Protein AF-0000000075428002 (afdb_homodimer)

Solvent-accessible surface area (backbone atoms only — not comparable to full-atom values): 48797 Å² total; per-residue (Å²): 132,80,78,68,54,71,46,58,51,38,52,51,49,50,50,44,49,52,53,31,64,76,40,26,90,55,19,76,43,56,55,87,97,49,96,50,74,18,51,49,55,51,48,52,51,35,40,70,27,88,48,43,44,40,11,26,53,40,29,73,43,47,58,57,42,35,73,61,60,52,37,53,66,68,56,52,47,50,55,52,62,68,46,51,82,80,46,55,71,52,45,35,51,34,47,52,50,32,49,51,49,46,52,52,48,53,50,49,55,42,36,73,74,32,71,65,70,80,61,78,53,24,68,65,71,85,48,49,32,65,66,48,54,46,43,70,68,36,61,66,72,37,58,43,59,49,52,47,50,56,51,50,75,70,38,64,89,76,38,71,80,55,70,78,48,53,64,67,56,46,24,33,40,50,40,36,50,54,54,58,46,40,36,43,51,46,35,44,64,71,68,40,57,88,92,34,61,50,58,25,47,30,50,29,44,49,50,51,50,50,56,54,48,56,53,58,46,62,62,87,41,76,53,43,41,61,31,34,53,49,51,51,52,50,56,50,49,48,63,70,64,52,67,64,71,55,47,66,45,64,66,62,18,32,58,56,46,36,54,50,48,51,50,53,51,48,52,50,51,44,59,66,31,63,76,56,38,66,53,49,56,48,68,56,37,25,54,49,36,20,53,48,45,47,49,50,50,52,52,35,52,53,29,49,73,67,70,41,79,37,47,64,51,50,51,51,51,48,51,53,51,52,43,22,73,75,35,60,83,37,29,37,66,58,56,67,84,57,46,50,59,52,51,40,53,56,52,42,85,45,51,36,58,65,42,45,48,52,50,48,52,50,50,46,54,52,50,53,51,48,68,67,39,83,77,55,80,78,52,60,46,74,65,58,54,65,42,51,62,41,38,50,51,46,46,64,47,44,81,49,66,67,58,26,51,52,39,49,52,45,52,52,50,47,50,50,51,37,59,56,25,62,70,66,59,77,76,70,66,63,58,59,53,46,52,54,42,48,54,44,47,53,44,42,55,50,42,53,59,51,50,60,68,75,102,132,80,80,68,55,71,47,59,50,39,51,51,50,51,51,46,50,51,52,30,63,75,38,27,89,54,19,76,45,53,56,87,97,50,94,52,75,19,51,48,55,50,49,54,51,32,39,71,27,88,49,42,44,41,11,26,53,39,31,72,42,47,56,56,40,35,72,59,58,52,38,53,66,69,57,53,45,48,56,52,61,68,48,51,81,80,46,55,69,52,46,34,52,34,46,50,50,33,47,51,48,45,51,51,48,52,50,50,56,42,37,72,75,34,70,66,71,81,62,79,53,24,67,63,71,84,48,49,32,65,67,47,54,46,43,68,69,36,62,66,70,35,60,42,58,49,52,48,50,57,51,50,76,71,38,63,90,75,37,70,80,55,70,78,46,53,65,66,56,46,24,34,42,50,40,37,52,52,54,58,46,39,36,42,52,46,34,42,64,70,68,42,55,88,90,34,60,50,58,26,49,31,51,29,44,50,49,50,49,50,56,55,48,55,54,59,46,62,63,87,39,74,54,44,40,61,32,34,54,49,51,51,52,50,55,52,49,49,62,70,64,52,67,64,72,57,45,69,44,64,66,61,18,32,58,56,46,37,55,50,48,50,50,52,51,49,52,50,49,43,60,65,30,62,76,58,38,67,52,49,56,47,68,57,37,26,53,49,37,20,53,49,45,47,50,48,51,51,53,34,50,54,28,48,74,67,68,41,79,36,49,65,52,49,51,52,51,50,50,54,52,51,46,22,73,76,34,59,83,36,29,38,65,60,56,64,84,56,46,51,59,52,52,40,53,55,51,41,84,44,53,36,58,65,42,42,48,52,52,48,51,51,50,44,52,52,50,53,52,50,67,66,38,83,75,55,79,77,53,59,48,74,64,58,55,64,41,52,62,42,39,51,50,45,46,64,49,42,81,48,65,66,58,27,50,51,39,50,51,44,52,52,51,47,50,50,51,37,58,57,24,63,72,65,60,77,74,70,66,62,58,60,53,46,51,52,42,50,54,43,46,54,43,42,56,48,41,53,58,52,51,59,66,74,102

pLDDT: mean 83.89, std 15.98, range [26.27, 97.94]

Foldseek 3Di:
DPPPDPVVLLVVLVVLLVVCLVPLPCQQPDDPPDPDGGSVVVLLCQCQDPDLSSNLSSLVCVVVSCVSVSDPLVRLLVSLLVCLLPDDDSSNLSSVVSNLVSLLSVLLVVCVVPLDADALAALDDHHHQSVNSNCQNVVPHCLVSVLVSLVVSQDVVPVPVLVPDDLSSLLSSLLNSCVNCLRVLCCLQPPDHPPPVVSSLVSNQVVLVVLLVLLVPPLVDLSCQSVNLSSLVSLLVSLVPPDLVVCLPVPVVVSVVVSSLVSLVSVLVQCVDPSNVVSYDLVSQAVSQASSLVSLLVNLLVCVVSVHANLSSLVSNLSLLVSCVVCVSRYHYYDCLRVQVSLLSCLAPPPDPNSNQSSLVSLLVVLVVLVPDPPLQPDDLVSLCSNQVSLVVQLVPDPDPVSNVSSVVSNVSNVVSNVVHVVPPPPPPVVVVVVVVVVVVVVCVVVVVVVVVVD/DPPPDPVVLLVVLVVLLVVCLVPLPCQQPDDPPDPDGGSVVVLLCQCQDPPLVSNLSSLVCVVVSCVSVSDPLVVLLVSLLVCLLPDDDSSNLSSVVSNLVSLLSVLLVVLVVPLDADALAALDDHHHQSVNSNCQNVVPHCLVSVLVSLVVSQDVVPVVVLVPDDLSSNLSSLLNSCVNCLRVLCCLQPVDDPPPVVSSLVSNQVVLVSLLVLLVPPLVDLSCQSVNLSSLVSLLVSLVPPQLVVCLPVPVVVSVVVSSLVSLVSVLVQCVDPSNVVSYDLVSQAVSQASSLVSLLVNLLVCVVSVHANLSSLVSNLSLLVSCVVCVSRYHYYDCLRPQVSLLSCLAPPPDPNSNQSSLVSLLVVLVVLVPDPPLQPDDLVSLCSNQVSLVVQLVPDPDPVSNVSSVVSNVSNVVSNVVHVVPPPPPPVVVVVVVVVVVVVVCVVVVSVVVVVD

InterPro domains:
  IPR016024 Armadillo-type fold [SSF48371] (159-419)

Secondary structure (DSSP, 8-state):
-----HHHHHHHHHHHHHHHHH-GGGTTPPPTTS-PPPHHHHHHHHHT-SSHHHHHHHHTTHHHHHHHTSS-HHHHHHHHHHTGGG--HHHHHHHHHHHHHHHHHHHHHHHHH-SS-----BSSSSSB-HHHHHHHHSTTTSHHHHHHHHHHHH-GGG-HHHHTS-HHHHHHHHHHHHHHHHHHHHIIIII--TT-HHHHHHHHHHHHHHHHHHHHTTTT-GGGHHHHHHHHHHHHHHHHHS-SGGGGSHHHHHHHHHHHHHHHHHHHHHHH-HHHHTTS-HHHHHHHHHHHHHHHHHHHHHHHHTT---HHHHHHHHHHHHHHHH-TTT-----HHHHHHHHHHHHTT-S-HHHHHHHHHHHHHHHHHHHHSS-GGG--HHHHHTTHHHHHHHHHH--SHHHHHHHHHHHHHHHHHHHHHHHH----HHHHHHHHHHHHHHHHHHHHHHHTTT-/-----HHHHHHHHHHHHHHHHH-GGGTTPPPTTS-PPPHHHHHHHHHT-SSHHHHHHHHTTHHHHHHHTSS-HHHHHHHHHHTGGG--HHHHHHHHHHHHHHHHHHHHHHHHH-SS-----BSSSSSB-HHHHHHHHSTTTSHHHHHHHHHHHH-GGG-HHHHTS-HHHHHHHHHHHHHHHHHHHHIIIII--TT-HHHHHHHHHHHHHHHHHHHHTTTT-GGGHHHHHHHHHHHHHHHHHS-SGGGGSHHHHHHHHHHHHHHHHHHHHHHH-HHHHTTS-HHHHHHHHHHHHHHHHHHHHHHHHTT---HHHHHHHHHHHHHHHH-TTT-----HHHHHHHHHHHHTT-S-HHHHHHHHHHHHHHHHHHHHSS-GGG--HHHHHTTHHHHHHHHHH--SHHHHHHHHHHHHHHHHHHHHHHHH----HHHHHHHHHHHHHHHHHHHHHHHTTT-

Radius of gyration: 31.57 Å; Cα contacts (8 Å, |Δi|>4): 984; chains: 2; bounding box: 74×101×75 Å

Nearest PDB structures (foldseek):
  4nee-assembly3_A  TM=2.718E-01  e=2.193E-02  Rattus norvegicus
  3gs3-assembly1_A-2  TM=3.890E-01  e=2.081E-01  Drosophila melanogaster
  8r2d-assembly1_D  TM=1.854E-01  e=3.385E-02  Homo sapiens
  2gw1-assembly1_B  TM=1.277E-01  e=2.000E-01  Saccharomyces cerevisiae
  3efz-assembly2_C  TM=3.051E-01  e=4.017E+00  Cryptosporidium parvum Iowa II

Structure (mmCIF, N/CA/C/O backbone):
data_AF-0000000075428002-model_v1
#
loop_
_entity.id
_entity.type
_entity.pdbx_description
1 polymer 'Uncharacterized protein'
#
loop_
_atom_site.group_PDB
_atom_site.id
_atom_site.type_symbol
_atom_site.label_atom_id
_atom_site.label_alt_id
_atom_site.label_comp_id
_atom_site.label_asym_id
_atom_site.label_entity_id
_atom_site.label_seq_id
_atom_site.pdbx_PDB_ins_code
_atom_site.Cartn_x
_atom_site.Cartn_y
_atom_site.Cartn_z
_atom_site.occupancy
_atom_site.B_iso_or_equiv
_atom_site.auth_seq_id
_atom_site.auth_comp_id
_atom_site.auth_asym_id
_atom_site.auth_atom_id
_atom_site.pdbx_PDB_model_num
ATOM 1 N N . MET A 1 1 ? -5.965 -26.797 -37.812 1 28.59 1 MET A N 1
ATOM 2 C CA . MET A 1 1 ? -4.922 -27.172 -36.875 1 28.59 1 MET A CA 1
ATOM 3 C C . MET A 1 1 ? -5.434 -28.203 -35.875 1 28.59 1 MET A C 1
ATOM 5 O O . MET A 1 1 ? -6.422 -27.953 -35.188 1 28.59 1 MET A O 1
ATOM 9 N N . GLU A 1 2 ? -5.355 -29.391 -36.094 1 35.56 2 GLU A N 1
ATOM 10 C CA . GLU A 1 2 ? -5.957 -30.594 -35.5 1 35.56 2 GLU A CA 1
ATOM 11 C C . GLU A 1 2 ? -5.73 -30.641 -34 1 35.56 2 GLU A C 1
ATOM 13 O O . GLU A 1 2 ? -4.598 -30.484 -33.531 1 35.56 2 GLU A O 1
ATOM 18 N N . LEU A 1 3 ? -6.59 -30.203 -33.188 1 43.03 3 LEU A N 1
ATOM 19 C CA . LEU A 1 3 ? -6.652 -30.203 -31.719 1 43.03 3 LEU A CA 1
ATOM 20 C C . LEU A 1 3 ? -6.086 -31.5 -31.156 1 43.03 3 LEU A C 1
ATOM 22 O O . LEU A 1 3 ? -6.715 -32.562 -31.266 1 43.03 3 LEU A O 1
ATOM 26 N N . GLN A 1 4 ? -4.93 -31.875 -31.5 1 51.41 4 GLN A N 1
ATOM 27 C CA . GLN A 1 4 ? -4.363 -33.062 -30.859 1 51.41 4 GLN A CA 1
ATOM 28 C C . GLN A 1 4 ? -4.773 -33.125 -29.391 1 51.41 4 GLN A C 1
ATOM 30 O O . GLN A 1 4 ? -4.91 -32.094 -28.719 1 51.41 4 GLN A O 1
ATOM 35 N N . HIS A 1 5 ? -5.316 -34.219 -28.938 1 69 5 HIS A N 1
ATOM 36 C CA . HIS A 1 5 ? -5.828 -34.594 -27.609 1 69 5 HIS A CA 1
ATOM 37 C C . HIS A 1 5 ? -4.836 -34.188 -26.516 1 69 5 HIS A C 1
ATOM 39 O O . HIS A 1 5 ? -3.627 -34.406 -26.672 1 69 5 HIS A O 1
ATOM 45 N N . ARG A 1 6 ? -5.215 -33.406 -25.609 1 76.06 6 ARG A N 1
ATOM 46 C CA . ARG A 1 6 ? -4.484 -32.875 -24.453 1 76.06 6 ARG A CA 1
ATOM 47 C C . ARG A 1 6 ? -3.52 -33.938 -23.906 1 76.06 6 ARG A C 1
ATOM 49 O O . ARG A 1 6 ? -2.346 -33.625 -23.672 1 76.06 6 ARG A O 1
ATOM 56 N N . PHE A 1 7 ? -3.889 -35.156 -23.906 1 76.56 7 PHE A N 1
ATOM 57 C CA . PHE A 1 7 ? -3.107 -36.25 -23.328 1 76.56 7 PHE A CA 1
ATOM 58 C C . PHE A 1 7 ? -1.91 -36.594 -24.203 1 76.56 7 PHE A C 1
ATOM 60 O O . PHE A 1 7 ? -0.797 -36.75 -23.703 1 76.56 7 PHE A O 1
ATOM 67 N N . ILE A 1 8 ? -2.148 -36.594 -25.422 1 79.94 8 ILE A N 1
ATOM 68 C CA . ILE A 1 8 ? -1.096 -36.969 -26.359 1 79.94 8 ILE A CA 1
ATOM 69 C C . ILE A 1 8 ? -0.008 -35.875 -26.359 1 79.94 8 ILE A C 1
ATOM 71 O O . ILE A 1 8 ? 1.184 -36.219 -26.391 1 79.94 8 ILE A O 1
ATOM 75 N N . SER A 1 9 ? -0.432 -34.719 -26.312 1 82.81 9 SER A N 1
ATOM 76 C CA . SER A 1 9 ? 0.519 -33.625 -26.344 1 82.81 9 SER A CA 1
ATOM 77 C C . SER A 1 9 ? 1.399 -33.625 -25.094 1 82.81 9 SER A C 1
ATOM 79 O O . SER A 1 9 ? 2.615 -33.438 -25.188 1 82.81 9 SER A O 1
ATOM 81 N N . ILE A 1 10 ? 0.838 -33.969 -23.984 1 83.69 10 ILE A N 1
ATOM 82 C CA . ILE A 1 10 ? 1.57 -33.938 -22.719 1 83.69 10 ILE A CA 1
ATOM 83 C C . ILE A 1 10 ? 2.561 -35.125 -22.703 1 83.69 10 ILE A C 1
ATOM 85 O O . ILE A 1 10 ? 3.703 -34.969 -22.266 1 83.69 10 ILE A O 1
ATOM 89 N N . GLN A 1 11 ? 2.182 -36.188 -23.203 1 83.25 11 GLN A N 1
ATOM 90 C CA . GLN A 1 11 ? 3.066 -37.344 -23.25 1 83.25 11 GLN A CA 1
ATOM 91 C C . GLN A 1 11 ? 4.25 -37.094 -24.188 1 83.25 11 GLN A C 1
ATOM 93 O O . GLN A 1 11 ? 5.363 -37.562 -23.922 1 83.25 11 GLN A O 1
ATOM 98 N N . SER A 1 12 ? 3.922 -36.438 -25.219 1 87.75 12 SER A N 1
ATOM 99 C CA . SER A 1 12 ? 4.988 -36.125 -26.172 1 87.75 12 SER A CA 1
ATOM 100 C C . SER A 1 12 ? 6.039 -35.219 -25.516 1 87.75 12 SER A C 1
ATOM 102 O O . SER A 1 12 ? 7.238 -35.375 -25.75 1 87.75 12 SER A O 1
ATOM 104 N N . VAL A 1 13 ? 5.59 -34.312 -24.781 1 90.44 13 VAL A N 1
ATOM 105 C CA . VAL A 1 13 ? 6.5 -33.406 -24.078 1 90.44 13 VAL A CA 1
ATOM 106 C C . VAL A 1 13 ? 7.398 -34.219 -23.141 1 90.44 13 VAL A C 1
ATOM 108 O O . VAL A 1 13 ? 8.617 -34 -23.109 1 90.44 13 VAL A O 1
ATOM 111 N N . HIS A 1 14 ? 6.82 -35.125 -22.422 1 88.38 14 HIS A N 1
ATOM 112 C CA . HIS A 1 14 ? 7.559 -35.906 -21.453 1 88.38 14 HIS A CA 1
ATOM 113 C C . HIS A 1 14 ? 8.609 -36.781 -22.156 1 88.38 14 HIS A C 1
ATOM 115 O O . HIS A 1 14 ? 9.727 -36.938 -21.656 1 88.38 14 HIS A O 1
ATOM 121 N N . LYS A 1 15 ? 8.203 -37.281 -23.203 1 89.62 15 LYS A N 1
ATOM 122 C CA . LYS A 1 15 ? 9.133 -38.125 -23.969 1 89.62 15 LYS A CA 1
ATOM 123 C C . LYS A 1 15 ? 10.344 -37.344 -24.422 1 89.62 15 LYS A C 1
ATOM 125 O O . LYS A 1 15 ? 11.477 -37.812 -24.344 1 89.62 15 LYS A O 1
ATOM 130 N N . VAL A 1 16 ? 10.086 -36.219 -24.922 1 93.19 16 VAL A N 1
ATOM 131 C CA . VAL A 1 16 ? 11.164 -35.344 -25.406 1 93.19 16 VAL A CA 1
ATOM 132 C C . VAL A 1 16 ? 12.07 -34.969 -24.25 1 93.19 16 VAL A C 1
ATOM 134 O O . VAL A 1 16 ? 13.297 -34.969 -24.375 1 93.19 16 VAL A O 1
ATOM 137 N N . ILE A 1 17 ? 11.523 -34.656 -23.141 1 92.81 17 ILE A N 1
ATOM 138 C CA . ILE A 1 17 ? 12.281 -34.25 -21.969 1 92.81 17 ILE A CA 1
ATOM 139 C C . ILE A 1 17 ? 13.156 -35.406 -21.484 1 92.81 17 ILE A C 1
ATOM 141 O O . ILE A 1 17 ? 14.336 -35.219 -21.172 1 92.81 17 ILE A O 1
ATOM 145 N N . GLN A 1 18 ? 12.562 -36.562 -21.406 1 91.12 18 GLN A N 1
ATOM 146 C CA . GLN A 1 18 ? 13.312 -37.719 -20.969 1 91.12 18 GLN A CA 1
ATOM 147 C C . GLN A 1 18 ? 14.477 -38 -21.906 1 91.12 18 GLN A C 1
ATOM 149 O O . GLN A 1 18 ? 15.57 -38.375 -21.469 1 91.12 18 GLN A O 1
ATOM 154 N N . ALA A 1 19 ? 14.219 -37.844 -23.141 1 92.31 19 ALA A N 1
ATOM 155 C CA . ALA A 1 19 ? 15.266 -38.062 -24.125 1 92.31 19 ALA A CA 1
ATOM 156 C C . ALA A 1 19 ? 16.422 -37.094 -23.938 1 92.31 19 ALA A C 1
ATOM 158 O O . ALA A 1 19 ? 17.594 -37.438 -24.094 1 92.31 19 ALA A O 1
ATOM 159 N N . ILE A 1 20 ? 16.156 -35.875 -23.594 1 93.94 20 ILE A N 1
ATOM 160 C CA . ILE A 1 20 ? 17.156 -34.844 -23.406 1 93.94 20 ILE A CA 1
ATOM 161 C C . ILE A 1 20 ? 17.938 -35.094 -22.125 1 93.94 20 ILE A C 1
ATOM 163 O O . ILE A 1 20 ? 19.172 -34.969 -22.109 1 93.94 20 ILE A O 1
ATOM 167 N N . ILE A 1 21 ? 17.266 -35.531 -21.078 1 92.31 21 ILE A N 1
ATOM 168 C CA . ILE A 1 21 ? 17.891 -35.719 -19.766 1 92.31 21 ILE A CA 1
ATOM 169 C C . ILE A 1 21 ? 18.844 -36.906 -19.828 1 92.31 21 ILE A C 1
ATOM 171 O O . ILE A 1 21 ? 19.891 -36.906 -19.203 1 92.31 21 ILE A O 1
ATOM 175 N N . VAL A 1 22 ? 18.438 -37.906 -20.562 1 91.56 22 VAL A N 1
ATOM 176 C CA . VAL A 1 22 ? 19.25 -39.094 -20.672 1 91.56 22 VAL A CA 1
ATOM 177 C C . VAL A 1 22 ? 20.516 -38.812 -21.453 1 91.56 22 VAL A C 1
ATOM 179 O O . VAL A 1 22 ? 21.594 -39.312 -21.109 1 91.56 22 VAL A O 1
ATOM 182 N N . ASN A 1 23 ? 20.406 -37.969 -22.5 1 91.62 23 ASN A N 1
ATOM 183 C CA . ASN A 1 23 ? 21.578 -37.625 -23.312 1 91.62 23 ASN A CA 1
ATOM 184 C C . ASN A 1 23 ? 21.641 -36.125 -23.562 1 91.62 23 ASN A C 1
ATOM 186 O O . ASN A 1 23 ? 21.453 -35.656 -24.688 1 91.62 23 ASN A O 1
ATOM 190 N N . PRO A 1 24 ? 22.094 -35.438 -22.562 1 91.19 24 PRO A N 1
ATOM 191 C CA . PRO A 1 24 ? 22.094 -33.969 -22.688 1 91.19 24 PRO A CA 1
ATOM 192 C C . PRO A 1 24 ? 23.062 -33.469 -23.75 1 91.19 24 PRO A C 1
ATOM 194 O O . PRO A 1 24 ? 22.828 -32.406 -24.375 1 91.19 24 PRO A O 1
ATOM 197 N N . GLY A 1 25 ? 24.109 -34.094 -24 1 88.12 25 GLY A N 1
ATOM 198 C CA . GLY A 1 25 ? 25.109 -33.688 -24.969 1 88.12 25 GLY A CA 1
ATOM 199 C C . GLY A 1 25 ? 24.609 -33.719 -26.406 1 88.12 25 GLY A C 1
ATOM 200 O O . GLY A 1 25 ? 25.094 -32.969 -27.25 1 88.12 25 GLY A O 1
ATOM 201 N N . SER A 1 26 ? 23.594 -34.562 -26.703 1 87.19 26 SER A N 1
ATOM 202 C CA . SER A 1 26 ? 23.094 -34.719 -28.062 1 87.19 26 SER A CA 1
ATOM 203 C C . SER A 1 26 ? 21.75 -34 -28.234 1 87.19 26 SER A C 1
ATOM 205 O O . SER A 1 26 ? 21.047 -34.25 -29.234 1 87.19 26 SER A O 1
ATOM 207 N N . ALA A 1 27 ? 21.422 -33.219 -27.297 1 88.31 27 ALA A N 1
ATOM 208 C CA . ALA A 1 27 ? 20.094 -32.625 -27.297 1 88.31 27 ALA A CA 1
ATOM 209 C C . ALA A 1 27 ? 19.922 -31.688 -28.484 1 88.31 27 ALA A C 1
ATOM 211 O O . ALA A 1 27 ? 18.828 -31.562 -29.031 1 88.31 27 ALA A O 1
ATOM 212 N N . ASP A 1 28 ? 21.047 -31.078 -28.891 1 87.06 28 ASP A N 1
ATOM 213 C CA . ASP A 1 28 ? 20.953 -30.078 -29.953 1 87.06 28 ASP A CA 1
ATOM 214 C C . ASP A 1 28 ? 21.359 -30.672 -31.297 1 87.06 28 ASP A C 1
ATOM 216 O O . ASP A 1 28 ? 21.344 -29.984 -32.312 1 87.06 28 ASP A O 1
ATOM 220 N N . THR A 1 29 ? 21.641 -31.906 -31.297 1 85.69 29 THR A N 1
ATOM 221 C CA . THR A 1 29 ? 22.094 -32.531 -32.531 1 85.69 29 THR A CA 1
ATOM 222 C C . THR A 1 29 ? 20.922 -33 -33.375 1 85.69 29 THR A C 1
ATOM 224 O O . THR A 1 29 ? 19.938 -33.531 -32.844 1 85.69 29 THR A O 1
ATOM 227 N N . HIS A 1 30 ? 21.031 -32.594 -34.656 1 84.75 30 HIS A N 1
ATOM 228 C CA . HIS A 1 30 ? 20.016 -33.062 -35.594 1 84.75 30 HIS A CA 1
ATOM 229 C C . HIS A 1 30 ? 20.266 -34.531 -36 1 84.75 30 HIS A C 1
ATOM 231 O O . HIS A 1 30 ? 21.422 -34.938 -36.219 1 84.75 30 HIS A O 1
ATOM 237 N N . PRO A 1 31 ? 19.266 -35.312 -35.844 1 74.75 31 PRO A N 1
ATOM 238 C CA . PRO A 1 31 ? 19.469 -36.688 -36.281 1 74.75 31 PRO A CA 1
ATOM 239 C C . PRO A 1 31 ? 20 -36.781 -37.719 1 74.75 31 PRO A C 1
ATOM 241 O O . PRO A 1 31 ? 19.625 -35.969 -38.562 1 74.75 31 PRO A O 1
ATOM 244 N N . LYS A 1 32 ? 21.094 -37.562 -37.906 1 72.75 32 LYS A N 1
ATOM 245 C CA . LYS A 1 32 ? 21.75 -37.688 -39.219 1 72.75 32 LYS A CA 1
ATOM 246 C C . LYS A 1 32 ? 20.75 -38.125 -40.281 1 72.75 32 LYS A C 1
ATOM 248 O O . LYS A 1 32 ? 20 -39.062 -40.094 1 72.75 32 LYS A O 1
ATOM 253 N N . GLY A 1 33 ? 20.672 -37.375 -41.438 1 66.94 33 GLY A N 1
ATOM 254 C CA . GLY A 1 33 ? 19.984 -37.75 -42.656 1 66.94 33 GLY A CA 1
ATOM 255 C C . GLY A 1 33 ? 18.531 -37.312 -42.688 1 66.94 33 GLY A C 1
ATOM 256 O O . GLY A 1 33 ? 17.812 -37.594 -43.656 1 66.94 33 GLY A O 1
ATOM 257 N N . THR A 1 34 ? 17.953 -36.844 -41.531 1 69.81 34 THR A N 1
ATOM 258 C CA . THR A 1 34 ? 16.547 -36.469 -41.562 1 69.81 34 THR A CA 1
ATOM 259 C C . THR A 1 34 ? 16.391 -34.969 -41.281 1 69.81 34 THR A C 1
ATOM 261 O O . THR A 1 34 ? 17.281 -34.344 -40.688 1 69.81 34 THR A O 1
ATOM 264 N N . SER A 1 35 ? 15.531 -34.344 -41.938 1 78 35 SER A N 1
ATOM 265 C CA . SER A 1 35 ? 15.18 -32.938 -41.75 1 78 35 SER A CA 1
ATOM 266 C C . SER A 1 35 ? 14.398 -32.75 -40.438 1 78 35 SER A C 1
ATOM 268 O O . SER A 1 35 ? 13.758 -31.703 -40.25 1 78 35 SER A O 1
ATOM 270 N N . GLU A 1 36 ? 14.586 -33.75 -39.562 1 83.06 36 GLU A N 1
ATOM 271 C CA . GLU A 1 36 ? 13.82 -33.656 -38.312 1 83.06 36 GLU A CA 1
ATOM 272 C C . GLU A 1 36 ? 14.484 -32.719 -37.312 1 83.06 36 GLU A C 1
ATOM 274 O O . GLU A 1 36 ? 15.711 -32.656 -37.25 1 83.06 36 GLU A O 1
ATOM 279 N N . PRO A 1 37 ? 13.672 -32 -36.656 1 89.56 37 PRO A N 1
ATOM 280 C CA . PRO A 1 37 ? 14.219 -31.094 -35.656 1 89.56 37 PRO A CA 1
ATOM 281 C C . PRO A 1 37 ? 14.922 -31.812 -34.531 1 89.56 37 PRO A C 1
ATOM 283 O O . PRO A 1 37 ? 14.617 -32.969 -34.25 1 89.56 37 PRO A O 1
ATOM 286 N N . SER A 1 38 ? 15.93 -31.203 -33.938 1 92.06 38 SER A N 1
ATOM 287 C CA . SER A 1 38 ? 16.609 -31.734 -32.75 1 92.06 38 SER A CA 1
ATOM 288 C C . SER A 1 38 ? 15.648 -31.844 -31.578 1 92.06 38 SER A C 1
ATOM 290 O O . SER A 1 38 ? 14.539 -31.312 -31.609 1 92.06 38 SER A O 1
ATOM 292 N N . GLN A 1 39 ? 16.031 -32.562 -30.547 1 92.81 39 GLN A N 1
ATOM 293 C CA . GLN A 1 39 ? 15.219 -32.719 -29.344 1 92.81 39 GLN A CA 1
ATOM 294 C C . GLN A 1 39 ? 14.992 -31.359 -28.656 1 92.81 39 GLN A C 1
ATOM 296 O O . GLN A 1 39 ? 13.898 -31.094 -28.156 1 92.81 39 GLN A O 1
ATOM 301 N N . LEU A 1 40 ? 15.953 -30.594 -28.672 1 94 40 LEU A N 1
ATOM 302 C CA . LEU A 1 40 ? 15.859 -29.281 -28.062 1 94 40 LEU A CA 1
ATOM 303 C C . LEU A 1 40 ? 14.914 -28.375 -28.844 1 94 40 LEU A C 1
ATOM 305 O O . LEU A 1 40 ? 14.172 -27.594 -28.266 1 94 40 LEU A O 1
ATOM 309 N N . GLU A 1 41 ? 14.961 -28.484 -30.141 1 93.81 41 GLU A N 1
ATOM 310 C CA . GLU A 1 41 ? 14.062 -27.703 -30.984 1 93.81 41 GLU A CA 1
ATOM 311 C C . GLU A 1 41 ? 12.609 -28.125 -30.766 1 93.81 41 GLU A C 1
ATOM 313 O O . GLU A 1 41 ? 11.703 -27.297 -30.75 1 93.81 41 GLU A O 1
ATOM 318 N N . LYS A 1 42 ? 12.453 -29.344 -30.625 1 93.88 42 LYS A N 1
ATOM 319 C CA . LYS A 1 42 ? 11.117 -29.859 -30.344 1 93.88 42 LYS A CA 1
ATOM 320 C C . LYS A 1 42 ? 10.617 -29.359 -29 1 93.88 42 LYS A C 1
ATOM 322 O O . LYS A 1 42 ? 9.445 -28.984 -28.859 1 93.88 42 LYS A O 1
ATOM 327 N N . PHE A 1 43 ? 11.477 -29.406 -28.078 1 95.56 43 PHE A N 1
ATOM 328 C CA . PHE A 1 43 ? 11.133 -28.906 -26.75 1 95.56 43 PHE A CA 1
ATOM 329 C C . PHE A 1 43 ? 10.68 -27.453 -26.812 1 95.56 43 PHE A C 1
ATOM 331 O O . PHE A 1 43 ? 9.641 -27.094 -26.25 1 95.56 43 PHE A O 1
ATOM 338 N N . TRP A 1 44 ? 11.406 -26.672 -27.531 1 95.12 44 TRP A N 1
ATOM 339 C CA . TRP A 1 44 ? 11.094 -25.25 -27.609 1 95.12 44 TRP A CA 1
ATOM 340 C C . TRP A 1 44 ? 9.781 -25.016 -28.359 1 95.12 44 TRP A C 1
ATOM 342 O O . TRP A 1 44 ? 9.055 -24.062 -28.062 1 95.12 44 TRP A O 1
ATOM 352 N N . SER A 1 45 ? 9.438 -25.859 -29.219 1 94.12 45 SER A N 1
ATOM 353 C CA . SER A 1 45 ? 8.148 -25.766 -29.906 1 94.12 45 SER A CA 1
ATOM 354 C C . SER A 1 45 ? 6.992 -26.016 -28.938 1 94.12 45 SER A C 1
ATOM 356 O O . SER A 1 45 ? 5.91 -25.453 -29.109 1 94.12 45 SER A O 1
ATOM 358 N N . PHE A 1 46 ? 7.242 -26.906 -27.938 1 94.25 46 PHE A N 1
ATOM 359 C CA . PHE A 1 46 ? 6.223 -27.156 -26.938 1 94.25 46 PHE A CA 1
ATOM 360 C C . PHE A 1 46 ? 6.066 -25.953 -26.016 1 94.25 46 PHE A C 1
ATOM 362 O O . PHE A 1 46 ? 4.961 -25.656 -25.547 1 94.25 46 PHE A O 1
ATOM 369 N N . VAL A 1 47 ? 7.133 -25.25 -25.781 1 94.81 47 VAL A N 1
ATOM 370 C CA . VAL A 1 47 ? 7.137 -24.109 -24.891 1 94.81 47 VAL A CA 1
ATOM 371 C C . VAL A 1 47 ? 6.234 -23.016 -25.438 1 94.81 47 VAL A C 1
ATOM 373 O O . VAL A 1 47 ? 5.5 -22.359 -24.688 1 94.81 47 VAL A O 1
ATOM 376 N N . ILE A 1 48 ? 6.246 -22.844 -26.781 1 92.62 48 ILE A N 1
ATOM 377 C CA . ILE A 1 48 ? 5.477 -21.766 -27.391 1 92.62 48 ILE A CA 1
ATOM 378 C C . ILE A 1 48 ? 4.203 -22.344 -28.016 1 92.62 48 ILE A C 1
ATOM 380 O O . ILE A 1 48 ? 3.617 -21.734 -28.922 1 92.62 48 ILE A O 1
ATOM 384 N N . SER A 1 49 ? 3.836 -23.484 -27.562 1 91.69 49 SER A N 1
ATOM 385 C CA . SER A 1 49 ? 2.666 -24.156 -28.125 1 91.69 49 SER A CA 1
ATOM 386 C C . SER A 1 49 ? 1.393 -23.359 -27.844 1 91.69 49 SER A C 1
ATOM 388 O O . SER A 1 49 ? 1.254 -22.734 -26.797 1 91.69 49 SER A O 1
ATOM 390 N N . PRO A 1 50 ? 0.405 -23.406 -28.766 1 87.12 50 PRO A N 1
ATOM 391 C CA . PRO A 1 50 ? -0.89 -22.766 -28.531 1 87.12 50 PRO A CA 1
ATOM 392 C C . PRO A 1 50 ? -1.718 -23.484 -27.469 1 87.12 50 PRO A C 1
ATOM 394 O O . PRO A 1 50 ? -2.639 -22.891 -26.891 1 87.12 50 PRO A O 1
ATOM 397 N N . SER A 1 51 ? -1.354 -24.75 -27.312 1 86.88 51 SER A N 1
ATOM 398 C CA . SER A 1 51 ? -1.988 -25.453 -26.203 1 86.88 51 SER A CA 1
ATOM 399 C C . SER A 1 51 ? -1.424 -25 -24.859 1 86.88 51 SER A C 1
ATOM 401 O O . SER A 1 51 ? -0.255 -25.25 -24.562 1 86.88 51 SER A O 1
ATOM 403 N N . GLU A 1 52 ? -2.252 -24.5 -24.109 1 86.62 52 GLU A N 1
ATOM 404 C CA . GLU A 1 52 ? -1.831 -23.875 -22.859 1 86.62 52 GLU A CA 1
ATOM 405 C C . GLU A 1 52 ? -1.24 -24.906 -21.891 1 86.62 52 GLU A C 1
ATOM 407 O O . GLU A 1 52 ? -0.23 -24.641 -21.234 1 86.62 52 GLU A O 1
ATOM 412 N N . ILE A 1 53 ? -1.866 -26.016 -21.781 1 84.19 53 ILE A N 1
ATOM 413 C CA . ILE A 1 53 ? -1.417 -27.031 -20.844 1 84.19 53 ILE A CA 1
ATOM 414 C C . ILE A 1 53 ? -0.094 -27.625 -21.312 1 84.19 53 ILE A C 1
ATOM 416 O O . ILE A 1 53 ? 0.764 -27.984 -20.5 1 84.19 53 ILE A O 1
ATOM 420 N N . THR A 1 54 ? 0.044 -27.781 -22.641 1 89.31 54 THR A N 1
ATOM 421 C CA . THR A 1 54 ? 1.291 -28.281 -23.203 1 89.31 54 THR A CA 1
ATOM 422 C C . THR A 1 54 ? 2.439 -27.312 -22.922 1 89.31 54 THR A C 1
ATOM 424 O O . THR A 1 54 ? 3.52 -27.719 -22.5 1 89.31 54 THR A O 1
ATOM 427 N N . SER A 1 55 ? 2.162 -26.125 -23.172 1 92.38 55 SER A N 1
ATOM 428 C CA . SER A 1 55 ? 3.154 -25.078 -22.906 1 92.38 55 SER A CA 1
ATOM 429 C C . SER A 1 55 ? 3.537 -25.047 -21.438 1 92.38 55 SER A C 1
ATOM 431 O O . SER A 1 55 ? 4.719 -24.953 -21.094 1 92.38 55 SER A O 1
ATOM 433 N N . SER A 1 56 ? 2.531 -25.109 -20.578 1 91.56 56 SER A N 1
ATOM 434 C CA . SER A 1 56 ? 2.77 -25.078 -19.141 1 91.56 56 SER A CA 1
ATOM 435 C C . SER A 1 56 ? 3.627 -26.266 -18.703 1 91.56 56 SER A C 1
ATOM 437 O O . SER A 1 56 ? 4.523 -26.109 -17.859 1 91.56 56 SER A O 1
ATOM 439 N N . ASN A 1 57 ? 3.354 -27.391 -19.203 1 89.06 57 ASN A N 1
ATOM 440 C CA . ASN A 1 57 ? 4.121 -28.594 -18.875 1 89.06 57 ASN A CA 1
ATOM 441 C C . ASN A 1 57 ? 5.574 -28.469 -19.312 1 89.06 57 ASN A C 1
ATOM 443 O O . ASN A 1 57 ? 6.484 -28.875 -18.594 1 89.06 57 ASN A O 1
ATOM 447 N N . ALA A 1 58 ? 5.719 -28.016 -20.531 1 93.31 58 ALA A N 1
ATOM 448 C CA . ALA A 1 58 ? 7.074 -27.812 -21.047 1 93.31 58 ALA A CA 1
ATOM 449 C C . ALA A 1 58 ? 7.84 -26.797 -20.203 1 93.31 58 ALA A C 1
ATOM 451 O O . ALA A 1 58 ? 8.977 -27.062 -19.781 1 93.31 58 ALA A O 1
ATOM 452 N N . VAL A 1 59 ? 7.207 -25.734 -19.859 1 93.56 59 VAL A N 1
ATOM 453 C CA . VAL A 1 59 ? 7.816 -24.641 -19.109 1 93.56 59 VAL A CA 1
ATOM 454 C C . VAL A 1 59 ? 8.211 -25.125 -17.719 1 93.56 59 VAL A C 1
ATOM 456 O O . VAL A 1 59 ? 9.266 -24.75 -17.203 1 93.56 59 VAL A O 1
ATOM 459 N N . ASN A 1 60 ? 7.434 -25.891 -17.109 1 88.94 60 ASN A N 1
ATOM 460 C CA . ASN A 1 60 ? 7.68 -26.391 -15.758 1 88.94 60 ASN A CA 1
ATOM 461 C C . ASN A 1 60 ? 8.914 -27.281 -15.703 1 88.94 60 ASN A C 1
ATOM 463 O O . ASN A 1 60 ? 9.445 -27.547 -14.625 1 88.94 60 ASN A O 1
ATOM 467 N N . ASN A 1 61 ? 9.398 -27.656 -16.828 1 91.06 61 ASN A N 1
ATOM 468 C CA . ASN A 1 61 ? 10.531 -28.578 -16.859 1 91.06 61 ASN A CA 1
ATOM 469 C C . ASN A 1 61 ? 11.781 -27.922 -17.422 1 91.06 61 ASN A C 1
ATOM 471 O O . ASN A 1 61 ? 12.805 -28.578 -17.625 1 91.06 61 ASN A O 1
ATOM 475 N N . ILE A 1 62 ? 11.719 -26.703 -17.656 1 94.19 62 ILE A N 1
ATOM 476 C CA . ILE A 1 62 ? 12.859 -25.984 -18.203 1 94.19 62 ILE A CA 1
ATOM 477 C C . ILE A 1 62 ? 14.039 -26.047 -17.234 1 94.19 62 ILE A C 1
ATOM 479 O O . ILE A 1 62 ? 15.188 -26.219 -17.656 1 94.19 62 ILE A O 1
ATOM 483 N N . THR A 1 63 ? 13.758 -25.891 -15.969 1 92.81 63 THR A N 1
ATOM 484 C CA . THR A 1 63 ? 14.82 -25.906 -14.961 1 92.81 63 THR A CA 1
ATOM 485 C C . THR A 1 63 ? 15.523 -27.266 -14.938 1 92.81 63 THR A C 1
ATOM 487 O O . THR A 1 63 ? 16.734 -27.328 -14.695 1 92.81 63 THR A O 1
ATOM 490 N N . LEU A 1 64 ? 14.789 -28.297 -15.188 1 92.06 64 LEU A N 1
ATOM 491 C CA . LEU A 1 64 ? 15.367 -29.625 -15.25 1 92.06 64 LEU A CA 1
ATOM 492 C C . LEU A 1 64 ? 16.359 -29.75 -16.406 1 92.06 64 LEU A C 1
ATOM 494 O O . LEU A 1 64 ? 17.391 -30.406 -16.281 1 92.06 64 LEU A O 1
ATOM 498 N N . LEU A 1 65 ? 15.984 -29.156 -17.5 1 94.88 65 LEU A N 1
ATOM 499 C CA . LEU A 1 65 ? 16.875 -29.172 -18.656 1 94.88 65 LEU A CA 1
ATOM 500 C C . LEU A 1 65 ? 18.156 -28.406 -18.359 1 94.88 65 LE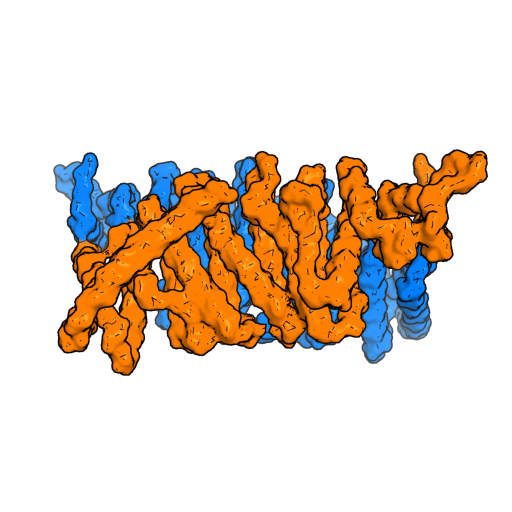U A C 1
ATOM 502 O O . LEU A 1 65 ? 19.25 -28.812 -18.766 1 94.88 65 LEU A O 1
ATOM 506 N N . VAL A 1 66 ? 18.062 -27.328 -17.672 1 95.19 66 VAL A N 1
ATOM 507 C CA . VAL A 1 66 ? 19.219 -26.531 -17.297 1 95.19 66 VAL A CA 1
ATOM 508 C C . VAL A 1 66 ? 20.094 -27.312 -16.312 1 95.19 66 VAL A C 1
ATOM 510 O O . VAL A 1 66 ? 21.312 -27.312 -16.422 1 95.19 66 VAL A O 1
ATOM 513 N N . GLN A 1 67 ? 19.516 -27.953 -15.359 1 92.69 67 GLN A N 1
ATOM 514 C CA . GLN A 1 67 ? 20.219 -28.734 -14.352 1 92.69 67 GLN A CA 1
ATOM 515 C C . GLN A 1 67 ? 20.984 -29.891 -14.992 1 92.69 67 GLN A C 1
ATOM 517 O O . GLN A 1 67 ? 22.062 -30.25 -14.523 1 92.69 67 GLN A O 1
ATOM 522 N N . SER A 1 68 ? 20.391 -30.438 -16.016 1 92.75 68 SER A N 1
ATOM 523 C CA . SER A 1 68 ? 21 -31.578 -16.688 1 92.75 68 SER A CA 1
ATOM 524 C C . SER A 1 68 ? 22.219 -31.141 -17.5 1 92.75 68 SER A C 1
ATOM 526 O O . SER A 1 68 ? 23.047 -31.984 -17.875 1 92.75 68 SER A O 1
ATOM 528 N N . GLY A 1 69 ? 22.25 -29.844 -17.797 1 92.12 69 GLY A N 1
ATOM 529 C CA . GLY A 1 69 ? 23.359 -29.328 -18.578 1 92.12 69 GLY A CA 1
ATOM 530 C C . GLY A 1 69 ? 23.078 -29.297 -20.062 1 92.12 69 GLY A C 1
ATOM 531 O O . GLY A 1 69 ? 23.953 -28.953 -20.859 1 92.12 69 GLY A O 1
ATOM 532 N N . ALA A 1 70 ? 21.875 -29.672 -20.453 1 94.12 70 ALA A N 1
ATOM 533 C CA . ALA A 1 70 ? 21.516 -29.656 -21.859 1 94.12 70 ALA A CA 1
ATOM 534 C C . ALA A 1 70 ? 21.562 -28.234 -22.438 1 94.12 70 ALA A C 1
ATOM 536 O O . ALA A 1 70 ? 21.812 -28.047 -23.625 1 94.12 70 ALA A O 1
ATOM 537 N N . ILE A 1 71 ? 21.234 -27.328 -21.609 1 94.81 71 ILE A N 1
ATOM 538 C CA . ILE A 1 71 ? 21.234 -25.922 -21.984 1 94.81 71 ILE A CA 1
ATOM 539 C C . ILE A 1 71 ? 21.656 -25.062 -20.781 1 94.81 71 ILE A C 1
ATOM 541 O O . ILE A 1 71 ? 21.344 -25.391 -19.641 1 94.81 71 ILE A O 1
ATOM 545 N N . SER A 1 72 ? 22.375 -24.031 -21.047 1 95.19 72 SER A N 1
ATOM 546 C CA . SER A 1 72 ? 22.75 -23.109 -19.969 1 95.19 72 SER A CA 1
ATOM 547 C C . SER A 1 72 ? 21.562 -22.25 -19.562 1 95.19 72 SER A C 1
ATOM 549 O O . SER A 1 72 ? 20.641 -22.016 -20.359 1 95.19 72 SER A O 1
ATOM 551 N N . TRP A 1 73 ? 21.578 -21.781 -18.312 1 96.12 73 TRP A N 1
ATOM 552 C CA . TRP A 1 73 ? 20.469 -20.938 -17.859 1 96.12 73 TRP A CA 1
ATOM 553 C C . TRP A 1 73 ? 20.391 -19.656 -18.672 1 96.12 73 TRP A C 1
ATOM 555 O O . TRP A 1 73 ? 19.297 -19.172 -18.969 1 96.12 73 TRP A O 1
ATOM 565 N N . ASN A 1 74 ? 21.547 -19.109 -19.078 1 95.31 74 ASN A N 1
ATOM 566 C CA . ASN A 1 74 ? 21.594 -17.891 -19.875 1 95.31 74 ASN A CA 1
ATOM 567 C C . ASN A 1 74 ? 20.984 -18.094 -21.266 1 95.31 74 ASN A C 1
ATOM 569 O O . ASN A 1 74 ? 20.234 -17.25 -21.75 1 95.31 74 ASN A O 1
ATOM 573 N N . ASP A 1 75 ? 21.281 -19.203 -21.828 1 95.44 75 ASP A N 1
ATOM 574 C CA . ASP A 1 75 ? 20.734 -19.516 -23.141 1 95.44 75 ASP A CA 1
ATOM 575 C C . ASP A 1 75 ? 19.234 -19.75 -23.078 1 95.44 75 ASP A C 1
ATOM 577 O O . ASP A 1 75 ? 18.484 -19.344 -23.969 1 95.44 75 ASP A O 1
ATOM 581 N N . ALA A 1 76 ? 18.859 -20.484 -22.062 1 96.69 76 ALA A N 1
ATOM 582 C CA . ALA A 1 76 ? 17.438 -20.719 -21.859 1 96.69 76 ALA A CA 1
ATOM 583 C C . ALA A 1 76 ? 16.688 -19.406 -21.688 1 96.69 76 ALA A C 1
ATOM 585 O O . ALA A 1 76 ? 15.625 -19.219 -22.281 1 96.69 76 ALA A O 1
ATOM 586 N N . LEU A 1 77 ? 17.234 -18.5 -20.922 1 97.06 77 LEU A N 1
ATOM 587 C CA . LEU A 1 77 ? 16.625 -17.203 -20.703 1 97.06 77 LEU A CA 1
ATOM 588 C C . LEU A 1 77 ? 16.516 -16.422 -22 1 97.06 77 LEU A C 1
ATOM 590 O O . LEU A 1 77 ? 15.5 -15.789 -22.281 1 97.06 77 LEU A O 1
ATOM 594 N N . ASN A 1 78 ? 17.484 -16.422 -22.766 1 95.62 78 ASN A N 1
ATOM 595 C CA . ASN A 1 78 ? 17.516 -15.719 -24.031 1 95.62 78 ASN A CA 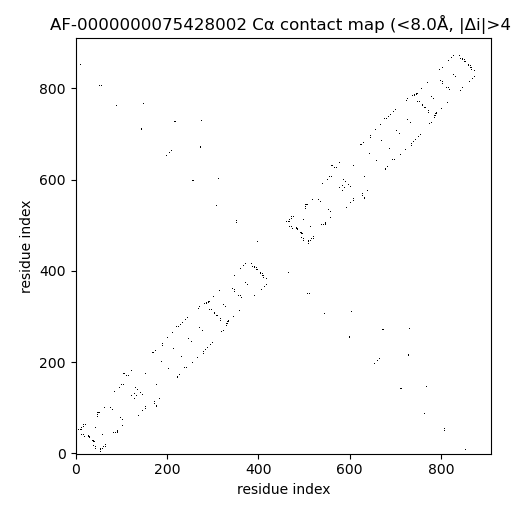1
ATOM 596 C C . ASN A 1 78 ? 16.438 -16.25 -24.984 1 95.62 78 ASN A C 1
ATOM 598 O O . ASN A 1 78 ? 15.766 -15.477 -25.656 1 95.62 78 ASN A O 1
ATOM 602 N N . LYS A 1 79 ? 16.375 -17.531 -25 1 95.69 79 LYS A N 1
ATOM 603 C CA . LYS A 1 79 ? 15.367 -18.141 -25.875 1 95.69 79 LYS A CA 1
ATOM 604 C C . LYS A 1 79 ? 13.961 -17.734 -25.469 1 95.69 79 LYS A C 1
ATOM 606 O O . LYS A 1 79 ? 13.109 -17.469 -26.312 1 95.69 79 LYS A O 1
ATOM 611 N N . LEU A 1 80 ? 13.727 -17.766 -24.203 1 97.06 80 LEU A N 1
ATOM 612 C CA . LEU A 1 80 ? 12.422 -17.375 -23.688 1 97.06 80 LEU A CA 1
ATOM 613 C C . LEU A 1 80 ? 12.141 -15.898 -23.984 1 97.06 80 LEU A C 1
ATOM 615 O O . LEU A 1 80 ? 11.055 -15.547 -24.438 1 97.06 80 LEU A O 1
ATOM 619 N N . THR A 1 81 ? 13.117 -15.008 -23.734 1 96.38 81 THR A N 1
ATOM 620 C CA . THR A 1 81 ? 12.914 -13.578 -23.922 1 96.38 81 THR A CA 1
ATOM 621 C C . THR A 1 81 ? 12.742 -13.25 -25.406 1 96.38 81 THR A C 1
ATOM 623 O O . THR A 1 81 ? 12 -12.328 -25.766 1 96.38 81 THR A O 1
ATOM 626 N N . ASP A 1 82 ? 13.344 -14.008 -26.234 1 94.94 82 ASP A N 1
ATOM 627 C CA . ASP A 1 82 ? 13.227 -13.805 -27.672 1 94.94 82 ASP A CA 1
ATOM 628 C C . ASP A 1 82 ? 11.812 -14.109 -28.156 1 94.94 82 ASP A C 1
ATOM 630 O O . ASP A 1 82 ? 11.367 -13.562 -29.172 1 94.94 82 ASP A O 1
ATOM 634 N N . SER A 1 83 ? 11.172 -14.938 -27.438 1 95.06 83 SER A N 1
ATOM 635 C CA . SER A 1 83 ? 9.852 -15.391 -27.859 1 95.06 83 SER A CA 1
ATOM 636 C C . SER A 1 83 ? 8.758 -14.438 -27.375 1 95.06 83 SER A C 1
ATOM 638 O O . SER A 1 83 ? 7.602 -14.547 -27.797 1 95.06 83 SER A O 1
ATOM 640 N N . LEU A 1 84 ? 9.016 -13.5 -26.578 1 95.25 84 LEU A N 1
ATOM 641 C CA . LEU A 1 84 ? 8.039 -12.656 -25.891 1 95.25 84 LEU A CA 1
ATOM 642 C C . LEU A 1 84 ? 7.215 -11.859 -26.906 1 95.25 84 LEU A C 1
ATOM 644 O O . LEU A 1 84 ? 6.004 -11.703 -26.734 1 95.25 84 LEU A O 1
ATOM 648 N N . SER A 1 85 ? 7.852 -11.367 -27.969 1 93.19 85 SER A N 1
ATOM 649 C CA . SER A 1 85 ? 7.207 -10.438 -28.891 1 93.19 85 SER A CA 1
ATOM 650 C C . SER A 1 85 ? 6.047 -11.102 -29.641 1 93.19 85 SER A C 1
ATOM 652 O O . SER A 1 85 ? 5.086 -10.438 -30.031 1 93.19 85 SER A O 1
ATOM 654 N N . THR A 1 86 ? 6.062 -12.406 -29.703 1 92.56 86 THR A N 1
ATOM 655 C CA . THR A 1 86 ? 5.074 -13.086 -30.531 1 92.56 86 THR A CA 1
ATOM 656 C C . THR A 1 86 ? 3.986 -13.719 -29.672 1 92.56 86 THR A C 1
ATOM 658 O O . THR A 1 86 ? 3.016 -14.273 -30.188 1 92.56 86 THR A O 1
ATOM 661 N N . LEU A 1 87 ? 4.133 -13.672 -28.484 1 92.44 87 LEU A N 1
ATOM 662 C CA . LEU A 1 87 ? 3.225 -14.391 -27.594 1 92.44 87 LEU A CA 1
ATOM 663 C C . LEU A 1 87 ? 2.232 -13.43 -26.938 1 92.44 87 LEU A C 1
ATOM 665 O O . LEU A 1 87 ? 2.49 -12.227 -26.859 1 92.44 87 LEU A O 1
ATOM 669 N N . SER A 1 88 ? 1.095 -14.008 -26.609 1 87.75 88 SER A N 1
ATOM 670 C CA . SER A 1 88 ? 0.083 -13.25 -25.875 1 87.75 88 SER A CA 1
ATOM 671 C C . SER A 1 88 ? -0.773 -14.156 -25 1 87.75 88 SER A C 1
ATOM 673 O O . SER A 1 88 ? -0.675 -15.383 -25.094 1 87.75 88 SER A O 1
ATOM 675 N N . GLY A 1 89 ? -1.429 -13.586 -24.078 1 82.94 89 GLY A N 1
ATOM 676 C CA . GLY A 1 89 ? -2.357 -14.344 -23.25 1 82.94 89 GLY A CA 1
ATOM 677 C C . GLY A 1 89 ? -1.674 -15.367 -22.359 1 82.94 89 GLY A C 1
ATOM 678 O O . GLY A 1 89 ? -0.634 -15.086 -21.766 1 82.94 89 GLY A O 1
ATOM 679 N N . VAL A 1 90 ? -2.215 -16.547 -22.344 1 85.88 90 VAL A N 1
ATOM 680 C CA . VAL A 1 90 ? -1.749 -17.578 -21.438 1 85.88 90 VAL A CA 1
ATOM 681 C C . VAL A 1 90 ? -0.372 -18.078 -21.875 1 85.88 90 VAL A C 1
ATOM 683 O O . VAL A 1 90 ? 0.464 -18.422 -21.031 1 85.88 90 VAL A O 1
ATOM 686 N N . GLN A 1 91 ? -0.151 -18.062 -23.141 1 89.38 91 GLN A N 1
ATOM 687 C CA . GLN A 1 91 ? 1.163 -18.453 -23.641 1 89.38 91 GLN A CA 1
ATOM 688 C C . GLN A 1 91 ? 2.254 -17.531 -23.094 1 89.38 91 GLN A C 1
ATOM 690 O O . GLN A 1 91 ? 3.336 -18 -22.734 1 89.38 91 GLN A O 1
ATOM 695 N N . LEU A 1 92 ? 1.907 -16.297 -23.125 1 92.88 92 LEU A N 1
ATOM 696 C CA . LEU A 1 92 ? 2.834 -15.32 -22.578 1 92.88 92 LEU A CA 1
ATOM 697 C C . LEU A 1 92 ? 3.059 -15.555 -21.094 1 92.88 92 LEU A C 1
ATOM 699 O O . LEU A 1 92 ? 4.199 -15.539 -20.625 1 92.88 92 LEU A O 1
ATOM 703 N N . ASP A 1 93 ? 1.987 -15.812 -20.375 1 91.38 93 ASP A N 1
ATOM 704 C CA . ASP A 1 93 ? 2.074 -16.062 -18.938 1 91.38 93 ASP A CA 1
ATOM 705 C C . ASP A 1 93 ? 2.977 -17.266 -18.656 1 91.38 93 ASP A C 1
ATOM 707 O O . ASP A 1 93 ? 3.785 -17.234 -17.719 1 91.38 93 ASP A O 1
ATOM 711 N N . ASN A 1 94 ? 2.809 -18.266 -19.391 1 93.5 94 ASN A N 1
ATOM 712 C CA . ASN A 1 94 ? 3.621 -19.469 -19.203 1 93.5 94 ASN A CA 1
ATOM 713 C C . ASN A 1 94 ? 5.105 -19.172 -19.422 1 93.5 94 ASN A C 1
ATOM 715 O O . ASN A 1 94 ? 5.949 -19.641 -18.656 1 93.5 94 ASN A O 1
ATOM 719 N N . VAL A 1 95 ? 5.359 -18.438 -20.438 1 95.69 95 VAL A N 1
ATOM 720 C CA . VAL A 1 95 ? 6.754 -18.109 -20.719 1 95.69 95 VAL A CA 1
ATOM 721 C C . VAL A 1 95 ? 7.316 -17.266 -19.578 1 95.69 95 VAL A C 1
ATOM 723 O O . VAL A 1 95 ? 8.469 -17.438 -19.188 1 95.69 95 VAL A O 1
ATOM 726 N N . ILE A 1 96 ? 6.52 -16.391 -19.047 1 96.06 96 ILE A N 1
ATOM 727 C CA . ILE A 1 96 ? 6.938 -15.57 -17.922 1 96.06 96 ILE A CA 1
ATOM 728 C C . ILE A 1 96 ? 7.215 -16.453 -16.719 1 96.06 96 ILE A C 1
ATOM 730 O O . ILE A 1 96 ? 8.188 -16.25 -15.984 1 96.06 96 ILE A O 1
ATOM 734 N N . ILE A 1 97 ? 6.41 -17.453 -16.531 1 94.81 97 ILE A N 1
ATOM 735 C CA . ILE A 1 97 ? 6.641 -18.422 -15.469 1 94.81 97 ILE A CA 1
ATOM 736 C C . ILE A 1 97 ? 7.992 -19.109 -15.672 1 94.81 97 ILE A C 1
ATOM 738 O O . ILE A 1 97 ? 8.758 -19.266 -14.727 1 94.81 97 ILE A O 1
ATOM 742 N N . GLY A 1 98 ? 8.203 -19.5 -16.922 1 95.69 98 GLY A N 1
ATOM 743 C CA . GLY A 1 98 ? 9.484 -20.109 -17.234 1 95.69 98 GLY A CA 1
ATOM 744 C C . GLY A 1 98 ? 10.672 -19.219 -16.906 1 95.69 98 GLY A C 1
ATOM 745 O O . GLY A 1 98 ? 11.656 -19.688 -16.328 1 95.69 98 GLY A O 1
ATOM 746 N N . ILE A 1 99 ? 10.562 -17.984 -17.25 1 97.56 99 ILE A N 1
ATOM 747 C CA . ILE A 1 99 ? 11.609 -17.016 -16.953 1 97.56 99 ILE A CA 1
ATOM 748 C C . ILE A 1 99 ? 11.812 -16.922 -15.438 1 97.56 99 ILE A C 1
ATOM 750 O O . ILE A 1 99 ? 12.953 -16.969 -14.961 1 97.56 99 ILE A O 1
ATOM 754 N N . THR A 1 100 ? 10.758 -16.828 -14.719 1 96.75 100 THR A N 1
ATOM 755 C CA . THR A 1 100 ? 10.82 -16.75 -13.266 1 96.75 100 THR A CA 1
ATOM 756 C C . THR A 1 100 ? 11.484 -17.984 -12.672 1 96.75 100 THR A C 1
ATOM 758 O O . THR A 1 100 ? 12.305 -17.875 -11.758 1 96.75 100 THR A O 1
ATOM 761 N N . ASN A 1 101 ? 11.164 -19.109 -13.227 1 95.5 101 ASN A N 1
ATOM 762 C CA . ASN A 1 101 ? 11.75 -20.359 -12.742 1 95.5 101 ASN A CA 1
ATOM 763 C C . ASN A 1 101 ? 13.266 -20.375 -12.93 1 95.5 101 ASN A C 1
ATOM 765 O O . ASN A 1 101 ? 14 -20.828 -12.055 1 95.5 101 ASN A O 1
ATOM 769 N N . ILE A 1 102 ? 13.656 -19.891 -14.062 1 97.06 102 ILE A N 1
ATOM 770 C CA . ILE A 1 102 ? 15.086 -19.859 -14.344 1 97.06 102 ILE A CA 1
ATOM 771 C C . ILE A 1 102 ? 15.773 -18.875 -13.406 1 97.06 102 ILE A C 1
ATOM 773 O O . ILE A 1 102 ? 16.859 -19.156 -12.898 1 97.06 102 ILE A O 1
ATOM 777 N N . LEU A 1 103 ? 15.18 -17.75 -13.156 1 97.25 103 LEU A N 1
ATOM 778 C CA . LEU A 1 103 ? 15.727 -16.766 -12.242 1 97.25 103 LEU A CA 1
ATOM 779 C C . LEU A 1 103 ? 15.867 -17.344 -10.836 1 97.25 103 LEU A C 1
ATOM 781 O O . LEU A 1 103 ? 16.906 -17.156 -10.188 1 97.25 103 LEU A O 1
ATOM 785 N N . LEU A 1 104 ? 14.859 -18.047 -10.414 1 96.25 104 LEU A N 1
ATOM 786 C CA . LEU A 1 104 ? 14.883 -18.672 -9.094 1 96.25 104 LEU A CA 1
ATOM 787 C C . LEU A 1 104 ? 16 -19.703 -9.008 1 96.25 104 LEU A C 1
ATOM 789 O O . LEU A 1 104 ? 16.719 -19.766 -8 1 96.25 104 LEU A O 1
ATOM 793 N N . TYR A 1 105 ? 16.062 -20.406 -10.062 1 95.12 105 TYR A N 1
ATOM 794 C CA . TYR A 1 105 ? 17.109 -21.422 -10.117 1 95.12 105 TYR A CA 1
ATOM 795 C C . TYR A 1 105 ? 18.484 -20.797 -10.023 1 95.12 105 TYR A C 1
ATOM 797 O O . TYR A 1 105 ? 19.359 -21.281 -9.297 1 95.12 105 TYR A O 1
ATOM 805 N N . GLN A 1 106 ? 18.688 -19.766 -10.773 1 95.88 106 GLN A N 1
ATOM 806 C CA . GLN A 1 106 ? 19.969 -19.078 -10.805 1 95.88 106 GLN A CA 1
ATOM 807 C C . GLN A 1 106 ? 20.328 -18.531 -9.422 1 95.88 106 GLN A C 1
ATOM 809 O O . GLN A 1 106 ? 21.484 -18.672 -8.984 1 95.88 106 GLN A O 1
ATOM 814 N N . VAL A 1 107 ? 19.438 -17.953 -8.703 1 96.62 107 VAL A N 1
ATOM 815 C CA . VAL A 1 107 ? 19.672 -17.406 -7.371 1 96.62 107 VAL A CA 1
ATOM 816 C C . VAL A 1 107 ? 19.953 -18.531 -6.387 1 96.62 107 VAL A C 1
ATOM 818 O O . VAL A 1 107 ? 20.844 -18.422 -5.543 1 96.62 107 VAL A O 1
ATOM 821 N N . ASP A 1 108 ? 19.188 -19.562 -6.531 1 94.88 108 ASP A N 1
ATOM 822 C CA . ASP A 1 108 ? 19.344 -20.719 -5.641 1 94.88 108 ASP A CA 1
ATOM 823 C C . ASP A 1 108 ? 20.734 -21.328 -5.777 1 94.88 108 ASP A C 1
ATOM 825 O O . ASP A 1 108 ? 21.391 -21.625 -4.773 1 94.88 108 ASP A O 1
ATOM 829 N N . THR A 1 109 ? 21.125 -21.484 -6.988 1 93.88 109 THR A N 1
ATOM 830 C CA . THR A 1 109 ? 22.422 -22.094 -7.258 1 93.88 109 THR A CA 1
ATOM 831 C C . THR A 1 109 ? 23.547 -21.219 -6.727 1 93.88 109 THR A C 1
ATOM 833 O O . THR A 1 109 ? 24.516 -21.719 -6.145 1 93.88 109 THR A O 1
ATOM 836 N N . GLN A 1 110 ? 23.469 -20 -6.891 1 94.5 110 GLN A N 1
ATOM 837 C CA . GLN A 1 110 ? 24.5 -19.094 -6.402 1 94.5 110 GLN A CA 1
ATOM 838 C C . GLN A 1 110 ? 24.5 -19.031 -4.879 1 94.5 110 GLN A C 1
ATOM 840 O O . GLN A 1 110 ? 25.562 -18.953 -4.262 1 94.5 110 GLN A O 1
ATOM 845 N N . THR A 1 111 ? 23.297 -19 -4.293 1 94.5 111 THR A N 1
ATOM 846 C CA . THR A 1 111 ? 23.188 -18.953 -2.84 1 94.5 111 THR A CA 1
ATOM 847 C C . THR A 1 111 ? 23.797 -20.188 -2.201 1 94.5 111 THR A C 1
ATOM 849 O O . THR A 1 111 ? 24.406 -20.109 -1.129 1 94.5 111 THR A O 1
ATOM 852 N N . ASP A 1 112 ? 23.578 -21.297 -2.863 1 91.62 112 ASP A N 1
ATOM 853 C CA . ASP A 1 112 ? 24.125 -22.547 -2.363 1 91.62 112 ASP A CA 1
ATOM 854 C C . ASP A 1 112 ? 25.656 -22.547 -2.418 1 91.62 112 ASP A C 1
ATOM 856 O O . ASP A 1 112 ? 26.312 -23.125 -1.558 1 91.62 112 ASP A O 1
ATOM 860 N N . SER A 1 113 ? 26.125 -21.891 -3.412 1 91.19 113 SER A N 1
ATOM 861 C CA . SER A 1 113 ? 27.578 -21.812 -3.572 1 91.19 113 SER A CA 1
ATOM 862 C C . SER A 1 113 ? 28.188 -20.781 -2.623 1 91.19 113 SER A C 1
ATOM 864 O O . SER A 1 113 ? 29.234 -21.031 -2.023 1 91.19 113 SER A O 1
ATOM 866 N N . SER A 1 114 ? 27.531 -19.625 -2.637 1 89.81 114 SER A N 1
ATOM 867 C CA . SER A 1 114 ? 27.953 -18.531 -1.768 1 89.81 114 SER A CA 1
ATOM 868 C C . SER A 1 114 ? 26.75 -17.781 -1.204 1 89.81 114 SER A C 1
ATOM 870 O O . SER A 1 114 ? 25.75 -17.578 -1.903 1 89.81 114 SER A O 1
ATOM 872 N N . LEU A 1 115 ? 26.781 -17.516 0.033 1 89.81 115 LEU A N 1
ATOM 873 C CA . LEU A 1 115 ? 25.688 -16.797 0.658 1 89.81 115 LEU A CA 1
ATOM 874 C C . LEU A 1 115 ? 25.531 -15.406 0.04 1 89.81 115 LEU A C 1
ATOM 876 O O . LEU A 1 115 ? 24.469 -14.805 0.104 1 89.81 115 LEU A O 1
ATOM 880 N N . GLU A 1 116 ? 26.562 -14.961 -0.582 1 91.06 116 GLU A N 1
ATOM 881 C CA . GLU A 1 116 ? 26.516 -13.648 -1.228 1 91.06 116 GLU A CA 1
ATOM 882 C C . GLU A 1 116 ? 26.109 -13.773 -2.691 1 91.06 116 GLU A C 1
ATOM 884 O O . GLU A 1 116 ? 26.5 -14.711 -3.379 1 91.06 116 GLU A O 1
ATOM 889 N N . TYR A 1 117 ? 25.281 -12.875 -3.094 1 94.75 117 TYR A N 1
ATOM 890 C CA . TYR A 1 117 ? 24.719 -12.906 -4.441 1 94.75 117 TYR A CA 1
ATOM 891 C C . TYR A 1 117 ? 25.25 -11.742 -5.273 1 94.75 117 TYR A C 1
ATOM 893 O O . TYR A 1 117 ? 25.219 -10.594 -4.832 1 94.75 117 TYR A O 1
ATOM 901 N N . ASN A 1 118 ? 25.828 -12.062 -6.418 1 93.25 118 ASN A N 1
ATOM 902 C CA . ASN A 1 118 ? 26.188 -11.062 -7.418 1 93.25 118 ASN A CA 1
ATOM 903 C C . ASN A 1 118 ? 25.203 -11.055 -8.578 1 93.25 118 ASN A C 1
ATOM 905 O O . ASN A 1 118 ? 25.219 -11.953 -9.414 1 93.25 118 ASN A O 1
ATOM 909 N N . CYS A 1 119 ? 24.422 -10.07 -8.656 1 95.25 119 CYS A N 1
ATOM 910 C CA . CYS A 1 119 ? 23.375 -9.992 -9.664 1 95.25 119 CYS A CA 1
ATOM 911 C C . CYS A 1 119 ? 23.969 -9.812 -11.055 1 95.25 119 CYS A C 1
ATOM 913 O O . CYS A 1 119 ? 24.656 -8.82 -11.32 1 95.25 119 CYS A O 1
ATOM 915 N N . PRO A 1 120 ? 23.703 -10.664 -11.898 1 95.38 120 PRO A N 1
ATOM 916 C CA . PRO A 1 120 ? 24.234 -10.539 -13.258 1 95.38 120 PRO A CA 1
ATOM 917 C C . PRO A 1 120 ? 23.438 -9.57 -14.125 1 95.38 120 PRO A C 1
ATOM 919 O O . PRO A 1 120 ? 23.875 -9.203 -15.219 1 95.38 120 PRO A O 1
ATOM 922 N N . PHE A 1 121 ? 22.359 -9.164 -13.664 1 96.5 121 PHE A N 1
ATOM 923 C CA . PHE A 1 121 ? 21.453 -8.375 -14.484 1 96.5 121 PHE A CA 1
ATOM 924 C C . PHE A 1 121 ? 21.641 -6.883 -14.227 1 96.5 121 PHE A C 1
ATOM 926 O O . PHE A 1 121 ? 22.109 -6.492 -13.156 1 96.5 121 PHE A O 1
ATOM 933 N N . ARG A 1 122 ? 21.281 -6.074 -15.242 1 93.5 122 ARG A N 1
ATOM 934 C CA . ARG A 1 122 ? 21.375 -4.621 -15.188 1 93.5 122 ARG A CA 1
ATOM 935 C C . ARG A 1 122 ? 20.109 -3.967 -15.742 1 93.5 122 ARG A C 1
ATOM 937 O O . ARG A 1 122 ? 19.281 -4.641 -16.344 1 93.5 122 ARG A O 1
ATOM 944 N N . VAL A 1 123 ? 19.969 -2.725 -15.445 1 92.56 123 VAL A N 1
ATOM 945 C CA . VAL A 1 123 ? 18.859 -1.968 -15.992 1 92.56 123 VAL A CA 1
ATOM 946 C C . VAL A 1 123 ? 19.062 -1.754 -17.5 1 92.56 123 VAL A C 1
ATOM 948 O O . VAL A 1 123 ? 18.156 -1.978 -18.297 1 92.56 123 VAL A O 1
ATOM 951 N N . ARG A 1 124 ? 20.25 -1.245 -17.734 1 88.69 124 ARG A N 1
ATOM 952 C CA . ARG A 1 124 ? 20.672 -1.013 -19.125 1 88.69 124 ARG A CA 1
ATOM 953 C C . ARG A 1 124 ? 22.094 -1.483 -19.344 1 88.69 124 ARG A C 1
ATOM 955 O O . ARG A 1 124 ? 22.875 -1.596 -18.406 1 88.69 124 ARG A O 1
ATOM 962 N N . GLY A 1 125 ? 22.344 -1.722 -20.484 1 80.31 125 GLY A N 1
ATOM 963 C CA . GLY A 1 125 ? 23.703 -2.107 -20.828 1 80.31 125 GLY A CA 1
ATOM 964 C C . GLY A 1 125 ? 24.062 -3.504 -20.359 1 80.31 125 GLY A C 1
ATOM 965 O O . GLY A 1 125 ? 23.844 -3.848 -19.188 1 80.31 125 GLY A O 1
ATOM 966 N N . GLY A 1 126 ? 24.422 -4.422 -21.141 1 86.69 126 GLY A N 1
ATOM 967 C CA . GLY A 1 126 ? 24.719 -5.812 -20.828 1 86.69 126 GLY A CA 1
ATOM 968 C C . GLY A 1 126 ? 23.484 -6.703 -20.844 1 86.69 126 GLY A C 1
ATOM 969 O O . GLY A 1 126 ? 22.688 -6.641 -21.781 1 86.69 126 GLY A O 1
ATOM 970 N N . MET A 1 127 ? 23.5 -7.508 -19.625 1 93.75 127 MET A N 1
ATOM 971 C CA . MET A 1 127 ? 22.344 -8.391 -19.531 1 93.75 127 MET A CA 1
ATOM 972 C C . MET A 1 127 ? 21.188 -7.703 -18.828 1 93.75 127 MET A C 1
ATOM 974 O O . MET A 1 127 ? 21.125 -7.691 -17.594 1 93.75 127 MET A O 1
ATOM 978 N N . THR A 1 128 ? 20.297 -7.223 -19.609 1 95.56 128 THR A N 1
ATOM 979 C CA . THR A 1 128 ? 19.109 -6.562 -19.047 1 95.56 128 THR A CA 1
ATOM 980 C C . THR A 1 128 ? 18.234 -7.562 -18.297 1 95.56 128 THR A C 1
ATOM 982 O O . THR A 1 128 ? 18.062 -8.695 -18.75 1 95.56 128 THR A O 1
ATOM 985 N N . HIS A 1 129 ? 17.781 -7.172 -17.172 1 97.44 129 HIS A N 1
ATOM 986 C CA . HIS A 1 129 ? 16.906 -8.055 -16.406 1 97.44 129 HIS A CA 1
ATOM 987 C C . HIS A 1 129 ? 15.703 -8.492 -17.25 1 97.44 129 HIS A C 1
ATOM 989 O O . HIS A 1 129 ? 15.055 -7.664 -17.891 1 97.44 129 HIS A O 1
ATOM 995 N N . PRO A 1 130 ? 15.391 -9.703 -17.203 1 97.25 130 PRO A N 1
ATOM 996 C CA . PRO A 1 130 ? 14.344 -10.227 -18.078 1 97.25 130 PRO A CA 1
ATOM 997 C C . PRO A 1 130 ? 12.984 -9.562 -17.844 1 97.25 130 PRO A C 1
ATOM 999 O O . PRO A 1 130 ? 12.211 -9.375 -18.781 1 97.25 130 PRO A O 1
ATOM 1002 N N . TYR A 1 131 ? 12.688 -9.164 -16.625 1 97.19 131 TYR A N 1
ATOM 1003 C CA . TYR A 1 131 ? 11.414 -8.516 -16.328 1 97.19 131 TYR A CA 1
ATOM 1004 C C . TYR A 1 131 ? 11.312 -7.168 -17.031 1 97.19 131 TYR A C 1
ATOM 1006 O O . TYR A 1 131 ? 10.211 -6.727 -17.375 1 97.19 131 TYR A O 1
ATOM 1014 N N . ILE A 1 132 ? 12.43 -6.496 -17.172 1 96.38 132 ILE A N 1
ATOM 1015 C CA . ILE A 1 132 ? 12.445 -5.227 -17.891 1 96.38 132 ILE A CA 1
ATOM 1016 C C . ILE A 1 132 ? 12.102 -5.469 -19.375 1 96.38 132 ILE A C 1
ATOM 1018 O O . ILE A 1 132 ? 11.32 -4.719 -19.953 1 96.38 132 ILE A O 1
ATOM 1022 N N . LEU A 1 133 ? 12.641 -6.477 -19.891 1 95.5 133 LEU A N 1
ATOM 1023 C CA . LEU A 1 133 ? 12.359 -6.828 -21.281 1 95.5 133 LEU A CA 1
ATOM 1024 C C . LEU A 1 133 ? 10.883 -7.164 -21.469 1 95.5 133 LEU A C 1
ATOM 1026 O O . LEU A 1 133 ? 10.281 -6.77 -22.469 1 95.5 133 LEU A O 1
ATOM 1030 N N . ILE A 1 134 ? 10.352 -7.883 -20.531 1 96.19 134 ILE A N 1
ATOM 1031 C CA . ILE A 1 134 ? 8.945 -8.281 -20.594 1 96.19 134 ILE A CA 1
ATOM 1032 C C . ILE A 1 134 ? 8.062 -7.035 -20.625 1 96.19 134 ILE A C 1
ATOM 1034 O O . ILE A 1 134 ? 7.215 -6.887 -21.516 1 96.19 134 ILE A O 1
ATOM 1038 N N . ILE A 1 135 ? 8.266 -6.121 -19.688 1 93.38 135 ILE A N 1
ATOM 1039 C CA . ILE A 1 135 ? 7.383 -4.973 -19.547 1 93.38 135 ILE A CA 1
ATOM 1040 C C . ILE A 1 135 ? 7.59 -4.004 -20.703 1 93.38 135 ILE A C 1
ATOM 1042 O O . ILE A 1 135 ? 6.656 -3.311 -21.109 1 93.38 135 ILE A O 1
ATOM 1046 N N . SER A 1 136 ? 8.789 -3.955 -21.234 1 91.69 136 SER A N 1
ATOM 1047 C CA . SER A 1 136 ? 9.078 -3.074 -22.359 1 91.69 136 SER A CA 1
ATOM 1048 C C . SER A 1 136 ? 8.453 -3.604 -23.641 1 91.69 136 SER A C 1
ATOM 1050 O O . SER A 1 136 ? 8.016 -2.824 -24.5 1 91.69 136 SER A O 1
ATOM 1052 N N . THR A 1 137 ? 8.445 -4.875 -23.797 1 92.5 137 THR A N 1
ATOM 1053 C CA . THR A 1 137 ? 7.926 -5.5 -25 1 92.5 137 THR A CA 1
ATOM 1054 C C . THR A 1 137 ? 6.406 -5.637 -24.938 1 92.5 137 THR A C 1
ATOM 1056 O O . THR A 1 137 ? 5.711 -5.418 -25.922 1 92.5 137 THR A O 1
ATOM 1059 N N . LYS A 1 138 ? 5.973 -6.074 -23.766 1 91.62 138 LYS A N 1
ATOM 1060 C CA . LYS A 1 138 ? 4.543 -6.285 -23.547 1 91.62 138 LYS A CA 1
ATOM 1061 C C . LYS A 1 138 ? 4.004 -5.328 -22.5 1 91.62 138 LYS A C 1
ATOM 1063 O O . LYS A 1 138 ? 3.441 -5.758 -21.484 1 91.62 138 LYS A O 1
ATOM 1068 N N . THR A 1 139 ? 3.975 -4.066 -22.812 1 85.62 139 THR A N 1
ATOM 1069 C CA . THR A 1 139 ? 3.744 -2.971 -21.891 1 85.62 139 THR A CA 1
ATOM 1070 C C . THR A 1 139 ? 2.307 -2.992 -21.375 1 85.62 139 THR A C 1
ATOM 1072 O O . THR A 1 139 ? 2.057 -2.711 -20.203 1 85.62 139 THR A O 1
ATOM 1075 N N . ASN A 1 140 ? 1.438 -3.426 -22.141 1 79.94 140 ASN A N 1
ATOM 1076 C CA . ASN A 1 140 ? 0.033 -3.252 -21.797 1 79.94 140 ASN A CA 1
ATOM 1077 C C . ASN A 1 140 ? -0.577 -4.555 -21.281 1 79.94 140 ASN A C 1
ATOM 1079 O O . ASN A 1 140 ? -1.713 -4.562 -20.797 1 79.94 140 ASN A O 1
ATOM 1083 N N . GLU A 1 141 ? 0.246 -5.609 -21.266 1 82.69 141 GLU A N 1
ATOM 1084 C CA . GLU A 1 141 ? -0.381 -6.895 -20.969 1 82.69 141 GLU A CA 1
ATOM 1085 C C . GLU A 1 141 ? 0.35 -7.629 -19.844 1 82.69 141 GLU A C 1
ATOM 1087 O O . GLU A 1 141 ? -0.185 -8.57 -19.266 1 82.69 141 GLU A O 1
ATOM 1092 N N . SER A 1 142 ? 1.425 -7.16 -19.469 1 89.06 142 SER A N 1
ATOM 1093 C CA . SER A 1 142 ? 2.281 -8.055 -18.688 1 89.06 142 SER A CA 1
ATOM 1094 C C . SER A 1 142 ? 2.322 -7.641 -17.219 1 89.06 142 SER A C 1
ATOM 1096 O O . SER A 1 142 ? 2.729 -8.43 -16.359 1 89.06 142 SER A O 1
ATOM 1098 N N . TRP A 1 143 ? 1.878 -6.477 -16.844 1 88.81 143 TRP A N 1
ATOM 1099 C CA . TRP A 1 143 ? 2.168 -5.934 -15.516 1 88.81 143 TRP A CA 1
ATOM 1100 C C . TRP A 1 143 ? 1.495 -6.762 -14.422 1 88.81 143 TRP A C 1
ATOM 1102 O O . TRP A 1 143 ? 2.141 -7.164 -13.453 1 88.81 143 TRP A O 1
ATOM 1112 N N . SER A 1 144 ? 0.217 -6.984 -14.586 1 85.12 144 SER A N 1
ATOM 1113 C CA . SER A 1 144 ? -0.53 -7.719 -13.57 1 85.12 144 SER A CA 1
ATOM 1114 C C . SER A 1 144 ? 0.088 -9.086 -13.312 1 85.12 144 SER A C 1
ATOM 1116 O O . SER A 1 144 ? 0.238 -9.5 -12.156 1 85.12 144 SER A O 1
ATOM 1118 N N . PHE A 1 145 ? 0.46 -9.727 -14.352 1 89.62 145 PHE A N 1
ATOM 1119 C CA . PHE A 1 145 ? 1.019 -11.07 -14.211 1 89.62 145 PHE A CA 1
ATOM 1120 C C . PHE A 1 145 ? 2.424 -11.008 -13.625 1 89.62 145 PHE A C 1
ATOM 1122 O O . PHE A 1 145 ? 2.818 -11.891 -12.859 1 89.62 145 PHE A O 1
ATOM 1129 N N . LEU A 1 146 ? 3.172 -10.008 -13.992 1 92.94 146 LEU A N 1
ATOM 1130 C CA . LEU A 1 146 ? 4.504 -9.828 -13.422 1 92.94 146 LEU A CA 1
ATOM 1131 C C . LEU A 1 146 ? 4.434 -9.633 -11.914 1 92.94 146 LEU A C 1
ATOM 1133 O O . LEU A 1 146 ? 5.258 -10.172 -11.172 1 92.94 146 LEU A O 1
ATOM 1137 N N . LEU A 1 147 ? 3.461 -8.891 -11.477 1 90.5 147 LEU A N 1
ATOM 1138 C CA . LEU A 1 147 ? 3.273 -8.664 -10.047 1 90.5 147 LEU A CA 1
ATOM 1139 C C . LEU A 1 147 ? 3.004 -9.977 -9.312 1 90.5 147 LEU A C 1
ATOM 1141 O O . LEU A 1 147 ? 3.504 -10.188 -8.211 1 90.5 147 LEU A O 1
ATOM 1145 N N . THR A 1 148 ? 2.285 -10.844 -9.945 1 89 148 THR A N 1
ATOM 1146 C CA . THR A 1 148 ? 1.995 -12.141 -9.336 1 89 148 THR A CA 1
ATOM 1147 C C . THR A 1 148 ? 3.264 -12.977 -9.227 1 89 148 THR A C 1
ATOM 1149 O O . THR A 1 148 ? 3.432 -13.734 -8.266 1 89 148 THR A O 1
ATOM 1152 N N . GLN A 1 149 ? 4.066 -12.82 -10.234 1 93 149 GLN A N 1
ATOM 1153 C CA . GLN A 1 149 ? 5.32 -13.57 -10.203 1 93 149 GLN A CA 1
ATOM 1154 C C . GLN A 1 149 ? 6.246 -13.047 -9.109 1 93 149 GLN A C 1
ATOM 1156 O O . GLN A 1 149 ? 6.938 -13.828 -8.453 1 93 149 GLN A O 1
ATOM 1161 N N . ILE A 1 150 ? 6.23 -11.812 -8.914 1 92.81 150 ILE A N 1
ATOM 1162 C CA . ILE A 1 150 ? 7.043 -11.227 -7.852 1 92.81 150 ILE A CA 1
ATOM 1163 C C . ILE A 1 150 ? 6.547 -11.719 -6.492 1 92.81 150 ILE A C 1
ATOM 1165 O O . ILE A 1 150 ? 7.348 -12.039 -5.613 1 92.81 150 ILE A O 1
ATOM 1169 N N . GLU A 1 151 ? 5.348 -11.797 -6.367 1 88.19 151 GLU A N 1
ATOM 1170 C CA . GLU A 1 151 ? 4.793 -12.336 -5.129 1 88.19 151 GLU A CA 1
ATOM 1171 C C . GLU A 1 151 ? 5.207 -13.789 -4.926 1 88.19 151 GLU A C 1
ATOM 1173 O O . GLU A 1 151 ? 5.57 -14.188 -3.816 1 88.19 151 GLU A O 1
ATOM 1178 N N . ARG A 1 152 ? 5.125 -14.469 -5.953 1 88.75 152 ARG A N 1
ATOM 1179 C CA . ARG A 1 152 ? 5.434 -15.898 -5.906 1 88.75 152 ARG A CA 1
ATOM 1180 C C . ARG A 1 152 ? 6.875 -16.141 -5.465 1 88.75 152 ARG A C 1
ATOM 1182 O O . ARG A 1 152 ? 7.152 -17.062 -4.707 1 88.75 152 ARG A O 1
ATOM 1189 N N . ILE A 1 153 ? 7.75 -15.336 -5.953 1 92.88 153 ILE A N 1
ATOM 1190 C CA . ILE A 1 153 ? 9.156 -15.594 -5.676 1 92.88 153 ILE A CA 1
ATOM 1191 C C . ILE A 1 153 ? 9.453 -15.32 -4.203 1 92.88 153 ILE A C 1
ATOM 1193 O O . ILE A 1 153 ? 10.406 -15.852 -3.641 1 92.88 153 ILE A O 1
ATOM 1197 N N . PHE A 1 154 ? 8.625 -14.547 -3.539 1 90.12 154 PHE A N 1
ATOM 1198 C CA . PHE A 1 154 ? 8.852 -14.25 -2.131 1 90.12 154 PHE A CA 1
ATOM 1199 C C . PHE A 1 154 ? 8.047 -15.188 -1.242 1 90.12 154 PHE A C 1
ATOM 1201 O O . PHE A 1 154 ? 8.172 -15.156 -0.016 1 90.12 154 PHE A O 1
ATOM 1208 N N . ASP A 1 155 ? 7.258 -15.984 -1.848 1 85.31 155 ASP A N 1
ATOM 1209 C CA . ASP A 1 155 ? 6.461 -16.938 -1.082 1 85.31 155 ASP A CA 1
ATOM 1210 C C . ASP A 1 155 ? 7.211 -18.25 -0.891 1 85.31 155 ASP A C 1
ATOM 1212 O O . ASP A 1 155 ? 7.086 -19.172 -1.706 1 85.31 155 ASP A O 1
ATOM 1216 N N . MET A 1 156 ? 7.793 -18.469 0.177 1 82.25 156 MET A N 1
ATOM 1217 C CA . MET A 1 156 ? 8.625 -19.625 0.479 1 82.25 156 MET A CA 1
ATOM 1218 C C . MET A 1 156 ? 7.777 -20.875 0.642 1 82.25 156 MET A C 1
ATOM 1220 O O . MET A 1 156 ? 8.266 -22 0.462 1 82.25 156 MET A O 1
ATOM 1224 N N . SER A 1 157 ? 6.543 -20.641 0.897 1 78.06 157 SER A N 1
ATOM 1225 C CA . SER A 1 157 ? 5.688 -21.797 1.172 1 78.06 157 SER A CA 1
ATOM 1226 C C . SER A 1 157 ? 5.484 -22.641 -0.078 1 78.06 157 SER A C 1
ATOM 1228 O O . SER A 1 157 ? 5.207 -23.844 0.017 1 78.06 157 SER A O 1
ATOM 1230 N N . ARG A 1 158 ? 5.77 -22.078 -1.188 1 77.75 158 ARG A N 1
ATOM 1231 C CA . ARG A 1 158 ? 5.484 -22.797 -2.43 1 77.75 158 ARG A CA 1
ATOM 1232 C C . ARG A 1 158 ? 6.77 -23.219 -3.125 1 77.75 158 ARG A C 1
ATOM 1234 O O . ARG A 1 158 ? 6.73 -23.891 -4.168 1 77.75 158 ARG A O 1
ATOM 1241 N N . LEU A 1 159 ? 7.84 -22.875 -2.514 1 86.12 159 LEU A N 1
ATOM 1242 C CA . LEU A 1 159 ? 9.125 -23.266 -3.082 1 86.12 159 LEU A CA 1
ATOM 1243 C C . LEU A 1 159 ? 9.656 -24.531 -2.422 1 86.12 159 LEU A C 1
ATOM 1245 O O . LEU A 1 159 ? 10.273 -24.469 -1.356 1 86.12 159 LEU A O 1
ATOM 1249 N N . GLU A 1 160 ? 9.477 -25.594 -3.041 1 79.75 160 GLU A N 1
ATOM 1250 C CA . GLU A 1 160 ? 9.766 -26.906 -2.477 1 79.75 160 GLU A CA 1
ATOM 1251 C C . GLU A 1 160 ? 11.258 -27.062 -2.172 1 79.75 160 GLU A C 1
ATOM 1253 O O . GLU A 1 160 ? 11.633 -27.656 -1.156 1 79.75 160 GLU A O 1
ATOM 1258 N N . PHE A 1 161 ? 12.055 -26.516 -2.988 1 83.62 161 PHE A N 1
ATOM 1259 C CA . PHE A 1 161 ? 13.484 -26.734 -2.842 1 83.62 161 PHE A CA 1
ATOM 1260 C C . PHE A 1 161 ? 14.023 -25.984 -1.627 1 83.62 161 PHE A C 1
ATOM 1262 O O . PHE A 1 161 ? 15.094 -26.328 -1.108 1 83.62 161 PHE A O 1
ATOM 1269 N N . ILE A 1 162 ? 13.336 -25 -1.115 1 86.88 162 ILE A N 1
ATOM 1270 C CA . ILE A 1 162 ? 13.789 -24.141 -0.026 1 86.88 162 ILE A CA 1
ATOM 1271 C C . ILE A 1 162 ? 13.531 -24.828 1.313 1 86.88 162 ILE A C 1
ATOM 1273 O O . ILE A 1 162 ? 14.219 -24.562 2.301 1 86.88 162 ILE A O 1
ATOM 1277 N N . LYS A 1 163 ? 12.641 -25.75 1.35 1 84.12 163 LYS A N 1
ATOM 1278 C CA . LYS A 1 163 ? 12.219 -26.406 2.59 1 84.12 163 LYS A CA 1
ATOM 1279 C C . LYS A 1 163 ? 13.344 -27.234 3.189 1 84.12 163 LYS A C 1
ATOM 1281 O O . LYS A 1 163 ? 13.445 -27.359 4.41 1 84.12 163 LYS A O 1
ATOM 1286 N N . SER A 1 164 ? 14.148 -27.703 2.379 1 87.88 164 SER A N 1
ATOM 1287 C CA . SER A 1 164 ? 15.211 -28.594 2.834 1 87.88 164 SER A CA 1
ATOM 1288 C C . SER A 1 164 ? 16.453 -27.812 3.221 1 87.88 164 SER A C 1
ATOM 1290 O O . SER A 1 164 ? 17.391 -28.375 3.814 1 87.88 164 SER A O 1
ATOM 1292 N N . LYS A 1 165 ? 16.406 -26.609 3.098 1 91.69 165 LYS A N 1
ATOM 1293 C CA . LYS A 1 165 ? 17.609 -25.812 3.346 1 91.69 165 LYS A CA 1
ATOM 1294 C C . LYS A 1 165 ? 17.672 -25.344 4.797 1 91.69 165 LYS A C 1
ATOM 1296 O O . LYS A 1 165 ? 16.656 -25.344 5.492 1 91.69 165 LYS A O 1
ATOM 1301 N N . THR A 1 166 ? 18.844 -25.031 5.207 1 92.94 166 THR A N 1
ATOM 1302 C CA . THR A 1 166 ? 19.047 -24.516 6.551 1 92.94 166 THR A CA 1
ATOM 1303 C C . THR A 1 166 ? 18.438 -23.125 6.688 1 92.94 166 THR A C 1
ATOM 1305 O O . THR A 1 166 ? 18.25 -22.422 5.695 1 92.94 166 THR A O 1
ATOM 1308 N N . PRO A 1 167 ? 18.141 -22.719 7.863 1 91.56 167 PRO A N 1
ATOM 1309 C CA . PRO A 1 167 ? 17.562 -21.391 8.078 1 91.56 167 PRO A CA 1
ATOM 1310 C C . PRO A 1 167 ? 18.453 -20.266 7.551 1 91.56 167 PRO A C 1
ATOM 1312 O O . PRO A 1 167 ? 17.953 -19.281 7.027 1 91.56 167 PRO A O 1
ATOM 1315 N N . GLU A 1 168 ? 19.703 -20.422 7.68 1 92.88 168 GLU A N 1
ATOM 1316 C CA . GLU A 1 168 ? 20.641 -19.406 7.195 1 92.88 168 GLU A CA 1
ATOM 1317 C C . GLU A 1 168 ? 20.578 -19.281 5.676 1 92.88 168 GLU A C 1
ATOM 1319 O O . GLU A 1 168 ? 20.578 -18.172 5.145 1 92.88 168 GLU A O 1
ATOM 1324 N N . LYS A 1 169 ? 20.531 -20.406 5.059 1 93.62 169 LYS A N 1
ATOM 1325 C CA . LYS A 1 169 ? 20.453 -20.406 3.598 1 93.62 169 LYS A CA 1
ATOM 1326 C C . LYS A 1 169 ? 19.109 -19.875 3.109 1 93.62 169 LYS A C 1
ATOM 1328 O O . LYS A 1 169 ? 19.047 -19.219 2.066 1 93.62 169 LYS A O 1
ATOM 1333 N N . ARG A 1 170 ? 18.094 -20.109 3.814 1 94.31 170 ARG A N 1
ATOM 1334 C CA . ARG A 1 170 ? 16.781 -19.594 3.461 1 94.31 170 ARG A CA 1
ATOM 1335 C C . ARG A 1 170 ? 16.734 -18.078 3.561 1 94.31 17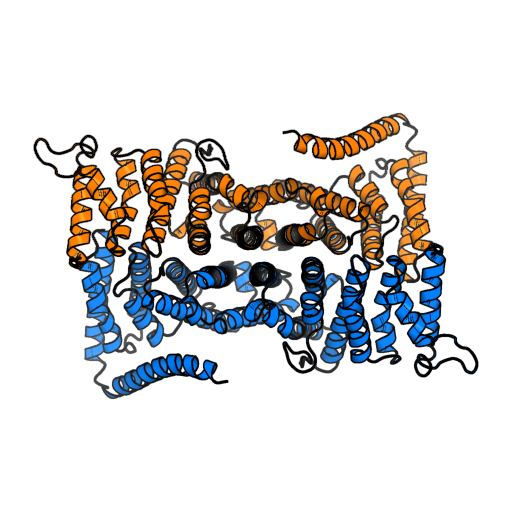0 ARG A C 1
ATOM 1337 O O . ARG A 1 170 ? 16.219 -17.406 2.67 1 94.31 170 ARG A O 1
ATOM 1344 N N . SER A 1 171 ? 17.328 -17.641 4.652 1 93.5 171 SER A N 1
ATOM 1345 C CA . SER A 1 171 ? 17.375 -16.203 4.844 1 93.5 171 SER A CA 1
ATOM 1346 C C . SER A 1 171 ? 18.203 -15.523 3.758 1 93.5 171 SER A C 1
ATOM 1348 O O . SER A 1 171 ? 17.812 -14.5 3.211 1 93.5 171 SER A O 1
ATOM 1350 N N . ALA A 1 172 ? 19.312 -16.125 3.445 1 95.06 172 ALA A N 1
ATOM 1351 C CA . ALA A 1 172 ? 20.172 -15.586 2.4 1 95.06 172 ALA A CA 1
ATOM 1352 C C . ALA A 1 172 ? 19.484 -15.633 1.038 1 95.06 172 ALA A C 1
ATOM 1354 O O . ALA A 1 172 ? 19.656 -14.719 0.223 1 95.06 172 ALA A O 1
ATOM 1355 N N . PHE A 1 173 ? 18.812 -16.688 0.801 1 95.62 173 PHE A N 1
ATOM 1356 C CA . PHE A 1 173 ? 18.094 -16.844 -0.458 1 95.62 173 PHE A CA 1
ATOM 1357 C C . PHE A 1 173 ? 17.094 -15.711 -0.663 1 95.62 173 PHE A C 1
ATOM 1359 O O . PHE A 1 173 ? 17.047 -15.117 -1.74 1 95.62 173 PHE A O 1
ATOM 1366 N N . LEU A 1 174 ? 16.375 -15.406 0.368 1 94.5 174 LEU A N 1
ATOM 1367 C CA . LEU A 1 174 ? 15.375 -14.352 0.291 1 94.5 174 LEU A CA 1
ATOM 1368 C C . LEU A 1 174 ? 16.016 -13 0.029 1 94.5 174 LEU A C 1
ATOM 1370 O O . LEU A 1 174 ? 15.531 -12.219 -0.794 1 94.5 174 LEU A O 1
ATOM 1374 N N . ARG A 1 175 ? 17.016 -12.703 0.699 1 94.88 175 ARG A N 1
ATOM 1375 C CA . ARG A 1 175 ? 17.766 -11.477 0.464 1 94.88 175 ARG A CA 1
ATOM 1376 C C . ARG A 1 175 ? 18.281 -11.414 -0.971 1 94.88 175 ARG A C 1
ATOM 1378 O O . ARG A 1 175 ? 18.188 -10.367 -1.621 1 94.88 175 ARG A O 1
ATOM 1385 N N . ASN A 1 176 ? 18.734 -12.531 -1.406 1 96.62 176 ASN A N 1
ATOM 1386 C CA . ASN A 1 176 ? 19.312 -12.602 -2.744 1 96.62 176 ASN A CA 1
ATOM 1387 C C . ASN A 1 176 ? 18.25 -12.477 -3.826 1 96.62 176 ASN A C 1
ATOM 1389 O O . ASN A 1 176 ? 18.516 -11.945 -4.906 1 96.62 176 ASN A O 1
ATOM 1393 N N . ILE A 1 177 ? 17.094 -12.945 -3.541 1 96.69 177 ILE A N 1
ATOM 1394 C CA . ILE A 1 177 ? 15.977 -12.766 -4.465 1 96.69 177 ILE A CA 1
ATOM 1395 C C . ILE A 1 177 ? 15.711 -11.281 -4.668 1 96.69 177 ILE A C 1
ATOM 1397 O O . ILE A 1 177 ? 15.508 -10.828 -5.797 1 96.69 177 ILE A O 1
ATOM 1401 N N . LEU A 1 178 ? 15.742 -10.555 -3.58 1 96.62 178 LEU A N 1
ATOM 1402 C CA . LEU A 1 178 ? 15.523 -9.117 -3.67 1 96.62 178 LEU A CA 1
ATOM 1403 C C . LEU A 1 178 ? 16.625 -8.445 -4.469 1 96.62 178 LEU A C 1
ATOM 1405 O O . LEU A 1 178 ? 16.359 -7.555 -5.281 1 96.62 178 LEU A O 1
ATOM 1409 N N . ASN A 1 179 ? 17.812 -8.898 -4.266 1 96.69 179 ASN A N 1
ATOM 1410 C CA . ASN A 1 179 ? 18.938 -8.359 -5.023 1 96.69 179 ASN A CA 1
ATOM 1411 C C . ASN A 1 179 ? 18.797 -8.656 -6.512 1 96.69 179 ASN A C 1
ATOM 1413 O O . ASN A 1 179 ? 19.156 -7.824 -7.352 1 96.69 179 ASN A O 1
ATOM 1417 N N . MET A 1 180 ? 18.312 -9.805 -6.723 1 97.56 180 MET A N 1
ATOM 1418 C CA . MET A 1 180 ? 18.156 -10.219 -8.117 1 97.56 180 MET A CA 1
ATOM 1419 C C . MET A 1 180 ? 17.125 -9.344 -8.828 1 97.56 180 MET A C 1
ATOM 1421 O O . MET A 1 180 ? 17.297 -9.016 -10 1 97.56 180 MET A O 1
ATOM 1425 N N . ILE A 1 181 ? 16.141 -8.898 -8.18 1 97.19 181 ILE A N 1
ATOM 1426 C CA . ILE A 1 181 ? 15.07 -8.156 -8.836 1 97.19 181 ILE A CA 1
ATOM 1427 C C . ILE A 1 181 ? 15.359 -6.656 -8.766 1 97.19 181 ILE A C 1
ATOM 1429 O O . ILE A 1 181 ? 14.648 -5.852 -9.367 1 97.19 181 ILE A O 1
ATOM 1433 N N . HIS A 1 182 ? 16.422 -6.223 -8.195 1 95.94 182 HIS A N 1
ATOM 1434 C CA . HIS A 1 182 ? 16.797 -4.832 -7.969 1 95.94 182 HIS A CA 1
ATOM 1435 C C . HIS A 1 182 ? 16.781 -4.043 -9.273 1 95.94 182 HIS A C 1
ATOM 1437 O O . HIS A 1 182 ? 16.203 -2.957 -9.344 1 95.94 182 HIS A O 1
ATOM 1443 N N . PRO A 1 183 ? 17.406 -4.551 -10.273 1 96.31 183 PRO A N 1
ATOM 1444 C CA . PRO A 1 183 ? 17.422 -3.777 -11.516 1 96.31 183 PRO A CA 1
ATOM 1445 C C . PRO A 1 183 ? 16.031 -3.512 -12.062 1 96.31 183 PRO A C 1
ATOM 1447 O O . PRO A 1 183 ? 15.758 -2.428 -12.594 1 96.31 183 PRO A O 1
ATOM 1450 N N . PHE A 1 184 ? 15.273 -4.445 -11.906 1 96.69 184 PHE A N 1
ATOM 1451 C CA . PHE A 1 184 ? 13.898 -4.277 -12.367 1 96.69 184 PHE A CA 1
ATOM 1452 C C . PHE A 1 184 ? 13.164 -3.244 -11.523 1 96.69 184 PHE A C 1
ATOM 1454 O O . PHE A 1 184 ? 12.438 -2.402 -12.055 1 96.69 184 PHE A O 1
ATOM 1461 N N . LEU A 1 185 ? 13.344 -3.305 -10.227 1 95.25 185 LEU A N 1
ATOM 1462 C CA . LEU A 1 185 ? 12.727 -2.336 -9.32 1 95.25 185 LEU A CA 1
ATOM 1463 C C . LEU A 1 185 ? 13.188 -0.919 -9.648 1 95.25 185 LEU A C 1
ATOM 1465 O O . LEU A 1 185 ? 12.367 -0.005 -9.758 1 95.25 185 LEU A O 1
ATOM 1469 N N . ASP A 1 186 ? 14.406 -0.794 -9.875 1 92.75 186 ASP A N 1
ATOM 1470 C CA . ASP A 1 186 ? 14.961 0.508 -10.227 1 92.75 186 ASP A CA 1
ATOM 1471 C C . ASP A 1 186 ? 14.359 1.028 -11.531 1 92.75 186 ASP A C 1
ATOM 1473 O O . ASP A 1 186 ? 14.031 2.213 -11.641 1 92.75 186 ASP A O 1
ATOM 1477 N N . PHE A 1 187 ? 14.258 0.148 -12.391 1 93.19 187 PHE A N 1
ATOM 1478 C CA . PHE A 1 187 ? 13.727 0.532 -13.695 1 93.19 187 PHE A CA 1
ATOM 1479 C C . PHE A 1 187 ? 12.297 1.055 -13.562 1 93.19 187 PHE A C 1
ATOM 1481 O O . PHE A 1 187 ? 11.961 2.09 -14.141 1 93.19 187 PHE A O 1
ATOM 1488 N N . ILE A 1 188 ? 11.484 0.402 -12.852 1 91.88 188 ILE A N 1
ATOM 1489 C CA . ILE A 1 188 ? 10.078 0.748 -12.727 1 91.88 188 ILE A CA 1
ATOM 1490 C C . ILE A 1 188 ? 9.93 2.02 -11.891 1 91.88 188 ILE A C 1
ATOM 1492 O O . ILE A 1 188 ? 9.133 2.898 -12.227 1 91.88 188 ILE A O 1
ATOM 1496 N N . ILE A 1 189 ? 10.68 2.182 -10.891 1 87.69 189 ILE A N 1
ATOM 1497 C CA . ILE A 1 189 ? 10.461 3.242 -9.914 1 87.69 189 ILE A CA 1
ATOM 1498 C C . ILE A 1 189 ? 11.188 4.512 -10.367 1 87.69 189 ILE A C 1
ATOM 1500 O O . ILE A 1 189 ? 10.672 5.617 -10.203 1 87.69 189 ILE A O 1
ATOM 1504 N N . LEU A 1 190 ? 12.336 4.32 -10.953 1 83.5 190 LEU A N 1
ATOM 1505 C CA . LEU A 1 190 ? 13.172 5.484 -11.211 1 83.5 190 LEU A CA 1
ATOM 1506 C C . LEU A 1 190 ? 13.18 5.836 -12.695 1 83.5 190 LEU A C 1
ATOM 1508 O O . LEU A 1 190 ? 13.148 7.012 -13.055 1 83.5 190 LEU A O 1
ATOM 1512 N N . ASP A 1 191 ? 13.344 4.969 -13.555 1 77.06 191 ASP A N 1
ATOM 1513 C CA . ASP A 1 191 ? 13.617 5.246 -14.961 1 77.06 191 ASP A CA 1
ATOM 1514 C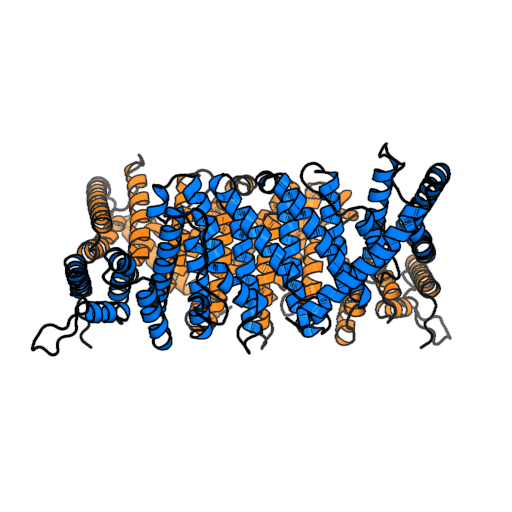 C . ASP A 1 191 ? 12.328 5.223 -15.781 1 77.06 191 ASP A C 1
ATOM 1516 O O . ASP A 1 191 ? 11.977 6.211 -16.422 1 77.06 191 ASP A O 1
ATOM 1520 N N . GLY A 1 192 ? 11.539 4.266 -15.602 1 67.88 192 GLY A N 1
ATOM 1521 C CA . GLY A 1 192 ? 10.281 4.047 -16.281 1 67.88 192 GLY A CA 1
ATOM 1522 C C . GLY A 1 192 ? 10.438 3.826 -17.781 1 67.88 192 GLY A C 1
ATOM 1523 O O . GLY A 1 192 ? 11.562 3.762 -18.281 1 67.88 192 GLY A O 1
ATOM 1524 N N . VAL A 1 193 ? 9.406 3.465 -18.406 1 65.88 193 VAL A N 1
ATOM 1525 C CA . VAL A 1 193 ? 9.336 3.279 -19.844 1 65.88 193 VAL A CA 1
ATOM 1526 C C . VAL A 1 193 ? 9.133 4.629 -20.531 1 65.88 193 VAL A C 1
ATOM 1528 O O . VAL A 1 193 ? 8.258 5.406 -20.141 1 65.88 193 VAL A O 1
ATOM 1531 N N . GLN A 1 194 ? 9.984 4.836 -21.453 1 65.5 194 GLN A N 1
ATOM 1532 C CA . GLN A 1 194 ? 9.93 6.113 -22.172 1 65.5 194 GLN A CA 1
ATOM 1533 C C . GLN A 1 194 ? 8.547 6.363 -22.75 1 65.5 194 GLN A C 1
ATOM 1535 O O . GLN A 1 194 ? 7.988 5.504 -23.438 1 65.5 194 GLN A O 1
ATOM 1540 N N . GLY A 1 195 ? 7.949 7.391 -22.469 1 66.44 195 GLY A N 1
ATOM 1541 C CA . GLY A 1 195 ? 6.68 7.812 -23.047 1 66.44 195 GLY A CA 1
ATOM 1542 C C . GLY A 1 195 ? 5.477 7.27 -22.297 1 66.44 195 GLY A C 1
ATOM 1543 O O . GLY A 1 195 ? 4.332 7.566 -22.656 1 66.44 195 GLY A O 1
ATOM 1544 N N . LYS A 1 196 ? 5.773 6.516 -21.438 1 78 196 LYS A N 1
ATOM 1545 C CA . LYS A 1 196 ? 4.648 5.922 -20.719 1 78 196 LYS A CA 1
ATOM 1546 C C . LYS A 1 196 ? 4.656 6.328 -19.25 1 78 196 LYS A C 1
ATOM 1548 O O . LYS A 1 196 ? 4.523 5.477 -18.359 1 78 196 LYS A O 1
ATOM 1553 N N . PHE A 1 197 ? 4.598 7.574 -19.094 1 73.81 197 PHE A N 1
ATOM 1554 C CA . PHE A 1 197 ? 4.797 8.141 -17.766 1 73.81 197 PHE A CA 1
ATOM 1555 C C . PHE A 1 197 ? 3.625 7.797 -16.859 1 73.81 197 PHE A C 1
ATOM 1557 O O . PHE A 1 197 ? 3.818 7.492 -15.672 1 73.81 197 PHE A O 1
ATOM 1564 N N . GLU A 1 198 ? 2.49 7.812 -17.422 1 73.81 198 GLU A N 1
ATOM 1565 C CA . GLU A 1 198 ? 1.312 7.562 -16.594 1 73.81 198 GLU A CA 1
ATOM 1566 C C . GLU A 1 198 ? 1.249 6.109 -16.141 1 73.81 198 GLU A C 1
ATOM 1568 O O . GLU A 1 198 ? 0.874 5.82 -15 1 73.81 198 GLU A O 1
ATOM 1573 N N . LEU A 1 199 ? 1.678 5.246 -17.031 1 80.81 199 LEU A N 1
ATOM 1574 C CA . LEU A 1 199 ? 1.725 3.836 -16.672 1 80.81 199 LEU A CA 1
ATOM 1575 C C . LEU A 1 199 ? 2.805 3.58 -15.625 1 80.81 199 LEU A C 1
ATOM 1577 O O . LEU A 1 199 ? 2.619 2.762 -14.719 1 80.81 199 LEU A O 1
ATOM 1581 N N . GLN A 1 200 ? 3.789 4.32 -15.789 1 81.81 200 GLN A N 1
ATOM 1582 C CA . GLN A 1 200 ? 4.898 4.168 -14.852 1 81.81 200 GLN A CA 1
ATOM 1583 C C . GLN A 1 200 ? 4.484 4.555 -13.438 1 81.81 200 GLN A C 1
ATOM 1585 O O . GLN A 1 200 ? 4.902 3.924 -12.461 1 81.81 200 GLN A O 1
ATOM 1590 N N . LYS A 1 201 ? 3.695 5.559 -13.398 1 80.56 201 LYS A N 1
ATOM 1591 C CA . LYS A 1 201 ? 3.203 5.996 -12.094 1 80.56 201 LYS A CA 1
ATOM 1592 C C . LYS A 1 201 ? 2.369 4.906 -11.43 1 80.56 201 LYS A C 1
ATOM 1594 O O . LYS A 1 201 ? 2.518 4.648 -10.227 1 80.56 201 LYS A O 1
ATOM 1599 N N . TYR A 1 202 ? 1.67 4.34 -12.227 1 83.88 202 TYR A N 1
ATOM 1600 C CA . TYR A 1 202 ? 0.828 3.252 -11.742 1 83.88 202 TYR A CA 1
ATOM 1601 C C . TYR A 1 202 ? 1.671 2.055 -11.32 1 83.88 202 TYR A C 1
ATOM 1603 O O . TYR A 1 202 ? 1.463 1.49 -10.242 1 83.88 202 TYR A O 1
ATOM 1611 N N . TRP A 1 203 ? 2.604 1.702 -12.102 1 87.44 203 TRP A N 1
ATOM 1612 C CA . TRP A 1 203 ? 3.48 0.574 -11.805 1 87.44 203 TRP A CA 1
ATOM 1613 C C . TRP A 1 203 ? 4.262 0.814 -10.523 1 87.44 203 TRP A C 1
ATOM 1615 O O . TRP A 1 203 ? 4.363 -0.076 -9.672 1 87.44 203 TRP A O 1
ATOM 1625 N N . THR A 1 204 ? 4.699 1.984 -10.398 1 87.19 204 THR A N 1
ATOM 1626 C CA . THR A 1 204 ? 5.5 2.344 -9.227 1 87.19 204 THR A CA 1
ATOM 1627 C C . THR A 1 204 ? 4.668 2.242 -7.953 1 87.19 204 THR A C 1
ATOM 1629 O O . THR A 1 204 ? 5.113 1.658 -6.961 1 87.19 204 THR A O 1
ATOM 1632 N N . SER A 1 205 ? 3.512 2.824 -8.023 1 86 205 SER A N 1
ATOM 1633 C CA . SER A 1 205 ? 2.65 2.82 -6.844 1 86 205 SER A CA 1
ATOM 1634 C C . SER A 1 205 ? 2.293 1.399 -6.426 1 86 205 SER A C 1
ATOM 1636 O O . SER A 1 205 ? 2.322 1.072 -5.238 1 86 205 SER A O 1
ATOM 1638 N N . THR A 1 206 ? 1.995 0.538 -7.363 1 88.31 206 THR A N 1
ATOM 1639 C CA . THR A 1 206 ? 1.622 -0.839 -7.062 1 88.31 206 THR A CA 1
ATOM 1640 C C . THR A 1 206 ? 2.824 -1.626 -6.551 1 88.31 206 THR A C 1
ATOM 1642 O O . THR A 1 206 ? 2.699 -2.43 -5.625 1 88.31 206 THR A O 1
ATOM 1645 N N . LEU A 1 207 ? 3.904 -1.392 -7.16 1 90.25 207 LEU A N 1
ATOM 1646 C CA . LEU A 1 207 ? 5.113 -2.1 -6.758 1 90.25 207 LEU A CA 1
ATOM 1647 C C . LEU A 1 207 ? 5.535 -1.697 -5.352 1 90.25 207 LEU A C 1
ATOM 1649 O O . LEU A 1 207 ? 5.941 -2.545 -4.555 1 90.25 207 LEU A O 1
ATOM 1653 N N . VAL A 1 208 ? 5.422 -0.427 -5.07 1 89.19 208 VAL A N 1
ATOM 1654 C CA . VAL A 1 208 ? 5.762 0.066 -3.74 1 89.19 208 VAL A CA 1
ATOM 1655 C C . VAL A 1 208 ? 4.82 -0.547 -2.705 1 89.19 208 VAL A C 1
ATOM 1657 O O . VAL A 1 208 ? 5.258 -0.971 -1.633 1 89.19 208 VAL A O 1
ATOM 1660 N N . HIS A 1 209 ? 3.59 -0.544 -3.041 1 88.38 209 HIS A N 1
ATOM 1661 C CA . HIS A 1 209 ? 2.621 -1.189 -2.162 1 88.38 209 HIS A CA 1
ATOM 1662 C C . HIS A 1 209 ? 2.998 -2.643 -1.897 1 88.38 209 HIS A C 1
ATOM 1664 O O . HIS A 1 209 ? 2.955 -3.102 -0.753 1 88.38 209 HIS A O 1
ATOM 1670 N N . PHE A 1 210 ? 3.4 -3.301 -2.896 1 89 210 PHE A N 1
ATOM 1671 C CA . PHE A 1 210 ? 3.791 -4.699 -2.773 1 89 210 PHE A CA 1
ATOM 1672 C C . PHE A 1 210 ? 5.004 -4.848 -1.864 1 89 210 PHE A C 1
ATOM 1674 O O . PHE A 1 210 ? 5.035 -5.723 -0.998 1 89 210 PHE A O 1
ATOM 1681 N N . LEU A 1 211 ? 5.969 -4.043 -2.098 1 90.94 211 LEU A N 1
ATOM 1682 C CA . LEU A 1 211 ? 7.203 -4.141 -1.325 1 90.94 211 LEU A CA 1
ATOM 1683 C C . LEU A 1 211 ? 6.945 -3.859 0.151 1 90.94 211 LEU A C 1
ATOM 1685 O O . LEU A 1 211 ? 7.562 -4.477 1.022 1 90.94 211 LEU A O 1
ATOM 1689 N N . ILE A 1 212 ? 6.055 -2.953 0.408 1 91.06 212 ILE A N 1
ATOM 1690 C CA . ILE A 1 212 ? 5.699 -2.65 1.79 1 91.06 212 ILE A CA 1
ATOM 1691 C C . ILE A 1 212 ? 4.988 -3.85 2.414 1 91.06 212 ILE A C 1
ATOM 1693 O O . ILE A 1 212 ? 5.188 -4.156 3.592 1 91.06 212 ILE A O 1
ATOM 1697 N N . GLN A 1 213 ? 4.266 -4.535 1.628 1 87.25 213 GLN A N 1
ATOM 1698 C CA . GLN A 1 213 ? 3.564 -5.715 2.121 1 87.25 213 GLN A CA 1
ATOM 1699 C C . GLN A 1 213 ? 4.547 -6.82 2.5 1 87.25 213 GLN A C 1
ATOM 1701 O O . GLN A 1 213 ? 4.301 -7.582 3.438 1 87.25 213 GLN A O 1
ATOM 1706 N N . ILE A 1 214 ? 5.629 -6.906 1.8 1 87.44 214 ILE A N 1
ATOM 1707 C CA . ILE A 1 214 ? 6.656 -7.898 2.107 1 87.44 214 ILE A CA 1
ATOM 1708 C C . ILE A 1 214 ? 7.168 -7.684 3.527 1 87.44 214 ILE A C 1
ATOM 1710 O O . ILE A 1 214 ? 7.477 -8.648 4.234 1 87.44 214 ILE A O 1
ATOM 1714 N N . VAL A 1 215 ? 7.168 -6.457 3.969 1 88.75 215 VAL A N 1
ATOM 1715 C CA . VAL A 1 215 ? 7.688 -6.113 5.289 1 88.75 215 VAL A CA 1
ATOM 1716 C C . VAL A 1 215 ? 6.73 -6.621 6.367 1 88.75 215 VAL A C 1
ATOM 1718 O O . VAL A 1 215 ? 7.16 -7 7.457 1 88.75 215 VAL A O 1
ATOM 1721 N N . TYR A 1 216 ? 5.5 -6.715 5.977 1 84.94 216 TYR A N 1
ATOM 1722 C CA . TYR A 1 216 ? 4.5 -7.129 6.953 1 84.94 216 TYR A CA 1
ATOM 1723 C C . TYR A 1 216 ? 4.328 -8.641 6.953 1 84.94 216 TYR A C 1
ATOM 1725 O O . TYR A 1 216 ? 3.729 -9.211 7.871 1 84.94 216 TYR A O 1
ATOM 1733 N N . GLN A 1 217 ? 4.902 -9.203 5.957 1 82.12 217 GLN A N 1
ATOM 1734 C CA . GLN A 1 217 ? 4.688 -10.641 5.82 1 82.12 217 GLN A CA 1
ATOM 1735 C C . GLN A 1 217 ? 5.582 -11.43 6.777 1 82.12 217 GLN A C 1
ATOM 1737 O O . GLN A 1 217 ? 6.738 -11.062 6.992 1 82.12 217 GLN A O 1
ATOM 1742 N N . ASN A 1 218 ? 5.055 -12.453 7.32 1 82.81 218 ASN A N 1
ATOM 1743 C CA . ASN A 1 218 ? 5.789 -13.422 8.125 1 82.81 218 ASN A CA 1
ATOM 1744 C C . ASN A 1 218 ? 6.594 -12.734 9.234 1 82.81 218 ASN A C 1
ATOM 1746 O O . ASN A 1 218 ? 7.785 -13 9.391 1 82.81 218 ASN A O 1
ATOM 1750 N N . ILE A 1 219 ? 5.965 -11.953 9.961 1 82.94 219 ILE A N 1
ATOM 1751 C CA . ILE A 1 219 ? 6.609 -11.117 10.969 1 82.94 219 ILE A CA 1
ATOM 1752 C C . ILE A 1 219 ? 7.152 -11.992 12.094 1 82.94 219 ILE A C 1
ATOM 1754 O O . ILE A 1 219 ? 8.172 -11.664 12.711 1 82.94 219 ILE A O 1
ATOM 1758 N N . ASP A 1 220 ? 6.535 -13.055 12.312 1 78.88 220 ASP A N 1
ATOM 1759 C CA . ASP A 1 220 ? 6.914 -13.914 13.43 1 78.88 220 ASP A CA 1
ATOM 1760 C C . ASP A 1 220 ? 8.062 -14.844 13.047 1 78.88 220 ASP A C 1
ATOM 1762 O O . ASP A 1 220 ? 8.641 -15.508 13.906 1 78.88 220 ASP A O 1
ATOM 1766 N N . ASP A 1 221 ? 8.391 -14.812 11.828 1 84.88 221 ASP A N 1
ATOM 1767 C CA . ASP A 1 221 ? 9.422 -15.719 11.344 1 84.88 221 ASP A CA 1
ATOM 1768 C C . ASP A 1 221 ? 10.789 -15.039 11.32 1 84.88 221 ASP A C 1
ATOM 1770 O O . ASP A 1 221 ? 11 -14.078 10.578 1 84.88 221 ASP A O 1
ATOM 1774 N N . LYS A 1 222 ? 11.695 -15.531 12.023 1 85.12 222 LYS A N 1
ATOM 1775 C CA . LYS A 1 222 ? 13.031 -14.961 12.164 1 85.12 222 LYS A CA 1
ATOM 1776 C C . LYS A 1 222 ? 13.797 -15.023 10.852 1 85.12 222 LYS A C 1
ATOM 1778 O O . LYS A 1 222 ? 14.695 -14.219 10.609 1 85.12 222 LYS A O 1
ATOM 1783 N N . GLU A 1 223 ? 13.438 -15.922 10.016 1 87.94 223 GLU A N 1
ATOM 1784 C CA . GLU A 1 223 ? 14.125 -16.109 8.734 1 87.94 223 GLU A CA 1
ATOM 1785 C C . GLU A 1 223 ? 13.883 -14.922 7.801 1 87.94 223 GLU A C 1
ATOM 1787 O O . GLU A 1 223 ? 14.641 -14.703 6.855 1 87.94 223 GLU A O 1
ATOM 1792 N N . PHE A 1 224 ? 12.891 -14.172 8.125 1 91.12 224 PHE A N 1
ATOM 1793 C CA . PHE A 1 224 ? 12.492 -13.109 7.207 1 91.12 224 PHE A CA 1
ATOM 1794 C C . PHE A 1 224 ? 13.023 -11.758 7.684 1 91.12 224 PHE A C 1
ATOM 1796 O O . PHE A 1 224 ? 12.836 -10.742 7.016 1 91.12 224 PHE A O 1
ATOM 1803 N N . ILE A 1 225 ? 13.742 -11.68 8.797 1 91.38 225 ILE A N 1
ATOM 1804 C CA . ILE A 1 225 ? 14.227 -10.43 9.367 1 91.38 225 ILE A CA 1
ATOM 1805 C C . ILE A 1 225 ? 15.188 -9.758 8.391 1 91.38 225 ILE A C 1
ATOM 1807 O O . ILE A 1 225 ? 15.07 -8.562 8.109 1 91.38 225 ILE A O 1
ATOM 1811 N N . GLU A 1 226 ? 16.078 -10.539 7.836 1 92.06 226 GLU A N 1
ATOM 1812 C CA . GLU A 1 226 ? 17.062 -9.984 6.91 1 92.06 226 GLU A CA 1
ATOM 1813 C C . GLU A 1 226 ? 16.391 -9.43 5.656 1 92.06 226 GLU A C 1
ATOM 1815 O O . GLU A 1 226 ? 16.797 -8.398 5.129 1 92.06 226 GLU A O 1
ATOM 1820 N N . LEU A 1 227 ? 15.438 -10.172 5.215 1 94.06 227 LEU A N 1
ATOM 1821 C CA . LEU A 1 227 ? 14.711 -9.719 4.035 1 94.06 227 LEU A CA 1
ATOM 1822 C C . LEU A 1 227 ? 14 -8.398 4.312 1 94.06 227 LEU A C 1
ATOM 1824 O O . LEU A 1 227 ? 14.039 -7.48 3.492 1 94.06 227 LEU A O 1
ATOM 1828 N N . ARG A 1 228 ? 13.352 -8.297 5.449 1 94.12 228 ARG A N 1
ATOM 1829 C CA . ARG A 1 228 ? 12.609 -7.098 5.812 1 94.12 228 ARG A CA 1
ATOM 1830 C C . ARG A 1 228 ? 13.531 -5.891 5.926 1 94.12 228 ARG A C 1
ATOM 1832 O O . ARG A 1 228 ? 13.234 -4.82 5.398 1 94.12 228 ARG A O 1
ATOM 1839 N N . GLU A 1 229 ? 14.625 -6.047 6.57 1 95.5 229 GLU A N 1
ATOM 1840 C CA . GLU A 1 229 ? 15.578 -4.957 6.734 1 95.5 229 GLU A CA 1
ATOM 1841 C C . GLU A 1 229 ? 16.188 -4.551 5.395 1 95.5 229 GLU A C 1
ATOM 1843 O O . GLU A 1 229 ? 16.344 -3.359 5.113 1 95.5 229 GLU A O 1
ATOM 1848 N N . HIS A 1 230 ? 16.453 -5.57 4.602 1 95.31 230 HIS A N 1
ATOM 1849 C CA . HIS A 1 230 ? 17 -5.297 3.281 1 95.31 230 HIS A CA 1
ATOM 1850 C C . HIS A 1 230 ? 16 -4.555 2.402 1 95.31 230 HIS A C 1
ATOM 1852 O O . HIS A 1 230 ? 16.375 -3.664 1.638 1 95.31 230 HIS A O 1
ATOM 1858 N N . ALA A 1 231 ? 14.812 -4.965 2.508 1 95.38 231 ALA A N 1
ATOM 1859 C CA . ALA A 1 231 ? 13.758 -4.316 1.741 1 95.38 231 ALA A CA 1
ATOM 1860 C C . ALA A 1 231 ? 13.594 -2.855 2.158 1 95.38 231 ALA A C 1
ATOM 1862 O O . ALA A 1 231 ? 13.469 -1.971 1.309 1 95.38 231 ALA A O 1
ATOM 1863 N N . LEU A 1 232 ? 13.617 -2.562 3.443 1 96.38 232 LEU A N 1
ATOM 1864 C CA . LEU A 1 232 ? 13.484 -1.198 3.943 1 96.38 232 LEU A CA 1
ATOM 1865 C C . LEU A 1 232 ? 14.688 -0.349 3.533 1 96.38 232 LEU A C 1
ATOM 1867 O O . LEU A 1 232 ? 14.523 0.814 3.156 1 96.38 232 LEU A O 1
ATOM 1871 N N . LYS A 1 233 ? 15.82 -0.939 3.588 1 95.75 233 LYS A N 1
ATOM 1872 C CA . LYS A 1 233 ? 17.016 -0.229 3.154 1 95.75 233 LYS A CA 1
ATOM 1873 C C . LYS A 1 233 ? 16.953 0.125 1.672 1 95.75 233 LYS A C 1
ATOM 1875 O O . LYS A 1 233 ? 17.328 1.226 1.271 1 95.75 233 LYS A O 1
ATOM 1880 N N . TYR A 1 234 ? 16.5 -0.801 0.951 1 95.56 234 TYR A N 1
ATOM 1881 C CA . TYR A 1 234 ? 16.344 -0.541 -0.476 1 95.56 234 TYR A CA 1
ATOM 1882 C C . TYR A 1 234 ? 15.359 0.59 -0.718 1 95.56 234 TYR A C 1
ATOM 1884 O O . TYR A 1 234 ? 15.633 1.513 -1.488 1 95.56 234 TYR A O 1
ATOM 1892 N N . LEU A 1 235 ? 14.211 0.49 -0.091 1 94.69 235 LEU A N 1
ATOM 1893 C CA . LEU A 1 235 ? 13.172 1.497 -0.278 1 94.69 235 LEU A CA 1
ATOM 1894 C C . LEU A 1 235 ? 13.656 2.871 0.171 1 94.69 235 LEU A C 1
ATOM 1896 O O . LEU A 1 235 ? 13.328 3.885 -0.447 1 94.69 235 LEU A O 1
ATOM 1900 N N . LEU A 1 236 ? 14.406 2.922 1.246 1 95.5 236 LEU A N 1
ATOM 1901 C CA . LEU A 1 236 ? 14.984 4.184 1.699 1 95.5 236 LEU A CA 1
ATOM 1902 C C . LEU A 1 236 ? 15.953 4.742 0.663 1 95.5 236 LEU A C 1
ATOM 1904 O O . LEU A 1 236 ? 16 5.953 0.438 1 95.5 236 LEU A O 1
ATOM 1908 N N . SER A 1 237 ? 16.688 3.859 0.025 1 93.38 237 SER A N 1
ATOM 1909 C CA . SER A 1 237 ? 17.625 4.289 -1.005 1 93.38 237 SER A CA 1
ATOM 1910 C C . SER A 1 237 ? 16.891 4.914 -2.191 1 93.38 237 SER A C 1
ATOM 1912 O O . SER A 1 237 ? 17.438 5.785 -2.871 1 93.38 237 SER A O 1
ATOM 1914 N N . ILE A 1 238 ? 15.758 4.453 -2.43 1 89.31 238 ILE A N 1
ATOM 1915 C CA . ILE A 1 238 ? 14.945 5.02 -3.504 1 89.31 238 ILE A CA 1
ATOM 1916 C C . ILE A 1 238 ? 14.633 6.48 -3.197 1 89.31 238 ILE A C 1
ATOM 1918 O O . ILE A 1 238 ? 14.703 7.336 -4.082 1 89.31 238 ILE A O 1
ATOM 1922 N N . ILE A 1 239 ? 14.234 6.77 -1.98 1 87.81 239 ILE A N 1
ATOM 1923 C CA . ILE A 1 239 ? 13.93 8.133 -1.566 1 87.81 239 ILE A CA 1
ATOM 1924 C C . ILE A 1 239 ? 15.156 9.023 -1.767 1 87.81 239 ILE A C 1
ATOM 1926 O O . ILE A 1 239 ? 15.039 10.164 -2.205 1 87.81 239 ILE A O 1
ATOM 1930 N N . GLN A 1 240 ? 16.234 8.438 -1.583 1 86.31 240 GLN A N 1
ATOM 1931 C CA . GLN A 1 240 ? 17.484 9.18 -1.668 1 86.31 240 GLN A CA 1
ATOM 1932 C C . GLN A 1 240 ? 17.875 9.438 -3.121 1 86.31 240 GLN A C 1
ATOM 1934 O O . GLN A 1 240 ? 18.578 10.406 -3.42 1 86.31 240 GLN A O 1
ATOM 1939 N N . LYS A 1 241 ? 17.422 8.594 -3.953 1 82.94 241 LYS A N 1
ATOM 1940 C CA . LYS A 1 241 ? 17.812 8.672 -5.359 1 82.94 241 LYS A CA 1
ATOM 1941 C C . LYS A 1 241 ? 16.844 9.578 -6.137 1 82.94 241 LYS A C 1
ATOM 1943 O O . LYS A 1 241 ? 17.172 10.016 -7.246 1 82.94 241 LYS A O 1
ATOM 1948 N N . ILE A 1 242 ? 15.664 9.734 -5.656 1 74 242 ILE A N 1
ATOM 1949 C CA . ILE A 1 242 ? 14.703 10.586 -6.348 1 74 242 ILE A CA 1
ATOM 1950 C C . ILE A 1 242 ? 15.078 12.047 -6.16 1 74 242 ILE A C 1
ATOM 1952 O O . ILE A 1 242 ? 15.133 12.547 -5.027 1 74 242 ILE A O 1
ATOM 1956 N N . PRO A 1 243 ? 15.516 12.594 -7.375 1 61.91 243 PRO A N 1
ATOM 1957 C CA . PRO A 1 243 ? 15.945 13.992 -7.258 1 61.91 243 PRO A CA 1
ATOM 1958 C C . PRO A 1 243 ? 14.82 14.922 -6.828 1 61.91 243 PRO A C 1
ATOM 1960 O O . PRO A 1 243 ? 13.711 14.852 -7.367 1 61.91 243 PRO A O 1
ATOM 1963 N N . LEU A 1 244 ? 14.938 15.594 -5.777 1 57.19 244 LEU A N 1
ATOM 1964 C CA . LEU A 1 244 ? 13.969 16.578 -5.293 1 57.19 244 LEU A CA 1
ATOM 1965 C C . LEU A 1 244 ? 13.914 17.781 -6.211 1 57.19 244 LEU A C 1
ATOM 1967 O O . LEU A 1 244 ? 13.008 18.609 -6.102 1 57.19 244 LEU A O 1
ATOM 1971 N N . SER A 1 245 ? 15.086 17.984 -6.824 1 52.53 245 SER A N 1
ATOM 1972 C CA . SER A 1 245 ? 15.109 19.156 -7.691 1 52.53 245 SER A CA 1
ATOM 1973 C C . SER A 1 245 ? 13.969 19.109 -8.703 1 52.53 245 SER A C 1
ATOM 1975 O O . SER A 1 245 ? 13.492 20.156 -9.148 1 52.53 245 SER A O 1
ATOM 1977 N N . SER A 1 246 ? 13.727 17.938 -9.141 1 49.69 246 SER A N 1
ATOM 1978 C CA . SER A 1 246 ? 12.656 17.891 -10.141 1 49.69 246 SER A CA 1
ATOM 1979 C C . SER A 1 246 ? 11.297 18.172 -9.5 1 49.69 246 SER A C 1
ATOM 1981 O O . SER A 1 246 ? 10.273 18.156 -10.188 1 49.69 246 SER A O 1
ATOM 1983 N N . ILE A 1 247 ? 11.32 18.234 -8.289 1 51.69 247 ILE A N 1
ATOM 1984 C CA . ILE A 1 247 ? 10.078 18.609 -7.617 1 51.69 247 ILE A CA 1
ATOM 1985 C C . ILE A 1 247 ? 9.742 20.062 -7.93 1 51.69 247 ILE A C 1
ATOM 1987 O O . ILE A 1 247 ? 8.672 20.547 -7.566 1 51.69 247 ILE A O 1
ATOM 1991 N N . THR A 1 248 ? 10.695 20.625 -8.688 1 47 248 THR A N 1
ATOM 1992 C CA . THR A 1 248 ? 10.492 22.047 -8.992 1 47 248 THR A CA 1
ATOM 1993 C C . THR A 1 248 ? 9.438 22.219 -10.078 1 47 248 THR A C 1
ATOM 1995 O O . THR A 1 248 ? 8.898 23.312 -10.266 1 47 248 THR A O 1
ATOM 1998 N N . SER A 1 249 ? 9.328 21.312 -10.945 1 48.19 249 SER A N 1
ATOM 1999 C CA . SER A 1 249 ? 8.203 21.562 -11.844 1 48.19 249 SER A CA 1
ATOM 2000 C C . SER A 1 249 ? 6.926 20.922 -11.305 1 48.19 249 SER A C 1
ATOM 2002 O O . SER A 1 249 ? 6.949 19.797 -10.82 1 48.19 249 SER A O 1
ATOM 2004 N N . TYR A 1 250 ? 5.918 21.766 -11.141 1 48.62 250 TYR A N 1
ATOM 2005 C CA . TYR A 1 250 ? 4.672 21.469 -10.445 1 48.62 250 TYR A CA 1
ATOM 2006 C C . TYR A 1 250 ? 4.129 20.109 -10.867 1 48.62 250 TYR A C 1
ATOM 2008 O O . TYR A 1 250 ? 3.625 19.344 -10.031 1 48.62 250 TYR A O 1
ATOM 2016 N N . ILE A 1 251 ? 4.137 19.781 -12.219 1 47.72 251 ILE A N 1
ATOM 2017 C CA . ILE A 1 251 ? 3.422 18.609 -12.719 1 47.72 251 ILE A CA 1
ATOM 2018 C C . ILE A 1 251 ? 4.113 17.344 -12.234 1 47.72 251 ILE A C 1
ATOM 2020 O O . ILE A 1 251 ? 3.461 16.422 -11.727 1 47.72 251 ILE A O 1
ATOM 2024 N N . ASN A 1 252 ? 5.359 17.297 -12.469 1 55.91 252 ASN A N 1
ATOM 2025 C CA . ASN A 1 252 ? 6.133 16.109 -12.109 1 55.91 252 ASN A CA 1
ATOM 2026 C C . ASN A 1 252 ? 6.32 16 -10.602 1 55.91 252 ASN A C 1
ATOM 2028 O O . ASN A 1 252 ? 6.465 14.906 -10.062 1 55.91 252 ASN A O 1
ATOM 2032 N N . TYR A 1 253 ? 5.883 17.109 -10.062 1 58.41 253 TYR A N 1
ATOM 2033 C CA . TYR A 1 253 ? 6.031 17.219 -8.617 1 58.41 253 TYR A CA 1
ATOM 2034 C C . TYR A 1 253 ? 4.965 16.406 -7.895 1 58.41 253 TYR A C 1
ATOM 2036 O O . TYR A 1 253 ? 5.262 15.703 -6.93 1 58.41 253 TYR A O 1
ATOM 2044 N N . ASP A 1 254 ? 3.879 16.406 -8.516 1 60.38 254 ASP A N 1
ATOM 2045 C CA . ASP A 1 254 ? 2.758 15.836 -7.781 1 60.38 254 ASP A CA 1
ATOM 2046 C C . ASP A 1 254 ? 2.906 14.32 -7.645 1 60.38 254 ASP A C 1
ATOM 2048 O O . ASP A 1 254 ? 2.707 13.766 -6.562 1 60.38 254 ASP A O 1
ATOM 2052 N N . VAL A 1 255 ? 3.408 13.734 -8.68 1 60.03 255 VAL A N 1
ATOM 2053 C CA . VAL A 1 255 ? 3.477 12.281 -8.68 1 60.03 255 VAL A CA 1
ATOM 2054 C C . VAL A 1 255 ? 4.629 11.82 -7.785 1 60.03 255 VAL A C 1
ATOM 2056 O O . VAL A 1 255 ? 4.445 10.961 -6.922 1 60.03 255 VAL A O 1
ATOM 2059 N N . LYS A 1 256 ? 5.73 12.445 -8.023 1 68.31 256 LYS A N 1
ATOM 2060 C CA . LYS A 1 256 ? 6.902 12.039 -7.246 1 68.31 256 LYS A CA 1
ATOM 2061 C C . LYS A 1 256 ? 6.715 12.344 -5.766 1 68.31 256 LYS A C 1
ATOM 2063 O O . LYS A 1 256 ? 7.09 11.547 -4.906 1 68.31 256 LYS A O 1
ATOM 2068 N N . ASN A 1 257 ? 6.023 13.289 -5.59 1 73.69 257 ASN A N 1
ATOM 2069 C CA . ASN A 1 257 ? 5.809 13.703 -4.207 1 73.69 257 ASN A CA 1
ATOM 2070 C C . ASN A 1 257 ? 4.832 12.773 -3.49 1 73.69 257 ASN A C 1
ATOM 2072 O O . ASN A 1 257 ? 5.027 12.445 -2.318 1 73.69 257 ASN A O 1
ATOM 2076 N N . SER A 1 258 ? 3.877 12.336 -4.234 1 77.19 258 SER A N 1
ATOM 2077 C CA . SER A 1 258 ? 2.895 11.453 -3.605 1 77.19 258 SER A CA 1
ATOM 2078 C C . SER A 1 258 ? 3.51 10.109 -3.248 1 77.19 258 SER A C 1
ATOM 2080 O O . SER A 1 258 ? 3.248 9.57 -2.172 1 77.19 258 SER A O 1
ATOM 2082 N N . THR A 1 259 ? 4.336 9.633 -4.164 1 79.38 259 THR A N 1
ATOM 2083 C CA . THR A 1 259 ? 4.992 8.352 -3.906 1 79.38 259 THR A CA 1
ATOM 2084 C C . THR A 1 259 ? 5.957 8.469 -2.727 1 79.38 259 THR A C 1
ATOM 2086 O O . THR A 1 259 ? 5.98 7.605 -1.851 1 79.38 259 THR A O 1
ATOM 2089 N N . LEU A 1 260 ? 6.656 9.547 -2.746 1 85 260 LEU A N 1
ATOM 2090 C CA . LEU A 1 260 ? 7.605 9.766 -1.661 1 85 260 LEU A CA 1
ATOM 2091 C C . LEU A 1 260 ? 6.883 9.891 -0.324 1 85 260 LEU A C 1
ATOM 2093 O O . LEU A 1 260 ? 7.281 9.273 0.664 1 85 260 LEU A O 1
ATOM 2097 N N . TYR A 1 261 ? 5.898 10.617 -0.357 1 86.69 261 TYR A N 1
ATOM 2098 C CA . TYR A 1 261 ? 5.137 10.836 0.867 1 86.69 261 TYR A CA 1
ATOM 2099 C C . TYR A 1 261 ? 4.559 9.531 1.39 1 86.69 261 TYR A C 1
ATOM 2101 O O . TYR A 1 261 ? 4.648 9.234 2.586 1 86.69 261 TYR A O 1
ATOM 2109 N N . LEU A 1 262 ? 4.02 8.773 0.529 1 85 262 LEU A N 1
ATOM 2110 C CA . LEU A 1 262 ? 3.414 7.508 0.925 1 85 262 LEU A CA 1
ATOM 2111 C C . LEU A 1 262 ? 4.469 6.551 1.479 1 85 262 LEU A C 1
ATOM 2113 O O . LEU A 1 262 ? 4.207 5.816 2.434 1 85 262 LEU A O 1
ATOM 2117 N N . LEU A 1 263 ? 5.547 6.562 0.852 1 89.81 263 LEU A N 1
ATOM 2118 C CA . LEU A 1 263 ? 6.637 5.711 1.311 1 89.81 263 LEU A CA 1
ATOM 2119 C C . LEU A 1 263 ? 7.086 6.113 2.711 1 89.81 263 LEU A C 1
ATOM 2121 O O . LEU A 1 263 ? 7.215 5.262 3.594 1 89.81 263 LEU A O 1
ATOM 2125 N N . ILE A 1 264 ? 7.262 7.363 2.904 1 92.62 264 ILE A N 1
ATOM 2126 C CA . ILE A 1 264 ? 7.723 7.855 4.199 1 92.62 264 ILE A CA 1
ATOM 2127 C C . ILE A 1 264 ? 6.66 7.574 5.262 1 92.62 264 ILE A C 1
ATOM 2129 O O . ILE A 1 264 ? 6.984 7.125 6.363 1 92.62 264 ILE A O 1
ATOM 2133 N N . GLN A 1 265 ? 5.492 7.82 4.875 1 90.38 265 GLN A N 1
ATOM 2134 C CA . GLN A 1 265 ? 4.395 7.527 5.789 1 90.38 265 GLN A CA 1
ATOM 2135 C C . GLN A 1 265 ? 4.379 6.051 6.176 1 90.38 265 GLN A C 1
ATOM 2137 O O . GLN A 1 265 ? 4.152 5.711 7.34 1 90.38 265 GLN A O 1
ATOM 2142 N N . SER A 1 266 ? 4.594 5.203 5.215 1 91.62 266 SER A N 1
ATOM 2143 C CA . SER A 1 266 ? 4.625 3.768 5.477 1 91.62 266 SER A CA 1
ATOM 2144 C C . SER A 1 266 ? 5.754 3.404 6.438 1 91.62 266 SER A C 1
ATOM 2146 O O . SER A 1 266 ? 5.582 2.557 7.312 1 91.62 266 SER A O 1
ATOM 2148 N N . PHE A 1 267 ? 6.863 4.031 6.293 1 95.06 267 PHE A N 1
ATOM 2149 C CA . PHE A 1 267 ? 7.996 3.777 7.172 1 95.06 267 PHE A CA 1
ATOM 2150 C C . PHE A 1 267 ? 7.66 4.145 8.609 1 95.06 267 PHE A C 1
ATOM 2152 O O . PHE A 1 267 ? 7.98 3.4 9.539 1 95.06 267 PHE A O 1
ATOM 2159 N N . ILE A 1 268 ? 7.031 5.25 8.703 1 93.56 268 ILE A N 1
ATOM 2160 C CA . ILE A 1 268 ? 6.684 5.727 10.031 1 93.56 268 ILE A CA 1
ATOM 2161 C C . ILE A 1 268 ? 5.652 4.789 10.664 1 93.56 268 ILE A C 1
ATOM 2163 O O . ILE A 1 268 ? 5.758 4.445 11.844 1 93.56 268 ILE A O 1
ATOM 2167 N N . ASN A 1 269 ? 4.75 4.348 9.891 1 89.25 269 ASN A N 1
ATOM 2168 C CA . ASN A 1 269 ? 3.75 3.406 10.383 1 89.25 269 ASN A CA 1
ATOM 2169 C C . ASN A 1 269 ? 4.387 2.096 10.836 1 89.25 269 ASN A C 1
ATOM 2171 O O . ASN A 1 269 ? 3.969 1.511 11.836 1 89.25 269 ASN A O 1
ATOM 2175 N N . ILE A 1 270 ? 5.324 1.65 10.102 1 91.88 270 ILE A N 1
ATOM 2176 C CA . ILE A 1 270 ? 6.043 0.426 10.438 1 91.88 270 ILE A CA 1
ATOM 2177 C C . ILE A 1 270 ? 6.734 0.584 11.789 1 91.88 270 ILE A C 1
ATOM 2179 O O . ILE A 1 270 ? 6.676 -0.314 12.633 1 91.88 270 ILE A O 1
ATOM 2183 N N . MET A 1 271 ? 7.293 1.745 12.023 1 93.06 271 MET A N 1
ATOM 2184 C CA . MET A 1 271 ? 8.008 1.991 13.273 1 93.06 271 MET A CA 1
ATOM 2185 C C . MET A 1 271 ? 7.027 2.223 14.422 1 93.06 271 MET A C 1
ATOM 2187 O O . MET A 1 271 ? 7.355 1.975 15.578 1 93.06 271 MET A O 1
ATOM 2191 N N . GLU A 1 272 ? 5.898 2.672 14.062 1 89.69 272 GLU A N 1
ATOM 2192 C CA . GLU A 1 272 ? 4.898 2.965 15.086 1 89.69 272 GLU A CA 1
ATOM 2193 C C . GLU A 1 272 ? 4.258 1.685 15.617 1 89.69 272 GLU A C 1
ATOM 2195 O O . GLU A 1 272 ? 3.9 1.604 16.797 1 89.69 272 GLU A O 1
ATOM 2200 N N . THR A 1 273 ? 4.141 0.708 14.805 1 85.69 273 THR A N 1
ATOM 2201 C CA . THR A 1 273 ? 3.51 -0.551 15.188 1 85.69 273 THR A CA 1
ATOM 2202 C C . THR A 1 273 ? 4.469 -1.408 16.016 1 85.69 273 THR A C 1
ATOM 2204 O O . THR A 1 273 ? 5.473 -1.9 15.492 1 85.69 273 THR A O 1
ATOM 2207 N N . SER A 1 274 ? 4.062 -1.655 17.234 1 84.06 274 SER A N 1
ATOM 2208 C CA . SER A 1 274 ? 4.961 -2.293 18.188 1 84.06 274 SER A CA 1
ATOM 2209 C C . SER A 1 274 ? 5.418 -3.658 17.688 1 84.06 274 SER A C 1
ATOM 2211 O O . SER A 1 274 ? 6.613 -3.971 17.719 1 84.06 274 SER A O 1
ATOM 2213 N N . TYR A 1 275 ? 4.438 -4.348 17.188 1 84.25 275 TYR A N 1
ATOM 2214 C CA . TYR A 1 275 ? 4.734 -5.719 16.781 1 84.25 275 TYR A CA 1
ATOM 2215 C C . TYR A 1 275 ? 5.719 -5.738 15.617 1 84.25 275 TYR A C 1
ATOM 2217 O O . TYR A 1 275 ? 6.605 -6.594 15.555 1 84.25 275 TYR A O 1
ATOM 2225 N N . ILE A 1 276 ? 5.586 -4.824 14.805 1 87.38 276 ILE A N 1
ATOM 2226 C CA . ILE A 1 276 ? 6.461 -4.758 13.641 1 87.38 276 ILE A CA 1
ATOM 2227 C C . ILE A 1 276 ? 7.809 -4.152 14.039 1 87.38 276 ILE A C 1
ATOM 2229 O O . ILE A 1 276 ? 8.859 -4.684 13.68 1 87.38 276 ILE A O 1
ATOM 2233 N N . ARG A 1 277 ? 7.77 -3.109 14.75 1 89.38 277 ARG A N 1
ATOM 2234 C CA . ARG A 1 277 ? 8.977 -2.449 15.242 1 89.38 277 ARG A CA 1
ATOM 2235 C C . ARG A 1 277 ? 9.891 -3.434 15.969 1 89.38 277 ARG A C 1
ATOM 2237 O O . ARG A 1 277 ? 11.102 -3.449 15.742 1 89.38 277 ARG A O 1
ATOM 2244 N N . ASN A 1 278 ? 9.25 -4.277 16.734 1 88.69 278 ASN A N 1
ATOM 2245 C CA . ASN A 1 278 ? 10.016 -5.191 17.578 1 88.69 278 ASN A CA 1
ATOM 2246 C C . ASN A 1 278 ? 10.578 -6.359 16.766 1 88.69 278 ASN A C 1
ATOM 2248 O O . ASN A 1 278 ? 11.398 -7.129 17.266 1 88.69 278 ASN A O 1
ATOM 2252 N N . SER A 1 279 ? 10.141 -6.438 15.562 1 89.38 279 SER A N 1
ATOM 2253 C CA . SER A 1 279 ? 10.633 -7.52 14.719 1 89.38 279 SER A CA 1
ATOM 2254 C C . SER A 1 279 ? 11.977 -7.156 14.094 1 89.38 279 SER A C 1
ATOM 2256 O O . SER A 1 279 ? 12.68 -8.023 13.562 1 89.38 279 SER A O 1
ATOM 2258 N N . PHE A 1 280 ? 12.375 -5.926 14.188 1 93 280 PHE A N 1
ATOM 2259 C CA . PHE A 1 280 ? 13.641 -5.469 13.625 1 93 280 PHE A CA 1
ATOM 2260 C C . PHE A 1 280 ? 14.727 -5.43 14.695 1 93 280 PHE A C 1
ATOM 2262 O O . PHE A 1 280 ? 14.43 -5.324 15.883 1 93 280 PHE A O 1
ATOM 2269 N N . SER A 1 281 ? 15.984 -5.508 14.258 1 92.19 281 SER A N 1
ATOM 2270 C CA . SER A 1 281 ? 17.094 -5.293 15.172 1 92.19 281 SER A CA 1
ATOM 2271 C C . SER A 1 281 ? 17.203 -3.826 15.586 1 92.19 281 SER A C 1
ATOM 2273 O O . SER A 1 281 ? 17 -2.93 14.766 1 92.19 281 SER A O 1
ATOM 2275 N N . PRO A 1 282 ? 17.484 -3.584 16.859 1 93.69 282 PRO A N 1
ATOM 2276 C CA . PRO A 1 282 ? 17.594 -2.199 17.312 1 93.69 282 PRO A CA 1
ATOM 2277 C C . PRO A 1 282 ? 18.672 -1.416 16.562 1 93.69 282 PRO A C 1
ATOM 2279 O O . PRO A 1 282 ? 18.5 -0.224 16.297 1 93.69 282 PRO A O 1
ATOM 2282 N N . PHE A 1 283 ? 19.688 -2.057 16.25 1 94.94 283 PHE A N 1
ATOM 2283 C CA . PHE A 1 283 ? 20.766 -1.396 15.508 1 94.94 283 PHE A CA 1
ATOM 2284 C C . PHE A 1 283 ? 20.266 -0.92 14.148 1 94.94 283 PHE A C 1
ATOM 2286 O O . PHE A 1 283 ? 20.531 0.217 13.75 1 94.94 283 PHE A O 1
ATOM 2293 N N . PHE A 1 284 ? 19.578 -1.773 13.484 1 95.88 284 PHE A N 1
ATOM 2294 C CA . PHE A 1 284 ? 19.031 -1.418 12.172 1 95.88 284 PHE A CA 1
ATOM 2295 C C . PHE A 1 284 ? 18.062 -0.257 12.289 1 95.88 284 PHE A C 1
ATOM 2297 O O . PHE A 1 284 ? 18.125 0.695 11.508 1 95.88 284 PHE A O 1
ATOM 2304 N N . LEU A 1 285 ? 17.188 -0.303 13.25 1 96.62 285 LEU A N 1
ATOM 2305 C CA . LEU A 1 285 ? 16.141 0.703 13.391 1 96.62 285 LEU A CA 1
ATOM 2306 C C . LEU A 1 285 ? 16.734 2.068 13.711 1 96.62 285 LEU A C 1
ATOM 2308 O O . LEU A 1 285 ? 16.219 3.098 13.273 1 96.62 285 LEU A O 1
ATOM 2312 N N . LYS A 1 286 ? 17.75 2.104 14.484 1 96.75 286 LYS A N 1
ATOM 2313 C CA . LYS A 1 286 ? 18.422 3.361 14.805 1 96.75 286 LYS A CA 1
ATOM 2314 C C . LYS A 1 286 ? 19.031 4 13.562 1 96.75 286 LYS A C 1
ATOM 2316 O O . LYS A 1 286 ? 18.844 5.195 13.32 1 96.75 286 LYS A O 1
ATOM 2321 N N . GLU A 1 287 ? 19.688 3.193 12.82 1 96.62 287 GLU A N 1
ATOM 2322 C CA . GLU A 1 287 ? 20.297 3.689 11.586 1 96.62 287 GLU A CA 1
ATOM 2323 C C . GLU A 1 287 ? 19.219 4.125 10.586 1 96.62 287 GLU A C 1
ATOM 2325 O O . GLU A 1 287 ? 19.359 5.168 9.945 1 96.62 287 GLU A O 1
ATOM 2330 N N . PHE A 1 288 ? 18.25 3.299 10.5 1 97.25 288 PHE A N 1
ATOM 2331 C CA . PHE A 1 288 ? 17.172 3.537 9.539 1 97.25 288 PHE A CA 1
ATOM 2332 C C . PHE A 1 288 ? 16.406 4.812 9.883 1 97.25 288 PHE A C 1
ATOM 2334 O O . PHE A 1 288 ? 16.172 5.648 9.008 1 97.25 288 PHE A O 1
ATOM 2341 N N . SER A 1 289 ? 16.031 4.926 11.156 1 97.94 289 SER A N 1
ATOM 2342 C CA . SER A 1 289 ? 15.266 6.086 11.586 1 97.94 289 SER A CA 1
ATOM 2343 C C . SER A 1 289 ? 16.078 7.371 11.453 1 97.94 289 SER A C 1
ATOM 2345 O O . SER A 1 289 ? 15.539 8.414 11.078 1 97.94 289 SER A O 1
ATOM 2347 N N . ASN A 1 290 ? 17.297 7.297 11.727 1 97.12 290 ASN A N 1
ATOM 2348 C CA . ASN A 1 290 ? 18.172 8.453 11.562 1 97.12 290 ASN A CA 1
ATOM 2349 C C . ASN A 1 290 ? 18.25 8.891 10.102 1 97.12 290 ASN A C 1
ATOM 2351 O O . ASN A 1 290 ? 18.094 10.078 9.797 1 97.12 290 ASN A O 1
ATOM 2355 N N . ALA A 1 291 ? 18.5 7.934 9.281 1 96.12 291 ALA A N 1
ATOM 2356 C CA . ALA A 1 291 ? 18.594 8.219 7.848 1 96.12 291 ALA A CA 1
ATOM 2357 C C . ALA A 1 291 ? 17.266 8.773 7.32 1 96.12 291 ALA A C 1
ATOM 2359 O O . ALA A 1 291 ? 17.25 9.695 6.508 1 96.12 291 ALA A O 1
ATOM 2360 N N . LEU A 1 292 ? 16.203 8.172 7.789 1 96.75 292 LEU A N 1
ATOM 2361 C CA . LEU A 1 292 ? 14.883 8.617 7.371 1 96.75 292 LEU A CA 1
ATOM 2362 C C . LEU A 1 292 ? 14.617 10.047 7.812 1 96.75 292 LEU A C 1
ATOM 2364 O O . LEU A 1 292 ? 14.125 10.867 7.031 1 96.75 292 LEU A O 1
ATOM 2368 N N . SER A 1 293 ? 14.961 10.352 9.039 1 96.75 293 SER A N 1
ATOM 2369 C CA . SER A 1 293 ? 14.75 11.695 9.57 1 96.75 293 SER A CA 1
ATOM 2370 C C . SER A 1 293 ? 15.562 12.727 8.789 1 96.75 293 SER A C 1
ATOM 2372 O O . SER A 1 293 ? 15.078 13.828 8.516 1 96.75 293 SER A O 1
ATOM 2374 N N . ILE A 1 294 ? 16.703 12.336 8.438 1 95.38 294 ILE A N 1
ATOM 2375 C CA . ILE A 1 294 ? 17.547 13.234 7.66 1 95.38 294 ILE A CA 1
ATOM 2376 C C . ILE A 1 294 ? 16.922 13.492 6.297 1 95.38 294 ILE A C 1
ATOM 2378 O O . ILE A 1 294 ? 16.922 14.625 5.805 1 95.38 294 ILE A O 1
ATOM 2382 N N . GLN A 1 295 ? 16.406 12.469 5.754 1 92.88 295 GLN A N 1
ATOM 2383 C CA . GLN A 1 295 ? 15.758 12.617 4.457 1 92.88 295 GLN A CA 1
ATOM 2384 C C . GLN A 1 295 ? 14.523 13.508 4.551 1 92.88 295 GLN A C 1
ATOM 2386 O O . GLN A 1 295 ? 14.297 14.352 3.68 1 92.88 295 GLN A O 1
ATOM 2391 N N . ILE A 1 296 ? 13.719 13.336 5.547 1 94.06 296 ILE A N 1
ATOM 2392 C CA . ILE A 1 296 ? 12.539 14.164 5.738 1 94.06 296 ILE A CA 1
ATOM 2393 C C . ILE A 1 296 ? 12.945 15.625 5.902 1 94.06 296 ILE A C 1
ATOM 2395 O O . ILE A 1 296 ? 12.359 16.516 5.289 1 94.06 296 ILE A O 1
ATOM 2399 N N . LEU A 1 297 ? 13.984 15.852 6.691 1 94 297 LEU A N 1
ATOM 2400 C CA . LEU A 1 297 ? 14.477 17.203 6.906 1 94 297 LEU A CA 1
ATOM 2401 C C . LEU A 1 297 ? 14.961 17.828 5.598 1 94 297 LEU A C 1
ATOM 2403 O O . LEU A 1 297 ? 14.641 18.969 5.301 1 94 297 LEU A O 1
ATOM 2407 N N . SER A 1 298 ? 15.641 17.031 4.875 1 91.38 298 SER A N 1
ATOM 2408 C CA . SER A 1 298 ? 16.172 17.516 3.605 1 91.38 298 SER A CA 1
ATOM 2409 C C . SER A 1 298 ? 15.047 17.906 2.646 1 91.38 298 SER A C 1
ATOM 2411 O O . SER A 1 298 ? 15.07 18.984 2.059 1 91.38 298 SER A O 1
ATOM 2413 N N . ILE A 1 299 ? 14.117 17.109 2.541 1 89.25 299 ILE A N 1
ATOM 2414 C CA . ILE A 1 299 ? 12.992 17.344 1.642 1 89.25 299 ILE A CA 1
ATOM 2415 C C . ILE A 1 299 ? 12.203 18.578 2.109 1 89.25 299 ILE A C 1
ATOM 2417 O O . ILE A 1 299 ? 11.844 19.422 1.302 1 89.25 299 ILE A O 1
ATOM 2421 N N . THR A 1 300 ? 11.953 18.641 3.355 1 92.19 300 THR A N 1
ATOM 2422 C CA . THR A 1 300 ? 11.172 19.734 3.914 1 92.19 300 THR A CA 1
ATOM 2423 C C . THR A 1 300 ? 11.883 21.062 3.697 1 92.19 300 THR A C 1
ATOM 2425 O O . THR A 1 300 ? 11.25 22.062 3.348 1 92.19 300 THR A O 1
ATOM 2428 N N . CYS A 1 301 ? 13.109 21.078 3.895 1 91.12 301 CYS A N 1
ATOM 2429 C CA . CYS A 1 301 ? 13.883 22.297 3.703 1 91.12 301 CYS A CA 1
ATOM 2430 C C . CYS A 1 301 ? 13.875 22.719 2.238 1 91.12 301 CYS A C 1
ATOM 2432 O O . CYS A 1 301 ? 13.766 23.906 1.935 1 91.12 301 CYS A O 1
ATOM 2434 N N . ASP A 1 302 ? 13.953 21.766 1.39 1 86.69 302 ASP A N 1
ATOM 2435 C CA . ASP A 1 302 ? 13.914 22.078 -0.037 1 86.69 302 ASP A CA 1
ATOM 2436 C C . ASP A 1 302 ? 12.562 22.656 -0.435 1 86.69 302 ASP A C 1
ATOM 2438 O O . ASP A 1 302 ? 12.492 23.594 -1.23 1 86.69 302 ASP A O 1
ATOM 2442 N N . LEU A 1 303 ? 11.586 22.094 0.093 1 85.88 303 LEU A N 1
ATOM 2443 C CA . LEU A 1 303 ? 10.25 22.594 -0.187 1 85.88 303 LEU A CA 1
ATOM 2444 C C . LEU A 1 303 ? 10.07 24.016 0.368 1 85.88 303 LEU A C 1
ATOM 2446 O O . LEU A 1 303 ? 9.492 24.875 -0.291 1 85.88 303 LEU A O 1
ATOM 2450 N N . HIS A 1 304 ? 10.562 24.172 1.519 1 88.44 304 HIS A N 1
ATOM 2451 C CA . HIS A 1 304 ? 10.5 25.484 2.154 1 88.44 304 HIS A CA 1
ATOM 2452 C C . HIS A 1 304 ? 11.219 26.547 1.322 1 88.44 304 HIS A C 1
ATOM 2454 O O . HIS A 1 304 ? 10.719 27.656 1.158 1 88.44 304 HIS A O 1
ATOM 2460 N N . ARG A 1 305 ? 12.273 26.156 0.805 1 85.44 305 ARG A N 1
ATOM 2461 C CA . ARG A 1 305 ? 13.062 27.062 -0.026 1 85.44 305 ARG A CA 1
ATOM 2462 C C . ARG A 1 305 ? 12.305 27.438 -1.301 1 85.44 305 ARG A C 1
ATOM 2464 O O . ARG A 1 305 ? 12.422 28.562 -1.794 1 85.44 305 ARG A O 1
ATOM 2471 N N . SER A 1 306 ? 11.539 26.531 -1.74 1 81.81 306 SER A N 1
ATOM 2472 C CA . SER A 1 306 ? 10.805 26.734 -2.982 1 81.81 306 SER A CA 1
ATOM 2473 C C . SER A 1 306 ? 9.422 27.328 -2.715 1 81.81 306 SER A C 1
ATOM 2475 O O . SER A 1 306 ? 8.586 27.391 -3.619 1 81.81 306 SER A O 1
ATOM 2477 N N . SER A 1 307 ? 9.102 27.656 -1.457 1 81 307 SER A N 1
ATOM 2478 C CA . SER A 1 307 ? 7.844 28.266 -1.037 1 81 307 SER A CA 1
ATOM 2479 C C . SER A 1 307 ? 6.664 27.344 -1.313 1 81 307 SER A C 1
ATOM 2481 O O . SER A 1 307 ? 5.621 27.781 -1.807 1 81 307 SER A O 1
ATOM 2483 N N . LEU A 1 308 ? 6.93 26.094 -1.161 1 81.88 308 LEU A N 1
ATOM 2484 C CA . LEU A 1 308 ? 5.875 25.078 -1.268 1 81.88 308 LEU A CA 1
ATOM 2485 C C . LEU A 1 308 ? 5.398 24.641 0.114 1 81.88 308 LEU A C 1
ATOM 2487 O O . LEU A 1 308 ? 6.047 24.938 1.121 1 81.88 308 LEU A O 1
ATOM 2491 N N . SER A 1 309 ? 4.344 23.969 0.106 1 83 309 SER A N 1
ATOM 2492 C CA . SER A 1 309 ? 3.783 23.547 1.385 1 83 309 SER A CA 1
ATOM 2493 C C . SER A 1 309 ? 4.656 22.484 2.045 1 83 309 SER A C 1
ATOM 2495 O O . SER A 1 309 ? 5.074 21.531 1.393 1 83 309 SER A O 1
ATOM 2497 N N . THR A 1 310 ? 4.887 22.641 3.291 1 88.56 310 THR A N 1
ATOM 2498 C CA . THR A 1 310 ? 5.75 21.719 4.027 1 88.56 310 THR A CA 1
ATOM 2499 C C . THR A 1 310 ? 4.969 21 5.113 1 88.56 310 THR A C 1
ATOM 2501 O O . THR A 1 310 ? 5.512 20.125 5.801 1 88.56 310 THR A O 1
ATOM 2504 N N . SER A 1 311 ? 3.758 21.281 5.301 1 85.69 311 SER A N 1
ATOM 2505 C CA . SER A 1 311 ? 2.971 20.828 6.445 1 85.69 311 SER A CA 1
ATOM 2506 C C . SER A 1 311 ? 2.967 19.312 6.551 1 85.69 311 SER A C 1
ATOM 2508 O O . SER A 1 311 ? 3.105 18.766 7.641 1 85.69 311 SER A O 1
ATOM 2510 N N . HIS A 1 312 ? 2.857 18.656 5.504 1 86.75 312 HIS A N 1
ATOM 2511 C CA . HIS A 1 312 ? 2.744 17.203 5.516 1 86.75 312 HIS A CA 1
ATOM 2512 C C . HIS A 1 312 ? 4.055 16.547 5.949 1 86.75 312 HIS A C 1
ATOM 2514 O O . HIS A 1 312 ? 4.047 15.586 6.715 1 86.75 312 HIS A O 1
ATOM 2520 N N . TYR A 1 313 ? 5.156 17.094 5.508 1 90.81 313 TYR A N 1
ATOM 2521 C CA . TYR A 1 313 ? 6.441 16.516 5.895 1 90.81 313 TYR A CA 1
ATOM 2522 C C . TYR A 1 313 ? 6.812 16.922 7.316 1 90.81 313 TYR A C 1
ATOM 2524 O O . TYR A 1 313 ? 7.453 16.156 8.039 1 90.81 313 TYR A O 1
ATOM 2532 N N . VAL A 1 314 ? 6.375 18.094 7.691 1 93.69 314 VAL A N 1
ATOM 2533 C CA . VAL A 1 314 ? 6.602 18.531 9.062 1 93.69 314 VAL A CA 1
ATOM 2534 C C . VAL A 1 314 ? 5.84 17.625 10.031 1 93.69 314 VAL A C 1
ATOM 2536 O O . VAL A 1 314 ? 6.352 17.281 11.094 1 93.69 314 VAL A O 1
ATOM 2539 N N . ASN A 1 315 ? 4.719 17.297 9.609 1 91.88 315 ASN A N 1
ATOM 2540 C CA . ASN A 1 315 ? 3.932 16.375 10.43 1 91.88 315 ASN A CA 1
ATOM 2541 C C . ASN A 1 315 ? 4.598 15.008 10.547 1 91.88 315 ASN A C 1
ATOM 2543 O O . ASN A 1 315 ? 4.543 14.375 11.594 1 91.88 315 ASN A O 1
ATOM 2547 N N . LEU A 1 316 ? 5.129 14.531 9.469 1 93.62 316 LEU A N 1
ATOM 2548 C CA . LEU A 1 316 ? 5.84 13.258 9.5 1 93.62 316 LEU A CA 1
ATOM 2549 C C . LEU A 1 316 ? 7.059 13.336 10.406 1 93.62 316 LEU A C 1
ATOM 2551 O O . LEU A 1 316 ? 7.348 12.391 11.148 1 93.62 316 LEU A O 1
ATOM 2555 N N . LEU A 1 317 ? 7.723 14.477 10.328 1 95.5 317 LEU A N 1
ATOM 2556 C CA . LEU A 1 317 ? 8.867 14.688 11.203 1 95.5 317 LEU A CA 1
ATOM 2557 C C . LEU A 1 317 ? 8.445 14.672 12.672 1 95.5 317 LEU A C 1
ATOM 2559 O O . LEU A 1 317 ? 9.125 14.086 13.516 1 95.5 317 LEU A O 1
ATOM 2563 N N . PHE A 1 318 ? 7.359 15.266 12.914 1 94.69 318 PHE A N 1
ATOM 2564 C CA . PHE A 1 318 ? 6.812 15.297 14.266 1 94.69 318 PHE A CA 1
ATOM 2565 C C . PHE A 1 318 ? 6.539 13.891 14.773 1 94.69 318 PHE A C 1
ATOM 2567 O O . PHE A 1 318 ? 6.859 13.562 15.914 1 94.69 318 PHE A O 1
ATOM 2574 N N . LYS A 1 319 ? 6.062 13.062 13.953 1 92.62 319 LYS A N 1
ATOM 2575 C CA . LYS A 1 319 ? 5.727 11.695 14.344 1 92.62 319 LYS A CA 1
ATOM 2576 C C . LYS A 1 319 ? 6.98 10.891 14.672 1 92.62 319 LYS A C 1
ATOM 2578 O O . LYS A 1 319 ? 6.996 10.141 15.648 1 92.62 319 LYS A O 1
ATOM 2583 N N . ILE A 1 320 ? 7.984 11.047 13.883 1 95.38 320 ILE A N 1
ATOM 2584 C CA . ILE A 1 320 ? 9.219 10.312 14.125 1 95.38 320 ILE A CA 1
ATOM 2585 C C . ILE A 1 320 ? 9.852 10.781 15.438 1 95.38 320 ILE A C 1
ATOM 2587 O O . ILE A 1 320 ? 10.383 9.969 16.203 1 95.38 320 ILE A O 1
ATOM 2591 N N . LEU A 1 321 ? 9.805 12.023 15.703 1 94.25 321 LEU A N 1
ATOM 2592 C CA . LEU A 1 321 ? 10.391 12.562 16.922 1 94.25 321 LEU A CA 1
ATOM 2593 C C . LEU A 1 321 ? 9.633 12.07 18.156 1 94.25 321 LEU A C 1
ATOM 2595 O O . LEU A 1 321 ? 10.234 11.742 19.172 1 94.25 321 LEU A O 1
ATOM 2599 N N . LYS A 1 322 ? 8.391 12.039 17.969 1 91.31 322 LYS A N 1
ATOM 2600 C CA . LYS A 1 322 ? 7.586 11.492 19.062 1 91.31 322 LYS A CA 1
ATOM 2601 C C . LYS A 1 322 ? 7.953 10.039 19.344 1 91.31 322 LYS A C 1
ATOM 2603 O O . LYS A 1 322 ? 8.023 9.625 20.5 1 91.31 322 LYS A O 1
ATOM 2608 N N . LEU A 1 323 ? 8.172 9.328 18.312 1 93.56 323 LEU A N 1
ATOM 2609 C CA . LEU A 1 323 ? 8.57 7.926 18.453 1 93.56 323 LEU A CA 1
ATOM 2610 C C . LEU A 1 323 ? 9.93 7.812 19.125 1 93.56 323 LEU A C 1
ATOM 2612 O O . LEU A 1 323 ? 10.148 6.91 19.938 1 93.56 323 LEU A O 1
ATOM 2616 N N . HIS A 1 324 ? 10.75 8.703 18.766 1 95.12 324 HIS A N 1
ATOM 2617 C CA . HIS A 1 324 ? 12.078 8.711 19.375 1 95.12 324 HIS A CA 1
ATOM 2618 C C . HIS A 1 324 ? 11.992 8.922 20.891 1 95.12 324 HIS A C 1
ATOM 2620 O O . HIS A 1 324 ? 12.68 8.242 21.656 1 95.12 324 HIS A O 1
ATOM 2626 N N . TYR A 1 325 ? 11.211 9.711 21.312 1 91.75 325 TYR A N 1
ATOM 2627 C CA . TYR A 1 325 ? 11.117 10.016 22.734 1 91.75 325 TYR A CA 1
ATOM 2628 C C . TYR A 1 325 ? 10.422 8.883 23.5 1 91.75 325 TYR A C 1
ATOM 2630 O O . TYR A 1 325 ? 10.719 8.641 24.656 1 91.75 325 TYR A O 1
ATOM 2638 N N . LYS A 1 326 ? 9.594 8.172 22.844 1 91 326 LYS A N 1
ATOM 2639 C CA . LYS A 1 326 ? 8.93 7.035 23.453 1 91 326 LYS A CA 1
ATOM 2640 C C . LYS A 1 326 ? 9.82 5.797 23.438 1 91 326 LYS A C 1
ATOM 2642 O O . LYS A 1 326 ? 9.781 4.984 24.375 1 91 326 LYS A O 1
ATOM 2647 N N . PHE A 1 327 ? 10.523 5.699 22.328 1 93.75 327 PHE A N 1
ATOM 2648 C CA . PHE A 1 327 ? 11.352 4.512 22.125 1 93.75 327 PHE A CA 1
ATOM 2649 C C . PHE A 1 327 ? 12.789 4.898 21.812 1 93.75 327 PHE A C 1
ATOM 2651 O O . PHE A 1 327 ? 13.336 4.488 20.781 1 93.75 327 PHE A O 1
ATOM 2658 N N . SER A 1 328 ? 13.445 5.469 22.734 1 91.06 328 SER A N 1
ATOM 2659 C CA . SER A 1 328 ? 14.773 6.035 22.516 1 91.06 328 SER A CA 1
ATOM 2660 C C . SER A 1 328 ? 15.812 4.941 22.297 1 91.06 328 SER A C 1
ATOM 2662 O O . SER A 1 328 ? 16.844 5.184 21.672 1 91.06 328 SER A O 1
ATOM 2664 N N . ASP A 1 329 ? 15.484 3.758 22.688 1 92.44 329 ASP A N 1
ATOM 2665 C CA . ASP A 1 329 ? 16.422 2.65 22.547 1 92.44 329 ASP A CA 1
ATOM 2666 C C . ASP A 1 329 ? 16.406 2.092 21.125 1 92.44 329 ASP A C 1
ATOM 2668 O O . ASP A 1 329 ? 17.359 1.462 20.672 1 92.44 329 ASP A O 1
ATOM 2672 N N . MET A 1 330 ? 15.359 2.414 20.406 1 95.06 330 MET A N 1
ATOM 2673 C CA . MET A 1 330 ? 15.203 1.769 19.109 1 95.06 330 MET A CA 1
ATOM 2674 C C . MET A 1 330 ? 15.188 2.801 17.984 1 95.06 330 MET A C 1
ATOM 2676 O O . MET A 1 330 ? 15.469 2.473 16.828 1 95.06 330 MET A O 1
ATOM 2680 N N . ILE A 1 331 ? 14.742 3.973 18.328 1 96.5 331 ILE A N 1
ATOM 2681 C CA . ILE A 1 331 ? 14.586 5.008 17.312 1 96.5 331 ILE A CA 1
ATOM 2682 C C . ILE A 1 331 ? 15.555 6.156 17.594 1 96.5 331 ILE A C 1
ATOM 2684 O O . ILE A 1 331 ? 15.625 6.652 18.719 1 96.5 331 ILE A O 1
ATOM 2688 N N . SER A 1 332 ? 16.281 6.562 16.594 1 95.62 332 SER A N 1
ATOM 2689 C CA . SER A 1 332 ? 17.234 7.66 16.719 1 95.62 332 SER A CA 1
ATOM 2690 C C . SER A 1 332 ? 16.875 8.82 15.797 1 95.62 332 SER A C 1
ATOM 2692 O O . SER A 1 332 ? 16.141 8.633 14.82 1 95.62 332 SER A O 1
ATOM 2694 N N . ILE A 1 333 ? 17.266 9.961 16.156 1 93.69 333 ILE A N 1
ATOM 2695 C CA . ILE A 1 333 ? 17.062 11.164 15.352 1 93.69 333 ILE A CA 1
ATOM 2696 C C . ILE A 1 333 ? 18.406 11.797 15.023 1 93.69 333 ILE A C 1
ATOM 2698 O O . ILE A 1 333 ? 19.422 11.445 15.625 1 93.69 333 ILE A O 1
ATOM 2702 N N . PRO A 1 334 ? 18.328 12.648 14.047 1 94.38 334 PRO A N 1
ATOM 2703 C CA . PRO A 1 334 ? 19.594 13.289 13.672 1 94.38 334 PRO A CA 1
ATOM 2704 C C . PRO A 1 334 ? 20.219 14.07 14.82 1 94.38 334 PRO A C 1
ATOM 2706 O O . PRO A 1 334 ? 19.516 14.477 15.75 1 94.38 334 PRO A O 1
ATOM 2709 N N . ASN A 1 335 ? 21.516 14.227 14.664 1 91.81 335 ASN A N 1
ATOM 2710 C CA . ASN A 1 335 ? 22.266 14.984 15.664 1 91.81 335 ASN A CA 1
ATOM 2711 C C . ASN A 1 335 ? 21.719 16.406 15.805 1 91.81 335 ASN A C 1
ATOM 2713 O O . ASN A 1 335 ? 21.188 16.969 14.852 1 91.81 335 ASN A O 1
ATOM 2717 N N . PHE A 1 336 ? 21.922 16.984 16.953 1 91.38 336 PHE A N 1
ATOM 2718 C CA . PHE A 1 336 ? 21.438 18.312 17.297 1 91.38 336 PHE A CA 1
ATOM 2719 C C . PHE A 1 336 ? 22 19.359 16.328 1 91.38 336 PHE A C 1
ATOM 2721 O O . PHE A 1 336 ? 21.328 20.328 16 1 91.38 336 PHE A O 1
ATOM 2728 N N . VAL A 1 337 ? 23.172 19.156 15.836 1 90.94 337 VAL A N 1
ATOM 2729 C CA . VAL A 1 337 ? 23.859 20.109 14.977 1 90.94 337 VAL A CA 1
ATOM 2730 C C . VAL A 1 337 ? 23.141 20.203 13.633 1 90.94 337 VAL A C 1
ATOM 2732 O O . VAL A 1 337 ? 23.172 21.25 12.984 1 90.94 337 VAL A O 1
ATOM 2735 N N . ILE A 1 338 ? 22.438 19.188 13.289 1 93.44 338 ILE A N 1
ATOM 2736 C CA . ILE A 1 338 ? 21.703 19.188 12.023 1 93.44 338 ILE A CA 1
ATOM 2737 C C . ILE A 1 338 ? 20.234 19.516 12.273 1 93.44 338 ILE A C 1
ATOM 2739 O O . ILE A 1 338 ? 19.641 20.312 11.547 1 93.44 338 ILE A O 1
ATOM 2743 N N . LEU A 1 339 ? 19.734 18.984 13.273 1 95.38 339 LEU A N 1
ATOM 2744 C CA . LEU A 1 339 ? 18.297 19.062 13.562 1 95.38 339 LEU A CA 1
ATOM 2745 C C . LEU A 1 339 ? 17.906 20.484 13.93 1 95.38 339 LEU A C 1
ATOM 2747 O O . LEU A 1 339 ? 16.938 21.031 13.383 1 95.38 339 LEU A O 1
ATOM 2751 N N . TRP A 1 340 ? 18.641 21.156 14.742 1 93.88 340 TRP A N 1
ATOM 2752 C CA . TRP A 1 340 ? 18.281 22.453 15.312 1 93.88 340 TRP A CA 1
ATOM 2753 C C . TRP A 1 340 ? 18.281 23.531 14.234 1 93.88 340 TRP A C 1
ATOM 2755 O O . TRP A 1 340 ? 17.281 24.203 14.023 1 93.88 340 TRP A O 1
ATOM 2765 N N . PRO A 1 341 ? 19.375 23.656 13.477 1 93.88 341 PRO A N 1
ATOM 2766 C CA . PRO A 1 341 ? 19.344 24.688 12.438 1 93.88 341 PRO A CA 1
ATOM 2767 C C . PRO A 1 341 ? 18.266 24.438 11.391 1 93.88 341 PRO A C 1
ATOM 2769 O O . PRO A 1 341 ? 17.688 25.391 10.859 1 93.88 341 PRO A O 1
ATOM 2772 N N . SER A 1 342 ? 18.031 23.203 11.102 1 95.44 342 SER A N 1
ATOM 2773 C CA . SER A 1 342 ? 17.016 22.875 10.109 1 95.44 342 SER A CA 1
ATOM 2774 C C . SER A 1 342 ? 15.625 23.297 10.586 1 95.44 342 SER A C 1
ATOM 2776 O O . SER A 1 342 ? 14.844 23.859 9.82 1 95.44 342 SER A O 1
ATOM 2778 N N . LEU A 1 343 ? 15.344 23.031 11.797 1 96.19 343 LEU A N 1
ATOM 2779 C CA . LEU A 1 343 ? 14.047 23.391 12.359 1 96.19 343 LEU A CA 1
ATOM 2780 C C . LEU A 1 343 ? 13.875 24.906 12.414 1 96.19 343 LEU A C 1
ATOM 2782 O O . LEU A 1 343 ? 12.797 25.422 12.141 1 96.19 343 LEU A O 1
ATOM 2786 N N . ILE A 1 344 ? 14.961 25.562 12.766 1 95 344 ILE A N 1
ATOM 2787 C CA . ILE A 1 344 ? 14.906 27.016 12.844 1 95 344 ILE A CA 1
ATOM 2788 C C . ILE A 1 344 ? 14.727 27.609 11.453 1 95 344 ILE A C 1
ATOM 2790 O O . ILE A 1 344 ? 13.984 28.578 11.273 1 95 344 ILE A O 1
ATOM 2794 N N . PHE A 1 345 ? 15.367 27.047 10.562 1 94.69 345 PHE A N 1
ATOM 2795 C CA . PHE A 1 345 ? 15.18 27.453 9.172 1 94.69 345 PHE A CA 1
ATOM 2796 C C . PHE A 1 345 ? 13.727 27.297 8.75 1 94.69 345 PHE A C 1
ATOM 2798 O O . PHE A 1 345 ? 13.156 28.172 8.109 1 94.69 345 PHE A O 1
ATOM 2805 N N . LEU A 1 346 ? 13.148 26.188 9.109 1 94.75 346 LEU A N 1
ATOM 2806 C CA . LEU A 1 346 ? 11.758 25.906 8.75 1 94.75 346 LEU A CA 1
ATOM 2807 C C . LEU A 1 346 ? 10.812 26.859 9.461 1 94.75 346 LEU A C 1
ATOM 2809 O O . LEU A 1 346 ? 9.75 27.203 8.93 1 94.75 346 LEU A O 1
ATOM 2813 N N . LEU A 1 347 ? 11.203 27.234 10.602 1 93.88 347 LEU A N 1
ATOM 2814 C CA . LEU A 1 347 ? 10.375 28.156 11.375 1 93.88 347 LEU A CA 1
ATOM 2815 C C . LEU A 1 347 ? 10.398 29.547 10.773 1 93.88 347 LEU A C 1
ATOM 2817 O O . LEU A 1 347 ? 9.414 30.281 10.852 1 93.88 347 LEU A O 1
ATOM 2821 N N . SER A 1 348 ? 11.523 29.781 10.094 1 90.38 348 SER A N 1
ATOM 2822 C CA . SER A 1 348 ? 11.68 31.094 9.484 1 90.38 348 SER A CA 1
ATOM 2823 C C . SER A 1 348 ? 10.773 31.25 8.273 1 90.38 348 SER A C 1
ATOM 2825 O O . SER A 1 348 ? 10.812 30.438 7.352 1 90.38 348 SER A O 1
ATOM 2827 N N . ASP A 1 349 ? 9.898 32.156 8.242 1 83.12 349 ASP A N 1
ATOM 2828 C CA . ASP A 1 349 ? 9.016 32.531 7.137 1 83.12 349 ASP A CA 1
ATOM 2829 C C . ASP A 1 349 ? 8.078 31.375 6.789 1 83.12 349 ASP A C 1
ATOM 2831 O O . ASP A 1 349 ? 7.895 31.047 5.613 1 83.12 349 ASP A O 1
ATOM 2835 N N . THR A 1 350 ? 7.723 30.672 7.805 1 87.12 350 THR A N 1
ATOM 2836 C CA . THR A 1 350 ? 6.766 29.578 7.605 1 87.12 350 THR A CA 1
ATOM 2837 C C . THR A 1 350 ? 5.473 30.109 6.988 1 87.12 350 THR A C 1
ATOM 2839 O O . THR A 1 350 ? 4.992 31.188 7.359 1 87.12 350 THR A O 1
ATOM 2842 N N . ASN A 1 351 ? 5.004 29.406 6.066 1 82.31 351 ASN A N 1
ATOM 2843 C CA . ASN A 1 351 ? 3.852 29.875 5.301 1 82.31 351 ASN A CA 1
ATOM 2844 C C . ASN A 1 351 ? 2.553 29.25 5.82 1 82.31 351 ASN A C 1
ATOM 2846 O O . ASN A 1 351 ? 1.48 29.5 5.262 1 82.31 351 ASN A O 1
ATOM 2850 N N . SER A 1 352 ? 2.613 28.469 6.824 1 86.75 352 SER A N 1
ATOM 2851 C CA . SER A 1 352 ? 1.433 27.797 7.367 1 86.75 352 SER A CA 1
ATOM 2852 C C . SER A 1 352 ? 1.41 27.875 8.891 1 86.75 352 SER A C 1
ATOM 2854 O O . SER A 1 352 ? 2.42 27.609 9.547 1 86.75 352 SER A O 1
ATOM 2856 N N . CYS A 1 353 ? 0.252 28.203 9.406 1 84.19 353 CYS A N 1
ATOM 2857 C CA . CYS A 1 353 ? 0.096 28.281 10.852 1 84.19 353 CYS A CA 1
ATOM 2858 C C . CYS A 1 353 ? 0.223 26.891 11.484 1 84.19 353 CYS A C 1
ATOM 2860 O O . CYS A 1 353 ? 0.764 26.75 12.586 1 84.19 353 CYS A O 1
ATOM 2862 N N . GLU A 1 354 ? -0.253 25.984 10.82 1 83.62 354 GLU A N 1
ATOM 2863 C CA . GLU A 1 354 ? -0.167 24.609 11.328 1 83.62 354 GLU A CA 1
ATOM 2864 C C . GLU A 1 354 ? 1.283 24.141 11.398 1 83.62 354 GLU A C 1
ATOM 2866 O O . GLU A 1 354 ? 1.697 23.547 12.398 1 83.62 354 GLU A O 1
ATOM 2871 N N . SER A 1 355 ? 1.981 24.375 10.352 1 89.44 355 SER A N 1
ATOM 2872 C CA . SER A 1 355 ? 3.391 24 10.336 1 89.44 355 SER A CA 1
ATOM 2873 C C . SER A 1 355 ? 4.172 24.719 11.43 1 89.44 355 SER A C 1
ATOM 2875 O O . SER A 1 355 ? 5.043 24.125 12.07 1 89.44 355 SER A O 1
ATOM 2877 N N . GLN A 1 356 ? 3.807 25.969 11.578 1 90.19 356 GLN A N 1
ATOM 2878 C CA . GLN A 1 356 ? 4.465 26.766 12.609 1 90.19 356 GLN A CA 1
ATOM 2879 C C . GLN A 1 356 ? 4.238 26.156 13.992 1 90.19 356 GLN A C 1
ATOM 2881 O O . GLN A 1 356 ? 5.176 26.016 14.781 1 90.19 356 GLN A O 1
ATOM 2886 N N . SER A 1 357 ? 3.037 25.781 14.242 1 89.06 357 SER A N 1
ATOM 2887 C CA . SER A 1 357 ? 2.691 25.188 15.523 1 89.06 357 SER A CA 1
ATOM 2888 C C . SER A 1 357 ? 3.418 23.859 15.742 1 89.06 357 SER A C 1
ATOM 2890 O O . SER A 1 357 ? 3.918 23.594 16.828 1 89.06 357 SER A O 1
ATOM 2892 N N . ILE A 1 358 ? 3.48 23.062 14.773 1 92 358 ILE A N 1
ATOM 2893 C CA . ILE A 1 358 ? 4.113 21.75 14.875 1 92 358 ILE A CA 1
ATOM 2894 C C . ILE A 1 358 ? 5.613 21.906 15.109 1 92 358 ILE A C 1
ATOM 2896 O O . ILE A 1 358 ? 6.195 21.234 15.953 1 92 358 ILE A O 1
ATOM 2900 N N . ILE A 1 359 ? 6.168 22.812 14.336 1 95.38 359 ILE A N 1
ATOM 2901 C CA . ILE A 1 359 ? 7.605 23.047 14.453 1 95.38 359 ILE A CA 1
ATOM 2902 C C . ILE A 1 359 ? 7.93 23.531 15.859 1 95.38 359 ILE A C 1
ATOM 2904 O O . ILE A 1 359 ? 8.906 23.078 16.469 1 95.38 359 ILE A O 1
ATOM 2908 N N . LEU A 1 360 ? 7.133 24.406 16.359 1 94.75 360 LEU A N 1
ATOM 2909 C CA . LEU A 1 360 ? 7.34 24.906 17.719 1 94.75 360 LEU A CA 1
ATOM 2910 C C . LEU A 1 360 ? 7.242 23.797 18.75 1 94.75 360 LEU A C 1
ATOM 2912 O O . LEU A 1 360 ? 8.023 23.75 19.703 1 94.75 360 LEU A O 1
ATOM 2916 N N . GLU A 1 361 ? 6.332 22.953 18.562 1 92.88 361 GLU A N 1
ATOM 2917 C CA . GLU A 1 361 ? 6.191 21.828 19.469 1 92.88 361 GLU A CA 1
ATOM 2918 C C . GLU A 1 361 ? 7.43 20.938 19.438 1 92.88 361 GLU A C 1
ATOM 2920 O O . GLU A 1 361 ? 7.871 20.438 20.484 1 92.88 361 GLU A O 1
ATOM 2925 N N . ILE A 1 362 ? 7.918 20.734 18.281 1 94.38 362 ILE A N 1
ATOM 2926 C CA . ILE A 1 362 ? 9.125 19.938 18.125 1 94.38 362 ILE A CA 1
ATOM 2927 C C . ILE A 1 362 ? 10.289 20.625 18.844 1 94.38 362 ILE A C 1
ATOM 2929 O O . ILE A 1 362 ? 11.016 19.969 19.609 1 94.38 362 ILE A O 1
ATOM 2933 N N . ILE A 1 363 ? 10.414 21.859 18.609 1 94.88 363 ILE A N 1
ATOM 2934 C CA . ILE A 1 363 ? 11.508 22.641 19.203 1 94.88 363 ILE A CA 1
ATOM 2935 C C . ILE A 1 363 ? 11.391 22.625 20.719 1 94.88 363 ILE A C 1
ATOM 2937 O O . ILE A 1 363 ? 12.398 22.484 21.422 1 94.88 363 ILE A O 1
ATOM 2941 N N . GLN A 1 364 ? 10.234 22.75 21.156 1 93.5 364 GLN A N 1
ATOM 2942 C CA . GLN A 1 364 ? 10.008 22.734 22.594 1 93.5 364 GLN A CA 1
ATOM 2943 C C . GLN A 1 364 ? 10.453 21.406 23.203 1 93.5 364 GLN A C 1
ATOM 2945 O O . GLN A 1 364 ? 11.125 21.391 24.234 1 93.5 364 GLN A O 1
ATOM 2950 N N . GLU A 1 365 ? 10.062 20.375 22.562 1 92.19 365 GLU A N 1
ATOM 2951 C CA . GLU A 1 365 ? 10.445 19.047 23.062 1 92.19 365 GLU A CA 1
ATOM 2952 C C . GLU A 1 365 ? 11.961 18.875 23.062 1 92.19 365 GLU A C 1
ATOM 2954 O O . GLU A 1 365 ? 12.516 18.266 23.969 1 92.19 365 GLU A O 1
ATOM 2959 N N . ILE A 1 366 ? 12.594 19.328 22.078 1 91.5 366 ILE A N 1
ATOM 2960 C CA . ILE A 1 366 ? 14.047 19.219 21.953 1 91.5 366 ILE A CA 1
ATOM 2961 C C . ILE A 1 366 ? 14.727 20.016 23.062 1 91.5 366 ILE A C 1
ATOM 2963 O O . ILE A 1 366 ? 15.641 19.516 23.719 1 91.5 366 ILE A O 1
ATOM 2967 N N . ILE A 1 367 ? 14.266 21.172 23.281 1 89 367 ILE A N 1
ATOM 2968 C CA . ILE A 1 367 ? 14.875 22.062 24.266 1 89 367 ILE A CA 1
ATOM 2969 C C . ILE A 1 367 ? 14.633 21.5 25.672 1 89 367 ILE A C 1
ATOM 2971 O O . ILE A 1 367 ? 15.523 21.531 26.516 1 89 367 ILE A O 1
ATOM 2975 N N . ASP A 1 368 ? 13.461 21.031 25.859 1 87.69 368 ASP A N 1
ATOM 2976 C CA . ASP A 1 368 ? 13.133 20.453 27.156 1 87.69 368 ASP A CA 1
ATOM 2977 C C . ASP A 1 368 ? 14.031 19.25 27.453 1 87.69 368 ASP A C 1
ATOM 2979 O O . ASP A 1 368 ? 14.477 19.078 28.594 1 87.69 368 ASP A O 1
ATOM 2983 N N . THR A 1 369 ? 14.25 18.484 26.516 1 86.88 369 THR A N 1
ATOM 2984 C CA . THR A 1 369 ? 15.094 17.297 26.688 1 86.88 369 THR A CA 1
ATOM 2985 C C . THR A 1 369 ? 16.547 17.703 26.922 1 86.88 369 THR A C 1
ATOM 2987 O O . THR A 1 369 ? 17.234 17.094 27.75 1 86.88 369 THR A O 1
ATOM 2990 N N . LYS A 1 370 ? 17.016 18.719 26.266 1 83.62 370 LYS A N 1
ATOM 2991 C CA . LYS A 1 370 ? 18.406 19.172 26.406 1 83.62 370 LYS A CA 1
ATOM 2992 C C . LYS A 1 370 ? 18.641 19.812 27.766 1 83.62 370 LYS A C 1
ATOM 2994 O O . LYS A 1 370 ? 19.719 19.703 28.328 1 83.62 370 LYS A O 1
ATOM 2999 N N . ILE A 1 371 ? 17.688 20.469 28.172 1 79.56 371 ILE A N 1
ATOM 3000 C CA . ILE A 1 371 ? 17.781 21.125 29.484 1 79.56 371 ILE A CA 1
ATOM 3001 C C . ILE A 1 371 ? 17.875 20.078 30.578 1 79.56 371 ILE A C 1
ATOM 3003 O O . ILE A 1 371 ? 18.578 20.266 31.578 1 79.56 371 ILE A O 1
ATOM 3007 N N . ASN A 1 372 ? 17.156 19.047 30.375 1 78.88 372 ASN A N 1
ATOM 3008 C CA . ASN A 1 372 ? 17.094 18.016 31.391 1 78.88 372 ASN A CA 1
ATOM 3009 C C . ASN A 1 372 ? 18.281 17.062 31.312 1 78.88 372 ASN A C 1
ATOM 3011 O O . ASN A 1 372 ? 18.516 16.266 32.219 1 78.88 372 ASN A O 1
ATOM 3015 N N . GLU A 1 373 ? 18.891 17.094 30.203 1 77.19 373 GLU A N 1
ATOM 3016 C CA . GLU A 1 373 ? 20.094 16.266 30.078 1 77.19 373 GLU A CA 1
ATOM 3017 C C . GLU A 1 373 ? 21.234 16.844 30.938 1 77.19 373 GLU A C 1
ATOM 3019 O O . GLU A 1 373 ? 21.359 18.047 31.078 1 77.19 373 GLU A O 1
ATOM 3024 N N . SER A 1 374 ? 21.844 16.047 31.719 1 59.5 374 SER A N 1
ATOM 3025 C CA . SER A 1 374 ? 22.891 16.375 32.688 1 59.5 374 SER A CA 1
ATOM 3026 C C . SER A 1 374 ? 24.062 17.062 32.031 1 59.5 374 SER A C 1
ATOM 3028 O O . SER A 1 374 ? 24.703 17.938 32.625 1 59.5 374 SER A O 1
ATOM 3030 N N . ASP A 1 375 ? 24.516 16.578 30.953 1 56.69 375 ASP A N 1
ATOM 3031 C CA . ASP A 1 375 ? 25.734 17.109 30.344 1 56.69 375 ASP A CA 1
ATOM 3032 C C . ASP A 1 375 ? 25.422 18.328 29.469 1 56.69 375 ASP A C 1
ATOM 3034 O O . ASP A 1 375 ? 25.422 18.219 28.25 1 56.69 375 ASP A O 1
ATOM 3038 N N . LYS A 1 376 ? 24.844 19.359 30.094 1 58.09 376 LYS A N 1
ATOM 3039 C CA . LYS A 1 376 ? 24.422 20.625 29.531 1 58.09 376 LYS A CA 1
ATOM 3040 C C . LYS A 1 376 ? 25.578 21.328 28.828 1 58.09 376 LYS A C 1
ATOM 3042 O O . LYS A 1 376 ? 25.375 22.281 28.078 1 58.09 376 LYS A O 1
ATOM 3047 N N . GLN A 1 377 ? 26.703 20.828 29.094 1 55.25 377 GLN A N 1
ATOM 3048 C CA . GLN A 1 377 ? 27.938 21.516 28.688 1 55.25 377 GLN A CA 1
ATOM 3049 C C . GLN A 1 377 ? 28.141 21.406 27.172 1 55.25 377 GLN A C 1
ATOM 3051 O O . GLN A 1 377 ? 28.859 22.219 26.578 1 55.25 377 GLN A O 1
ATOM 3056 N N . ASN A 1 378 ? 27.297 20.484 26.547 1 62.91 378 ASN A N 1
ATOM 3057 C CA . ASN A 1 378 ? 27.797 20.203 25.203 1 62.91 378 ASN A CA 1
ATOM 3058 C C . ASN A 1 378 ? 26.938 20.891 24.141 1 62.91 378 ASN A C 1
ATOM 3060 O O . ASN A 1 378 ? 27.016 20.531 22.953 1 62.91 378 ASN A O 1
ATOM 3064 N N . ILE A 1 379 ? 26.312 22 24.688 1 75.25 379 ILE A N 1
ATOM 3065 C CA . ILE A 1 379 ? 25.531 22.641 23.641 1 75.25 379 ILE A CA 1
ATOM 3066 C C . ILE A 1 379 ? 26.203 23.953 23.234 1 75.25 379 ILE A C 1
ATOM 3068 O O . ILE A 1 379 ? 26.469 24.812 24.078 1 75.25 379 ILE A O 1
ATOM 3072 N N . ASN A 1 380 ? 26.625 24.141 21.984 1 76.94 380 ASN A N 1
ATOM 3073 C CA . ASN A 1 380 ? 27.203 25.359 21.438 1 76.94 380 ASN A CA 1
ATOM 3074 C C . ASN A 1 380 ? 26.219 26.531 21.516 1 76.94 380 ASN A C 1
ATOM 3076 O O . ASN A 1 380 ? 25.141 26.484 20.922 1 76.94 380 ASN A O 1
ATOM 3080 N N . PRO A 1 381 ? 26.609 27.516 22.234 1 79.19 381 PRO A N 1
ATOM 3081 C CA . PRO A 1 381 ? 25.703 28.656 22.391 1 79.19 381 PRO A CA 1
ATOM 3082 C C . PRO A 1 381 ? 25.375 29.328 21.078 1 79.19 381 PRO A C 1
ATOM 3084 O O . PRO A 1 381 ? 24.25 29.797 20.875 1 79.19 381 PRO A O 1
ATOM 3087 N N . GLU A 1 382 ? 26.297 29.375 20.188 1 81.81 382 GLU A N 1
ATOM 3088 C CA . GLU A 1 382 ? 26.047 30 18.891 1 81.81 382 GLU A CA 1
ATOM 3089 C C . GLU A 1 382 ? 24.953 29.281 18.109 1 81.81 382 GLU A C 1
ATOM 3091 O O . GLU A 1 382 ? 24.156 29.906 17.422 1 81.81 382 GLU A O 1
ATOM 3096 N N . LEU A 1 383 ? 24.953 28.109 18.422 1 86.44 383 LEU A N 1
ATOM 3097 C CA . LEU A 1 383 ? 23.969 27.312 17.703 1 86.44 383 LEU A CA 1
ATOM 3098 C C . LEU A 1 383 ? 22.562 27.547 18.25 1 86.44 383 LEU A C 1
ATOM 3100 O O . LEU A 1 383 ? 21.609 27.625 17.484 1 86.44 383 LEU A O 1
ATOM 3104 N N . ILE A 1 384 ? 22.469 27.656 19.469 1 87.44 384 ILE A N 1
ATOM 3105 C CA . ILE A 1 384 ? 21.156 27.812 20.125 1 87.44 384 ILE A CA 1
ATOM 3106 C C . ILE A 1 384 ? 20.594 29.203 19.797 1 87.44 384 ILE A C 1
ATOM 3108 O O . ILE A 1 384 ? 19.391 29.375 19.672 1 87.44 384 ILE A O 1
ATOM 3112 N N . ASN A 1 385 ? 21.422 30.188 19.547 1 89.06 385 ASN A N 1
ATOM 3113 C CA . ASN A 1 385 ? 21.016 31.578 19.391 1 89.06 385 ASN A CA 1
ATOM 3114 C C . ASN A 1 385 ? 20.406 31.828 18.016 1 89.06 385 ASN A C 1
ATOM 3116 O O . ASN A 1 385 ? 19.75 32.844 17.797 1 89.06 385 ASN A O 1
ATOM 3120 N N . ILE A 1 386 ? 20.578 30.938 17.156 1 90.38 386 ILE A N 1
ATOM 3121 C CA . ILE A 1 386 ? 20.016 31.109 15.812 1 90.38 386 ILE A CA 1
ATOM 3122 C C . ILE A 1 386 ? 18.5 31.141 15.883 1 90.38 386 ILE A C 1
ATOM 3124 O O . ILE A 1 386 ? 17.844 31.641 14.969 1 90.38 386 ILE A O 1
ATOM 3128 N N . ALA A 1 387 ? 17.969 30.703 16.984 1 92.88 387 ALA A N 1
ATOM 3129 C CA . ALA A 1 387 ? 16.516 30.562 17.125 1 92.88 387 ALA A CA 1
ATOM 3130 C C . ALA A 1 387 ? 15.875 31.891 17.516 1 92.88 387 ALA A C 1
ATOM 3132 O O . ALA A 1 387 ? 14.656 32.031 17.422 1 92.88 387 ALA A O 1
ATOM 3133 N N . ILE A 1 388 ? 16.609 32.844 17.891 1 91.12 388 ILE A N 1
ATOM 3134 C CA . ILE A 1 388 ? 16.078 34.062 18.531 1 91.12 388 ILE A CA 1
ATOM 3135 C C . ILE A 1 388 ? 15.242 34.844 17.516 1 91.12 388 ILE A C 1
ATOM 3137 O O . ILE A 1 388 ? 14.078 35.156 17.781 1 91.12 388 ILE A O 1
ATOM 3141 N N . LEU A 1 389 ? 15.719 35.094 16.391 1 89.38 389 LEU A N 1
ATOM 3142 C CA . LEU A 1 389 ? 15.031 35.969 15.422 1 89.38 389 LEU A CA 1
ATOM 3143 C C . LEU A 1 389 ? 13.75 35.281 14.93 1 89.38 389 LEU A C 1
ATOM 3145 O O . LEU A 1 389 ? 12.688 35.906 14.93 1 89.38 389 LEU A O 1
ATOM 3149 N N . PRO A 1 390 ? 13.883 34.094 14.531 1 91.62 390 PRO A N 1
ATOM 3150 C CA . PRO A 1 390 ? 12.648 33.438 14.102 1 91.62 390 PRO A CA 1
ATOM 3151 C C . PRO A 1 390 ? 11.609 33.344 15.211 1 91.62 390 PRO A C 1
ATOM 3153 O O . PRO A 1 390 ? 10.406 33.469 14.945 1 91.62 390 PRO A O 1
ATOM 3156 N N . LEU A 1 391 ? 12.031 33.156 16.422 1 92.31 391 LEU A N 1
ATOM 3157 C CA . LEU A 1 391 ? 11.094 33.094 17.547 1 92.31 391 LEU A CA 1
ATOM 3158 C C . LEU A 1 391 ? 10.414 34.438 17.781 1 92.31 391 LEU A C 1
ATOM 3160 O O . LEU A 1 391 ? 9.219 34.5 18.047 1 92.31 391 LEU A O 1
ATOM 3164 N N . PHE A 1 392 ? 11.125 35.469 17.578 1 88.75 392 PHE A N 1
ATOM 3165 C CA . PHE A 1 392 ? 10.531 36.812 17.703 1 88.75 392 PHE A CA 1
ATOM 3166 C C . PHE A 1 392 ? 9.516 37.031 16.594 1 88.75 392 PHE A C 1
ATOM 3168 O O . PHE A 1 392 ? 8.484 37.688 16.812 1 88.75 392 PHE A O 1
ATOM 3175 N N . GLN A 1 393 ? 9.852 36.562 15.523 1 86.19 393 GLN A N 1
ATOM 3176 C CA . GLN A 1 393 ? 8.914 36.688 14.406 1 86.19 393 GLN A CA 1
ATOM 3177 C C . GLN A 1 393 ? 7.602 35.969 14.719 1 86.19 393 GLN A C 1
ATOM 3179 O O . GLN A 1 393 ? 6.523 36.5 14.453 1 86.19 393 GLN A O 1
ATOM 3184 N N . VAL A 1 394 ? 7.711 34.812 15.242 1 88.69 394 VAL A N 1
ATOM 3185 C CA . VAL A 1 394 ? 6.531 34 15.57 1 88.69 394 VAL A CA 1
ATOM 3186 C C . VAL A 1 394 ? 5.719 34.719 16.656 1 88.69 394 VAL A C 1
ATOM 3188 O O . VAL A 1 394 ? 4.492 34.781 16.578 1 88.69 394 VAL A O 1
ATOM 3191 N N . ILE A 1 395 ? 6.363 35.25 17.641 1 87.25 395 ILE A N 1
ATOM 3192 C CA . ILE A 1 395 ? 5.699 35.938 18.734 1 87.25 395 ILE A CA 1
ATOM 3193 C C . ILE A 1 395 ? 4.953 37.156 18.219 1 87.25 395 ILE A C 1
ATOM 3195 O O . ILE A 1 395 ? 3.828 37.438 18.641 1 87.25 395 ILE A O 1
ATOM 3199 N N . ALA A 1 396 ? 5.477 37.719 17.219 1 80.06 396 ALA A N 1
ATOM 3200 C CA . ALA A 1 396 ? 4.867 38.906 16.656 1 80.06 396 ALA A CA 1
ATOM 3201 C C . ALA A 1 396 ? 3.678 38.562 15.766 1 80.06 396 ALA A C 1
ATOM 3203 O O . ALA A 1 396 ? 2.676 39.281 15.734 1 80.06 396 ALA A O 1
ATOM 3204 N N . ASP A 1 397 ? 3.812 37.469 15.141 1 76.75 397 ASP A N 1
ATOM 3205 C CA . ASP A 1 397 ? 2.834 37.062 14.133 1 76.75 397 ASP A CA 1
ATOM 3206 C C . ASP A 1 397 ? 1.676 36.312 14.75 1 76.75 397 ASP A C 1
ATOM 3208 O O . ASP A 1 397 ? 0.582 36.25 14.188 1 76.75 397 ASP A O 1
ATOM 3212 N N . SER A 1 398 ? 1.914 35.625 15.836 1 76.69 398 SER A N 1
ATOM 3213 C CA . SER A 1 398 ? 0.928 34.656 16.344 1 76.69 398 SER A CA 1
ATOM 3214 C C . SER A 1 398 ? -0.186 35.375 17.094 1 76.69 398 SER A C 1
ATOM 3216 O O . SER A 1 398 ? 0.08 36.25 17.938 1 76.69 398 SER A O 1
ATOM 3218 N N . THR A 1 399 ? -1.317 35.031 16.594 1 68.06 399 THR A N 1
ATOM 3219 C CA . THR A 1 399 ? -2.496 35.594 17.25 1 68.06 399 THR A CA 1
ATOM 3220 C C . THR A 1 399 ? -3.055 34.594 18.266 1 68.06 399 THR A C 1
ATOM 3222 O O . THR A 1 399 ? -3.812 34.969 19.156 1 68.06 399 THR A O 1
ATOM 3225 N N . GLN A 1 400 ? -2.691 33.375 18.078 1 70.94 400 GLN A N 1
ATOM 3226 C CA . GLN A 1 400 ? -3.164 32.344 19 1 70.94 400 GLN A CA 1
ATOM 3227 C C . GLN A 1 400 ? -2.344 32.344 20.281 1 70.94 400 GLN A C 1
ATOM 3229 O O . GLN A 1 400 ? -1.112 32.281 20.25 1 70.94 400 GLN A O 1
ATOM 3234 N N . HIS A 1 401 ? -3.053 32.312 21.266 1 70.81 401 HIS A N 1
ATOM 3235 C CA . HIS A 1 401 ? -2.428 32.406 22.578 1 70.81 401 HIS A CA 1
ATOM 3236 C C . HIS A 1 401 ? -1.511 31.234 22.844 1 70.81 401 HIS A C 1
ATOM 3238 O O . HIS A 1 401 ? -0.417 31.391 23.391 1 70.81 401 HIS A O 1
ATOM 3244 N N . LYS A 1 402 ? -1.888 30.172 22.406 1 81.69 402 LYS A N 1
ATOM 3245 C CA . LYS A 1 402 ? -1.111 28.969 22.703 1 81.69 402 LYS A CA 1
ATOM 3246 C C . LYS A 1 402 ? 0.229 28.984 21.984 1 81.69 402 LYS A C 1
ATOM 3248 O O . LYS A 1 402 ? 1.271 28.703 22.578 1 81.69 402 LYS A O 1
ATOM 3253 N N . THR A 1 403 ? 0.187 29.375 20.734 1 85.5 403 THR A N 1
ATOM 3254 C CA . THR A 1 403 ? 1.402 29.406 19.922 1 85.5 403 THR A CA 1
ATOM 3255 C C . THR A 1 403 ? 2.365 30.469 20.438 1 85.5 403 THR A C 1
ATOM 3257 O O . THR A 1 403 ? 3.574 30.234 20.516 1 85.5 403 THR A O 1
ATOM 3260 N N . ARG A 1 404 ? 1.812 31.578 20.781 1 86.12 404 ARG A N 1
ATOM 3261 C CA . ARG A 1 404 ? 2.637 32.656 21.312 1 86.12 404 ARG A CA 1
ATOM 3262 C C . ARG A 1 404 ? 3.271 32.281 22.641 1 86.12 404 ARG A C 1
ATOM 3264 O O . ARG A 1 404 ? 4.445 32.562 22.875 1 86.12 404 ARG A O 1
ATOM 3271 N N . SER A 1 405 ? 2.514 31.594 23.469 1 89.94 405 SER A N 1
ATOM 3272 C CA . SER A 1 405 ? 3.012 31.188 24.781 1 89.94 405 SER A CA 1
ATOM 3273 C C . SER A 1 405 ? 4.145 30.172 24.641 1 89.94 405 SER A C 1
ATOM 3275 O O . SER A 1 405 ? 5.148 30.266 25.344 1 89.94 405 SER A O 1
ATOM 3277 N N . ILE A 1 406 ? 3.982 29.297 23.766 1 92.69 406 ILE A N 1
ATOM 3278 C CA . ILE A 1 406 ? 5.004 28.281 23.547 1 92.69 406 ILE A CA 1
ATOM 3279 C C . ILE A 1 406 ? 6.281 28.938 23.016 1 92.69 406 ILE A C 1
ATOM 3281 O O . ILE A 1 406 ? 7.383 28.609 23.469 1 92.69 406 ILE A O 1
ATOM 3285 N N . ALA A 1 407 ? 6.125 29.844 22.078 1 93.12 407 ALA A N 1
ATOM 3286 C CA . ALA A 1 407 ? 7.281 30.516 21.5 1 93.12 407 ALA A CA 1
ATOM 3287 C C . ALA A 1 407 ? 8.031 31.328 22.562 1 93.12 407 ALA A C 1
ATOM 3289 O O . ALA A 1 407 ? 9.258 31.344 22.578 1 93.12 407 ALA A O 1
ATOM 3290 N N . MET A 1 408 ? 7.285 31.938 23.438 1 92.31 408 MET A N 1
ATOM 3291 C CA . MET A 1 408 ? 7.891 32.719 24.516 1 92.31 408 MET A CA 1
ATOM 3292 C C . MET A 1 408 ? 8.641 31.797 25.484 1 92.31 408 MET A C 1
ATOM 3294 O O . MET A 1 408 ? 9.734 32.156 25.953 1 92.31 408 MET A O 1
ATOM 3298 N N . GLU A 1 409 ? 8.055 30.75 25.797 1 92.5 409 GLU A N 1
ATOM 3299 C CA . GLU A 1 409 ? 8.703 29.797 26.672 1 92.5 409 GLU A CA 1
ATOM 3300 C C . GLU A 1 409 ? 10.008 29.281 26.078 1 92.5 409 GLU A C 1
ATOM 3302 O O . GLU A 1 409 ? 11.008 29.125 26.781 1 92.5 409 GLU A O 1
ATOM 3307 N N . ILE A 1 410 ? 9.969 28.984 24.828 1 93.38 410 ILE A N 1
ATOM 3308 C CA . ILE A 1 410 ? 11.164 28.516 24.125 1 93.38 410 ILE A CA 1
ATOM 3309 C C . ILE A 1 410 ? 12.25 29.594 24.188 1 93.38 410 ILE A C 1
ATOM 3311 O O . ILE A 1 410 ? 13.422 29.297 24.422 1 93.38 410 ILE A O 1
ATOM 3315 N N . LEU A 1 411 ? 11.828 30.797 23.938 1 91.38 411 LEU A N 1
ATOM 3316 C CA . LEU A 1 411 ? 12.766 31.922 23.953 1 91.38 411 LEU A CA 1
ATOM 3317 C C . LEU A 1 411 ? 13.43 32.062 25.312 1 91.38 411 LEU A C 1
ATOM 3319 O O . LEU A 1 411 ? 14.633 32.281 25.406 1 91.38 411 LEU A O 1
ATOM 3323 N N . LEU A 1 412 ? 12.688 31.844 26.344 1 90.31 412 LEU A N 1
ATOM 3324 C CA . LEU A 1 412 ? 13.219 31.906 27.703 1 90.31 412 LEU A CA 1
ATOM 3325 C C . LEU A 1 412 ? 14.227 30.781 27.938 1 90.31 412 LEU A C 1
ATOM 3327 O O . LEU A 1 412 ? 15.273 31 28.547 1 90.31 412 LEU A O 1
ATOM 3331 N N . ASN A 1 413 ? 13.914 29.672 27.469 1 89.12 413 ASN A N 1
ATOM 3332 C CA . ASN A 1 413 ? 14.797 28.516 27.641 1 89.12 413 ASN A CA 1
ATOM 3333 C C . ASN A 1 413 ? 16.078 28.672 26.828 1 89.12 413 ASN A C 1
ATOM 3335 O O . ASN A 1 413 ? 17.141 28.203 27.25 1 89.12 413 ASN A O 1
ATOM 3339 N N . VAL A 1 414 ? 15.961 29.25 25.688 1 88.5 414 VAL A N 1
ATOM 3340 C CA . VAL A 1 414 ? 17.141 29.516 24.859 1 88.5 414 VAL A CA 1
ATOM 3341 C C . VAL A 1 414 ? 18.062 30.484 25.578 1 88.5 414 VAL A C 1
ATOM 3343 O O . VAL A 1 414 ? 19.281 30.281 25.594 1 88.5 414 VAL A O 1
ATOM 3346 N N . GLN A 1 415 ? 17.484 31.406 26.234 1 83.5 415 GLN A N 1
ATOM 3347 C CA . GLN A 1 415 ? 18.266 32.375 27 1 83.5 415 GLN A CA 1
ATOM 3348 C C . GLN A 1 415 ? 18.906 31.719 28.219 1 83.5 415 GLN A C 1
ATOM 3350 O O . GLN A 1 415 ? 20.062 32.031 28.547 1 83.5 415 GLN A O 1
ATOM 3355 N N . LYS A 1 416 ? 18.234 30.875 28.781 1 82.44 416 LYS A N 1
ATOM 3356 C CA . LYS A 1 416 ? 18.781 30.141 29.922 1 82.44 416 LYS A CA 1
ATOM 3357 C C . LYS A 1 416 ? 19.953 29.281 29.5 1 82.44 416 LYS A C 1
ATOM 3359 O O . LYS A 1 416 ? 20.969 29.203 30.203 1 82.44 416 LYS A O 1
ATOM 3364 N N . LEU A 1 417 ? 19.781 28.656 28.422 1 82.06 417 LEU A N 1
ATOM 3365 C CA . LEU A 1 417 ? 20.844 27.781 27.938 1 82.06 417 LEU A CA 1
ATOM 3366 C C . LEU A 1 417 ? 22.062 28.594 27.5 1 82.06 417 LEU A C 1
ATOM 3368 O O . LEU A 1 417 ? 23.203 28.141 27.672 1 82.06 417 LEU A O 1
ATOM 3372 N N . HIS A 1 418 ? 21.797 29.688 26.891 1 74.94 418 HIS A N 1
ATOM 3373 C CA . HIS A 1 418 ? 22.875 30.578 26.516 1 74.94 418 HIS A CA 1
ATOM 3374 C C . HIS A 1 418 ? 23.641 31.062 27.75 1 74.94 418 HIS A C 1
ATOM 3376 O O . HIS A 1 418 ? 24.875 31.141 27.734 1 74.94 418 HIS A O 1
ATOM 3382 N N . GLY A 1 419 ? 22.969 31.438 28.719 1 66.44 419 GLY A N 1
ATOM 3383 C CA . GLY A 1 419 ? 23.594 31.891 29.953 1 66.44 419 GLY A CA 1
ATOM 3384 C C . GLY A 1 419 ? 24.391 30.812 30.656 1 66.44 419 GLY A C 1
ATOM 3385 O O . GLY A 1 419 ? 25.453 31.094 31.219 1 66.44 419 GLY A O 1
ATOM 3386 N N . ILE A 1 420 ? 23.922 29.625 30.547 1 58.44 420 ILE A N 1
ATOM 3387 C CA . ILE A 1 420 ? 24.609 28.516 31.188 1 58.44 420 ILE A CA 1
ATOM 3388 C C . ILE A 1 420 ? 25.938 28.234 30.469 1 58.44 420 ILE A C 1
ATOM 3390 O O . ILE A 1 420 ? 26.953 27.969 31.109 1 58.44 420 ILE A O 1
ATOM 3394 N N . GLN A 1 421 ? 25.922 28.297 29.094 1 55.78 421 GLN A N 1
ATOM 3395 C CA . GLN A 1 421 ? 27.125 27.938 28.344 1 55.78 421 GLN A CA 1
ATOM 3396 C C . GLN A 1 421 ? 28.156 29.062 28.375 1 55.78 421 GLN A C 1
ATOM 3398 O O . GLN A 1 421 ? 29.359 28.797 28.312 1 55.78 421 GLN A O 1
ATOM 3403 N N . ARG A 1 422 ? 27.844 30.312 28.125 1 53.69 422 ARG A N 1
ATOM 3404 C CA . ARG A 1 422 ? 28.844 31.375 28.281 1 53.69 422 ARG A CA 1
ATOM 3405 C C . ARG A 1 422 ? 29.656 31.172 29.547 1 53.69 422 ARG A C 1
ATOM 3407 O O . ARG A 1 422 ? 30.859 31.453 29.578 1 53.69 422 ARG A O 1
ATOM 3414 N N . ILE A 1 423 ? 29.016 30.656 30.469 1 47.12 423 ILE A N 1
ATOM 3415 C CA . ILE A 1 423 ? 29.859 30.453 31.641 1 47.12 423 ILE A CA 1
ATOM 3416 C C . ILE A 1 423 ? 30.844 29.312 31.375 1 47.12 423 ILE A C 1
ATOM 3418 O O . ILE A 1 423 ? 32.031 29.406 31.734 1 47.12 423 ILE A O 1
ATOM 3422 N N . SER A 1 424 ? 30.422 28.297 30.531 1 42.34 424 SER A N 1
ATOM 3423 C CA . SER A 1 424 ? 31.391 27.203 30.344 1 42.34 424 SER A CA 1
ATOM 3424 C C . SER A 1 424 ? 32.281 27.469 29.156 1 42.34 424 SER A C 1
ATOM 3426 O O . SER A 1 424 ? 33.344 26.812 29 1 42.34 424 SER A O 1
ATOM 3428 N N . ALA A 1 425 ? 31.875 27.906 27.875 1 45.12 425 ALA A N 1
ATOM 3429 C CA . ALA A 1 425 ? 32.625 27.938 26.609 1 45.12 425 ALA A CA 1
ATOM 3430 C C . ALA A 1 425 ? 33.625 29.094 26.609 1 45.12 425 ALA A C 1
ATOM 3432 O O . ALA A 1 425 ? 33.219 30.266 26.453 1 45.12 425 ALA A O 1
ATOM 3433 N N . SER A 1 426 ? 34.469 29.219 27.312 1 39.62 426 SER A N 1
ATOM 3434 C CA . SER A 1 426 ? 35.719 29.859 26.922 1 39.62 426 SER A CA 1
ATOM 3435 C C . SER A 1 426 ? 36.25 29.281 25.625 1 39.62 426 SER A C 1
ATOM 3437 O O . SER A 1 426 ? 37.312 29.688 25.141 1 39.62 426 SER A O 1
ATOM 3439 N N . ASN A 1 427 ? 36.031 28 25.172 1 38.53 427 ASN A N 1
ATOM 3440 C CA . ASN A 1 427 ? 36.812 27.406 24.094 1 38.53 427 ASN A CA 1
ATOM 3441 C C . ASN A 1 427 ? 36.281 27.812 22.719 1 38.53 427 ASN A C 1
ATOM 3443 O O . ASN A 1 427 ? 35.188 27.406 22.344 1 38.53 427 ASN A O 1
ATOM 3447 N N . GLN A 1 428 ? 36.531 28.891 22.016 1 36.16 428 GLN A N 1
ATOM 3448 C CA . GLN A 1 428 ? 36.406 29.656 20.781 1 36.16 428 GLN A CA 1
ATOM 3449 C C . GLN A 1 428 ? 36.625 28.766 19.562 1 36.16 428 GLN A C 1
ATOM 3451 O O . GLN A 1 428 ? 36.219 29.125 18.453 1 36.16 428 GLN A O 1
ATOM 3456 N N . LYS A 1 429 ? 37.531 27.812 19.484 1 45.53 429 LYS A N 1
ATOM 3457 C CA . LYS A 1 429 ? 38.062 27.188 18.266 1 45.53 429 LYS A CA 1
ATOM 3458 C C . LYS A 1 429 ? 37 26.328 17.578 1 45.53 429 LYS A C 1
ATOM 3460 O O . LYS A 1 429 ? 37 26.203 16.359 1 45.53 429 LYS A O 1
ATOM 3465 N N . ILE A 1 430 ? 36.281 25.734 18.328 1 38.59 430 ILE A N 1
ATOM 3466 C CA . ILE A 1 430 ? 35.438 24.703 17.734 1 38.59 430 ILE A CA 1
ATOM 3467 C C . ILE A 1 430 ? 34.375 25.359 16.875 1 38.59 430 ILE A C 1
ATOM 3469 O O . ILE A 1 430 ? 33.938 24.797 15.859 1 38.59 430 ILE A O 1
ATOM 3473 N N . LEU A 1 431 ? 34.031 26.594 17.062 1 38.53 431 LEU A N 1
ATOM 3474 C CA . LEU A 1 431 ? 32.969 27.234 16.328 1 38.53 431 LEU A CA 1
ATOM 3475 C C . LEU A 1 431 ? 33.375 27.516 14.891 1 38.53 431 LEU A C 1
ATOM 3477 O O . LEU A 1 431 ? 32.594 27.359 13.961 1 38.53 431 LEU A O 1
ATOM 3481 N N . LYS A 1 432 ? 34.625 27.891 14.727 1 47.03 432 LYS A N 1
ATOM 3482 C CA . LYS A 1 432 ? 35.125 28.188 13.391 1 47.03 432 LYS A CA 1
ATOM 3483 C C . LYS A 1 432 ? 35.125 26.938 12.516 1 47.03 432 LYS A C 1
ATOM 3485 O O . LYS A 1 432 ? 34.781 27 11.336 1 47.03 432 LYS A O 1
ATOM 3490 N N . GLU A 1 433 ? 35.406 25.797 13.195 1 46.09 433 GLU A N 1
ATOM 3491 C CA . GLU A 1 433 ? 35.469 24.562 12.422 1 46.09 433 GLU A CA 1
ATOM 3492 C C . GLU A 1 433 ? 34.094 24.047 12.039 1 46.09 433 GLU A C 1
ATOM 3494 O O . GLU A 1 433 ? 33.875 23.562 10.922 1 46.09 433 GLU A O 1
ATOM 3499 N N . VAL A 1 434 ? 33.156 24.375 12.836 1 42.91 434 VAL A N 1
ATOM 3500 C CA . VAL A 1 434 ? 31.797 23.922 12.523 1 42.91 434 VAL A CA 1
ATOM 3501 C C . VAL A 1 434 ? 31.188 24.812 11.445 1 42.91 434 VAL A C 1
ATOM 3503 O O . VAL A 1 434 ? 30.531 24.312 10.516 1 42.91 434 VAL A O 1
ATOM 3506 N N . CYS A 1 435 ? 31.484 26.062 11.414 1 44.72 435 CYS A N 1
ATOM 3507 C CA . CYS A 1 435 ? 31 26.953 10.352 1 44.72 435 CYS A CA 1
ATOM 3508 C C . CYS A 1 435 ? 31.609 26.578 9.008 1 44.72 435 CYS A C 1
ATOM 3510 O O . CYS A 1 435 ? 30.922 26.547 7.992 1 44.72 435 CYS A O 1
ATOM 3512 N N . ILE A 1 436 ? 32.844 26.234 9.016 1 50.59 436 ILE A N 1
ATOM 3513 C CA . ILE A 1 436 ? 33.531 25.766 7.809 1 50.59 436 ILE A CA 1
ATOM 3514 C C . ILE A 1 436 ? 32.938 24.406 7.395 1 50.59 436 ILE A C 1
ATOM 3516 O O . ILE A 1 436 ? 32.656 24.172 6.219 1 50.59 436 ILE A O 1
ATOM 3520 N N . PHE A 1 437 ? 32.594 23.672 8.43 1 44.91 437 PHE A N 1
ATOM 3521 C CA . PHE A 1 437 ? 32.062 22.344 8.148 1 44.91 437 PHE A CA 1
ATOM 3522 C C . PHE A 1 437 ? 30.609 22.438 7.676 1 44.91 437 PHE A C 1
ATOM 3524 O O . PHE A 1 437 ? 30.219 21.781 6.711 1 44.91 437 PHE A O 1
ATOM 3531 N N . LEU A 1 438 ? 29.906 23.312 8.273 1 44.78 438 LEU A N 1
ATOM 3532 C CA . LEU A 1 438 ? 28.516 23.484 7.855 1 44.78 438 LEU A CA 1
ATOM 3533 C C . LEU A 1 438 ? 28.422 24.141 6.484 1 44.78 438 LEU A C 1
ATOM 3535 O O . LEU A 1 438 ? 27.609 23.75 5.652 1 44.78 438 LEU A O 1
ATOM 3539 N N . LYS A 1 439 ? 29.188 25.109 6.164 1 50.19 439 LYS A N 1
ATOM 3540 C CA . LYS A 1 439 ? 29.312 25.656 4.82 1 50.19 439 LYS A CA 1
ATOM 3541 C C . LYS A 1 439 ? 29.812 24.594 3.842 1 50.19 439 LYS A C 1
ATOM 3543 O O . LYS A 1 439 ? 29.328 24.5 2.715 1 50.19 439 LYS A O 1
ATOM 3548 N N . MET A 1 440 ? 30.734 23.734 4.316 1 48.47 440 MET A N 1
ATOM 3549 C CA . MET A 1 440 ? 31.234 22.641 3.492 1 48.47 440 MET A CA 1
ATOM 3550 C C . MET A 1 440 ? 30.188 21.547 3.342 1 48.47 440 MET A C 1
ATOM 3552 O O . MET A 1 440 ? 30 21 2.254 1 48.47 440 MET A O 1
ATOM 3556 N N . LEU A 1 441 ? 29.531 21.25 4.422 1 43.91 441 LEU A N 1
ATOM 3557 C CA . LEU A 1 441 ? 28.484 20.234 4.359 1 43.91 441 LEU A CA 1
ATOM 3558 C C . LEU A 1 441 ? 27.297 20.734 3.529 1 43.91 441 LEU A C 1
ATOM 3560 O O . LEU A 1 441 ? 26.75 19.984 2.727 1 43.91 441 LEU A O 1
ATOM 3564 N N . PHE A 1 442 ? 26.938 21.953 3.688 1 45.97 442 PHE A N 1
ATOM 3565 C CA . PHE A 1 442 ? 25.938 22.562 2.814 1 45.97 442 PHE A CA 1
ATOM 3566 C C . PHE A 1 442 ? 26.453 22.656 1.382 1 45.97 442 PHE A C 1
ATOM 3568 O O . PHE A 1 442 ? 25.719 22.359 0.434 1 45.97 442 PHE A O 1
ATOM 3575 N N . LEU A 1 443 ? 27.688 23 1.168 1 46.94 443 LEU A N 1
ATOM 3576 C CA . LEU A 1 443 ? 28.312 22.953 -0.149 1 46.94 443 LEU A CA 1
ATOM 3577 C C . LEU A 1 443 ? 28.453 21.516 -0.638 1 46.94 443 LEU A C 1
ATOM 3579 O O . LEU A 1 443 ? 28.25 21.234 -1.821 1 46.94 443 LEU A O 1
ATOM 3583 N N . ILE A 1 444 ? 28.766 20.625 0.211 1 45.22 444 ILE A N 1
ATOM 3584 C CA . ILE A 1 444 ? 28.859 19.219 -0.152 1 45.22 444 ILE A CA 1
ATOM 3585 C C . ILE A 1 444 ? 27.453 18.672 -0.459 1 45.22 444 ILE A C 1
ATOM 3587 O O . ILE A 1 444 ? 27.266 17.938 -1.437 1 45.22 444 ILE A O 1
ATOM 3591 N N . ILE A 1 445 ? 26.547 19.031 0.258 1 43.09 445 ILE A N 1
ATOM 3592 C CA . ILE A 1 445 ? 25.188 18.625 -0.061 1 43.09 445 ILE A CA 1
ATOM 3593 C C . ILE A 1 445 ? 24.734 19.281 -1.365 1 43.09 445 ILE A C 1
ATOM 3595 O O . ILE A 1 445 ? 24.156 18.641 -2.23 1 43.09 445 ILE A O 1
ATOM 3599 N N . ILE A 1 446 ? 25.109 20.516 -1.612 1 43.16 446 ILE A N 1
ATOM 3600 C CA . ILE A 1 446 ? 24.906 21.156 -2.902 1 43.16 446 ILE A CA 1
ATOM 3601 C C . ILE A 1 446 ? 25.828 20.547 -3.947 1 43.16 446 ILE A C 1
ATOM 3603 O O . ILE A 1 446 ? 25.406 20.266 -5.074 1 43.16 446 ILE A O 1
ATOM 3607 N N . TYR A 1 447 ? 27.094 20.344 -3.652 1 39.72 447 TYR A N 1
ATOM 3608 C CA . TYR A 1 447 ? 28.047 19.766 -4.586 1 39.72 447 TYR A CA 1
ATOM 3609 C C . TYR A 1 447 ? 27.719 18.297 -4.855 1 39.72 447 TYR A C 1
ATOM 3611 O O . TYR A 1 447 ? 27.812 17.828 -5.992 1 39.72 447 TYR A O 1
ATOM 3619 N N . ILE A 1 448 ? 27.406 17.531 -3.951 1 38.84 448 ILE A N 1
ATOM 3620 C CA . ILE A 1 448 ? 26.969 16.172 -4.254 1 38.84 448 ILE A CA 1
ATOM 3621 C C . ILE A 1 448 ? 25.688 16.234 -5.098 1 38.84 448 ILE A C 1
ATOM 3623 O O . ILE A 1 448 ? 25.531 15.469 -6.051 1 38.84 448 ILE A O 1
ATOM 3627 N N . ASN A 1 449 ? 24.953 17.125 -4.918 1 35.69 449 ASN A N 1
ATOM 3628 C CA . ASN A 1 449 ? 23.797 17.297 -5.793 1 35.69 449 ASN A CA 1
ATOM 3629 C C . ASN A 1 449 ? 24.203 17.844 -7.16 1 35.69 449 ASN A C 1
ATOM 3631 O O . ASN A 1 449 ? 23.641 17.453 -8.18 1 35.69 449 ASN A O 1
ATOM 3635 N N . HIS A 1 450 ? 25.188 18.641 -7.312 1 36.41 450 HIS A N 1
ATOM 3636 C CA . HIS A 1 450 ? 25.703 19.016 -8.625 1 36.41 450 HIS A CA 1
ATOM 3637 C C . HIS A 1 450 ? 26.484 17.875 -9.266 1 36.41 450 HIS A C 1
ATOM 3639 O O . HIS A 1 450 ? 26.5 17.734 -10.484 1 36.41 450 HIS A O 1
ATOM 3645 N N . ASN A 1 451 ? 27.375 17.234 -8.617 1 37.09 451 ASN A N 1
ATOM 3646 C CA . ASN A 1 451 ? 28.172 16.188 -9.281 1 37.09 451 ASN A CA 1
ATOM 3647 C C . ASN A 1 451 ? 27.344 14.938 -9.539 1 37.09 451 ASN A C 1
ATOM 3649 O O . ASN A 1 451 ? 27.781 14.031 -10.242 1 37.09 451 ASN A O 1
ATOM 3653 N N . LEU A 1 452 ? 26.359 14.664 -8.922 1 32.38 452 LEU A N 1
ATOM 3654 C CA . LEU A 1 452 ? 25.547 13.555 -9.422 1 32.38 452 LEU A CA 1
ATOM 3655 C C . LEU A 1 452 ? 24.875 13.93 -10.75 1 32.38 452 LEU A C 1
ATOM 3657 O O . LEU A 1 452 ? 24.266 13.078 -11.391 1 32.38 452 LEU A O 1
ATOM 3661 N N . TYR A 1 453 ? 24.953 15.156 -11.164 1 31.25 453 TYR A N 1
ATOM 3662 C CA . TYR A 1 453 ? 24.609 15.469 -12.547 1 31.25 453 TYR A CA 1
ATOM 3663 C C . TYR A 1 453 ? 25.734 15.031 -13.484 1 31.25 453 TYR A C 1
ATOM 3665 O O . TYR A 1 453 ? 25.516 14.914 -14.695 1 31.25 453 TYR A O 1
ATOM 3673 N N . ASN A 1 454 ? 27.047 15.125 -13.156 1 32.25 454 ASN A N 1
ATOM 3674 C CA . ASN A 1 454 ? 28.031 14.797 -14.18 1 32.25 454 ASN A CA 1
ATOM 3675 C C . ASN A 1 454 ? 28.312 13.297 -14.219 1 32.25 454 ASN A C 1
ATOM 3677 O O . ASN A 1 454 ? 29.172 12.852 -14.977 1 32.25 454 ASN A O 1
ATOM 3681 N N . LEU A 1 455 ? 28.141 12.469 -13.195 1 26.27 455 LEU A N 1
ATOM 3682 C CA . LEU A 1 455 ? 28.344 11.078 -13.586 1 26.27 455 LEU A CA 1
ATOM 3683 C C . LEU A 1 455 ? 27.047 10.453 -14.07 1 26.27 455 LEU A C 1
ATOM 3685 O O . LEU A 1 455 ? 25.984 10.633 -13.445 1 26.27 455 LEU A O 1
ATOM 3689 N N . MET B 1 1 ? 2.051 46.031 -5.848 1 28.38 1 MET B N 1
ATOM 3690 C CA . MET B 1 1 ? 1.232 45.438 -4.785 1 28.38 1 MET B CA 1
ATOM 3691 C C . MET B 1 1 ? 1.992 45.406 -3.465 1 28.38 1 MET B C 1
ATOM 3693 O O . MET B 1 1 ? 3.068 44.844 -3.373 1 28.38 1 MET B O 1
ATOM 3697 N N . GLU B 1 2 ? 1.973 46.375 -2.693 1 35.41 2 GLU B N 1
ATOM 3698 C CA . GLU B 1 2 ? 2.748 46.75 -1.521 1 35.41 2 GLU B CA 1
ATOM 3699 C C . GLU B 1 2 ? 2.762 45.656 -0.469 1 35.41 2 GLU B C 1
ATOM 3701 O O . GLU B 1 2 ? 1.709 45.125 -0.099 1 35.41 2 GLU B O 1
ATOM 3706 N N . LEU B 1 3 ? 3.711 44.844 -0.394 1 42.75 3 LEU B N 1
ATOM 3707 C CA . LEU B 1 3 ? 4.008 43.75 0.538 1 42.75 3 LEU B CA 1
ATOM 3708 C C . LEU B 1 3 ? 3.645 44.156 1.965 1 42.75 3 LEU B C 1
ATOM 3710 O O . LEU B 1 3 ? 4.324 44.969 2.574 1 42.75 3 LEU B O 1
ATOM 3714 N N . GLN B 1 4 ? 2.49 44.594 2.219 1 50.91 4 GLN B N 1
ATOM 3715 C CA . GLN B 1 4 ? 2.123 44.844 3.607 1 50.91 4 GLN B CA 1
ATOM 3716 C C . GLN B 1 4 ? 2.777 43.812 4.543 1 50.91 4 GLN B C 1
ATOM 3718 O O . GLN B 1 4 ? 2.945 42.656 4.188 1 50.91 4 GLN B O 1
ATOM 3723 N N . HIS B 1 5 ? 3.455 44.281 5.566 1 67.62 5 HIS B N 1
ATOM 3724 C CA . HIS B 1 5 ? 4.203 43.562 6.605 1 67.62 5 HIS B CA 1
ATOM 3725 C C . HIS B 1 5 ? 3.387 42.438 7.195 1 67.62 5 HIS B C 1
ATOM 3727 O O . HIS B 1 5 ? 2.186 42.594 7.438 1 67.62 5 HIS B O 1
ATOM 3733 N N . ARG B 1 6 ? 3.857 41.25 7.121 1 75.75 6 ARG B N 1
ATOM 3734 C CA . ARG B 1 6 ? 3.299 40 7.602 1 75.75 6 ARG B CA 1
ATOM 3735 C C . ARG B 1 6 ? 2.52 40.188 8.898 1 75.75 6 ARG B C 1
ATOM 3737 O O . ARG B 1 6 ? 1.384 39.719 9.023 1 75.75 6 ARG B O 1
ATOM 3744 N N . PHE B 1 7 ? 2.986 41.062 9.75 1 75.88 7 PHE B N 1
ATOM 3745 C CA . PHE B 1 7 ? 2.393 41.281 11.062 1 75.88 7 PHE B CA 1
ATOM 3746 C C . PHE B 1 7 ? 1.093 42.062 10.945 1 75.88 7 PHE B C 1
ATOM 3748 O O . PHE B 1 7 ? 0.096 41.719 11.586 1 75.88 7 PHE B O 1
ATOM 3755 N N . ILE B 1 8 ? 1.119 43 10.117 1 78.62 8 ILE B N 1
ATOM 3756 C CA . ILE B 1 8 ? -0.045 43.844 9.969 1 78.62 8 ILE B CA 1
ATOM 3757 C C . ILE B 1 8 ? -1.195 43.062 9.344 1 78.62 8 ILE B C 1
ATOM 3759 O O . ILE B 1 8 ? -2.348 43.219 9.766 1 78.62 8 ILE B O 1
ATOM 3763 N N . SER B 1 9 ? -0.854 42.281 8.453 1 82.44 9 SER B N 1
ATOM 3764 C CA . SER B 1 9 ? -1.874 41.5 7.777 1 82.44 9 SER B CA 1
ATOM 3765 C C . SER B 1 9 ? -2.533 40.5 8.734 1 82.44 9 SER B C 1
ATOM 3767 O O . SER B 1 9 ? -3.756 40.375 8.734 1 82.44 9 SER B O 1
ATOM 3769 N N . ILE B 1 10 ? -1.766 39.938 9.602 1 83.06 10 ILE B N 1
ATOM 3770 C CA . ILE B 1 10 ? -2.275 38.938 10.539 1 83.06 10 ILE B CA 1
ATOM 3771 C C . ILE B 1 10 ? -3.162 39.625 11.578 1 83.06 10 ILE B C 1
ATOM 3773 O O . ILE B 1 10 ? -4.223 39.094 11.938 1 83.06 10 ILE B O 1
ATOM 3777 N N . GLN B 1 11 ? -2.801 40.75 11.977 1 82.81 11 GLN B N 1
ATOM 3778 C CA . GLN B 1 11 ? -3.596 41.5 12.953 1 82.81 11 GLN B CA 1
ATOM 3779 C C . GLN B 1 11 ? -4.93 41.938 12.352 1 82.81 11 GLN B C 1
ATOM 3781 O O . GLN B 1 11 ? -5.949 41.969 13.047 1 82.81 11 GLN B O 1
ATOM 3786 N N . SER B 1 12 ? -4.828 42.312 11.125 1 87.12 12 SER B N 1
ATOM 3787 C CA . SER B 1 12 ? -6.051 42.688 10.445 1 87.12 12 SER B CA 1
ATOM 3788 C C . SER B 1 12 ? -7.051 41.562 10.367 1 87.12 12 SER B C 1
ATOM 3790 O O . SER B 1 12 ? -8.25 41.75 10.539 1 87.12 12 SER B O 1
ATOM 3792 N N . VAL B 1 13 ? -6.555 40.438 10.109 1 89.94 13 VAL B N 1
ATOM 3793 C CA . VAL B 1 13 ? -7.406 39.25 10.055 1 89.94 13 VAL B CA 1
ATOM 3794 C C . VAL B 1 13 ? -8.07 39 11.406 1 89.94 13 VAL B C 1
ATOM 3796 O O . VAL B 1 13 ? -9.281 38.75 11.484 1 89.94 13 VAL B O 1
ATOM 3799 N N . HIS B 1 14 ? -7.309 39.125 12.453 1 88.06 14 HIS B N 1
ATOM 3800 C CA . HIS B 1 14 ? -7.82 38.906 13.805 1 88.06 14 HIS B CA 1
ATOM 3801 C C . HIS B 1 14 ? -8.906 39.906 14.164 1 88.06 14 HIS B C 1
ATOM 3803 O O . HIS B 1 14 ? -9.914 39.562 14.773 1 88.06 14 HIS B O 1
ATOM 3809 N N . LYS B 1 15 ? -8.648 41.062 13.781 1 89.31 15 LYS B N 1
ATOM 3810 C CA . LYS B 1 15 ? -9.625 42.125 14.07 1 89.31 15 LYS B CA 1
ATOM 3811 C C . LYS B 1 15 ? -10.953 41.844 13.375 1 89.31 15 LYS B C 1
ATOM 3813 O O . LYS B 1 15 ? -12.016 42.031 13.961 1 89.31 15 LYS B O 1
ATOM 3818 N N . VAL B 1 16 ? -10.859 41.469 12.172 1 92.62 16 VAL B N 1
ATOM 3819 C CA . VAL B 1 16 ? -12.062 41.188 11.391 1 92.62 16 VAL B CA 1
ATOM 3820 C C . VAL B 1 16 ? -12.797 40 12 1 92.62 16 VAL B C 1
ATOM 3822 O O . VAL B 1 16 ? -14.023 40 12.125 1 92.62 16 VAL B O 1
ATOM 3825 N N . ILE B 1 17 ? -12.109 39.031 12.414 1 92.56 17 ILE B N 1
ATOM 3826 C CA . ILE B 1 17 ? -12.688 37.812 12.992 1 92.56 17 ILE B CA 1
ATOM 3827 C C . ILE B 1 17 ? -13.383 38.156 14.312 1 92.56 17 ILE B C 1
ATOM 3829 O O . ILE B 1 17 ? -14.508 37.719 14.555 1 92.56 17 ILE B O 1
ATOM 3833 N N . GLN B 1 18 ? -12.695 38.906 15.117 1 90.88 18 GLN B N 1
ATOM 3834 C CA . GLN B 1 18 ? -13.281 39.312 16.391 1 90.88 18 GLN B CA 1
ATOM 3835 C C . GLN B 1 18 ? -14.555 40.125 16.188 1 90.88 18 GLN B C 1
ATOM 3837 O O . GLN B 1 18 ? -15.531 39.938 16.922 1 90.88 18 GLN B O 1
ATOM 3842 N N . ALA B 1 19 ? -14.508 40.938 15.219 1 91.88 19 ALA B N 1
ATOM 3843 C CA . ALA B 1 19 ? -15.68 41.75 14.906 1 91.88 19 ALA B CA 1
ATOM 3844 C C . ALA B 1 19 ? -16.859 40.844 14.5 1 91.88 19 ALA B C 1
ATOM 3846 O O . ALA B 1 19 ? -18 41.125 14.867 1 91.88 19 ALA B O 1
ATOM 3847 N N . ILE B 1 20 ? -16.641 39.812 13.773 1 93.31 20 ILE B N 1
ATOM 3848 C CA . ILE B 1 20 ? -17.688 38.938 13.289 1 93.31 20 ILE B CA 1
ATOM 3849 C C . ILE B 1 20 ? -18.234 38.094 14.445 1 93.31 20 ILE B C 1
ATOM 3851 O O . ILE B 1 20 ? -19.438 37.906 14.562 1 93.31 20 ILE B O 1
ATOM 3855 N N . ILE B 1 21 ? -17.359 37.656 15.328 1 91.75 21 ILE B N 1
ATOM 3856 C CA . ILE B 1 21 ? -17.75 36.75 16.422 1 91.75 21 ILE B CA 1
ATOM 3857 C C . ILE B 1 21 ? -18.594 37.531 17.422 1 91.75 21 ILE B C 1
ATOM 3859 O O . ILE B 1 21 ? -19.547 36.969 18 1 91.75 21 ILE B O 1
ATOM 3863 N N . VAL B 1 22 ? -18.234 38.75 17.625 1 91 22 VAL B N 1
ATOM 3864 C CA . VAL B 1 22 ? -18.953 39.594 18.578 1 91 22 VAL B CA 1
ATOM 3865 C C . VAL B 1 22 ? -20.375 39.875 18.062 1 91 22 VAL B C 1
ATOM 3867 O O . VAL B 1 22 ? -21.328 39.875 18.844 1 91 22 VAL B O 1
ATOM 3870 N N . ASN B 1 23 ? -20.484 40.094 16.75 1 91.31 23 ASN B N 1
ATOM 3871 C CA . ASN B 1 23 ? -21.781 40.375 16.156 1 91.31 23 ASN B CA 1
ATOM 3872 C C . ASN B 1 23 ? -22 39.562 14.883 1 91.31 23 ASN B C 1
ATOM 3874 O O . ASN B 1 23 ? -22.031 40.125 13.781 1 91.31 23 ASN B O 1
ATOM 3878 N N . PRO B 1 24 ? -22.359 38.344 15.07 1 90.5 24 PRO B N 1
ATOM 3879 C CA . PRO B 1 24 ? -22.484 37.438 13.906 1 90.5 24 PRO B CA 1
ATOM 3880 C C . PRO B 1 24 ? -23.641 37.844 13 1 90.5 24 PRO B C 1
ATOM 3882 O O . PRO B 1 24 ? -23.578 37.625 11.781 1 90.5 24 PRO B O 1
ATOM 3885 N N . GLY B 1 25 ? -24.656 38.406 13.484 1 87.81 25 GLY B N 1
ATOM 3886 C CA . GLY B 1 25 ? -25.828 38.781 12.711 1 87.81 25 GLY B CA 1
ATOM 3887 C C . GLY B 1 25 ? -25.562 39.906 11.727 1 87.81 25 GLY B C 1
ATOM 3888 O O . GLY B 1 25 ? -26.219 40 10.695 1 87.81 25 GLY B O 1
ATOM 3889 N N . SER B 1 26 ? -24.547 40.75 11.992 1 86.88 26 SER B N 1
ATOM 3890 C CA . SER B 1 26 ? -24.25 41.875 11.141 1 86.88 26 SER B CA 1
ATOM 3891 C C . SER B 1 26 ? -23.016 41.656 10.289 1 86.88 26 SER B C 1
ATOM 3893 O O . SER B 1 26 ? -22.469 42.594 9.695 1 86.88 26 SER B O 1
ATOM 3895 N N . ALA B 1 27 ? -22.609 40.438 10.266 1 88 27 ALA B N 1
ATOM 3896 C CA . ALA B 1 27 ? -21.344 40.156 9.602 1 88 27 ALA B CA 1
ATOM 3897 C C . ALA B 1 27 ? -21.453 40.406 8.102 1 88 27 ALA B C 1
ATOM 3899 O O . ALA B 1 27 ? -20.469 40.812 7.469 1 88 27 ALA B O 1
ATOM 3900 N N . ASP B 1 28 ? -22.641 40.25 7.559 1 86.75 28 ASP B N 1
ATOM 3901 C CA . ASP B 1 28 ? -22.797 40.375 6.113 1 86.75 28 ASP B CA 1
ATOM 3902 C C . ASP B 1 28 ? -23.359 41.75 5.754 1 86.75 28 ASP B C 1
ATOM 3904 O O . ASP B 1 28 ? -23.547 42.062 4.574 1 86.75 28 ASP B O 1
ATOM 3908 N N . THR B 1 29 ? -23.562 42.562 6.727 1 85.19 29 THR B N 1
ATOM 3909 C CA . THR B 1 29 ? -24.172 43.875 6.484 1 85.19 29 THR B CA 1
ATOM 3910 C C . THR B 1 29 ? -23.109 44.875 6.082 1 85.19 29 THR B C 1
ATOM 3912 O O . THR B 1 29 ? -22.016 44.906 6.645 1 85.19 29 THR B O 1
ATOM 3915 N N . HIS B 1 30 ? -23.469 45.562 4.957 1 84.38 30 HIS B N 1
ATOM 3916 C CA . HIS B 1 30 ? -22.594 46.656 4.527 1 84.38 30 HIS B CA 1
ATOM 3917 C C . HIS B 1 30 ? -22.797 47.875 5.395 1 84.38 30 HIS B C 1
ATOM 3919 O O . HIS B 1 30 ? -23.922 48.25 5.73 1 84.38 30 HIS B O 1
ATOM 3925 N N . PRO B 1 31 ? -21.75 48.375 5.906 1 73.56 31 PRO B N 1
ATOM 3926 C CA . PRO B 1 31 ? -21.922 49.625 6.672 1 73.56 31 PRO B CA 1
ATOM 3927 C C . PRO B 1 31 ? -22.641 50.688 5.875 1 73.56 31 PRO B C 1
ATOM 3929 O O . PRO B 1 31 ? -22.453 50.812 4.66 1 73.56 31 PRO B O 1
ATOM 3932 N N . LYS B 1 32 ? -23.766 51.281 6.496 1 71.31 32 LYS B N 1
ATOM 3933 C CA . LYS B 1 32 ? -24.609 52.281 5.852 1 71.31 32 LYS B CA 1
ATOM 3934 C C . LYS B 1 32 ? -23.781 53.438 5.34 1 71.31 32 LYS B C 1
ATOM 3936 O O . LYS B 1 32 ? -22.969 54.031 6.074 1 71.31 32 LYS B O 1
ATOM 3941 N N . GLY B 1 33 ? -23.969 53.812 4.008 1 65.56 33 GLY B N 1
ATOM 3942 C CA . GLY B 1 33 ? -23.469 55 3.371 1 65.56 33 GLY B CA 1
ATOM 3943 C C . GLY B 1 33 ? -22.078 54.875 2.793 1 65.56 33 GLY B C 1
ATOM 3944 O O . GLY B 1 33 ? -21.516 55.812 2.262 1 65.56 33 GLY B O 1
ATOM 3945 N N . THR B 1 34 ? -21.312 53.719 3.137 1 70 34 THR B N 1
ATOM 3946 C CA . THR B 1 34 ? -19.969 53.594 2.59 1 70 34 THR B CA 1
ATOM 3947 C C . THR B 1 34 ? -19.859 52.406 1.652 1 70 34 THR B C 1
ATOM 3949 O O . THR B 1 34 ? -20.672 51.469 1.729 1 70 34 THR B O 1
ATOM 3952 N N . SER B 1 35 ? -19.125 52.5 0.615 1 77 35 SER B N 1
ATOM 3953 C CA . SER B 1 35 ? -18.844 51.469 -0.347 1 77 35 SER B CA 1
ATOM 3954 C C . SER B 1 35 ? -17.875 50.438 0.234 1 77 35 SER B C 1
ATOM 3956 O O . SER B 1 35 ? -17.281 49.656 -0.505 1 77 35 SER B O 1
ATOM 3958 N N . GLU B 1 36 ? -17.859 50.438 1.571 1 82.81 36 GLU B N 1
ATOM 3959 C CA . GLU B 1 36 ? -16.906 49.531 2.203 1 82.81 36 GLU B CA 1
ATOM 3960 C C . GLU B 1 36 ? -17.453 48.094 2.262 1 82.81 36 GLU B C 1
ATOM 3962 O O . GLU B 1 36 ? -18.656 47.906 2.451 1 82.81 36 GLU B O 1
ATOM 3967 N N . PRO B 1 37 ? -16.594 47.156 2.027 1 89.44 37 PRO B N 1
ATOM 3968 C CA . PRO B 1 37 ? -17.047 45.781 2.074 1 89.44 37 PRO B CA 1
ATOM 3969 C C . PRO B 1 37 ? -17.5 45.344 3.469 1 89.44 37 PRO B C 1
ATOM 3971 O O . PRO B 1 37 ? -17.062 45.906 4.469 1 89.44 37 PRO B O 1
ATOM 3974 N N . SER B 1 38 ? -18.422 44.406 3.559 1 91.75 38 SER B N 1
ATOM 3975 C CA . SER B 1 38 ? -18.859 43.844 4.824 1 91.75 38 SER B CA 1
ATOM 3976 C C . SER B 1 38 ? -17.719 43.094 5.52 1 91.75 38 SER B C 1
ATOM 3978 O O . SER B 1 38 ? -16.672 42.844 4.91 1 91.75 38 SER B O 1
ATOM 3980 N N . GLN B 1 39 ? -17.891 42.812 6.781 1 92.56 39 GLN B N 1
ATOM 3981 C CA . GLN B 1 39 ? -16.891 42.062 7.543 1 92.56 39 GLN B CA 1
ATOM 3982 C C . GLN B 1 39 ? -16.656 40.688 6.953 1 92.56 39 GLN B C 1
ATOM 3984 O O . GLN B 1 39 ? -15.516 40.188 6.902 1 92.56 39 GLN B O 1
ATOM 3989 N N . LEU B 1 40 ? -17.656 40.125 6.52 1 93.75 40 LEU B N 1
ATOM 3990 C CA . LEU B 1 40 ? -17.547 38.781 5.93 1 93.75 40 LEU B CA 1
ATOM 3991 C C . LEU B 1 40 ? -16.812 38.844 4.59 1 93.75 40 LEU B C 1
ATOM 3993 O O . LEU B 1 40 ? -16.047 37.938 4.266 1 93.75 40 LEU B O 1
ATOM 3997 N N . GLU B 1 41 ? -17.078 39.844 3.834 1 93.62 41 GLU B N 1
ATOM 3998 C CA . GLU B 1 41 ? -16.375 40.031 2.564 1 93.62 41 GLU B CA 1
ATOM 3999 C C . GLU B 1 41 ? -14.891 40.281 2.777 1 93.62 41 GLU B C 1
ATOM 4001 O O . GLU B 1 41 ? -14.062 39.75 2.018 1 93.62 41 GLU B O 1
ATOM 4006 N N . LYS B 1 42 ? -14.617 41 3.766 1 93.56 42 LYS B N 1
ATOM 4007 C CA . LYS B 1 42 ? -13.219 41.219 4.117 1 93.56 42 LYS B CA 1
ATOM 4008 C C . LYS B 1 42 ? -12.539 39.906 4.523 1 93.56 42 LYS B C 1
ATOM 4010 O O . LYS B 1 42 ? -11.398 39.656 4.133 1 93.56 42 LYS B O 1
ATOM 4015 N N . PHE B 1 43 ? -13.242 39.188 5.293 1 95.44 43 PHE B N 1
ATOM 4016 C CA . PHE B 1 43 ? -12.727 37.906 5.727 1 95.44 43 PHE B CA 1
ATOM 4017 C C . PHE B 1 43 ? -12.398 37.031 4.531 1 95.44 43 PHE B C 1
ATOM 4019 O O . PHE B 1 43 ? -11.312 36.438 4.461 1 95.44 43 PHE B O 1
ATOM 4026 N N . TRP B 1 44 ? -13.289 36.969 3.588 1 95 44 TRP B N 1
ATOM 4027 C CA . TRP B 1 44 ? -13.094 36.125 2.428 1 95 44 TRP B CA 1
ATOM 4028 C C . TRP B 1 44 ? -11.938 36.625 1.562 1 95 44 TRP B C 1
ATOM 4030 O O . TRP B 1 44 ? -11.242 35.812 0.927 1 95 44 TRP B O 1
ATOM 4040 N N . SER B 1 45 ? -11.68 37.844 1.586 1 93.94 45 SER B N 1
ATOM 4041 C CA . SER B 1 45 ? -10.539 38.406 0.861 1 93.94 45 SER B CA 1
ATOM 4042 C C . SER B 1 45 ? -9.219 37.938 1.481 1 93.94 45 SER B C 1
ATOM 4044 O O . SER B 1 45 ? -8.227 37.75 0.777 1 93.94 45 SER B O 1
ATOM 4046 N N . PHE B 1 46 ? -9.242 37.75 2.816 1 94.19 46 PHE B N 1
ATOM 4047 C CA . PHE B 1 46 ? -8.062 37.25 3.496 1 94.19 46 PHE B CA 1
ATOM 4048 C C . PHE B 1 46 ? -7.844 35.75 3.172 1 94.19 46 PHE B C 1
ATOM 4050 O O . PHE B 1 46 ? -6.707 35.312 3.076 1 94.19 46 PHE B O 1
ATOM 4057 N N . VAL B 1 47 ? -8.914 35.062 2.965 1 94.81 47 VAL B N 1
ATOM 4058 C CA . VAL B 1 47 ? -8.852 33.625 2.701 1 94.81 47 VAL B CA 1
ATOM 4059 C C . VAL B 1 47 ? -8.133 33.375 1.376 1 94.81 47 VAL B C 1
ATOM 4061 O O . VAL B 1 47 ? -7.344 32.438 1.261 1 94.81 47 VAL B O 1
ATOM 4064 N N . ILE B 1 48 ? -8.375 34.25 0.395 1 92.69 48 ILE B N 1
ATOM 4065 C CA . ILE B 1 48 ? -7.797 34.062 -0.928 1 92.69 48 ILE B CA 1
ATOM 4066 C C . ILE B 1 48 ? -6.605 35 -1.115 1 92.69 48 ILE B C 1
ATOM 4068 O O . ILE B 1 48 ? -6.211 35.281 -2.246 1 92.69 48 ILE B O 1
ATOM 4072 N N . SER B 1 49 ? -6.086 35.469 -0.029 1 91.56 49 SER B N 1
ATOM 4073 C CA . SER B 1 49 ? -4.977 36.406 -0.082 1 91.56 49 SER B CA 1
ATOM 4074 C C . SER B 1 49 ? -3.736 35.781 -0.703 1 91.56 49 SER B C 1
ATOM 4076 O O . SER B 1 49 ? -3.471 34.594 -0.497 1 91.56 49 SER B O 1
ATOM 4078 N N . PRO B 1 50 ? -2.91 36.562 -1.421 1 87.12 50 PRO B N 1
ATOM 4079 C CA . PRO B 1 50 ? -1.645 36.031 -1.955 1 87.12 50 PRO B CA 1
ATOM 4080 C C . PRO B 1 50 ? -0.606 35.781 -0.865 1 87.12 50 PRO B C 1
ATOM 4082 O O . PRO B 1 50 ? 0.351 35.031 -1.085 1 87.12 50 PRO B O 1
ATOM 4085 N N . SER B 1 51 ? -0.85 36.5 0.224 1 86.81 51 SER B N 1
ATOM 4086 C CA . SER B 1 51 ? 0.005 36.188 1.367 1 86.81 51 SER B CA 1
ATOM 4087 C C . SER B 1 51 ? -0.366 34.844 1.994 1 86.81 51 SER B C 1
ATOM 4089 O O . SER B 1 51 ? -1.448 34.719 2.564 1 86.81 51 SER B O 1
ATOM 4091 N N . GLU B 1 52 ? 0.533 34 1.967 1 86.75 52 GLU B N 1
ATOM 4092 C CA . GLU B 1 52 ? 0.276 32.625 2.385 1 86.75 52 GLU B CA 1
ATOM 4093 C C . GLU B 1 52 ? -0.07 32.562 3.869 1 86.75 52 GLU B C 1
ATOM 4095 O O . GLU B 1 52 ? -0.977 31.828 4.266 1 86.75 52 GLU B O 1
ATOM 4100 N N . ILE B 1 53 ? 0.646 33.25 4.668 1 84.19 53 ILE B N 1
ATOM 4101 C CA . ILE B 1 53 ? 0.434 33.188 6.109 1 84.19 53 ILE B CA 1
ATOM 4102 C C . ILE B 1 53 ? -0.903 33.844 6.461 1 84.19 53 ILE B C 1
ATOM 4104 O O . ILE B 1 53 ? -1.587 33.406 7.391 1 84.19 53 ILE B O 1
ATOM 4108 N N . THR B 1 54 ? -1.249 34.906 5.727 1 89.31 54 THR B N 1
ATOM 4109 C CA . THR B 1 54 ? -2.531 35.594 5.945 1 89.31 54 THR B CA 1
ATOM 4110 C C . THR B 1 54 ? -3.686 34.656 5.59 1 89.31 54 THR B C 1
ATOM 4112 O O . THR B 1 54 ? -4.652 34.531 6.344 1 89.31 54 THR B O 1
ATOM 4115 N N . SER B 1 55 ? -3.525 34.062 4.496 1 92.38 55 SER B N 1
ATOM 4116 C CA . SER B 1 55 ? -4.535 33.094 4.059 1 92.38 55 SER B CA 1
ATOM 4117 C C . SER B 1 55 ? -4.672 31.938 5.051 1 92.38 55 SER B C 1
ATOM 4119 O O . SER B 1 55 ? -5.781 31.547 5.398 1 92.38 55 SER B O 1
ATOM 4121 N N . SER B 1 56 ? -3.547 31.438 5.492 1 91.56 56 SER B N 1
ATOM 4122 C CA . SER B 1 56 ? -3.545 30.328 6.441 1 91.56 56 SER B CA 1
ATOM 4123 C C . SER B 1 56 ? -4.23 30.719 7.746 1 91.56 56 SER B C 1
ATOM 4125 O O . SER B 1 56 ? -4.988 29.922 8.312 1 91.56 56 SER B O 1
ATOM 4127 N N . ASN B 1 57 ? -3.963 31.875 8.219 1 89 57 ASN B N 1
ATOM 4128 C CA . ASN B 1 57 ? -4.57 32.375 9.445 1 89 57 ASN B CA 1
ATOM 4129 C C . ASN B 1 57 ? -6.086 32.5 9.312 1 89 57 ASN B C 1
ATOM 4131 O O . ASN B 1 57 ? -6.828 32.156 10.234 1 89 57 ASN B O 1
ATOM 4135 N N . ALA B 1 58 ? -6.461 33.094 8.203 1 93.31 58 ALA B N 1
ATOM 4136 C CA . ALA B 1 58 ? -7.891 33.25 7.949 1 93.31 58 ALA B CA 1
ATOM 4137 C C . ALA B 1 58 ? -8.578 31.875 7.875 1 93.31 58 ALA B C 1
ATOM 4139 O O . ALA B 1 58 ? -9.609 31.656 8.523 1 93.31 58 ALA B O 1
ATOM 4140 N N . VAL B 1 59 ? -7.98 30.969 7.191 1 93.56 59 VAL B N 1
ATOM 4141 C CA . VAL B 1 59 ? -8.539 29.641 6.965 1 93.56 59 VAL B CA 1
ATOM 4142 C C . VAL B 1 59 ? -8.656 28.891 8.289 1 93.56 59 VAL B C 1
ATOM 4144 O O . VAL B 1 59 ? -9.641 28.188 8.531 1 93.56 59 VAL B O 1
ATOM 4147 N N . ASN B 1 60 ? -7.734 29.031 9.125 1 88.81 60 ASN B N 1
ATOM 4148 C CA . ASN B 1 60 ? -7.715 28.344 10.414 1 88.81 60 ASN B CA 1
ATOM 4149 C C . ASN B 1 60 ? -8.859 28.797 11.312 1 88.81 60 ASN B C 1
ATOM 4151 O O . ASN B 1 60 ? -9.188 28.141 12.297 1 88.81 60 ASN B O 1
ATOM 4155 N N . ASN B 1 61 ? -9.484 29.859 10.953 1 90.88 61 ASN B N 1
ATOM 4156 C CA . ASN B 1 61 ? -10.539 30.406 11.805 1 90.88 61 ASN B CA 1
ATOM 4157 C C . ASN B 1 61 ? -11.906 30.281 11.148 1 90.88 61 ASN B C 1
ATOM 4159 O O . ASN B 1 61 ? -12.898 30.797 11.664 1 90.88 61 ASN B O 1
ATOM 4163 N N . ILE B 1 62 ? -11.984 29.656 10.078 1 94.06 62 ILE B N 1
ATOM 4164 C CA . ILE B 1 62 ? -13.25 29.5 9.375 1 94.06 62 ILE B CA 1
ATOM 4165 C C . ILE B 1 62 ? -14.242 28.734 10.25 1 94.06 62 ILE B C 1
ATOM 4167 O O . ILE B 1 62 ? -15.43 29.078 10.281 1 94.06 62 ILE B O 1
ATOM 4171 N N . THR B 1 63 ? -13.773 27.703 10.914 1 92.56 63 THR B N 1
ATOM 4172 C CA . THR B 1 63 ? -14.648 26.891 11.742 1 92.56 63 THR B CA 1
ATOM 4173 C C . THR B 1 63 ? -15.242 27.719 12.875 1 92.56 63 THR B C 1
ATOM 4175 O O . THR B 1 63 ? -16.391 27.484 13.289 1 92.56 63 THR B O 1
ATOM 4178 N N . LEU B 1 64 ? -14.492 28.641 13.359 1 91.88 64 LEU B N 1
ATOM 4179 C CA . LEU B 1 64 ? -14.977 29.531 14.414 1 91.88 64 LEU B CA 1
ATOM 4180 C C . LEU B 1 64 ? -16.125 30.391 13.906 1 91.88 64 LEU B C 1
ATOM 4182 O O . LEU B 1 64 ? -17.078 30.656 14.648 1 91.88 64 LEU B O 1
ATOM 4186 N N . LEU B 1 65 ? -15.992 30.844 12.695 1 94.69 65 LEU B N 1
ATOM 4187 C CA . LEU B 1 65 ? -17.062 31.656 12.102 1 94.69 65 LEU B CA 1
ATOM 4188 C C . LEU B 1 65 ? -18.328 30.812 11.93 1 94.69 65 LEU B C 1
ATOM 4190 O O . LEU B 1 65 ? -19.438 31.312 12.148 1 94.69 65 LEU B O 1
ATOM 4194 N N . VAL B 1 66 ? -18.188 29.625 11.57 1 95 66 VAL B N 1
ATOM 4195 C CA . VAL B 1 66 ? -19.328 28.719 11.406 1 95 66 VAL B CA 1
ATOM 4196 C C . VAL B 1 66 ? -19.969 28.438 12.766 1 95 66 VAL B C 1
ATOM 4198 O O . VAL B 1 66 ? -21.188 28.438 12.898 1 95 66 VAL B O 1
ATOM 4201 N N . GLN B 1 67 ? -19.188 28.203 13.766 1 92.5 67 GLN B N 1
ATOM 4202 C CA . GLN B 1 67 ? -19.656 27.922 15.117 1 92.5 67 GLN B CA 1
ATOM 4203 C C . GLN B 1 67 ? -20.438 29.109 15.688 1 92.5 67 GLN B C 1
ATOM 4205 O O . GLN B 1 67 ? -21.406 28.922 16.422 1 92.5 67 GLN B O 1
ATOM 4210 N N . SER B 1 68 ? -19.984 30.281 15.328 1 92.44 68 SER B N 1
ATOM 4211 C CA . SER B 1 68 ? -20.625 31.484 15.836 1 92.44 68 SER B CA 1
ATOM 4212 C C . SER B 1 68 ? -21.984 31.703 15.188 1 92.44 68 SER B C 1
ATOM 4214 O O . SER B 1 68 ? -22.797 32.469 15.695 1 92.44 68 SER B O 1
ATOM 4216 N N . GLY B 1 69 ? -22.141 31.062 14.031 1 91.81 69 GLY B N 1
ATOM 4217 C CA . GLY B 1 69 ? -23.406 31.203 13.312 1 91.81 69 GLY B CA 1
ATOM 4218 C C . GLY B 1 69 ? -23.375 32.312 12.273 1 91.81 69 GLY B C 1
ATOM 4219 O O . GLY B 1 69 ? -24.391 32.625 11.648 1 91.81 69 GLY B O 1
ATOM 4220 N N . ALA B 1 70 ? -22.234 32.938 12.117 1 93.81 70 ALA B N 1
ATOM 4221 C CA . ALA B 1 70 ? -22.109 34.031 11.141 1 93.81 70 ALA B CA 1
ATOM 4222 C C . ALA B 1 70 ? -22.344 33.5 9.727 1 93.81 70 ALA B C 1
ATOM 4224 O O . ALA B 1 70 ? -22.797 34.25 8.852 1 93.81 70 ALA B O 1
ATOM 4225 N N . ILE B 1 71 ? -21.938 32.312 9.523 1 94.62 71 ILE B N 1
ATOM 4226 C CA . ILE B 1 71 ? -22.125 31.656 8.234 1 94.62 71 ILE B CA 1
ATOM 4227 C C . ILE B 1 71 ? -22.406 30.172 8.438 1 94.62 71 ILE B C 1
ATOM 4229 O O . ILE B 1 71 ? -21.891 29.562 9.383 1 94.62 71 ILE B O 1
ATOM 4233 N N . SER B 1 72 ? -23.219 29.625 7.613 1 95 72 SER B N 1
ATOM 4234 C CA . SER B 1 72 ? -23.469 28.188 7.691 1 95 72 SER B CA 1
ATOM 4235 C C . SER B 1 72 ? -22.312 27.391 7.113 1 95 72 SER B C 1
ATOM 4237 O O . SER B 1 72 ? -21.562 27.891 6.281 1 95 72 SER B O 1
ATOM 4239 N N . TRP B 1 73 ? -22.156 26.156 7.59 1 96 73 TRP B N 1
ATOM 4240 C CA . TRP B 1 73 ? -21.062 25.328 7.086 1 96 73 TRP B CA 1
ATOM 4241 C C . TRP B 1 73 ? -21.219 25.094 5.59 1 96 73 TRP B C 1
ATOM 4243 O O . TRP B 1 73 ? -20.219 25.062 4.855 1 96 73 TRP B O 1
ATOM 4253 N N . ASN B 1 74 ? -22.453 24.953 5.105 1 95.19 74 ASN B N 1
ATOM 4254 C CA . ASN B 1 74 ? -22.719 24.719 3.688 1 95.19 74 ASN B CA 1
ATOM 4255 C C . ASN B 1 74 ? -22.312 25.938 2.844 1 95.19 74 ASN B C 1
ATOM 4257 O O . ASN B 1 74 ? -21.719 25.781 1.775 1 95.19 74 ASN B O 1
ATOM 4261 N N . ASP B 1 75 ? -22.625 27.078 3.35 1 95.38 75 ASP B N 1
ATOM 4262 C CA . ASP B 1 75 ? -22.281 28.297 2.629 1 95.38 75 ASP B CA 1
ATOM 4263 C C . ASP B 1 75 ? -20.766 28.516 2.607 1 95.38 75 ASP B C 1
ATOM 4265 O O . ASP B 1 75 ? -20.203 28.953 1.604 1 95.38 75 ASP B O 1
ATOM 4269 N N . ALA B 1 76 ? -20.188 28.266 3.766 1 96.56 76 ALA B N 1
ATOM 4270 C CA . ALA B 1 76 ? -18.734 28.375 3.842 1 96.56 76 ALA B CA 1
ATOM 4271 C C . ALA B 1 76 ? -18.062 27.438 2.852 1 96.56 76 ALA B C 1
ATOM 4273 O O . ALA B 1 76 ? -17.125 27.828 2.146 1 96.56 76 ALA B O 1
ATOM 4274 N N . LEU B 1 77 ? -18.547 26.219 2.756 1 96.94 77 LEU B N 1
ATOM 4275 C CA . LEU B 1 77 ? -18 25.219 1.831 1 96.94 77 LEU B CA 1
ATOM 4276 C C . LEU B 1 77 ? -18.172 25.672 0.385 1 96.94 77 LEU B C 1
ATOM 4278 O O . LEU B 1 77 ? -17.266 25.531 -0.427 1 96.94 77 LEU B O 1
ATOM 4282 N N . ASN B 1 78 ? -19.25 26.188 0.066 1 95.62 78 ASN B N 1
ATOM 4283 C CA . ASN B 1 78 ? -19.531 26.656 -1.287 1 95.62 78 ASN B CA 1
ATOM 4284 C C . ASN B 1 78 ? -18.594 27.797 -1.682 1 95.62 78 ASN B C 1
ATOM 4286 O O . ASN B 1 78 ? -18.094 27.844 -2.807 1 95.62 78 ASN B O 1
ATOM 4290 N N . LYS B 1 79 ? -18.422 28.672 -0.75 1 95.62 79 LYS B N 1
ATOM 4291 C CA . LYS B 1 79 ? -17.531 29.797 -1.027 1 95.62 79 LYS B CA 1
ATOM 4292 C C . LYS B 1 79 ? -16.109 29.328 -1.288 1 95.62 79 LYS B C 1
ATOM 4294 O O . LYS B 1 79 ? -15.422 29.844 -2.172 1 95.62 79 LYS B O 1
ATOM 4299 N N . LEU B 1 80 ? -15.688 28.422 -0.493 1 97 80 LEU B N 1
ATOM 4300 C CA . LEU B 1 80 ? -14.344 27.875 -0.665 1 97 80 LEU B CA 1
ATOM 4301 C C . LEU B 1 80 ? -14.234 27.141 -1.994 1 97 80 LEU B C 1
ATOM 4303 O O . LEU B 1 80 ? -13.258 27.312 -2.729 1 97 80 LEU B O 1
ATOM 4307 N N . THR B 1 81 ? -15.211 26.297 -2.332 1 96.38 81 THR B N 1
ATOM 4308 C CA . THR B 1 81 ? -15.148 25.5 -3.551 1 96.38 81 THR B CA 1
ATOM 4309 C C . THR B 1 81 ? -15.25 26.391 -4.785 1 96.38 81 THR B C 1
ATOM 4311 O O . THR B 1 81 ? -14.641 26.094 -5.82 1 96.38 81 THR B O 1
ATOM 4314 N N . ASP B 1 82 ? -15.906 27.453 -4.656 1 94.81 82 ASP B N 1
ATOM 4315 C CA . ASP B 1 82 ? -16.047 28.406 -5.762 1 94.81 82 ASP B CA 1
ATOM 4316 C C . ASP B 1 82 ? -14.711 29.078 -6.078 1 94.81 82 ASP B C 1
ATOM 4318 O O . ASP B 1 82 ? -14.469 29.5 -7.211 1 94.81 82 ASP B O 1
ATOM 4322 N N . SER B 1 83 ? -13.898 29.125 -5.094 1 94.94 83 SER B N 1
ATOM 4323 C CA . SER B 1 83 ? -12.633 29.844 -5.258 1 94.94 83 SER B CA 1
ATOM 4324 C C . SER B 1 83 ? -11.555 28.922 -5.828 1 94.94 83 SER B C 1
ATOM 4326 O O . SER B 1 83 ? -10.477 29.391 -6.207 1 94.94 83 SER B O 1
ATOM 4328 N N . LEU B 1 84 ? -11.75 27.688 -5.973 1 95.19 84 LEU B N 1
ATOM 4329 C CA . LEU B 1 84 ? -10.742 26.688 -6.316 1 95.19 84 LEU B CA 1
ATOM 4330 C C . LEU B 1 84 ? -10.156 26.953 -7.699 1 95.19 84 LEU B C 1
ATOM 4332 O O . LEU B 1 84 ? -8.953 26.812 -7.902 1 95.19 84 LEU B O 1
ATOM 4336 N N . SER B 1 85 ? -10.992 27.406 -8.656 1 93.06 85 SER B N 1
ATOM 4337 C CA . SER B 1 85 ? -10.578 27.516 -10.055 1 93.06 85 SER B CA 1
ATOM 4338 C C . SER B 1 85 ? -9.508 28.594 -10.227 1 93.06 85 SER B C 1
ATOM 4340 O O . SER B 1 85 ? -8.688 28.516 -11.141 1 93.06 85 SER B O 1
ATOM 4342 N N . THR B 1 86 ? -9.43 29.5 -9.281 1 92.38 86 THR B N 1
ATOM 4343 C CA . THR B 1 86 ? -8.539 30.641 -9.477 1 92.38 86 THR B CA 1
ATOM 4344 C C . THR B 1 86 ? -7.285 30.5 -8.625 1 92.38 86 THR B C 1
ATOM 4346 O O . THR B 1 86 ? -6.371 31.328 -8.719 1 92.38 86 THR B O 1
ATOM 4349 N N . LEU B 1 87 ? -7.242 29.578 -7.855 1 92.31 87 LEU B N 1
ATOM 4350 C CA . LEU B 1 87 ? -6.148 29.469 -6.895 1 92.31 87 LEU B CA 1
ATOM 4351 C C . LEU B 1 87 ? -5.137 28.422 -7.344 1 92.31 87 LEU B C 1
ATOM 4353 O O . LEU B 1 87 ? -5.469 27.531 -8.133 1 92.31 87 LEU B O 1
ATOM 4357 N N . SER B 1 88 ? -3.91 28.641 -6.898 1 87.5 88 SER B N 1
ATOM 4358 C CA . SER B 1 88 ? -2.852 27.656 -7.16 1 87.5 88 SER B CA 1
ATOM 4359 C C . SER B 1 88 ? -1.804 27.672 -6.051 1 87.5 88 SER B C 1
ATOM 4361 O O . SER B 1 88 ? -1.826 28.547 -5.18 1 87.5 88 SER B O 1
ATOM 4363 N N . GLY B 1 89 ? -1.053 26.656 -5.977 1 82.81 89 GLY B N 1
ATOM 4364 C CA . GLY B 1 89 ? 0.049 26.609 -5.031 1 82.81 89 GLY B CA 1
ATOM 4365 C C . GLY B 1 89 ? -0.408 26.578 -3.584 1 82.81 89 GLY B C 1
ATOM 4366 O O . GLY B 1 89 ? -1.359 25.875 -3.242 1 82.81 89 GLY B O 1
ATOM 4367 N N . VAL B 1 90 ? 0.206 27.406 -2.791 1 85.75 90 VAL B N 1
ATOM 4368 C CA . VAL B 1 90 ? -0.027 27.375 -1.35 1 85.75 90 VAL B CA 1
ATOM 4369 C C . VAL B 1 90 ? -1.418 27.922 -1.042 1 85.75 90 VAL B C 1
ATOM 4371 O O . VAL B 1 90 ? -2.078 27.469 -0.104 1 85.75 90 VAL B O 1
ATOM 4374 N N . GLN B 1 91 ? -1.846 28.859 -1.845 1 89.25 91 GLN B N 1
ATOM 4375 C CA . GLN B 1 91 ? -3.189 29.391 -1.659 1 89.25 91 GLN B CA 1
ATOM 4376 C C . GLN B 1 91 ? -4.246 28.297 -1.816 1 89.25 91 GLN B C 1
ATOM 4378 O O . GLN B 1 91 ? -5.215 28.25 -1.059 1 89.25 91 GLN B O 1
ATOM 4383 N N . LEU B 1 92 ? -3.998 27.531 -2.809 1 92.81 92 LEU B N 1
ATOM 4384 C CA . LEU B 1 92 ? -4.891 26.391 -3.033 1 92.81 92 LEU B CA 1
ATOM 4385 C C . LEU B 1 92 ? -4.852 25.438 -1.854 1 92.81 92 LEU B C 1
ATOM 4387 O O . LEU B 1 92 ? -5.898 24.984 -1.378 1 92.81 92 LEU B O 1
ATOM 4391 N N . ASP B 1 93 ? -3.67 25.141 -1.368 1 91.38 93 ASP B N 1
ATOM 4392 C CA . ASP B 1 93 ? -3.502 24.234 -0.236 1 91.38 93 ASP B CA 1
ATOM 4393 C C . ASP B 1 93 ? -4.258 24.75 0.991 1 91.38 93 ASP B C 1
ATOM 4395 O O . ASP B 1 93 ? -4.902 23.969 1.695 1 91.38 93 ASP B O 1
ATOM 4399 N N . ASN B 1 94 ? -4.137 25.984 1.231 1 93.56 94 ASN B N 1
ATOM 4400 C CA . ASN B 1 94 ? -4.82 26.578 2.377 1 93.56 94 ASN B CA 1
ATOM 4401 C C . ASN B 1 94 ? -6.336 26.422 2.262 1 93.56 94 ASN B C 1
ATOM 4403 O O . ASN B 1 94 ? -7.008 26.109 3.242 1 93.56 94 ASN B O 1
ATOM 4407 N N . VAL B 1 95 ? -6.801 26.672 1.09 1 95.56 95 VAL B N 1
ATOM 4408 C CA . VAL B 1 95 ? -8.242 26.562 0.879 1 95.56 95 VAL B CA 1
ATOM 4409 C C . VAL B 1 95 ? -8.672 25.109 1.083 1 95.56 95 VAL B C 1
ATOM 4411 O O . VAL B 1 95 ? -9.734 24.844 1.659 1 95.56 95 VAL B O 1
ATOM 4414 N N . ILE B 1 96 ? -7.863 24.203 0.661 1 96 96 ILE B N 1
ATOM 4415 C CA . ILE B 1 96 ? -8.156 22.781 0.853 1 96 96 ILE B CA 1
ATOM 4416 C C . ILE B 1 96 ? -8.164 22.453 2.344 1 96 96 ILE B C 1
ATOM 4418 O O . ILE B 1 96 ? -9.016 21.703 2.812 1 96 96 ILE B O 1
ATOM 4422 N N . ILE B 1 97 ? -7.266 23.047 3.059 1 94.81 97 ILE B N 1
ATOM 4423 C CA . ILE B 1 97 ? -7.25 22.875 4.508 1 94.81 97 ILE B CA 1
ATOM 4424 C C . ILE B 1 97 ? -8.562 23.375 5.105 1 94.81 97 ILE B C 1
ATOM 4426 O O . ILE B 1 97 ? -9.148 22.734 5.969 1 94.81 97 ILE B O 1
ATOM 4430 N N . GLY B 1 98 ? -8.953 24.562 4.625 1 95.62 98 GLY B N 1
ATOM 4431 C CA . GLY B 1 98 ? -10.219 25.109 5.082 1 95.62 98 GLY B CA 1
ATOM 4432 C C . GLY B 1 98 ? -11.398 24.188 4.828 1 95.62 98 GLY B C 1
ATOM 4433 O O . GLY B 1 98 ? -12.242 24 5.707 1 95.62 98 GLY B O 1
ATOM 4434 N N . ILE B 1 99 ? -11.43 23.625 3.678 1 97.5 99 ILE B N 1
ATOM 4435 C CA . ILE B 1 99 ? -12.484 22.688 3.318 1 97.5 99 ILE B CA 1
ATOM 4436 C C . ILE B 1 99 ? -12.453 21.484 4.266 1 97.5 99 ILE B C 1
ATOM 4438 O O . ILE B 1 99 ? -13.484 21.078 4.797 1 97.5 99 ILE B O 1
ATOM 4442 N N . THR B 1 100 ? -11.297 20.953 4.484 1 96.69 100 THR B N 1
ATOM 4443 C CA . THR B 1 100 ? -11.125 19.812 5.375 1 96.69 100 THR B CA 1
ATOM 4444 C C . THR B 1 100 ? -11.594 20.156 6.785 1 96.69 100 THR B C 1
ATOM 4446 O O . THR B 1 100 ? -12.266 19.344 7.434 1 96.69 100 THR B O 1
ATOM 4449 N N . ASN B 1 101 ? -11.281 21.344 7.211 1 95.38 101 ASN B N 1
ATOM 4450 C CA . ASN B 1 101 ? -11.68 21.766 8.547 1 95.38 101 ASN B CA 1
ATOM 4451 C C . ASN B 1 101 ? -13.203 21.812 8.688 1 95.38 101 ASN B C 1
ATOM 4453 O O . ASN B 1 101 ? -13.75 21.406 9.719 1 95.38 101 ASN B O 1
ATOM 4457 N N . ILE B 1 102 ? -13.805 22.297 7.66 1 96.94 102 ILE B N 1
ATOM 4458 C CA . ILE B 1 102 ? -15.266 22.375 7.691 1 96.94 102 ILE B CA 1
ATOM 4459 C C . ILE B 1 102 ? -15.867 20.984 7.68 1 96.94 102 ILE B C 1
ATOM 4461 O O . ILE B 1 102 ? -16.844 20.703 8.391 1 96.94 102 ILE B O 1
ATOM 4465 N N . LEU B 1 103 ? -15.32 20.094 6.906 1 97.19 103 LEU B N 1
ATOM 4466 C CA . LEU B 1 103 ? -15.789 18.719 6.859 1 97.19 103 LEU B CA 1
ATOM 4467 C C . LEU B 1 103 ? -15.648 18.047 8.227 1 97.19 103 LEU B C 1
ATOM 4469 O O . LEU B 1 103 ? -16.578 17.375 8.688 1 97.19 103 LEU B O 1
ATOM 4473 N N . LEU B 1 104 ? -14.539 18.281 8.852 1 96.25 104 LEU B N 1
ATOM 4474 C CA . LEU B 1 104 ? -14.297 17.719 10.18 1 96.25 104 LEU B CA 1
ATOM 4475 C C . LEU B 1 104 ? -15.305 18.25 11.188 1 96.25 104 LEU B C 1
ATOM 4477 O O . LEU B 1 104 ? -15.836 17.5 12.008 1 96.25 104 LEU B O 1
ATOM 4481 N N . TYR B 1 105 ? -15.492 19.5 11.031 1 95 105 TYR B N 1
ATOM 4482 C CA . TYR B 1 105 ? -16.453 20.141 11.922 1 95 105 TYR B CA 1
ATOM 4483 C C . TYR B 1 105 ? -17.844 19.547 11.734 1 95 105 TYR B C 1
ATOM 4485 O O . TYR B 1 105 ? -18.547 19.281 12.711 1 95 105 TYR B O 1
ATOM 4493 N N . GLN B 1 106 ? -18.234 19.406 10.531 1 95.81 106 GLN B N 1
ATOM 4494 C CA . GLN B 1 106 ? -19.547 18.875 10.203 1 95.81 106 GLN B CA 1
ATOM 4495 C C . GLN B 1 106 ? -19.719 17.469 10.766 1 95.81 106 GLN B C 1
ATOM 4497 O O . GLN B 1 106 ? -20.766 17.156 11.336 1 95.81 106 GLN B O 1
ATOM 4502 N N . VAL B 1 107 ? -18.766 16.609 10.648 1 96.56 107 VAL B N 1
ATOM 4503 C CA . VAL B 1 107 ? -18.812 15.234 11.148 1 96.56 107 VAL B CA 1
ATOM 4504 C C . VAL B 1 107 ? -18.844 15.242 12.672 1 96.56 107 VAL B C 1
ATOM 4506 O O . VAL B 1 107 ? -19.594 14.477 13.289 1 96.56 107 VAL B O 1
ATOM 4509 N N . ASP B 1 108 ? -18.031 16.094 13.219 1 94.81 108 ASP B N 1
ATOM 4510 C CA . ASP B 1 108 ? -17.953 16.188 14.672 1 94.81 108 ASP B CA 1
ATOM 4511 C C . ASP B 1 108 ? -19.297 16.594 15.266 1 94.81 108 ASP B C 1
ATOM 4513 O O . ASP B 1 108 ? -19.766 15.984 16.234 1 94.81 108 ASP B O 1
ATOM 4517 N N . THR B 1 109 ? -19.875 17.578 14.672 1 93.69 109 THR B N 1
ATOM 4518 C CA . THR B 1 109 ? -21.156 18.094 15.156 1 93.69 109 THR B CA 1
ATOM 4519 C C . THR B 1 109 ? -22.25 17.031 15.031 1 93.69 109 THR B C 1
ATOM 4521 O O . THR B 1 109 ? -23.062 16.875 15.938 1 93.69 109 THR B O 1
ATOM 4524 N N . GLN B 1 110 ? -22.281 16.344 14 1 94.5 110 GLN B N 1
ATOM 4525 C CA . GLN B 1 110 ? -23.281 15.305 13.812 1 94.5 110 GLN B CA 1
ATOM 4526 C C . GLN B 1 110 ? -23.047 14.133 14.758 1 94.5 110 GLN B C 1
ATOM 4528 O O . GLN B 1 110 ? -24 13.547 15.273 1 94.5 110 GLN B O 1
ATOM 4533 N N . THR B 1 111 ? -21.781 13.773 14.938 1 94.44 111 THR B N 1
ATOM 4534 C CA . THR B 1 111 ? -21.438 12.664 15.828 1 94.44 111 THR B CA 1
ATOM 4535 C C . THR B 1 111 ? -21.859 12.977 17.266 1 94.44 111 THR B C 1
ATOM 4537 O O . THR B 1 111 ? -22.266 12.086 18 1 94.44 111 THR B O 1
ATOM 4540 N N . ASP B 1 112 ? -21.656 14.227 17.609 1 91.5 112 ASP B N 1
ATOM 4541 C CA . ASP B 1 112 ? -22.031 14.648 18.953 1 91.5 112 ASP B CA 1
ATOM 4542 C C . ASP B 1 112 ? -23.531 14.57 19.156 1 91.5 112 ASP B C 1
ATOM 4544 O O . ASP B 1 112 ? -24 14.273 20.266 1 91.5 112 ASP B O 1
ATOM 4548 N N . SER B 1 113 ? -24.219 14.812 18.109 1 91.19 113 SER B N 1
ATOM 4549 C CA . SER B 1 113 ? -25.672 14.773 18.172 1 91.19 113 SER B CA 1
ATOM 4550 C C . SER B 1 113 ? -26.188 13.336 18.125 1 91.19 113 SER B C 1
ATOM 4552 O O . SER B 1 113 ? -27.109 12.977 18.875 1 91.19 113 SER B O 1
ATOM 4554 N N . SER B 1 114 ? -25.641 12.625 17.172 1 89.88 114 SER B N 1
ATOM 4555 C CA . SER B 1 114 ? -25.969 11.211 16.984 1 89.88 114 SER B CA 1
ATOM 4556 C C . SER B 1 114 ? -24.75 10.398 16.578 1 89.88 114 SER B C 1
ATOM 4558 O O . SER B 1 114 ? -23.922 10.859 15.797 1 89.88 114 SER B O 1
ATOM 4560 N N . LEU B 1 115 ? -24.609 9.281 17.188 1 89.88 115 LEU B N 1
ATOM 4561 C CA . LEU B 1 115 ? -23.484 8.422 16.859 1 89.88 115 LEU B CA 1
ATOM 4562 C C . LEU B 1 115 ? -23.547 7.973 15.398 1 89.88 115 LEU B C 1
ATOM 4564 O O . LEU B 1 115 ? -22.531 7.609 14.812 1 89.88 115 LEU B O 1
ATOM 4568 N N . GLU B 1 116 ? -24.703 8.039 14.852 1 90.94 116 GLU B N 1
ATOM 4569 C CA . GLU B 1 116 ? -24.875 7.656 13.453 1 90.94 116 GLU B CA 1
ATOM 4570 C C . GLU B 1 116 ? -24.688 8.852 12.523 1 90.94 116 GLU B C 1
ATOM 4572 O O . GLU B 1 116 ? -25.109 9.969 12.844 1 90.94 116 GLU B O 1
ATOM 4577 N N . TYR B 1 117 ? -24 8.625 11.477 1 94.56 117 TYR B N 1
ATOM 4578 C CA . TYR B 1 117 ? -23.672 9.688 10.531 1 94.56 117 TYR B CA 1
ATOM 4579 C C . TYR B 1 117 ? -24.406 9.508 9.219 1 94.56 117 TYR B C 1
ATOM 4581 O O . TYR B 1 117 ? -24.406 8.414 8.641 1 94.56 117 TYR B O 1
ATOM 4589 N N . ASN B 1 118 ? -25.141 10.531 8.812 1 93.06 118 ASN B N 1
ATOM 4590 C CA . ASN B 1 118 ? -25.734 10.594 7.48 1 93.06 118 ASN B CA 1
ATOM 4591 C C . ASN B 1 118 ? -24.938 11.523 6.559 1 93.06 118 ASN B C 1
ATOM 4593 O O . ASN B 1 118 ? -25.016 12.75 6.691 1 93.06 118 ASN B O 1
ATOM 4597 N N . CYS B 1 119 ? -24.266 10.984 5.652 1 95.19 119 CYS B N 1
ATOM 4598 C CA . CYS B 1 119 ? -23.391 11.758 4.773 1 95.19 119 CYS B CA 1
ATOM 4599 C C . CYS B 1 119 ? -24.219 12.633 3.83 1 95.19 119 CYS B C 1
ATOM 4601 O O . CYS B 1 119 ? -25.016 12.125 3.039 1 95.19 119 CYS B O 1
ATOM 4603 N N . PRO B 1 120 ? -24.031 13.844 3.869 1 95.25 120 PRO B N 1
ATOM 4604 C CA . PRO B 1 120 ? -24.781 14.734 2.986 1 95.25 120 PRO B CA 1
ATOM 4605 C C . PRO B 1 120 ? -24.203 14.789 1.572 1 95.25 120 PRO B C 1
ATOM 4607 O O . PRO B 1 120 ? -24.844 15.344 0.667 1 95.25 120 PRO B O 1
ATOM 4610 N N . PHE B 1 121 ? -23.094 14.242 1.382 1 96.44 121 PHE B N 1
ATOM 4611 C CA . PHE B 1 121 ? -22.391 14.391 0.112 1 96.44 121 PHE B CA 1
ATOM 4612 C C . PHE B 1 121 ? -22.656 13.195 -0.793 1 96.44 121 PHE B C 1
ATOM 4614 O O . PHE B 1 121 ? -22.969 12.102 -0.312 1 96.44 121 PHE B O 1
ATOM 4621 N N . ARG B 1 122 ? -22.531 13.422 -2.109 1 93.38 122 ARG B N 1
ATOM 4622 C CA . ARG B 1 122 ? -22.719 12.406 -3.137 1 93.38 122 ARG B CA 1
ATOM 4623 C C . ARG B 1 122 ? -21.625 12.477 -4.191 1 93.38 122 ARG B C 1
ATOM 4625 O O . ARG B 1 122 ? -20.828 13.43 -4.211 1 93.38 122 ARG B O 1
ATOM 4632 N N . VAL B 1 123 ? -21.531 11.43 -4.957 1 92.44 123 VAL B N 1
ATOM 4633 C CA . VAL B 1 123 ? -20.578 11.43 -6.059 1 92.44 123 VAL B CA 1
ATOM 4634 C C . VAL B 1 123 ? -21.047 12.383 -7.152 1 92.44 123 VAL B C 1
ATOM 4636 O O . VAL B 1 123 ? -20.266 13.203 -7.648 1 92.44 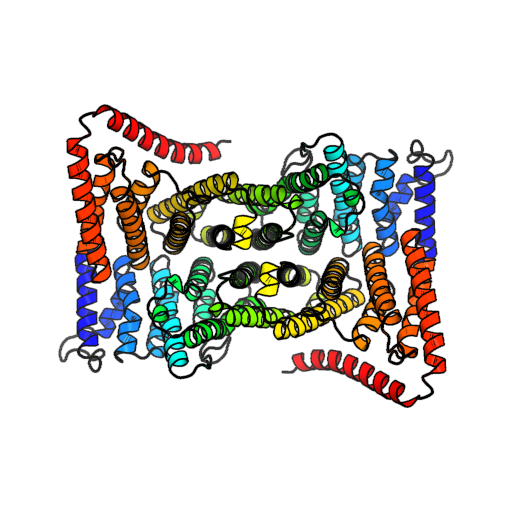123 VAL B O 1
ATOM 4639 N N . ARG B 1 124 ? -22.312 12.172 -7.48 1 88.44 124 ARG B N 1
ATOM 4640 C CA . ARG B 1 124 ? -22.953 13.016 -8.484 1 88.44 124 ARG B CA 1
ATOM 4641 C C . ARG B 1 124 ? -24.375 13.398 -8.047 1 88.44 124 ARG B C 1
ATOM 4643 O O . ARG B 1 124 ? -24.969 12.727 -7.215 1 88.44 124 ARG B O 1
ATOM 4650 N N . GLY B 1 125 ? -24.766 14.391 -8.57 1 80.25 125 GLY B N 1
ATOM 4651 C CA . GLY B 1 125 ? -26.125 14.797 -8.273 1 80.25 125 GLY B CA 1
ATOM 4652 C C . GLY B 1 125 ? -26.297 15.344 -6.871 1 80.25 125 GLY B C 1
ATOM 4653 O O . GLY B 1 125 ? -25.844 14.727 -5.902 1 80.25 125 GLY B O 1
ATOM 4654 N N . GLY B 1 126 ? -26.734 16.5 -6.641 1 86.56 126 GLY B N 1
ATOM 4655 C CA . GLY B 1 126 ? -26.859 17.172 -5.359 1 86.56 126 GLY B CA 1
ATOM 4656 C C . GLY B 1 126 ? -25.594 17.875 -4.918 1 86.56 126 GLY B C 1
ATOM 4657 O O . GLY B 1 126 ? -24.953 18.578 -5.703 1 86.56 126 GLY B O 1
ATOM 4658 N N . MET B 1 127 ? -25.328 17.484 -3.518 1 93.69 127 MET B N 1
ATOM 4659 C CA . MET B 1 127 ? -24.109 18.094 -2.998 1 93.69 127 MET B CA 1
ATOM 4660 C C . MET B 1 127 ? -22.906 17.188 -3.234 1 93.69 127 MET B C 1
ATOM 4662 O O . MET B 1 127 ? -22.656 16.266 -2.453 1 93.69 127 MET B O 1
ATOM 4666 N N . THR B 1 128 ? -22.172 17.516 -4.242 1 95.5 128 THR B N 1
ATOM 4667 C CA . THR B 1 128 ? -20.984 16.734 -4.555 1 95.5 128 THR B CA 1
ATOM 4668 C C . THR B 1 128 ? -19.922 16.906 -3.467 1 95.5 128 THR B C 1
ATOM 4670 O O . THR B 1 128 ? -19.734 18 -2.943 1 95.5 128 THR B O 1
ATOM 4673 N N . HIS B 1 129 ? -19.312 15.836 -3.107 1 97.38 129 HIS B N 1
ATOM 4674 C CA . HIS B 1 129 ? -18.266 15.922 -2.1 1 97.38 129 HIS B CA 1
ATOM 4675 C C . HIS B 1 129 ? -17.188 16.922 -2.512 1 97.38 129 HIS B C 1
ATOM 4677 O O . HIS B 1 129 ? -16.719 16.891 -3.652 1 97.38 129 HIS B O 1
ATOM 4683 N N . PRO B 1 130 ? -16.781 17.719 -1.645 1 97.25 130 PRO B N 1
ATOM 4684 C CA . PRO B 1 130 ? -15.844 18.797 -1.996 1 97.25 130 PRO B CA 1
ATOM 4685 C C . PRO B 1 130 ? -14.523 18.281 -2.557 1 97.25 130 PRO B C 1
ATOM 4687 O O . PRO B 1 130 ? -13.93 18.906 -3.434 1 97.25 130 PRO B O 1
ATOM 4690 N N . TYR B 1 131 ? -14.062 17.125 -2.119 1 97.19 131 TYR B N 1
ATOM 4691 C CA . TYR B 1 131 ? -12.812 16.562 -2.619 1 97.19 131 TYR B CA 1
ATOM 4692 C C . TYR B 1 131 ? -12.93 16.188 -4.094 1 97.19 131 TYR B C 1
ATOM 4694 O O . TYR B 1 131 ? -11.938 16.234 -4.832 1 97.19 131 TYR B O 1
ATOM 4702 N N . ILE B 1 132 ? -14.094 15.789 -4.504 1 96.25 132 ILE B N 1
ATOM 4703 C CA . ILE B 1 132 ? -14.32 15.492 -5.91 1 96.25 132 ILE B CA 1
ATOM 4704 C C . ILE B 1 132 ? -14.211 16.766 -6.738 1 96.25 132 ILE B C 1
ATOM 4706 O O . ILE B 1 132 ? -13.594 16.766 -7.809 1 96.25 132 ILE B O 1
ATOM 4710 N N . LEU B 1 133 ? -14.758 17.797 -6.246 1 95.5 133 LEU B N 1
ATOM 4711 C CA . LEU B 1 133 ? -14.68 19.078 -6.926 1 95.5 133 LEU B CA 1
ATOM 4712 C C . LEU B 1 133 ? -13.234 19.547 -7.039 1 95.5 133 LEU B C 1
ATOM 4714 O O . LEU B 1 133 ? -12.828 20.078 -8.078 1 95.5 133 LEU B O 1
ATOM 4718 N N . ILE B 1 134 ? -12.508 19.375 -5.992 1 96.12 134 ILE B N 1
ATOM 4719 C CA . ILE B 1 134 ? -11.109 19.781 -5.969 1 96.12 134 ILE B CA 1
ATOM 4720 C C . ILE B 1 134 ? -10.328 19.047 -7.059 1 96.12 134 ILE B C 1
ATOM 4722 O O . ILE B 1 134 ? -9.656 19.672 -7.879 1 96.12 134 ILE B O 1
ATOM 4726 N N . ILE B 1 135 ? -10.453 17.719 -7.098 1 93.19 135 ILE B N 1
ATOM 4727 C CA . ILE B 1 135 ? -9.641 16.922 -8 1 93.19 135 ILE B CA 1
ATOM 4728 C C . ILE B 1 135 ? -10.102 17.125 -9.438 1 93.19 135 ILE B C 1
ATOM 4730 O O . ILE B 1 135 ? -9.305 17.031 -10.375 1 93.19 135 ILE B O 1
ATOM 4734 N N . SER B 1 136 ? -11.367 17.391 -9.617 1 91.56 136 SER B N 1
ATOM 4735 C CA . SER B 1 136 ? -11.906 17.625 -10.953 1 91.56 136 SER B CA 1
ATOM 4736 C C . SER B 1 136 ? -11.461 18.969 -11.5 1 91.56 136 SER B C 1
ATOM 4738 O O . SER B 1 136 ? -11.234 19.125 -12.703 1 91.56 136 SER B O 1
ATOM 4740 N N . THR B 1 137 ? -11.383 19.922 -10.641 1 92.31 137 THR B N 1
ATOM 4741 C CA . THR B 1 137 ? -11.023 21.281 -11.055 1 92.31 137 THR B CA 1
ATOM 4742 C C . THR B 1 137 ? -9.508 21.438 -11.156 1 92.31 137 THR B C 1
ATOM 4744 O O . THR B 1 137 ? -9.008 22.078 -12.078 1 92.31 137 THR B O 1
ATOM 4747 N N . LYS B 1 138 ? -8.852 20.891 -10.141 1 91.56 138 LYS B N 1
ATOM 4748 C CA . LYS B 1 138 ? -7.398 20.969 -10.078 1 91.56 138 LYS B CA 1
ATOM 4749 C C . LYS B 1 138 ? -6.762 19.594 -10.203 1 91.56 138 LYS B C 1
ATOM 4751 O O . LYS B 1 138 ? -6.016 19.172 -9.32 1 91.56 138 LYS B O 1
ATOM 4756 N N . THR B 1 139 ? -6.883 18.984 -11.352 1 85.44 139 THR B N 1
ATOM 4757 C CA . THR B 1 139 ? -6.582 17.578 -11.602 1 85.44 139 THR B CA 1
ATOM 4758 C C . THR B 1 139 ? -5.086 17.328 -11.484 1 85.44 139 THR B C 1
ATOM 4760 O O . THR B 1 139 ? -4.668 16.281 -10.977 1 85.44 139 THR B O 1
ATOM 4763 N N . ASN B 1 140 ? -4.32 18.266 -11.797 1 79.88 140 ASN B N 1
ATOM 4764 C CA . ASN B 1 140 ? -2.895 18 -11.922 1 79.88 140 ASN B CA 1
ATOM 4765 C C . ASN B 1 140 ? -2.111 18.531 -10.727 1 79.88 140 ASN B C 1
ATOM 4767 O O . ASN B 1 140 ? -0.909 18.281 -10.609 1 79.88 140 ASN B O 1
ATOM 4771 N N . GLU B 1 141 ? -2.842 19.141 -9.797 1 82.69 141 GLU B N 1
ATOM 4772 C CA . GLU B 1 141 ? -2.082 19.828 -8.758 1 82.69 141 GLU B CA 1
ATOM 4773 C C . GLU B 1 141 ? -2.568 19.422 -7.363 1 82.69 141 GLU B C 1
ATOM 4775 O O . GLU B 1 141 ? -1.884 19.672 -6.367 1 82.69 141 GLU B O 1
ATOM 4780 N N . SER B 1 142 ? -3.598 18.734 -7.289 1 89.19 142 SER B N 1
ATOM 4781 C CA . SER B 1 142 ? -4.25 18.688 -5.984 1 89.19 142 SER B CA 1
ATOM 4782 C C . SER B 1 142 ? -4.082 17.328 -5.332 1 89.19 142 SER B C 1
ATOM 4784 O O . SER B 1 142 ? -4.285 17.172 -4.125 1 89.19 142 SER B O 1
ATOM 4786 N N . TRP B 1 143 ? -3.664 16.297 -6.02 1 89 143 TRP B N 1
ATOM 4787 C CA . TRP B 1 143 ? -3.77 14.93 -5.52 1 89 143 TRP B CA 1
ATOM 4788 C C . TRP B 1 143 ? -2.871 14.719 -4.305 1 89 143 TRP B C 1
ATOM 4790 O O . TRP B 1 143 ? -3.318 14.219 -3.271 1 89 143 TRP B O 1
ATOM 4800 N N . SER B 1 144 ? -1.63 15.078 -4.465 1 85.31 144 SER B N 1
ATOM 4801 C CA . SER B 1 144 ? -0.674 14.867 -3.385 1 85.31 144 SER B CA 1
ATOM 4802 C C . SER B 1 144 ? -1.139 15.547 -2.098 1 85.31 144 SER B C 1
ATOM 4804 O O . SER B 1 144 ? -1.061 14.953 -1.018 1 85.31 144 SER B O 1
ATOM 4806 N N . PHE B 1 145 ? -1.613 16.734 -2.242 1 89.75 145 PHE B N 1
ATOM 4807 C CA . PHE B 1 145 ? -2.041 17.484 -1.064 1 89.75 145 PHE B CA 1
ATOM 4808 C C . PHE B 1 145 ? -3.332 16.906 -0.496 1 89.75 145 PHE B C 1
ATOM 4810 O O . PHE B 1 145 ? -3.525 16.875 0.721 1 89.75 145 PHE B O 1
ATOM 4817 N N . LEU B 1 146 ? -4.207 16.438 -1.349 1 93 146 LEU B N 1
ATOM 4818 C CA . LEU B 1 146 ? -5.441 15.797 -0.896 1 93 146 LEU B CA 1
ATOM 4819 C C . LEU B 1 146 ? -5.133 14.555 -0.073 1 93 146 LEU B C 1
ATOM 4821 O O . LEU B 1 146 ? -5.785 14.297 0.943 1 93 146 LEU B O 1
ATOM 4825 N N . LEU B 1 147 ? -4.16 13.805 -0.486 1 90.62 147 LEU B N 1
ATOM 4826 C CA . LEU B 1 147 ? -3.758 12.609 0.24 1 90.62 147 LEU B CA 1
ATOM 4827 C C . LEU B 1 147 ? -3.281 12.961 1.646 1 90.62 147 LEU B C 1
ATOM 4829 O O . LEU B 1 147 ? -3.57 12.234 2.602 1 90.62 147 LEU B O 1
ATOM 4833 N N . THR B 1 148 ? -2.619 14.055 1.764 1 89.12 148 THR B N 1
ATOM 4834 C CA . THR B 1 148 ? -2.141 14.484 3.072 1 89.12 148 THR B CA 1
ATOM 4835 C C . THR B 1 148 ? -3.309 14.867 3.975 1 89.12 148 THR B C 1
ATOM 4837 O O . THR B 1 148 ? -3.262 14.648 5.188 1 89.12 148 THR B O 1
ATOM 4840 N N . GLN B 1 149 ? -4.285 15.453 3.322 1 93.06 149 GLN B N 1
ATOM 4841 C CA . GLN B 1 149 ? -5.461 15.836 4.098 1 93.06 149 GLN B CA 1
ATOM 4842 C C . GLN B 1 149 ? -6.227 14.602 4.574 1 93.06 149 GLN B C 1
ATOM 4844 O O . GLN B 1 149 ? -6.742 14.586 5.695 1 93.06 149 GLN B O 1
ATOM 4849 N N . ILE B 1 150 ? -6.273 13.633 3.781 1 92.81 150 ILE B N 1
ATOM 4850 C CA . ILE B 1 150 ? -6.938 12.398 4.168 1 92.81 150 ILE B CA 1
ATOM 4851 C C . ILE B 1 150 ? -6.195 11.75 5.34 1 92.81 150 ILE B C 1
ATOM 4853 O O . ILE B 1 150 ? -6.816 11.242 6.273 1 92.81 150 ILE B O 1
ATOM 4857 N N . GLU B 1 151 ? -4.984 11.805 5.289 1 88.12 151 GLU B N 1
ATOM 4858 C CA . GLU B 1 151 ? -4.199 11.289 6.41 1 88.12 151 GLU B CA 1
ATOM 4859 C C . GLU B 1 151 ? -4.477 12.07 7.688 1 88.12 151 GLU B C 1
ATOM 4861 O O . GLU B 1 151 ? -4.625 11.484 8.766 1 88.12 151 GLU B O 1
ATOM 4866 N N . ARG B 1 152 ? -4.508 13.297 7.504 1 88.81 152 ARG B N 1
ATOM 4867 C CA . ARG B 1 152 ? -4.703 14.195 8.641 1 88.81 152 ARG B CA 1
ATOM 4868 C C . ARG B 1 152 ? -6.031 13.914 9.336 1 88.81 152 ARG B C 1
ATOM 4870 O O . ARG B 1 152 ? -6.117 13.961 10.562 1 88.81 152 ARG B O 1
ATOM 4877 N N . ILE B 1 153 ? -7.023 13.68 8.562 1 92.75 153 ILE B N 1
ATOM 4878 C CA . ILE B 1 153 ? -8.344 13.547 9.172 1 92.75 153 ILE B CA 1
ATOM 4879 C C . ILE B 1 153 ? -8.414 12.25 9.969 1 92.75 153 ILE B C 1
ATOM 4881 O O . ILE B 1 153 ? -9.234 12.117 10.883 1 92.75 153 ILE B O 1
ATOM 4885 N N . PHE B 1 154 ? -7.547 11.305 9.711 1 90.06 154 PHE B N 1
ATOM 4886 C CA . PHE B 1 154 ? -7.566 10.047 10.453 1 90.06 154 PHE B CA 1
ATOM 4887 C C . PHE B 1 154 ? -6.555 10.07 11.594 1 90.06 154 PHE B C 1
ATOM 4889 O O . PHE B 1 154 ? -6.488 9.133 12.391 1 90.06 154 PHE B O 1
ATOM 4896 N N . ASP B 1 155 ? -5.82 11.109 11.648 1 85.5 155 ASP B N 1
ATOM 4897 C CA . ASP B 1 155 ? -4.844 11.234 12.727 1 85.5 155 ASP B CA 1
ATOM 4898 C C . ASP B 1 155 ? -5.453 11.922 13.945 1 85.5 155 ASP B C 1
ATOM 4900 O O . ASP B 1 155 ? -5.41 13.148 14.062 1 85.5 155 ASP B O 1
ATOM 4904 N N . MET B 1 156 ? -5.832 11.234 14.891 1 82.75 156 MET B N 1
ATOM 4905 C CA . MET B 1 156 ? -6.523 11.734 16.078 1 82.75 156 MET B CA 1
ATOM 4906 C C . MET B 1 156 ? -5.566 12.492 16.984 1 82.75 156 MET B C 1
ATOM 4908 O O . MET B 1 156 ? -5.992 13.328 17.781 1 82.75 156 MET B O 1
ATOM 4912 N N . SER B 1 157 ? -4.328 12.234 16.766 1 78.25 157 SER B N 1
ATOM 4913 C CA . SER B 1 157 ? -3.355 12.836 17.672 1 78.25 157 SER B CA 1
ATOM 4914 C C . SER B 1 157 ? -3.293 14.352 17.484 1 78.25 157 SER B C 1
ATOM 4916 O O . SER B 1 157 ? -2.916 15.086 18.406 1 78.25 157 SER B O 1
ATOM 4918 N N . ARG B 1 158 ? -3.799 14.805 16.406 1 77.44 158 ARG B N 1
ATOM 4919 C CA . ARG B 1 158 ? -3.66 16.234 16.094 1 77.44 158 ARG B CA 1
ATOM 4920 C C . ARG B 1 158 ? -5.008 16.938 16.172 1 77.44 158 ARG B C 1
ATOM 4922 O O . ARG B 1 158 ? -5.086 18.156 15.969 1 77.44 158 ARG B O 1
ATOM 4929 N N . LEU B 1 159 ? -5.992 16.172 16.469 1 86.19 159 LEU B N 1
ATOM 4930 C CA . LEU B 1 159 ? -7.324 16.75 16.578 1 86.19 159 LEU B CA 1
ATOM 4931 C C . LEU B 1 159 ? -7.652 17.078 18.047 1 86.19 159 LEU B C 1
ATOM 4933 O O . LEU B 1 159 ? -8.094 16.188 18.781 1 86.19 159 LEU B O 1
ATOM 4937 N N . GLU B 1 160 ? -7.516 18.25 18.391 1 79.5 160 GLU B N 1
ATOM 4938 C CA . GLU B 1 160 ? -7.621 18.688 19.781 1 79.5 160 GLU B CA 1
ATOM 4939 C C . GLU B 1 160 ? -9.023 18.453 20.328 1 79.5 160 GLU B C 1
ATOM 4941 O O . GLU B 1 160 ? -9.195 18.062 21.484 1 79.5 160 GLU B O 1
ATOM 4946 N N . PHE B 1 161 ? -9.977 18.641 19.516 1 83.81 161 PHE B N 1
ATOM 4947 C CA . PHE B 1 161 ? -11.352 18.562 20 1 83.81 161 PHE B CA 1
ATOM 4948 C C . PHE B 1 161 ? -11.734 17.109 20.312 1 83.81 161 PHE B C 1
ATOM 4950 O O . PHE B 1 161 ? -12.68 16.875 21.078 1 83.81 161 PHE B O 1
ATOM 4957 N N . ILE B 1 162 ? -11.039 16.141 19.828 1 87.25 162 ILE B N 1
ATOM 4958 C CA . ILE B 1 162 ? -11.375 14.719 19.969 1 87.25 162 ILE B CA 1
ATOM 4959 C C . ILE B 1 162 ? -10.844 14.203 21.297 1 87.25 162 ILE B C 1
ATOM 4961 O O . ILE B 1 162 ? -11.375 13.234 21.844 1 87.25 162 ILE B O 1
ATOM 4965 N N . LYS B 1 163 ? -9.891 14.859 21.844 1 84.31 163 LYS B N 1
ATOM 4966 C CA . LYS B 1 163 ? -9.227 14.398 23.062 1 84.31 163 LYS B CA 1
ATOM 4967 C C . LYS B 1 163 ? -10.18 14.43 24.266 1 84.31 163 LYS B C 1
ATOM 4969 O O . LYS B 1 163 ? -10.062 13.609 25.172 1 84.31 163 LYS B O 1
ATOM 4974 N N . SER B 1 164 ? -11.07 15.281 24.219 1 87.81 164 SER B N 1
ATOM 4975 C CA . SER B 1 164 ? -11.969 15.461 25.344 1 87.81 164 SER B CA 1
ATOM 4976 C C . SER B 1 164 ? -13.195 14.562 25.219 1 87.81 164 SER B C 1
ATOM 4978 O O . SER B 1 164 ? -13.969 14.422 26.172 1 87.81 164 SER B O 1
ATOM 4980 N N . LYS B 1 165 ? -13.242 13.852 24.234 1 91.88 165 LYS B N 1
ATOM 4981 C CA . LYS B 1 165 ? -14.438 13.047 24 1 91.88 165 LYS B CA 1
ATOM 4982 C C . LYS B 1 165 ? -14.297 11.656 24.609 1 91.88 165 LYS B C 1
ATOM 4984 O O . LYS B 1 165 ? -13.18 11.203 24.891 1 91.88 165 LYS B O 1
ATOM 4989 N N . THR B 1 166 ? -15.414 11.062 24.844 1 93 166 THR B N 1
ATOM 4990 C CA . THR B 1 166 ? -15.438 9.695 25.359 1 93 166 THR B CA 1
ATOM 4991 C C . THR B 1 166 ? -14.914 8.711 24.312 1 93 166 THR B C 1
ATOM 4993 O O . THR B 1 166 ? -14.945 8.992 23.109 1 93 166 THR B O 1
ATOM 4996 N N . PRO B 1 167 ? -14.453 7.578 24.734 1 91.62 167 PRO B N 1
ATOM 4997 C CA . PRO B 1 167 ? -13.945 6.578 23.797 1 91.62 167 PRO B CA 1
ATOM 4998 C C . PRO B 1 167 ? -14.984 6.156 22.766 1 91.62 167 PRO B C 1
ATOM 5000 O O . PRO B 1 167 ? -14.648 5.922 21.609 1 91.62 167 PRO B O 1
ATOM 5003 N N . GLU B 1 168 ? -16.188 6.078 23.172 1 93 168 GLU B N 1
ATOM 5004 C CA . GLU B 1 168 ? -17.266 5.695 22.25 1 93 168 GLU B CA 1
ATOM 5005 C C . GLU B 1 168 ? -17.453 6.742 21.156 1 93 168 GLU B C 1
ATOM 5007 O O . GLU B 1 168 ? -17.625 6.398 19.984 1 93 168 GLU B O 1
ATOM 5012 N N . LYS B 1 169 ? -17.422 7.949 21.578 1 93.69 169 LYS B N 1
ATOM 5013 C CA . LYS B 1 169 ? -17.594 9.039 20.625 1 93.69 169 LYS B CA 1
ATOM 5014 C C . LYS B 1 169 ? -16.391 9.148 19.688 1 93.69 169 LYS B C 1
ATOM 5016 O O . LYS B 1 169 ? -16.531 9.5 18.516 1 93.69 169 LYS B O 1
ATOM 5021 N N . ARG B 1 170 ? -15.258 8.859 20.172 1 94.19 170 ARG B N 1
ATOM 5022 C CA . ARG B 1 170 ? -14.055 8.883 19.359 1 94.19 170 ARG B CA 1
ATOM 5023 C C . ARG B 1 170 ? -14.109 7.801 18.281 1 94.19 170 ARG B C 1
ATOM 5025 O O . ARG B 1 170 ? -13.789 8.055 17.109 1 94.19 170 ARG B O 1
ATOM 5032 N N . SER B 1 171 ? -14.547 6.652 18.734 1 93.56 171 SER B N 1
ATOM 5033 C CA . SER B 1 171 ? -14.672 5.539 17.797 1 93.56 171 SER B CA 1
ATOM 5034 C C . SER B 1 171 ? -15.711 5.844 16.734 1 93.56 171 SER B C 1
ATOM 5036 O O . SER B 1 171 ? -15.484 5.59 15.547 1 93.56 171 SER B O 1
ATOM 5038 N N . ALA B 1 172 ? -16.797 6.391 17.141 1 95.12 172 ALA B N 1
ATOM 5039 C CA . ALA B 1 172 ? -17.859 6.746 16.203 1 95.12 172 ALA B CA 1
ATOM 5040 C C . ALA B 1 172 ? -17.406 7.84 15.25 1 95.12 172 ALA B C 1
ATOM 5042 O O . ALA B 1 172 ? -17.766 7.828 14.07 1 95.12 172 ALA B O 1
ATOM 5043 N N . PHE B 1 173 ? -16.688 8.766 15.773 1 95.56 173 PHE B N 1
ATOM 5044 C CA . PHE B 1 173 ? -16.188 9.859 14.953 1 95.56 173 PHE B CA 1
ATOM 5045 C C . PHE B 1 173 ? -15.32 9.32 13.812 1 95.56 173 PHE B C 1
ATOM 5047 O O . PHE B 1 173 ? -15.484 9.734 12.664 1 95.56 173 PHE B O 1
ATOM 5054 N N . LEU B 1 174 ? -14.469 8.391 14.141 1 94.5 174 LEU B N 1
ATOM 5055 C CA . LEU B 1 174 ? -13.57 7.82 13.141 1 94.5 174 LEU B CA 1
ATOM 5056 C C . LEU B 1 174 ? -14.359 7.07 12.07 1 94.5 174 LEU B C 1
ATOM 5058 O O . LEU B 1 174 ? -14.07 7.203 10.883 1 94.5 174 LEU B O 1
ATOM 5062 N N . ARG B 1 175 ? -15.25 6.324 12.453 1 94.88 175 ARG B N 1
ATOM 5063 C CA . ARG B 1 175 ? -16.109 5.625 11.508 1 94.88 175 ARG B CA 1
ATOM 5064 C C . ARG B 1 175 ? -16.859 6.613 10.617 1 94.88 175 ARG B C 1
ATOM 5066 O O . ARG B 1 175 ? -16.953 6.406 9.406 1 94.88 175 ARG B O 1
ATOM 5073 N N . ASN B 1 176 ? -17.312 7.645 11.242 1 96.56 176 ASN B N 1
ATOM 5074 C CA . ASN B 1 176 ? -18.094 8.641 10.523 1 96.56 176 ASN B CA 1
ATOM 5075 C C . ASN B 1 176 ? -17.219 9.438 9.547 1 96.56 176 ASN B C 1
ATOM 5077 O O . ASN B 1 176 ? -17.703 9.875 8.5 1 96.56 176 ASN B O 1
ATOM 5081 N N . ILE B 1 177 ? -16 9.633 9.883 1 96.69 177 ILE B N 1
ATOM 5082 C CA . ILE B 1 177 ? -15.07 10.281 8.977 1 96.69 177 ILE B CA 1
ATOM 5083 C C . ILE B 1 177 ? -14.945 9.453 7.691 1 96.69 177 ILE B C 1
ATOM 5085 O O . ILE B 1 177 ? -14.969 10.008 6.59 1 96.69 177 ILE B O 1
ATOM 5089 N N . LEU B 1 178 ? -14.852 8.164 7.871 1 96.56 178 LEU B N 1
ATOM 5090 C CA . LEU B 1 178 ? -14.758 7.289 6.711 1 96.56 178 LEU B CA 1
ATOM 5091 C C . LEU B 1 178 ? -16.031 7.355 5.871 1 96.56 178 LEU B C 1
ATOM 5093 O O . LEU B 1 178 ? -15.961 7.387 4.641 1 96.56 178 LEU B O 1
ATOM 5097 N N . ASN B 1 179 ? -17.109 7.41 6.543 1 96.62 179 ASN B N 1
ATOM 5098 C CA . ASN B 1 179 ? -18.391 7.523 5.832 1 96.62 179 ASN B CA 1
ATOM 5099 C C . ASN B 1 179 ? -18.469 8.836 5.062 1 96.62 179 ASN B C 1
ATOM 5101 O O . ASN B 1 179 ? -19.031 8.883 3.961 1 96.62 179 ASN B O 1
ATOM 5105 N N . MET B 1 180 ? -17.953 9.805 5.691 1 97.5 180 MET B N 1
ATOM 5106 C CA . MET B 1 180 ? -17.984 11.125 5.07 1 97.5 180 MET B CA 1
ATOM 5107 C C . MET B 1 180 ? -17.156 11.141 3.791 1 97.5 180 MET B C 1
ATOM 5109 O O . MET B 1 180 ? -17.531 11.789 2.809 1 97.5 180 MET B O 1
ATOM 5113 N N . ILE B 1 181 ? -16.109 10.43 3.717 1 97.12 181 ILE B N 1
ATOM 5114 C CA . ILE B 1 181 ? -15.227 10.5 2.564 1 97.12 181 ILE B CA 1
ATOM 5115 C C . ILE B 1 181 ? -15.609 9.43 1.547 1 97.12 181 ILE B C 1
ATOM 5117 O O . ILE B 1 181 ? -15.078 9.398 0.437 1 97.12 181 ILE B O 1
ATOM 5121 N N . HIS B 1 182 ? -16.594 8.641 1.761 1 95.88 182 HIS B N 1
ATOM 5122 C CA . HIS B 1 182 ? -17.031 7.523 0.931 1 95.88 182 HIS B CA 1
ATOM 5123 C C . HIS B 1 182 ? -17.281 7.969 -0.504 1 95.88 182 HIS B C 1
ATOM 5125 O O . HIS B 1 182 ? -16.797 7.344 -1.45 1 95.88 182 HIS B O 1
ATOM 5131 N N . PRO B 1 183 ? -18.016 9.008 -0.658 1 96.25 183 PRO B N 1
ATOM 5132 C CA . PRO B 1 183 ? -18.297 9.414 -2.039 1 96.25 183 PRO B CA 1
ATOM 5133 C C . PRO B 1 183 ? -17.016 9.742 -2.822 1 96.25 183 PRO B C 1
ATOM 5135 O O . PRO B 1 183 ? -16.922 9.43 -4.012 1 96.25 183 PRO B O 1
ATOM 5138 N N . PHE B 1 184 ? -16.188 10.305 -2.16 1 96.62 184 PHE B N 1
ATOM 5139 C CA . PHE B 1 184 ? -14.922 10.633 -2.809 1 96.62 184 PHE B CA 1
ATOM 5140 C C . PHE B 1 184 ? -14.141 9.367 -3.148 1 96.62 184 PHE B C 1
ATOM 5142 O O . PHE B 1 184 ? -13.578 9.258 -4.238 1 96.62 184 PHE B O 1
ATOM 5149 N N . LEU B 1 185 ? -14.109 8.422 -2.219 1 95.12 185 LEU B N 1
ATOM 5150 C CA . LEU B 1 185 ? -13.43 7.152 -2.453 1 95.12 185 LEU B CA 1
ATOM 5151 C C . LEU B 1 185 ? -14.039 6.422 -3.643 1 95.12 185 LEU B C 1
ATOM 5153 O O . LEU B 1 185 ? -13.32 5.949 -4.527 1 95.12 185 LEU B O 1
ATOM 5157 N N . ASP B 1 186 ? -15.281 6.426 -3.678 1 92.56 186 ASP B N 1
ATOM 5158 C CA . ASP B 1 186 ? -15.984 5.781 -4.781 1 92.56 186 ASP B CA 1
ATOM 5159 C C . ASP B 1 186 ? -15.641 6.449 -6.113 1 92.56 186 ASP B C 1
ATOM 5161 O O . ASP B 1 186 ? -15.445 5.766 -7.121 1 92.56 186 ASP B O 1
ATOM 5165 N N . PHE B 1 187 ? -15.617 7.684 -6.047 1 93.06 187 PHE B N 1
ATOM 5166 C CA . PHE B 1 187 ? -15.336 8.438 -7.262 1 93.06 187 PHE B CA 1
ATOM 5167 C C . PHE B 1 187 ? -13.953 8.086 -7.805 1 93.06 187 PHE B C 1
ATOM 5169 O O . PHE B 1 187 ? -13.789 7.855 -9 1 93.06 187 PHE B O 1
ATOM 5176 N N . ILE B 1 188 ? -12.992 8.039 -6.984 1 91.75 188 ILE B N 1
ATOM 5177 C CA . ILE B 1 188 ? -11.609 7.816 -7.391 1 91.75 188 ILE B CA 1
ATOM 5178 C C . ILE B 1 188 ? -11.43 6.363 -7.82 1 91.75 188 ILE B C 1
ATOM 5180 O O . ILE B 1 188 ? -10.766 6.082 -8.82 1 91.75 188 ILE B O 1
ATOM 5184 N N . ILE B 1 189 ? -12 5.473 -7.164 1 87.62 189 ILE B N 1
ATOM 5185 C CA . ILE B 1 189 ? -11.711 4.055 -7.352 1 87.62 189 ILE B CA 1
ATOM 5186 C C . ILE B 1 189 ? -12.602 3.49 -8.461 1 87.62 189 ILE B C 1
ATOM 5188 O O . ILE B 1 189 ? -12.148 2.67 -9.266 1 87.62 189 ILE B O 1
ATOM 5192 N N . LEU B 1 190 ? -13.812 3.965 -8.516 1 83.25 190 LEU B N 1
ATOM 5193 C CA . LEU B 1 190 ? -14.766 3.318 -9.406 1 83.25 190 LEU B CA 1
ATOM 5194 C C . LEU B 1 190 ? -15.047 4.188 -10.625 1 83.25 190 LEU B C 1
ATOM 5196 O O . LEU B 1 190 ? -15.148 3.678 -11.742 1 83.25 190 LEU B O 1
ATOM 5200 N N . ASP B 1 191 ? -15.297 5.398 -10.5 1 76.06 191 ASP B N 1
ATOM 5201 C CA . ASP B 1 191 ? -15.828 6.238 -11.57 1 76.06 191 ASP B CA 1
ATOM 5202 C C . ASP B 1 191 ? -14.703 6.945 -12.32 1 76.06 191 ASP B C 1
ATOM 5204 O O . ASP B 1 191 ? -14.57 6.805 -13.539 1 76.06 191 ASP B O 1
ATOM 5208 N N . GLY B 1 192 ? -13.797 7.484 -11.648 1 67.12 192 GLY B N 1
ATOM 5209 C CA . GLY B 1 192 ? -12.648 8.227 -12.156 1 67.12 192 GLY B CA 1
ATOM 5210 C C . GLY B 1 192 ? -13.047 9.469 -12.938 1 67.12 192 GLY B C 1
ATOM 5211 O O . GLY B 1 192 ? -14.227 9.805 -13.016 1 67.12 192 GLY B O 1
ATOM 5212 N N . VAL B 1 193 ? -12.102 10.242 -13.25 1 64.19 193 VAL B N 1
ATOM 5213 C CA . VAL B 1 193 ? -12.258 11.438 -14.062 1 64.19 193 VAL B CA 1
ATOM 5214 C C . VAL B 1 193 ? -12.273 11.062 -15.539 1 64.19 193 VAL B C 1
ATOM 5216 O O . VAL B 1 193 ? -11.43 10.289 -16 1 64.19 193 VAL B O 1
ATOM 5219 N N . GLN B 1 194 ? -13.273 11.539 -16.172 1 64.56 194 GLN B N 1
ATOM 5220 C CA . GLN B 1 194 ? -13.43 11.219 -17.578 1 64.56 194 GLN B CA 1
ATOM 5221 C C . GLN B 1 194 ? -12.18 11.586 -18.375 1 64.56 194 GLN B C 1
ATOM 5223 O O . GLN B 1 194 ? -11.68 12.711 -18.266 1 64.56 194 GLN B O 1
ATOM 5228 N N . GLY B 1 195 ? -11.617 10.734 -19.047 1 65.06 195 GLY B N 1
ATOM 5229 C CA . GLY B 1 195 ? -10.492 10.977 -19.938 1 65.06 195 GLY B CA 1
ATOM 5230 C C . GLY B 1 195 ? -9.148 10.867 -19.25 1 65.06 195 GLY B C 1
ATOM 5231 O O . GLY B 1 195 ? -8.102 11.016 -19.891 1 65.06 195 GLY B O 1
ATOM 5232 N N . LYS B 1 196 ? -9.25 10.711 -18.062 1 77.31 196 LYS B N 1
ATOM 5233 C CA . LYS B 1 196 ? -7.977 10.656 -17.359 1 77.31 196 LYS B CA 1
ATOM 5234 C C . LYS B 1 196 ? -7.781 9.305 -16.688 1 77.31 196 LYS B C 1
ATOM 5236 O O . LYS B 1 196 ? -7.453 9.234 -15.492 1 77.31 196 LYS B O 1
ATOM 5241 N N . PHE B 1 197 ? -7.789 8.344 -17.5 1 73.81 197 PHE B N 1
ATOM 5242 C CA . PHE B 1 197 ? -7.809 6.965 -17.016 1 73.81 197 PHE B CA 1
ATOM 5243 C C . PHE B 1 197 ? -6.48 6.605 -16.359 1 73.81 197 PHE B C 1
ATOM 5245 O O . PHE B 1 197 ? -6.453 5.93 -15.328 1 73.81 197 PHE B O 1
ATOM 5252 N N . GLU B 1 198 ? -5.457 7.094 -16.938 1 74 198 GLU B N 1
ATOM 5253 C CA . GLU B 1 198 ? -4.141 6.742 -16.406 1 74 198 GLU B CA 1
ATOM 5254 C C . GLU B 1 198 ? -3.896 7.387 -15.055 1 74 198 GLU B C 1
ATOM 5256 O O . GLU B 1 198 ? -3.32 6.766 -14.156 1 74 198 GLU B O 1
ATOM 5261 N N . LEU B 1 199 ? -4.395 8.609 -14.922 1 80.38 199 LEU B N 1
ATOM 5262 C CA . LEU B 1 199 ? -4.273 9.281 -13.633 1 80.38 199 LEU B CA 1
ATOM 5263 C C . LEU B 1 199 ? -5.145 8.602 -12.586 1 80.38 199 LEU B C 1
ATOM 5265 O O . LEU B 1 199 ? -4.754 8.5 -11.422 1 80.38 199 LEU B O 1
ATOM 5269 N N . GLN B 1 200 ? -6.203 8.156 -13.07 1 81.56 200 GLN B N 1
ATOM 5270 C CA . GLN B 1 200 ? -7.129 7.488 -12.164 1 81.56 200 GLN B CA 1
ATOM 5271 C C . GLN B 1 200 ? -6.52 6.211 -11.594 1 81.56 200 GLN B C 1
ATOM 5273 O O . GLN B 1 200 ? -6.727 5.883 -10.422 1 81.56 200 GLN B O 1
ATOM 5278 N N . LYS B 1 201 ? -5.809 5.559 -12.43 1 80.56 201 LYS B N 1
ATOM 5279 C CA . LYS B 1 201 ? -5.145 4.336 -11.984 1 80.56 201 LYS B CA 1
ATOM 5280 C C . LYS B 1 201 ? -4.129 4.633 -10.88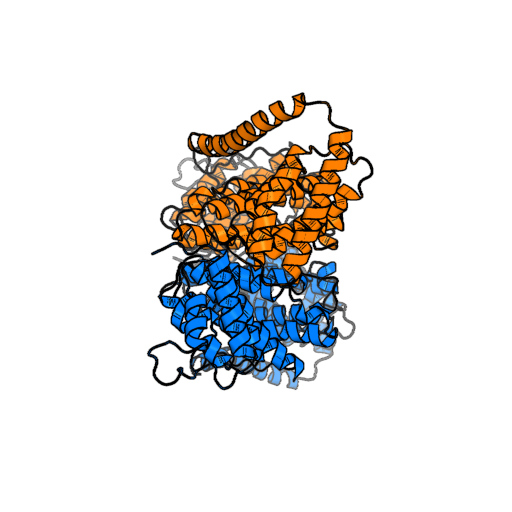3 1 80.56 201 LYS B C 1
ATOM 5282 O O . LYS B 1 201 ? -4.059 3.91 -9.891 1 80.56 201 LYS B O 1
ATOM 5287 N N . TYR B 1 202 ? -3.531 5.66 -11.117 1 83.69 202 TYR B N 1
ATOM 5288 C CA . TYR B 1 202 ? -2.541 6.094 -10.141 1 83.69 202 TYR B CA 1
ATOM 5289 C C . TYR B 1 202 ? -3.211 6.516 -8.836 1 83.69 202 TYR B C 1
ATOM 5291 O O . TYR B 1 202 ? -2.789 6.102 -7.754 1 83.69 202 TYR B O 1
ATOM 5299 N N . TRP B 1 203 ? -4.238 7.266 -8.93 1 87.38 203 TRP B N 1
ATOM 5300 C CA . TRP B 1 203 ? -4.965 7.73 -7.758 1 87.38 203 TRP B CA 1
ATOM 5301 C C . TRP B 1 203 ? -5.539 6.559 -6.969 1 87.38 203 TRP B C 1
ATOM 5303 O O . TRP B 1 203 ? -5.434 6.516 -5.742 1 87.38 203 TRP B O 1
ATOM 5313 N N . THR B 1 204 ? -6.035 5.645 -7.684 1 87.12 204 THR B N 1
ATOM 5314 C CA . THR B 1 204 ? -6.66 4.484 -7.059 1 87.12 204 THR B CA 1
ATOM 5315 C C . THR B 1 204 ? -5.625 3.664 -6.289 1 87.12 204 THR B C 1
ATOM 5317 O O . THR B 1 204 ? -5.855 3.291 -5.137 1 87.12 204 THR B O 1
ATOM 5320 N N . SER B 1 205 ? -4.547 3.416 -6.945 1 85.94 205 SER B N 1
ATOM 5321 C CA . SER B 1 205 ? -3.504 2.607 -6.32 1 85.94 205 SER B CA 1
ATOM 5322 C C . SER B 1 205 ? -2.977 3.27 -5.055 1 85.94 205 SER B C 1
ATOM 5324 O O . SER B 1 205 ? -2.781 2.605 -4.035 1 85.94 205 SER B O 1
ATOM 5326 N N . THR B 1 206 ? -2.771 4.566 -5.082 1 88.38 206 THR B N 1
ATOM 5327 C CA . THR B 1 206 ? -2.252 5.293 -3.93 1 88.38 206 THR B CA 1
ATOM 5328 C C . THR B 1 206 ? -3.291 5.344 -2.812 1 88.38 206 THR B C 1
ATOM 5330 O O . THR B 1 206 ? -2.953 5.199 -1.636 1 88.38 206 THR B O 1
ATOM 5333 N N . LEU B 1 207 ? -4.477 5.566 -3.203 1 90.38 207 LEU B N 1
ATOM 5334 C CA . LEU B 1 207 ? -5.551 5.648 -2.215 1 90.38 207 LEU B CA 1
ATOM 5335 C C . LEU B 1 207 ? -5.762 4.305 -1.527 1 90.38 207 LEU B C 1
ATOM 5337 O O . LEU B 1 207 ? -5.965 4.25 -0.313 1 90.38 207 LEU B O 1
ATOM 5341 N N . VAL B 1 208 ? -5.695 3.258 -2.299 1 89 208 VAL B N 1
ATOM 5342 C CA . VAL B 1 208 ? -5.848 1.918 -1.74 1 89 208 VAL B CA 1
ATOM 5343 C C . VAL B 1 208 ? -4.707 1.629 -0.768 1 89 208 VAL B C 1
ATOM 5345 O O . VAL B 1 208 ? -4.93 1.085 0.316 1 89 208 VAL B O 1
ATOM 5348 N N . HIS B 1 209 ? -3.553 1.961 -1.188 1 88.38 209 HIS B N 1
ATOM 5349 C CA . HIS B 1 209 ? -2.406 1.81 -0.298 1 88.38 209 HIS B CA 1
ATOM 5350 C C . HIS B 1 209 ? -2.623 2.557 1.013 1 88.38 209 HIS B C 1
ATOM 5352 O O . HIS B 1 209 ? -2.357 2.02 2.09 1 88.38 209 HIS B O 1
ATOM 5358 N N . PHE B 1 210 ? -3.143 3.715 0.902 1 88.88 210 PHE B N 1
ATOM 5359 C CA . PHE B 1 210 ? -3.404 4.531 2.082 1 88.88 210 PHE B CA 1
ATOM 5360 C C . PHE B 1 210 ? -4.441 3.863 2.98 1 88.88 210 PHE B C 1
ATOM 5362 O O . PHE B 1 210 ? -4.262 3.799 4.199 1 88.88 210 PHE B O 1
ATOM 5369 N N . LEU B 1 211 ? -5.477 3.426 2.398 1 90.88 211 LEU B N 1
ATOM 5370 C CA . LEU B 1 211 ? -6.559 2.828 3.176 1 90.88 211 LEU B CA 1
ATOM 5371 C C . LEU B 1 211 ? -6.086 1.563 3.885 1 90.88 211 LEU B C 1
ATOM 5373 O O . LEU B 1 211 ? -6.504 1.282 5.008 1 90.88 211 LEU B O 1
ATOM 5377 N N . ILE B 1 212 ? -5.234 0.833 3.229 1 91 212 ILE B N 1
ATOM 5378 C CA . ILE B 1 212 ? -4.684 -0.37 3.844 1 91 212 ILE B CA 1
ATOM 5379 C C . ILE B 1 212 ? -3.795 0.015 5.027 1 91 212 ILE B C 1
ATOM 5381 O O . ILE B 1 212 ? -3.775 -0.676 6.047 1 91 212 ILE B O 1
ATOM 5385 N N . GLN B 1 213 ? -3.162 1.112 4.902 1 87.19 213 GLN B N 1
ATOM 5386 C CA . GLN B 1 213 ? -2.307 1.582 5.988 1 87.19 213 GLN B CA 1
ATOM 5387 C C . GLN B 1 213 ? -3.133 1.959 7.215 1 87.19 213 GLN B C 1
ATOM 5389 O O . GLN B 1 213 ? -2.686 1.778 8.352 1 87.19 213 GLN B O 1
ATOM 5394 N N . ILE B 1 214 ? -4.297 2.463 7.004 1 87.38 214 ILE B N 1
ATOM 5395 C CA . ILE B 1 214 ? -5.184 2.82 8.109 1 87.38 214 ILE B CA 1
ATOM 5396 C C . ILE B 1 214 ? -5.48 1.585 8.953 1 87.38 214 ILE B C 1
ATOM 5398 O O . ILE B 1 214 ? -5.602 1.678 10.18 1 87.38 214 ILE B O 1
ATOM 5402 N N . VAL B 1 215 ? -5.492 0.437 8.328 1 88.75 215 VAL B N 1
ATOM 5403 C CA . VAL B 1 215 ? -5.82 -0.81 9.016 1 88.75 215 VAL B CA 1
ATOM 5404 C C . VAL B 1 215 ? -4.664 -1.211 9.93 1 88.75 215 VAL B C 1
ATOM 5406 O O . VAL B 1 215 ? -4.883 -1.801 10.992 1 88.75 215 VAL B O 1
ATOM 5409 N N . TYR B 1 216 ? -3.506 -0.768 9.547 1 85.12 216 TYR B N 1
ATOM 5410 C CA . TYR B 1 216 ? -2.33 -1.146 10.328 1 85.12 216 TYR B CA 1
ATOM 5411 C C . TYR B 1 216 ? -2.055 -0.13 11.43 1 85.12 216 TYR B C 1
ATOM 5413 O O . TYR B 1 216 ? -1.271 -0.395 12.344 1 85.12 216 TYR B O 1
ATOM 5421 N N . GLN B 1 217 ? -2.754 0.936 11.289 1 82.25 217 GLN B N 1
ATOM 5422 C CA . GLN B 1 217 ? -2.457 2.01 12.234 1 82.25 217 GLN B CA 1
ATOM 5423 C C . GLN B 1 217 ? -3.127 1.759 13.578 1 82.25 217 GLN B C 1
ATOM 5425 O O . GLN B 1 217 ? -4.254 1.263 13.633 1 82.25 217 GLN B O 1
ATOM 5430 N N . ASN B 1 218 ? -2.441 2.09 14.609 1 83.12 218 ASN B N 1
ATOM 5431 C CA . ASN B 1 218 ? -2.967 2.09 15.977 1 83.12 218 ASN B CA 1
ATOM 5432 C C . ASN B 1 218 ? -3.621 0.756 16.328 1 83.12 218 ASN B C 1
ATOM 5434 O O . ASN B 1 218 ? -4.75 0.725 16.812 1 83.12 218 ASN B O 1
ATOM 5438 N N . ILE B 1 219 ? -2.941 -0.28 16.109 1 83.69 219 ILE B N 1
ATOM 5439 C CA . ILE B 1 219 ? -3.465 -1.632 16.266 1 83.69 219 ILE B CA 1
ATOM 5440 C C . ILE B 1 219 ? -3.738 -1.914 17.75 1 83.69 219 ILE B C 1
ATOM 5442 O O . ILE B 1 219 ? -4.66 -2.66 18.078 1 83.69 219 ILE B O 1
ATOM 5446 N N . ASP B 1 220 ? -3.012 -1.306 18.562 1 79.81 220 ASP B N 1
ATOM 5447 C CA . ASP B 1 220 ? -3.127 -1.579 20 1 79.81 220 ASP B CA 1
ATOM 5448 C C . ASP B 1 220 ? -4.25 -0.756 20.625 1 79.81 220 ASP B C 1
ATOM 5450 O O . ASP B 1 220 ? -4.633 -0.992 21.766 1 79.81 220 ASP B O 1
ATOM 5454 N N . ASP B 1 221 ? -4.789 0.098 19.859 1 85.19 221 ASP B N 1
ATOM 5455 C CA . ASP B 1 221 ? -5.82 0.984 20.375 1 85.19 221 ASP B CA 1
ATOM 5456 C C . ASP B 1 221 ? -7.215 0.442 20.078 1 85.19 221 ASP B C 1
ATOM 5458 O O . ASP B 1 221 ? -7.613 0.342 18.922 1 85.19 221 ASP B O 1
ATOM 5462 N N . LYS B 1 222 ? -7.945 0.186 21.047 1 85.31 222 LYS B N 1
ATOM 5463 C CA . LYS B 1 222 ? -9.281 -0.399 20.938 1 85.31 222 LYS B CA 1
ATOM 5464 C C . LYS B 1 222 ? -10.242 0.565 20.266 1 85.31 222 LYS B C 1
ATOM 5466 O O . LYS B 1 222 ? -11.234 0.14 19.656 1 85.31 222 LYS B O 1
ATOM 5471 N N . GLU B 1 223 ? -9.969 1.812 20.312 1 87.75 223 GLU B N 1
ATOM 5472 C CA . GLU B 1 223 ? -10.844 2.828 19.734 1 87.75 223 GLU B CA 1
ATOM 5473 C C . GLU B 1 223 ? -10.844 2.752 18.219 1 87.75 223 GLU B C 1
ATOM 5475 O O . GLU B 1 223 ? -11.766 3.246 17.562 1 87.75 223 GLU B O 1
ATOM 5480 N N . PHE B 1 224 ? -9.867 2.086 17.703 1 91.25 224 PHE B N 1
ATOM 5481 C CA . PHE B 1 224 ? -9.703 2.084 16.25 1 91.25 224 PHE B CA 1
ATOM 5482 C C . PHE B 1 224 ? -10.25 0.794 15.648 1 91.25 224 PHE B C 1
ATOM 5484 O O . PHE B 1 224 ? -10.242 0.624 14.43 1 91.25 224 PHE B O 1
ATOM 5491 N N . ILE B 1 225 ? -10.781 -0.136 16.438 1 91.38 225 ILE B N 1
ATOM 5492 C CA . ILE B 1 225 ? -11.25 -1.429 15.961 1 91.38 225 ILE B CA 1
ATOM 5493 C C . ILE B 1 225 ? -12.414 -1.225 14.984 1 91.38 225 ILE B C 1
ATOM 5495 O O . ILE B 1 225 ? -12.43 -1.81 13.898 1 91.38 225 ILE B O 1
ATOM 5499 N N . GLU B 1 226 ? -13.32 -0.367 15.352 1 92 226 GLU B N 1
ATOM 5500 C CA . GLU B 1 226 ? -14.484 -0.121 14.508 1 92 226 GLU B CA 1
ATOM 5501 C C . GLU B 1 226 ? -14.07 0.488 13.172 1 92 226 GLU B C 1
ATOM 5503 O O . GLU B 1 226 ? -14.641 0.152 12.125 1 92 226 GLU B O 1
ATOM 5508 N N . LEU B 1 227 ? -13.156 1.391 13.273 1 94 227 LEU B N 1
ATOM 5509 C CA . LEU B 1 227 ? -12.664 2.012 12.047 1 94 227 LEU B CA 1
ATOM 5510 C C . LEU B 1 227 ? -12.016 0.978 11.133 1 94 227 LEU B C 1
ATOM 5512 O O . LEU B 1 227 ? -12.258 0.968 9.93 1 94 227 LEU B O 1
ATOM 5516 N N . ARG B 1 228 ? -11.203 0.117 11.68 1 94.25 228 ARG B N 1
ATOM 5517 C CA . ARG B 1 228 ? -10.492 -0.9 10.906 1 94.25 228 ARG B CA 1
ATOM 5518 C C . ARG B 1 228 ? -11.477 -1.856 10.242 1 94.25 228 ARG B C 1
ATOM 5520 O O . ARG B 1 228 ? -11.344 -2.154 9.047 1 94.25 228 ARG B O 1
ATOM 5527 N N . GLU B 1 229 ? -12.422 -2.312 10.953 1 95.56 229 GLU B N 1
ATOM 5528 C CA . GLU B 1 229 ? -13.414 -3.23 10.406 1 95.56 229 GLU B CA 1
ATOM 5529 C C . GLU B 1 229 ? -14.258 -2.551 9.336 1 95.56 229 GLU B C 1
ATOM 5531 O O . GLU B 1 229 ? -14.539 -3.146 8.289 1 95.56 229 GLU B O 1
ATOM 5536 N N . HIS B 1 230 ? -14.57 -1.298 9.625 1 95.25 230 HIS B N 1
ATOM 5537 C CA . HIS B 1 230 ? -15.352 -0.539 8.656 1 95.25 230 HIS B CA 1
ATOM 5538 C C . HIS B 1 230 ? -14.562 -0.306 7.375 1 95.25 230 HIS B C 1
ATOM 5540 O O . HIS B 1 230 ? -15.125 -0.365 6.277 1 95.25 230 HIS B O 1
ATOM 5546 N N . ALA B 1 231 ? -13.352 -0.024 7.551 1 95.38 231 ALA B N 1
ATOM 5547 C CA . ALA B 1 231 ? -12.477 0.189 6.398 1 95.38 231 ALA B CA 1
ATOM 5548 C C . ALA B 1 231 ? -12.359 -1.08 5.559 1 95.38 231 ALA B C 1
ATOM 5550 O O . ALA B 1 231 ? -12.445 -1.029 4.328 1 95.38 231 ALA B O 1
ATOM 5551 N N . LEU B 1 232 ? -12.195 -2.223 6.172 1 96.44 232 LEU B N 1
ATOM 5552 C CA . LEU B 1 232 ? -12.078 -3.492 5.461 1 96.44 232 LEU B CA 1
ATOM 5553 C C . LEU B 1 232 ? -13.391 -3.84 4.758 1 96.44 232 LEU B C 1
ATOM 5555 O O . LEU B 1 232 ? -13.375 -4.324 3.623 1 96.44 232 LEU B O 1
ATOM 5559 N N . LYS B 1 233 ? -14.461 -3.58 5.422 1 95.75 233 LYS B N 1
ATOM 5560 C CA . LYS B 1 233 ? -15.766 -3.818 4.809 1 95.75 233 LYS B CA 1
ATOM 5561 C C . LYS B 1 233 ? -15.953 -2.949 3.57 1 95.75 233 LYS B C 1
ATOM 5563 O O . LYS B 1 233 ? -16.484 -3.412 2.555 1 95.75 233 LYS B O 1
ATOM 5568 N N . TYR B 1 234 ? -15.578 -1.771 3.717 1 95.44 234 TYR B N 1
ATOM 5569 C CA . TYR B 1 234 ? -15.672 -0.872 2.572 1 95.44 234 TYR B CA 1
ATOM 5570 C C . TYR B 1 234 ? -14.82 -1.368 1.415 1 95.44 234 TYR B C 1
ATOM 5572 O O . TYR B 1 234 ? -15.281 -1.427 0.273 1 95.44 234 TYR B O 1
ATOM 5580 N N . LEU B 1 235 ? -13.586 -1.678 1.711 1 94.62 235 LEU B N 1
ATOM 5581 C CA . LEU B 1 235 ? -12.664 -2.131 0.673 1 94.62 235 LEU B CA 1
ATOM 5582 C C . LEU B 1 235 ? -13.164 -3.414 0.021 1 94.62 235 LEU B C 1
ATOM 5584 O O . LEU B 1 235 ? -13.016 -3.6 -1.188 1 94.62 235 LEU B O 1
ATOM 5588 N N . LEU B 1 236 ? -13.727 -4.297 0.794 1 95.38 236 LEU B N 1
ATOM 5589 C CA . LEU B 1 236 ? -14.312 -5.516 0.244 1 95.38 236 LEU B CA 1
ATOM 5590 C C . LEU B 1 236 ? -15.477 -5.188 -0.687 1 95.38 236 LEU B C 1
ATOM 5592 O O . LEU B 1 236 ? -15.641 -5.828 -1.728 1 95.38 236 LEU B O 1
ATOM 5596 N N . SER B 1 237 ? -16.234 -4.191 -0.315 1 93.19 237 SER B N 1
ATOM 5597 C CA . SER B 1 237 ? -17.359 -3.777 -1.147 1 93.19 237 SER B CA 1
ATOM 5598 C C . SER B 1 237 ? -16.891 -3.256 -2.5 1 93.19 237 SER B C 1
ATOM 5600 O O . SER B 1 237 ? -17.609 -3.369 -3.498 1 93.19 237 SER B O 1
ATOM 5602 N N . ILE B 1 238 ? -15.766 -2.703 -2.504 1 89 238 ILE B N 1
ATOM 5603 C CA . ILE B 1 238 ? -15.188 -2.219 -3.752 1 89 238 ILE B CA 1
ATOM 5604 C C . ILE B 1 238 ? -14.938 -3.395 -4.691 1 89 238 ILE B C 1
ATOM 5606 O O . ILE B 1 238 ? -15.219 -3.311 -5.891 1 89 238 ILE B O 1
ATOM 5610 N N . ILE B 1 239 ? -14.359 -4.453 -4.184 1 87.5 239 ILE B N 1
ATOM 5611 C CA . ILE B 1 239 ? -14.094 -5.648 -4.98 1 87.5 239 ILE B CA 1
ATOM 5612 C C . ILE B 1 239 ? -15.398 -6.18 -5.566 1 87.5 239 ILE B C 1
ATOM 5614 O O . ILE B 1 239 ? -15.438 -6.609 -6.723 1 87.5 239 ILE B O 1
ATOM 5618 N N . GLN B 1 240 ? -16.391 -6.008 -4.84 1 86.06 240 GLN B N 1
ATOM 5619 C CA . GLN B 1 240 ? -17.688 -6.535 -5.242 1 86.06 240 GLN B CA 1
ATOM 5620 C C . GLN B 1 240 ? -18.328 -5.656 -6.305 1 86.06 240 GLN B C 1
ATOM 5622 O O . GLN B 1 240 ? -19.141 -6.133 -7.105 1 86.06 240 GLN B O 1
ATOM 5627 N N . LYS B 1 241 ? -17.969 -4.449 -6.277 1 82.69 241 LYS B N 1
ATOM 5628 C CA . LYS B 1 241 ? -18.594 -3.488 -7.188 1 82.69 241 LYS B CA 1
ATOM 5629 C C . LYS B 1 241 ? -17.844 -3.434 -8.516 1 82.69 241 LYS B C 1
ATOM 5631 O O . LYS B 1 241 ? -18.375 -2.926 -9.508 1 82.69 241 LYS B O 1
ATOM 5636 N N . ILE B 1 242 ? -16.609 -3.801 -8.523 1 73.62 242 ILE B N 1
ATOM 5637 C CA . ILE B 1 242 ? -15.836 -3.779 -9.758 1 73.62 242 ILE B CA 1
ATOM 5638 C C . ILE B 1 242 ? -16.281 -4.926 -10.664 1 73.62 242 ILE B C 1
ATOM 5640 O O . ILE B 1 242 ? -16.188 -6.094 -10.289 1 73.62 242 ILE B O 1
ATOM 5644 N N . PRO B 1 243 ? -16.938 -4.41 -11.789 1 61.28 243 PRO B N 1
ATOM 5645 C CA . PRO B 1 243 ? -17.438 -5.457 -12.68 1 61.28 243 PRO B CA 1
ATOM 5646 C C . PRO B 1 243 ? -16.328 -6.32 -13.273 1 61.28 243 PRO B C 1
ATOM 5648 O O . PRO B 1 243 ? -15.32 -5.789 -13.742 1 61.28 243 PRO B O 1
ATOM 5651 N N . LEU B 1 244 ? -16.328 -7.555 -13.078 1 57.25 244 LEU B N 1
ATOM 5652 C CA . LEU B 1 244 ? -15.367 -8.5 -13.633 1 57.25 244 LEU B CA 1
ATOM 5653 C C . LEU B 1 244 ? -15.539 -8.617 -15.148 1 57.25 244 LEU B C 1
ATOM 5655 O O . LEU B 1 244 ? -14.672 -9.164 -15.836 1 57.25 244 LEU B O 1
ATOM 5659 N N . SER B 1 245 ? -16.797 -8.406 -15.5 1 52.72 245 SER B N 1
ATOM 5660 C CA . SER B 1 245 ? -17.047 -8.547 -16.938 1 52.72 245 SER B CA 1
ATOM 5661 C C . SER B 1 245 ? -16.109 -7.664 -17.75 1 52.72 245 SER B C 1
ATOM 5663 O O . SER B 1 245 ? -15.781 -7.996 -18.891 1 52.72 245 SER B O 1
ATOM 5665 N N . SER B 1 246 ? -15.891 -6.527 -17.219 1 49.94 246 SER B N 1
ATOM 5666 C CA . SER B 1 246 ? -15.023 -5.648 -18 1 49.94 246 SER B CA 1
ATOM 5667 C C . SER B 1 246 ? -13.586 -6.156 -18.016 1 49.94 246 SER B C 1
ATOM 5669 O O . SER B 1 246 ? -12.711 -5.555 -18.641 1 49.94 246 SER B O 1
ATOM 5671 N N . ILE B 1 247 ? -13.352 -7.078 -17.25 1 51.44 247 ILE B N 1
ATOM 5672 C CA . ILE B 1 247 ? -12.031 -7.703 -17.25 1 51.44 247 ILE B CA 1
ATOM 5673 C C . ILE B 1 247 ? -11.82 -8.445 -18.578 1 51.44 247 ILE B C 1
ATOM 5675 O O . ILE B 1 247 ? -10.703 -8.867 -18.891 1 51.44 247 ILE B O 1
ATOM 5679 N N . THR B 1 248 ? -12.93 -8.5 -19.297 1 47.16 248 THR B N 1
ATOM 5680 C CA . THR B 1 248 ? -12.836 -9.266 -20.531 1 47.16 248 THR B CA 1
ATOM 5681 C C . THR B 1 248 ? -12.07 -8.484 -21.594 1 47.16 248 THR B C 1
ATOM 5683 O O . THR B 1 248 ? -11.656 -9.047 -22.609 1 47.16 248 THR B O 1
ATOM 5686 N N . SER B 1 249 ? -12.117 -7.238 -21.531 1 47.66 249 SER B N 1
ATOM 5687 C CA . SER B 1 249 ? -11.227 -6.645 -22.531 1 47.66 249 SER B CA 1
ATOM 5688 C C . SER B 1 249 ? -9.82 -6.473 -21.984 1 47.66 249 SER B C 1
ATOM 5690 O O . SER B 1 249 ? -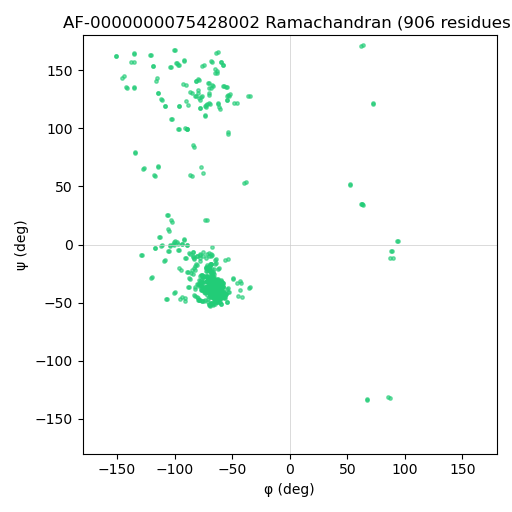9.641 -6.043 -20.844 1 47.66 249 SER B O 1
ATOM 5692 N N . TYR B 1 250 ? -8.883 -7.129 -22.656 1 47.94 250 TYR B N 1
ATOM 5693 C CA . TYR B 1 250 ? -7.496 -7.316 -22.234 1 47.94 250 TYR B CA 1
ATOM 5694 C C . TYR B 1 250 ? -6.934 -6.039 -21.625 1 47.94 250 TYR B C 1
ATOM 5696 O O . TYR B 1 250 ? -6.211 -6.086 -20.625 1 47.94 250 TYR B O 1
ATOM 5704 N N . ILE B 1 251 ? -7.188 -4.848 -22.297 1 46.88 251 ILE B N 1
ATOM 5705 C CA . ILE B 1 251 ? -6.477 -3.629 -21.906 1 46.88 251 ILE B CA 1
ATOM 5706 C C . ILE B 1 251 ? -6.926 -3.178 -20.531 1 46.88 251 ILE B C 1
ATOM 5708 O O . ILE B 1 251 ? -6.094 -2.865 -19.672 1 46.88 251 ILE B O 1
ATOM 5712 N N . ASN B 1 252 ? -8.188 -3.092 -20.344 1 54.78 252 ASN B N 1
ATOM 5713 C CA . ASN B 1 252 ? -8.75 -2.6 -19.094 1 54.78 252 ASN B CA 1
ATOM 5714 C C . ASN B 1 252 ? -8.656 -3.646 -17.984 1 54.78 252 ASN B C 1
ATOM 5716 O O . ASN B 1 252 ? -8.617 -3.305 -16.812 1 54.78 252 ASN B O 1
ATOM 5720 N N . TYR B 1 253 ? -8.211 -4.766 -18.5 1 57.44 253 TYR B N 1
ATOM 5721 C CA . TYR B 1 253 ? -8.117 -5.914 -17.609 1 57.44 253 TYR B CA 1
ATOM 5722 C C . TYR B 1 253 ? -6.895 -5.805 -16.703 1 57.44 253 TYR B C 1
ATOM 5724 O O . TYR B 1 253 ? -6.977 -6.059 -15.5 1 57.44 253 TYR B O 1
ATOM 5732 N N . ASP B 1 254 ? -5.934 -5.258 -17.297 1 59.59 254 ASP B N 1
ATOM 5733 C CA . ASP B 1 254 ? -4.668 -5.336 -16.562 1 59.59 254 ASP B CA 1
ATOM 5734 C C . ASP B 1 254 ? -4.688 -4.434 -15.336 1 59.59 254 ASP B C 1
ATOM 5736 O O . ASP B 1 254 ? -4.281 -4.852 -14.25 1 59.59 254 ASP B O 1
ATOM 5740 N N . VAL B 1 255 ? -5.324 -3.309 -15.516 1 59.5 255 VAL B N 1
ATOM 5741 C CA . VAL B 1 255 ? -5.273 -2.34 -14.422 1 59.5 255 VAL B CA 1
ATOM 5742 C C . VAL B 1 255 ? -6.219 -2.775 -13.305 1 59.5 255 VAL B C 1
ATOM 5744 O O . VAL B 1 255 ? -5.824 -2.828 -12.133 1 59.5 255 VAL B O 1
ATOM 5747 N N . LYS B 1 256 ? -7.398 -3.092 -13.719 1 67.12 256 LYS B N 1
ATOM 5748 C CA . LYS B 1 256 ? -8.391 -3.471 -12.711 1 67.12 256 LYS B CA 1
ATOM 5749 C C . LYS B 1 256 ? -7.992 -4.766 -12.008 1 67.12 256 LYS B C 1
ATOM 5751 O O . LYS B 1 256 ? -8.156 -4.895 -10.797 1 67.12 256 LYS B O 1
ATOM 5756 N N . ASN B 1 257 ? -7.332 -5.469 -12.703 1 72.88 257 ASN B N 1
ATOM 5757 C CA . ASN B 1 257 ? -6.934 -6.762 -12.148 1 72.88 257 ASN B CA 1
ATOM 5758 C C . ASN B 1 257 ? -5.785 -6.613 -11.156 1 72.88 257 ASN B C 1
ATOM 5760 O O . ASN B 1 257 ? -5.762 -7.285 -10.125 1 72.88 257 ASN B O 1
ATOM 5764 N N . SER B 1 258 ? -4.938 -5.699 -11.469 1 77.38 258 SER B N 1
ATOM 5765 C CA . SER B 1 258 ? -3.797 -5.523 -10.578 1 77.38 258 SER B CA 1
ATOM 5766 C C . SER B 1 258 ? -4.227 -4.938 -9.234 1 77.38 258 SER B C 1
ATOM 5768 O O . SER B 1 258 ? -3.766 -5.383 -8.18 1 77.38 258 SER B O 1
ATOM 5770 N N . THR B 1 259 ? -5.152 -3.988 -9.336 1 78.88 259 THR B N 1
ATOM 5771 C CA . THR B 1 259 ? -5.645 -3.379 -8.109 1 78.88 259 THR B CA 1
ATOM 5772 C C . THR B 1 259 ? -6.422 -4.391 -7.277 1 78.88 259 THR B C 1
ATOM 5774 O O . THR B 1 259 ? -6.246 -4.473 -6.059 1 78.88 259 THR B O 1
ATOM 5777 N N . LEU B 1 260 ? -7.195 -5.129 -7.984 1 84.56 260 LEU B N 1
ATOM 5778 C CA . LEU B 1 260 ? -7.984 -6.145 -7.293 1 84.56 260 LEU B CA 1
ATOM 5779 C C . LEU B 1 260 ? -7.082 -7.188 -6.645 1 84.56 260 LEU B C 1
ATOM 5781 O O . LEU B 1 260 ? -7.277 -7.543 -5.48 1 84.56 260 LEU B O 1
ATOM 5785 N N . TYR B 1 261 ? -6.176 -7.59 -7.363 1 86.75 261 TYR B N 1
ATOM 5786 C CA . TYR B 1 261 ? -5.254 -8.602 -6.855 1 86.75 261 TYR B CA 1
ATOM 5787 C C . TYR B 1 261 ? -4.5 -8.094 -5.633 1 86.75 261 TYR B C 1
ATOM 5789 O O . TYR B 1 261 ? -4.383 -8.797 -4.629 1 86.75 261 TYR B O 1
ATOM 5797 N N . LEU B 1 262 ? -4.039 -6.906 -5.715 1 85 262 LEU B N 1
ATOM 5798 C CA . LEU B 1 262 ? -3.283 -6.328 -4.613 1 85 262 LEU B CA 1
ATOM 5799 C C . LEU B 1 262 ? -4.16 -6.172 -3.373 1 85 262 LEU B C 1
ATOM 5801 O O . LEU B 1 262 ? -3.693 -6.371 -2.248 1 85 262 LEU B O 1
ATOM 5805 N N . LEU B 1 263 ? -5.328 -5.781 -3.627 1 89.81 263 LEU B N 1
ATOM 5806 C CA . LEU B 1 263 ? -6.262 -5.629 -2.52 1 89.81 263 LEU B CA 1
ATOM 5807 C C . LEU B 1 263 ? -6.523 -6.965 -1.835 1 89.81 263 LEU B C 1
ATOM 5809 O O . LEU B 1 263 ? -6.449 -7.066 -0.608 1 89.81 263 LEU B O 1
ATOM 5813 N N . ILE B 1 264 ? -6.758 -7.957 -2.605 1 92.75 264 ILE B N 1
ATOM 5814 C CA . ILE B 1 264 ? -7.039 -9.273 -2.055 1 92.75 264 ILE B CA 1
ATOM 5815 C C . ILE B 1 264 ? -5.809 -9.805 -1.326 1 92.75 264 ILE B C 1
ATOM 5817 O O . ILE B 1 264 ? -5.918 -10.352 -0.225 1 92.75 264 ILE B O 1
ATOM 5821 N N . GLN B 1 265 ? -4.734 -9.609 -1.941 1 90.56 265 GLN B N 1
ATOM 5822 C CA . GLN B 1 265 ? -3.484 -10.016 -1.308 1 90.56 265 GLN B CA 1
ATOM 5823 C C . GLN B 1 265 ? -3.297 -9.328 0.038 1 90.56 265 GLN B C 1
ATOM 5825 O O . GLN B 1 265 ? -2.869 -9.953 1.011 1 90.56 265 GLN B O 1
ATOM 5830 N N . SER B 1 266 ? -3.598 -8.055 0.074 1 91.44 266 SER B N 1
ATOM 5831 C CA . SER B 1 266 ? -3.482 -7.301 1.316 1 91.44 266 SER B CA 1
ATOM 5832 C C . SER B 1 266 ? -4.414 -7.855 2.391 1 91.44 266 SER B C 1
ATOM 5834 O O . SER B 1 266 ? -4.043 -7.93 3.562 1 91.44 266 SER B O 1
ATOM 5836 N N . PHE B 1 267 ? -5.578 -8.242 2.008 1 95.06 267 PHE B N 1
ATOM 5837 C CA . PHE B 1 267 ? -6.535 -8.805 2.953 1 95.06 267 PHE B CA 1
ATOM 5838 C C . PHE B 1 267 ? -6.004 -10.102 3.555 1 95.06 267 PHE B C 1
ATOM 5840 O O . PHE B 1 267 ? -6.113 -10.32 4.762 1 95.06 267 PHE B O 1
ATOM 5847 N N . ILE B 1 268 ? -5.449 -10.859 2.701 1 93.56 268 ILE B N 1
ATOM 5848 C CA . ILE B 1 268 ? -4.926 -12.141 3.156 1 93.56 268 ILE B CA 1
ATOM 5849 C C . ILE B 1 268 ? -3.744 -11.914 4.094 1 93.56 268 ILE B C 1
ATOM 5851 O O . ILE B 1 268 ? -3.635 -12.57 5.133 1 93.56 268 ILE B O 1
ATOM 5855 N N . ASN B 1 269 ? -2.939 -10.984 3.781 1 89.06 269 ASN B N 1
ATOM 5856 C CA . ASN B 1 269 ? -1.806 -10.656 4.641 1 89.06 269 ASN B CA 1
ATOM 5857 C C . ASN B 1 269 ? -2.264 -10.172 6.012 1 89.06 269 ASN B C 1
ATOM 5859 O O . ASN B 1 269 ? -1.645 -10.492 7.027 1 89.06 269 ASN B O 1
ATOM 5863 N N . ILE B 1 270 ? -3.27 -9.391 6.004 1 91.75 270 ILE B N 1
ATOM 5864 C CA . ILE B 1 270 ? -3.836 -8.883 7.246 1 91.75 270 ILE B CA 1
ATOM 5865 C C . ILE B 1 270 ? -4.309 -10.047 8.117 1 91.75 270 ILE B C 1
ATOM 5867 O O . ILE B 1 270 ? -4.051 -10.07 9.32 1 91.75 270 ILE B O 1
ATOM 5871 N N . MET B 1 271 ? -4.906 -11.023 7.504 1 93.06 271 MET B N 1
ATOM 5872 C CA . MET B 1 271 ? -5.426 -12.172 8.242 1 93.06 271 MET B CA 1
ATOM 5873 C C . MET B 1 271 ? -4.297 -13.109 8.664 1 93.06 271 MET B C 1
ATOM 5875 O O . MET B 1 271 ? -4.418 -13.828 9.656 1 93.06 271 MET B O 1
ATOM 5879 N N . GLU B 1 272 ? -3.275 -13.055 7.922 1 89.44 272 GLU B N 1
ATOM 5880 C CA . GLU B 1 272 ? -2.152 -13.945 8.203 1 89.44 272 GLU B CA 1
ATOM 5881 C C . GLU B 1 272 ? -1.344 -13.445 9.398 1 89.44 272 GLU B C 1
ATOM 5883 O O . GLU B 1 272 ? -0.809 -14.242 10.172 1 89.44 272 GLU B O 1
ATOM 5888 N N . THR B 1 273 ? -1.273 -12.188 9.57 1 85.56 273 THR B N 1
ATOM 5889 C CA . THR B 1 273 ? -0.494 -11.594 10.648 1 85.56 273 THR B CA 1
ATOM 5890 C C . THR B 1 273 ? -1.242 -11.695 11.977 1 85.56 273 THR B C 1
ATOM 5892 O O . THR B 1 273 ? -2.27 -11.039 12.164 1 85.56 273 THR B O 1
ATOM 5895 N N . SER B 1 274 ? -0.643 -12.406 12.891 1 83.88 274 SER B N 1
ATOM 5896 C CA . SER B 1 274 ? -1.326 -12.75 14.133 1 83.88 274 SER B CA 1
ATOM 5897 C C . SER B 1 274 ? -1.748 -11.5 14.891 1 83.88 274 SER B C 1
ATOM 5899 O O . SER B 1 274 ? -2.893 -11.391 15.336 1 83.88 274 SER B O 1
ATOM 5901 N N . TYR B 1 275 ? -0.791 -10.602 14.93 1 84.44 275 TYR B N 1
ATOM 5902 C CA . TYR B 1 275 ? -1.037 -9.406 15.727 1 84.44 275 TYR B CA 1
ATOM 5903 C C . TYR B 1 275 ? -2.188 -8.586 15.148 1 84.44 275 TYR B C 1
ATOM 5905 O O . TYR B 1 275 ? -3 -8.039 15.898 1 84.44 275 TYR B O 1
ATOM 5913 N N . ILE B 1 276 ? -2.266 -8.586 13.914 1 87.56 276 ILE B N 1
ATOM 5914 C CA . ILE B 1 276 ? -3.316 -7.824 13.25 1 87.56 276 ILE B CA 1
ATOM 5915 C C . ILE B 1 276 ? -4.625 -8.609 13.281 1 87.56 276 ILE B C 1
ATOM 5917 O O . ILE B 1 276 ? -5.676 -8.07 13.625 1 87.56 276 ILE B O 1
ATOM 5921 N N . ARG B 1 277 ? -4.551 -9.852 12.977 1 89.62 277 ARG B N 1
ATOM 5922 C CA . ARG B 1 277 ? -5.711 -10.742 13 1 89.62 277 ARG B CA 1
ATOM 5923 C C . ARG B 1 277 ? -6.418 -10.688 14.352 1 89.62 277 ARG B C 1
ATOM 5925 O O . ARG B 1 277 ? -7.645 -10.586 14.414 1 89.62 277 ARG B O 1
ATOM 5932 N N . ASN B 1 278 ? -5.617 -10.648 15.375 1 88.88 278 ASN B N 1
ATOM 5933 C CA . ASN B 1 278 ? -6.168 -10.727 16.719 1 88.88 278 ASN B CA 1
ATOM 5934 C C . ASN B 1 278 ? -6.762 -9.391 17.156 1 88.88 278 ASN B C 1
ATOM 5936 O O . ASN B 1 278 ? -7.426 -9.312 18.188 1 88.88 278 ASN B O 1
ATOM 5940 N N . SER B 1 279 ? -6.523 -8.422 16.359 1 89.69 279 SER B N 1
ATOM 5941 C CA . SER B 1 279 ? -7.066 -7.109 16.703 1 89.69 279 SER B CA 1
ATOM 5942 C C . SER B 1 279 ? -8.516 -6.98 16.234 1 89.69 279 SER B C 1
ATOM 5944 O O . SER B 1 279 ? -9.227 -6.059 16.656 1 89.69 279 SER B O 1
ATOM 5946 N N . PHE B 1 280 ? -8.977 -7.895 15.477 1 93.06 280 PHE B N 1
ATOM 5947 C CA . PHE B 1 280 ? -10.344 -7.871 14.977 1 93.06 280 PHE B CA 1
ATOM 5948 C C . PHE B 1 280 ? -11.242 -8.773 15.812 1 93.06 280 PHE B C 1
ATOM 5950 O O . PHE B 1 280 ? -10.758 -9.703 16.469 1 93.06 280 PHE B O 1
ATOM 5957 N N . SER B 1 281 ? -12.555 -8.484 15.797 1 92.25 281 SER B N 1
ATOM 5958 C CA . SER B 1 281 ? -13.523 -9.391 16.406 1 92.25 281 SER B CA 1
ATOM 5959 C C . SER B 1 281 ? -13.656 -10.68 15.602 1 92.25 281 SER B C 1
ATOM 5961 O O . SER B 1 281 ? -13.672 -10.648 14.367 1 92.25 281 SER B O 1
ATOM 5963 N N . PRO B 1 282 ? -13.742 -11.812 16.281 1 93.81 282 PRO B N 1
ATOM 5964 C CA . PRO B 1 282 ? -13.883 -13.086 15.578 1 93.81 282 PRO B CA 1
ATOM 5965 C C . PRO B 1 282 ? -15.117 -13.125 14.68 1 93.81 282 PRO B C 1
ATOM 5967 O O . PRO B 1 282 ? -15.078 -13.703 13.594 1 93.81 282 PRO B O 1
ATOM 5970 N N . PHE B 1 283 ? -16.125 -12.531 15.109 1 95 283 PHE B N 1
ATOM 5971 C CA . PHE B 1 283 ? -17.344 -12.508 14.312 1 95 283 PHE B CA 1
ATOM 5972 C C . PHE B 1 283 ? -17.125 -11.773 13 1 95 283 PHE B C 1
ATOM 5974 O O . PHE B 1 283 ? -17.516 -12.258 11.938 1 95 283 PHE B O 1
ATOM 5981 N N . PHE B 1 284 ? -16.484 -10.656 13.078 1 96 284 PHE B N 1
ATOM 5982 C CA . PHE B 1 284 ? -16.203 -9.883 11.875 1 96 284 PHE B CA 1
ATOM 5983 C C . PHE B 1 284 ? -15.297 -10.664 10.93 1 96 284 PHE B C 1
ATOM 5985 O O . PHE B 1 284 ? -15.562 -10.727 9.727 1 96 284 PHE B O 1
ATOM 5992 N N . LEU B 1 285 ? -14.273 -11.281 11.445 1 96.69 285 LEU B N 1
ATOM 5993 C CA . LEU B 1 285 ? -13.297 -11.977 10.617 1 96.69 285 LEU B CA 1
ATOM 5994 C C . LEU B 1 285 ? -13.922 -13.172 9.914 1 96.69 285 LEU B C 1
ATOM 5996 O O . LEU B 1 285 ? -13.562 -13.492 8.781 1 96.69 285 LEU B O 1
ATOM 6000 N N . LYS B 1 286 ? -14.812 -13.836 10.562 1 96.81 286 LYS B N 1
ATOM 6001 C CA . LYS B 1 286 ? -15.5 -14.961 9.945 1 96.81 286 LYS B CA 1
ATOM 6002 C C . LYS B 1 286 ? -16.344 -14.508 8.758 1 96.81 286 LYS B C 1
ATOM 6004 O O . LYS B 1 286 ? -16.281 -15.109 7.684 1 96.81 286 LYS B O 1
ATOM 6009 N N . GLU B 1 287 ? -17.062 -13.477 8.977 1 96.62 287 GLU B N 1
ATOM 6010 C CA . GLU B 1 287 ? -17.891 -12.938 7.906 1 96.62 287 GLU B CA 1
ATOM 6011 C C . GLU B 1 287 ? -17.031 -12.398 6.762 1 96.62 287 GLU B C 1
ATOM 6013 O O . GLU B 1 287 ? -17.344 -12.633 5.59 1 96.62 287 GLU B O 1
ATOM 6018 N N . PHE B 1 288 ? -16.031 -11.719 7.152 1 97.25 288 PHE B N 1
ATOM 6019 C CA . PHE B 1 288 ? -15.148 -11.086 6.18 1 97.25 288 PHE B CA 1
ATOM 6020 C C . PHE B 1 288 ? -14.438 -12.133 5.332 1 97.25 288 PHE B C 1
ATOM 6022 O O . PHE B 1 288 ? -14.398 -12.023 4.105 1 97.25 288 PHE B O 1
ATOM 6029 N N . SER B 1 289 ? -13.859 -13.125 6.012 1 97.94 289 SER B N 1
ATOM 6030 C CA . SER B 1 289 ? -13.117 -14.156 5.305 1 97.94 289 SER B CA 1
ATOM 6031 C C . SER B 1 289 ? -14.031 -14.969 4.395 1 97.94 289 SER B C 1
ATOM 6033 O O . SER B 1 289 ? -13.641 -15.344 3.285 1 97.94 289 SER B O 1
ATOM 6035 N N . ASN B 1 290 ? -15.18 -15.219 4.82 1 97.12 290 ASN B N 1
ATOM 6036 C CA . ASN B 1 290 ? -16.141 -15.922 3.994 1 97.12 290 ASN B CA 1
ATOM 6037 C C . ASN B 1 290 ? -16.5 -15.141 2.734 1 97.12 290 ASN B C 1
ATOM 6039 O O . ASN B 1 290 ? -16.484 -15.688 1.631 1 97.12 290 ASN B O 1
ATOM 6043 N N . ALA B 1 291 ? -16.812 -13.906 2.963 1 96.19 291 ALA B N 1
ATOM 6044 C CA . ALA B 1 291 ? -17.156 -13.039 1.835 1 96.19 291 ALA B CA 1
ATOM 6045 C C . ALA B 1 291 ? -15.977 -12.914 0.868 1 96.19 291 ALA B C 1
ATOM 6047 O O . ALA B 1 291 ? -16.172 -12.93 -0.351 1 96.19 291 ALA B O 1
ATOM 6048 N N . LEU B 1 292 ? -14.82 -12.797 1.439 1 96.81 292 LEU B N 1
ATOM 6049 C CA . LEU B 1 292 ? -13.609 -12.68 0.625 1 96.81 292 LEU B CA 1
ATOM 6050 C C . LEU B 1 292 ? -13.391 -13.945 -0.196 1 96.81 292 LEU B C 1
ATOM 6052 O O . LEU B 1 292 ? -13.094 -13.867 -1.39 1 96.81 292 LEU B O 1
ATOM 6056 N N . SER B 1 293 ? -13.539 -15.078 0.42 1 96.81 293 SER B N 1
ATOM 6057 C CA . SER B 1 293 ? -13.352 -16.344 -0.266 1 96.81 293 SER B CA 1
ATOM 6058 C C . SER B 1 293 ? -14.344 -16.516 -1.409 1 96.81 293 SER B C 1
ATOM 6060 O O . SER B 1 293 ? -13.992 -17 -2.482 1 96.81 293 SER B O 1
ATOM 6062 N N . ILE B 1 294 ? -15.508 -16.078 -1.149 1 95.38 294 ILE B N 1
ATOM 6063 C CA . ILE B 1 294 ? -16.531 -16.156 -2.182 1 95.38 294 ILE B CA 1
ATOM 6064 C C . ILE B 1 294 ? -16.156 -15.266 -3.361 1 95.38 294 ILE B C 1
ATOM 6066 O O . ILE B 1 294 ? -16.312 -15.656 -4.52 1 95.38 294 ILE B O 1
ATOM 6070 N N . GLN B 1 295 ? -15.656 -14.148 -3.041 1 92.81 295 GLN B N 1
ATOM 6071 C CA . GLN B 1 295 ? -15.242 -13.227 -4.098 1 92.81 295 GLN B CA 1
ATOM 6072 C C . GLN B 1 295 ? -14.078 -13.805 -4.898 1 92.81 295 GLN B C 1
ATOM 6074 O O . GLN B 1 295 ? -14.055 -13.703 -6.129 1 92.81 295 GLN B O 1
ATOM 6079 N N . ILE B 1 296 ? -13.102 -14.375 -4.262 1 94.12 296 ILE B N 1
ATOM 6080 C CA . ILE B 1 296 ? -11.969 -14.984 -4.945 1 94.12 296 ILE B CA 1
ATOM 6081 C C . ILE B 1 296 ? -12.453 -16.109 -5.859 1 94.12 296 ILE B C 1
ATOM 6083 O O . ILE B 1 296 ? -12.039 -16.203 -7.016 1 94.12 296 ILE B O 1
ATOM 6087 N N . LEU B 1 297 ? -13.367 -16.906 -5.344 1 94 297 LEU B N 1
ATOM 6088 C CA . LEU B 1 297 ? -13.922 -18 -6.129 1 94 297 LEU B CA 1
ATOM 6089 C C . LEU B 1 297 ? -14.656 -17.469 -7.359 1 94 297 LEU B C 1
ATOM 6091 O O . LEU B 1 297 ? -14.477 -18 -8.461 1 94 297 LEU B O 1
ATOM 6095 N N . SER B 1 298 ? -15.383 -16.469 -7.137 1 91.38 298 SER B N 1
ATOM 6096 C CA . SER B 1 298 ? -16.141 -15.891 -8.242 1 91.38 298 SER B CA 1
ATOM 6097 C C . SER B 1 298 ? -15.227 -15.352 -9.328 1 91.38 298 SER B C 1
ATOM 6099 O O . SER B 1 298 ? -15.422 -15.641 -10.508 1 91.38 298 SER B O 1
ATOM 6101 N N . ILE B 1 299 ? -14.266 -14.68 -8.961 1 89.12 299 ILE B N 1
ATOM 6102 C CA . ILE B 1 299 ? -13.32 -14.086 -9.906 1 89.12 299 ILE B CA 1
ATOM 6103 C C . ILE B 1 299 ? -12.562 -15.195 -10.633 1 89.12 299 ILE B C 1
ATOM 6105 O O . ILE B 1 299 ? -12.398 -15.141 -11.859 1 89.12 299 ILE B O 1
ATOM 6109 N N . THR B 1 300 ? -12.117 -16.141 -9.914 1 92.12 300 THR B N 1
ATOM 6110 C CA . THR B 1 300 ? -11.344 -17.219 -10.5 1 92.12 300 THR B CA 1
ATOM 6111 C C . THR B 1 300 ? -12.172 -18 -11.516 1 92.12 300 THR B C 1
ATOM 6113 O O . THR B 1 300 ? -11.68 -18.359 -12.586 1 92.12 300 THR B O 1
ATOM 6116 N N . CYS B 1 301 ? -13.344 -18.25 -11.195 1 91.12 301 CYS B N 1
ATOM 6117 C CA . CYS B 1 301 ? -14.227 -18.969 -12.102 1 91.12 301 CYS B CA 1
ATOM 6118 C C . CYS B 1 301 ? -14.484 -18.156 -13.367 1 91.12 301 CYS B C 1
ATOM 6120 O O . CYS B 1 301 ? -14.523 -18.719 -14.469 1 91.12 301 CYS B O 1
ATOM 6122 N N . ASP B 1 302 ? -14.641 -16.906 -13.195 1 86.56 302 ASP B N 1
ATOM 6123 C CA . ASP B 1 302 ? -14.859 -16.047 -14.352 1 86.56 302 ASP B CA 1
ATOM 6124 C C . ASP B 1 302 ? -13.641 -16.031 -15.266 1 86.56 302 ASP B C 1
ATOM 6126 O O . ASP B 1 302 ? -13.773 -16.062 -16.484 1 86.56 302 ASP B O 1
ATOM 6130 N N . LEU B 1 303 ? -12.539 -15.984 -14.664 1 85.88 303 LEU B N 1
ATOM 6131 C CA . LEU B 1 303 ? -11.305 -16.016 -15.445 1 85.88 303 LEU B CA 1
ATOM 6132 C C . LEU B 1 303 ? -11.148 -17.344 -16.172 1 85.88 303 LEU B C 1
ATOM 6134 O O . LEU B 1 303 ? -10.75 -17.391 -17.328 1 85.88 303 LEU B O 1
ATOM 6138 N N . HIS B 1 304 ? -11.453 -18.344 -15.469 1 88.56 304 HIS B N 1
ATOM 6139 C CA . HIS B 1 304 ? -11.383 -19.688 -16.047 1 88.56 304 HIS B CA 1
ATOM 6140 C C . HIS B 1 304 ? -12.305 -19.812 -17.25 1 88.56 304 HIS B C 1
ATOM 6142 O O . HIS B 1 304 ? -11.93 -20.391 -18.266 1 88.56 304 HIS B O 1
ATOM 6148 N N . ARG B 1 305 ? -13.406 -19.266 -17.109 1 85.31 305 ARG B N 1
ATOM 6149 C CA . ARG B 1 305 ? -14.391 -19.297 -18.188 1 85.31 305 ARG B CA 1
ATOM 6150 C C . ARG B 1 305 ? -13.883 -18.547 -19.422 1 85.31 305 ARG B C 1
ATOM 6152 O O . ARG B 1 305 ? -14.164 -18.938 -20.547 1 85.31 305 ARG B O 1
ATOM 6159 N N . SER B 1 306 ? -13.141 -17.547 -19.172 1 81.75 306 SER B N 1
ATOM 6160 C CA . SER B 1 306 ? -12.641 -16.719 -20.25 1 81.75 306 SER B CA 1
ATOM 6161 C C . SER B 1 306 ? -11.281 -17.203 -20.734 1 81.75 306 SER B C 1
ATOM 6163 O O . SER B 1 306 ? -10.609 -16.516 -21.516 1 81.75 306 SER B O 1
ATOM 6165 N N . SER B 1 307 ? -10.781 -18.328 -20.219 1 81 307 SER B N 1
ATOM 6166 C CA . SER B 1 307 ? -9.516 -18.953 -20.609 1 81 307 SER B CA 1
ATOM 6167 C C . SER B 1 307 ? -8.336 -18.047 -20.297 1 81 307 SER B C 1
ATOM 6169 O O . SER B 1 307 ? -7.426 -17.891 -21.125 1 81 307 SER B O 1
ATOM 6171 N N . LEU B 1 308 ? -8.477 -17.344 -19.219 1 81.94 308 LEU B N 1
ATOM 6172 C CA . LEU B 1 308 ? -7.383 -16.531 -18.719 1 81.94 308 LEU B CA 1
ATOM 6173 C C . LEU B 1 308 ? -6.66 -17.234 -17.562 1 81.94 308 LEU B C 1
ATOM 6175 O O . LEU B 1 308 ? -7.164 -18.219 -17.031 1 81.94 308 LEU B O 1
ATOM 6179 N N . SER B 1 309 ? -5.562 -16.719 -17.25 1 83 309 SER B N 1
ATOM 6180 C CA . SER B 1 309 ? -4.773 -17.344 -16.188 1 83 309 SER B CA 1
ATOM 6181 C C . SER B 1 309 ? -5.445 -17.188 -14.836 1 83 309 SER B C 1
ATOM 6183 O O . SER B 1 309 ? -5.898 -16.109 -14.477 1 83 309 SER B O 1
ATOM 6185 N N . THR B 1 310 ? -5.48 -18.234 -14.102 1 88.62 310 THR B N 1
ATOM 6186 C CA . THR B 1 310 ? -6.141 -18.234 -12.805 1 88.62 310 THR B CA 1
ATOM 6187 C C . THR B 1 310 ? -5.141 -18.5 -11.688 1 88.62 310 THR B C 1
ATOM 6189 O O . THR B 1 310 ? -5.5 -18.484 -10.508 1 88.62 310 THR B O 1
ATOM 6192 N N . SER B 1 311 ? -3.939 -18.734 -11.969 1 86 311 SER B N 1
ATOM 6193 C CA . SER B 1 311 ? -2.943 -19.219 -11.023 1 86 311 SER B CA 1
ATOM 6194 C C . SER B 1 311 ? -2.811 -18.297 -9.828 1 86 311 SER B C 1
ATOM 6196 O O . SER B 1 311 ? -2.727 -18.75 -8.688 1 86 311 SER B O 1
ATOM 6198 N N . HIS B 1 312 ? -2.822 -17.062 -10.031 1 86.81 312 HIS B N 1
ATOM 6199 C CA . HIS B 1 312 ? -2.602 -16.094 -8.961 1 86.81 312 HIS B CA 1
ATOM 6200 C C . HIS B 1 312 ? -3.768 -16.094 -7.984 1 86.81 312 HIS B C 1
ATOM 6202 O O . HIS B 1 312 ? -3.562 -16.016 -6.77 1 86.81 312 HIS B O 1
ATOM 6208 N N . TYR B 1 313 ? -4.973 -16.219 -8.484 1 90.88 313 TYR B N 1
ATOM 6209 C CA . TYR B 1 313 ? -6.129 -16.219 -7.594 1 90.88 313 TYR B CA 1
ATOM 6210 C C . TYR B 1 313 ? -6.289 -17.578 -6.918 1 90.88 313 TYR B C 1
ATOM 6212 O O . TYR B 1 313 ? -6.746 -17.656 -5.773 1 90.88 313 TYR B O 1
ATOM 6220 N N . VAL B 1 314 ? -5.883 -18.609 -7.617 1 93.69 314 VAL B N 1
ATOM 6221 C CA . VAL B 1 314 ? -5.914 -19.938 -7.016 1 93.69 314 VAL B CA 1
ATOM 6222 C C . VAL B 1 314 ? -4.938 -20 -5.844 1 93.69 314 VAL B C 1
ATOM 6224 O O . VAL B 1 314 ? -5.238 -20.594 -4.809 1 93.69 314 VAL B O 1
ATOM 6227 N N . ASN B 1 315 ? -3.879 -19.375 -6.055 1 91.94 315 ASN B N 1
ATOM 6228 C CA . ASN B 1 315 ? -2.902 -19.312 -4.973 1 91.94 315 ASN B CA 1
ATOM 6229 C C . ASN B 1 315 ? -3.439 -18.531 -3.775 1 91.94 315 ASN B C 1
ATOM 6231 O O . ASN B 1 315 ? -3.168 -18.891 -2.627 1 91.94 315 ASN B O 1
ATOM 6235 N N . LEU B 1 316 ? -4.105 -17.469 -4.027 1 93.62 316 LEU B N 1
ATOM 6236 C CA . LEU B 1 316 ? -4.703 -16.688 -2.947 1 93.62 316 LEU B CA 1
ATOM 6237 C C . LEU B 1 316 ? -5.762 -17.516 -2.215 1 93.62 316 LEU B C 1
ATOM 6239 O O . LEU B 1 316 ? -5.855 -17.453 -0.986 1 93.62 316 LEU B O 1
ATOM 6243 N N . LEU B 1 317 ? -6.516 -18.25 -2.996 1 95.44 317 LEU B N 1
ATOM 6244 C CA . LEU B 1 317 ? -7.52 -19.141 -2.4 1 95.44 317 LEU B CA 1
ATOM 6245 C C . LEU B 1 317 ? -6.859 -20.188 -1.505 1 95.44 317 LEU B C 1
ATOM 6247 O O . LEU B 1 317 ? -7.355 -20.469 -0.413 1 95.44 317 LEU B O 1
ATOM 6251 N N . PHE B 1 318 ? -5.801 -20.672 -1.968 1 94.75 318 PHE B N 1
ATOM 6252 C CA . PHE B 1 318 ? -5.047 -21.656 -1.204 1 94.75 318 PHE B CA 1
ATOM 6253 C C . PHE B 1 318 ? -4.59 -21.078 0.128 1 94.75 318 PHE B C 1
ATOM 6255 O O . PHE B 1 318 ? -4.695 -21.734 1.166 1 94.75 318 PHE B O 1
ATOM 6262 N N . LYS B 1 319 ? -4.191 -19.906 0.128 1 92.62 319 LYS B N 1
ATOM 6263 C CA . LYS B 1 319 ? -3.695 -19.25 1.339 1 92.62 319 LYS B CA 1
ATOM 6264 C C . LYS B 1 319 ? -4.816 -19.062 2.357 1 92.62 319 LYS B C 1
ATOM 6266 O O . LYS B 1 319 ? -4.617 -19.281 3.555 1 92.62 319 LYS B O 1
ATOM 6271 N N . ILE B 1 320 ? -5.949 -18.656 1.897 1 95.31 320 ILE B N 1
ATOM 6272 C CA . ILE B 1 320 ? -7.07 -18.438 2.803 1 95.31 320 ILE B CA 1
ATOM 6273 C C . ILE B 1 320 ? -7.512 -19.766 3.408 1 95.31 320 ILE B C 1
ATOM 6275 O O . ILE B 1 320 ? -7.852 -19.828 4.59 1 95.31 320 ILE B O 1
ATOM 6279 N N . LEU B 1 321 ? -7.508 -20.781 2.662 1 94.12 321 LEU B N 1
ATOM 6280 C CA . LEU B 1 321 ? -7.918 -22.094 3.148 1 94.12 321 LEU B CA 1
ATOM 6281 C C . LEU B 1 321 ? -6.938 -22.625 4.188 1 94.12 321 LEU B C 1
ATOM 6283 O O . LEU B 1 321 ? -7.344 -23.203 5.195 1 94.12 321 LEU B O 1
ATOM 6287 N N . LYS B 1 322 ? -5.754 -22.359 3.889 1 91.25 322 LYS B N 1
ATOM 6288 C CA . LYS B 1 322 ? -4.746 -22.75 4.871 1 91.25 322 LYS B CA 1
ATOM 6289 C C . LYS B 1 322 ? -4.957 -22.016 6.191 1 91.25 322 LYS B C 1
ATOM 6291 O O . LYS B 1 322 ? -4.809 -22.609 7.266 1 91.25 322 LYS B O 1
ATOM 6296 N N . LEU B 1 323 ? -5.277 -20.812 6.094 1 93.62 323 LEU B N 1
ATOM 6297 C CA . LEU B 1 323 ? -5.543 -20.016 7.285 1 93.62 323 LEU B CA 1
ATOM 6298 C C . LEU B 1 323 ? -6.766 -20.531 8.031 1 93.62 323 LEU B C 1
ATOM 6300 O O . LEU B 1 323 ? -6.785 -20.547 9.266 1 93.62 323 LEU B O 1
ATOM 6304 N N . HIS B 1 324 ? -7.703 -20.906 7.27 1 95 324 HIS B N 1
ATOM 6305 C CA . HIS B 1 324 ? -8.914 -21.469 7.871 1 95 324 HIS B CA 1
ATOM 6306 C C . HIS B 1 324 ? -8.602 -22.719 8.68 1 95 324 HIS B C 1
ATOM 6308 O O . HIS B 1 324 ? -9.109 -22.891 9.789 1 95 324 HIS B O 1
ATOM 6314 N N . TYR B 1 325 ? -7.812 -23.5 8.25 1 91.62 325 TYR B N 1
ATOM 6315 C CA . TYR B 1 325 ? -7.516 -24.766 8.93 1 91.62 325 TYR B CA 1
ATOM 6316 C C . TYR B 1 325 ? -6.641 -24.516 10.156 1 91.62 325 TYR B C 1
ATOM 6318 O O . TYR B 1 325 ? -6.734 -25.25 11.148 1 91.62 325 TYR B O 1
ATOM 6326 N N . LYS B 1 326 ? -5.871 -23.5 10.133 1 90.88 326 LYS B N 1
ATOM 6327 C CA . LYS B 1 326 ? -5.031 -23.156 11.273 1 90.88 326 LYS B CA 1
ATOM 6328 C C . LYS B 1 326 ? -5.824 -22.375 12.32 1 90.88 326 LYS B C 1
ATOM 6330 O O . LYS B 1 326 ? -5.582 -22.516 13.523 1 90.88 326 LYS B O 1
ATOM 6335 N N . PHE B 1 327 ? -6.707 -21.547 11.789 1 93.81 327 PHE B N 1
ATOM 6336 C CA . PHE B 1 327 ? -7.457 -20.656 12.672 1 93.81 327 PHE B CA 1
ATOM 6337 C C . PHE B 1 327 ? -8.953 -20.781 12.414 1 93.81 327 PHE B C 1
ATOM 6339 O O . PHE B 1 327 ? -9.625 -19.781 12.156 1 93.81 327 PHE B O 1
ATOM 6346 N N . SER B 1 328 ? -9.5 -21.891 12.672 1 90.94 328 SER B N 1
ATOM 6347 C CA . SER B 1 328 ? -10.883 -22.203 12.328 1 90.94 328 SER B CA 1
ATOM 6348 C C . SER B 1 328 ? -11.859 -21.391 13.172 1 90.94 328 SER B C 1
ATOM 6350 O O . SER B 1 328 ? -13 -21.156 12.758 1 90.94 328 SER B O 1
ATOM 6352 N N . ASP B 1 329 ? -11.383 -20.875 14.258 1 92.31 329 ASP B N 1
ATOM 6353 C CA . ASP B 1 329 ? -12.25 -20.109 15.141 1 92.31 329 ASP B CA 1
ATOM 6354 C C . ASP B 1 329 ? -12.414 -18.672 14.641 1 92.31 329 ASP B C 1
ATOM 6356 O O . ASP B 1 329 ? -13.391 -18 14.977 1 92.31 329 ASP B O 1
ATOM 6360 N N . MET B 1 330 ? -11.547 -18.266 13.766 1 95.06 330 MET B N 1
ATOM 6361 C CA . MET B 1 330 ? -11.555 -16.859 13.375 1 95.06 330 MET B CA 1
ATOM 6362 C C . MET B 1 330 ? -11.789 -16.719 11.875 1 95.06 330 MET B C 1
ATOM 6364 O O . MET B 1 330 ? -12.234 -15.664 11.414 1 95.06 330 MET B O 1
ATOM 6368 N N . ILE B 1 331 ? -11.367 -17.719 11.164 1 96.56 331 ILE B N 1
ATOM 6369 C CA . ILE B 1 331 ? -11.445 -17.641 9.711 1 96.56 331 ILE B CA 1
ATOM 6370 C C . ILE B 1 331 ? -12.43 -18.688 9.188 1 96.56 331 ILE B C 1
ATOM 6372 O O . ILE B 1 331 ? -12.344 -19.859 9.555 1 96.56 331 ILE B O 1
ATOM 6376 N N . SER B 1 332 ? -13.336 -18.266 8.344 1 95.62 332 SER B N 1
ATOM 6377 C CA . SER B 1 332 ? -14.328 -19.156 7.762 1 95.62 332 SER B CA 1
ATOM 6378 C C . SER B 1 332 ? -14.203 -19.219 6.242 1 95.62 332 SER B C 1
ATOM 6380 O O . SER B 1 332 ? -13.633 -18.312 5.629 1 95.62 332 SER B O 1
ATOM 6382 N N . ILE B 1 333 ? -14.617 -20.266 5.695 1 93.75 333 ILE B N 1
ATOM 6383 C CA . ILE B 1 333 ? -14.633 -20.453 4.25 1 93.75 333 ILE B CA 1
ATOM 6384 C C . ILE B 1 333 ? -16.062 -20.734 3.783 1 93.75 333 ILE B C 1
ATOM 6386 O O . ILE B 1 333 ? -16.938 -21.031 4.598 1 93.75 333 ILE B O 1
ATOM 6390 N N . PRO B 1 334 ? -16.203 -20.562 2.5 1 94.31 334 PRO B N 1
ATOM 6391 C CA . PRO B 1 334 ? -17.547 -20.797 1.987 1 94.31 334 PRO B CA 1
ATOM 6392 C C . PRO B 1 334 ? -18.047 -22.219 2.254 1 94.31 334 PRO B C 1
ATOM 6394 O O . PRO B 1 334 ? -17.234 -23.141 2.443 1 94.31 334 PRO B O 1
ATOM 6397 N N . ASN B 1 335 ? -19.359 -22.312 2.252 1 91.81 335 ASN B N 1
ATOM 6398 C CA . ASN B 1 335 ? -19.984 -23.609 2.459 1 91.81 335 ASN B CA 1
ATOM 6399 C C . ASN B 1 335 ? -19.531 -24.625 1.407 1 91.81 335 ASN B C 1
ATOM 6401 O O . ASN B 1 335 ? -19.219 -24.25 0.278 1 91.81 335 ASN B O 1
ATOM 6405 N N . PHE B 1 336 ? -19.594 -25.859 1.744 1 91.19 336 PHE B N 1
ATOM 6406 C CA . PHE B 1 336 ? -19.156 -26.969 0.892 1 91.19 336 PHE B CA 1
ATOM 6407 C C . PHE B 1 336 ? -19.953 -26.969 -0.415 1 91.19 336 PHE B C 1
ATOM 6409 O O . PHE B 1 336 ? -19.406 -27.328 -1.468 1 91.19 336 PHE B O 1
ATOM 6416 N N . VAL B 1 337 ? -21.156 -26.562 -0.39 1 90.81 337 VAL B N 1
ATOM 6417 C CA . VAL B 1 337 ? -22.047 -26.594 -1.544 1 90.81 337 VAL B CA 1
ATOM 6418 C C . VAL B 1 337 ? -21.562 -25.594 -2.602 1 90.81 337 VAL B C 1
ATOM 6420 O O . VAL B 1 337 ? -21.797 -25.797 -3.797 1 90.81 337 VAL B O 1
ATOM 6423 N N . ILE B 1 338 ? -20.859 -24.641 -2.18 1 93.31 338 ILE B N 1
ATOM 6424 C CA . ILE B 1 338 ? -20.344 -23.641 -3.104 1 93.31 338 ILE B CA 1
ATOM 6425 C C . ILE B 1 338 ? -18.875 -23.938 -3.432 1 93.31 338 ILE B C 1
ATOM 6427 O O . ILE B 1 338 ? -18.469 -23.891 -4.594 1 93.31 338 ILE B O 1
ATOM 6431 N N . LEU B 1 339 ? -18.172 -24.297 -2.465 1 95.31 339 LEU B N 1
ATOM 6432 C CA . LEU B 1 339 ? -16.734 -24.469 -2.574 1 95.31 339 LEU B CA 1
ATOM 6433 C C . LEU B 1 339 ? -16.391 -25.656 -3.459 1 95.31 339 LEU B C 1
ATOM 6435 O O . LEU B 1 339 ? -15.578 -25.531 -4.379 1 95.31 339 LEU B O 1
ATOM 6439 N N . TRP B 1 340 ? -17.047 -26.75 -3.316 1 93.81 340 TRP B N 1
ATOM 6440 C CA . TRP B 1 340 ? -16.688 -28 -3.969 1 93.81 340 TRP B CA 1
ATOM 6441 C C . TRP B 1 340 ? -16.953 -27.938 -5.469 1 93.81 340 TRP B C 1
ATOM 6443 O O . TRP B 1 340 ? -16.047 -28.125 -6.277 1 93.81 340 TRP B O 1
ATOM 6453 N N . PRO B 1 341 ? -18.156 -27.531 -5.883 1 93.75 341 PRO B N 1
ATOM 6454 C CA . PRO B 1 341 ? -18.359 -27.453 -7.328 1 93.75 341 PRO B CA 1
ATOM 6455 C C . PRO B 1 341 ? -17.453 -26.422 -7.996 1 93.75 341 PRO B C 1
ATOM 6457 O O . PRO B 1 341 ? -17.031 -26.609 -9.141 1 93.75 341 PRO B O 1
ATOM 6460 N N . SER B 1 342 ? -17.188 -25.359 -7.297 1 95.38 342 SER B N 1
ATOM 6461 C CA . SER B 1 342 ? -16.312 -24.344 -7.863 1 95.38 342 SER B CA 1
ATOM 6462 C C . SER B 1 342 ? -14.906 -24.875 -8.094 1 95.38 342 SER B C 1
ATOM 6464 O O . SER B 1 342 ? -14.305 -24.609 -9.141 1 95.38 342 SER B O 1
ATOM 6466 N N . LEU B 1 343 ? -14.414 -25.594 -7.164 1 96.12 343 LEU B N 1
ATOM 6467 C CA . LEU B 1 343 ? -13.07 -26.141 -7.281 1 96.12 343 LEU B CA 1
ATOM 6468 C C . LEU B 1 343 ? -13.016 -27.188 -8.398 1 96.12 343 LEU B C 1
ATOM 6470 O O . LEU B 1 343 ? -12.031 -27.234 -9.148 1 96.12 343 LEU B O 1
ATOM 6474 N N . ILE B 1 344 ? -14.062 -27.938 -8.484 1 95.06 344 ILE B N 1
ATOM 6475 C CA . ILE B 1 344 ? -14.109 -28.969 -9.523 1 95.06 344 ILE B CA 1
ATOM 6476 C C . ILE B 1 344 ? -14.203 -28.312 -10.898 1 95.06 344 ILE B C 1
ATOM 6478 O O . ILE B 1 344 ? -13.578 -28.766 -11.852 1 95.06 344 ILE B O 1
ATOM 6482 N N . PHE B 1 345 ? -14.945 -27.312 -10.938 1 94.62 345 PHE B N 1
ATOM 6483 C CA . PHE B 1 345 ? -15.016 -26.531 -12.172 1 94.62 345 PHE B CA 1
ATOM 6484 C C . PHE B 1 345 ? -13.648 -26.016 -12.562 1 94.62 345 PHE B C 1
ATOM 6486 O O . PHE B 1 345 ? -13.258 -26.078 -13.734 1 94.62 345 PHE B O 1
ATOM 6493 N N . LEU B 1 346 ? -12.938 -25.516 -11.609 1 94.81 346 LEU B N 1
ATOM 6494 C CA . LEU B 1 346 ? -11.609 -24.969 -11.859 1 94.81 346 LEU B CA 1
ATOM 6495 C C . LEU B 1 346 ? -10.633 -26.062 -12.266 1 94.81 346 LEU B C 1
ATOM 6497 O O . LEU B 1 346 ? -9.695 -25.812 -13.031 1 94.81 346 LEU B O 1
ATOM 6501 N N . LEU B 1 347 ? -10.859 -27.172 -11.758 1 93.81 347 LEU B N 1
ATOM 6502 C CA . LEU B 1 347 ? -9.992 -28.312 -12.07 1 93.81 347 LEU B CA 1
ATOM 6503 C C . LEU B 1 347 ? -10.219 -28.781 -13.5 1 93.81 347 LEU B C 1
ATOM 6505 O O . LEU B 1 347 ? -9.289 -29.266 -14.156 1 93.81 347 LEU B O 1
ATOM 6509 N N . SER B 1 348 ? -11.445 -28.531 -13.922 1 90.38 348 SER B N 1
ATOM 6510 C CA . SER B 1 348 ? -11.797 -28.969 -15.273 1 90.38 348 SER B CA 1
ATOM 6511 C C . SER B 1 348 ? -11.109 -28.094 -16.328 1 90.38 348 SER B C 1
ATOM 6513 O O . SER B 1 348 ? -11.25 -26.875 -16.312 1 90.38 348 SER B O 1
ATOM 6515 N N . ASP B 1 349 ? -10.328 -28.609 -17.172 1 83.19 349 ASP B N 1
ATOM 6516 C CA . ASP B 1 349 ? -9.656 -27.969 -18.297 1 83.19 349 ASP B CA 1
ATOM 6517 C C . ASP B 1 349 ? -8.711 -26.875 -17.812 1 83.19 349 ASP B C 1
ATOM 6519 O O . ASP B 1 349 ? -8.695 -25.766 -18.359 1 83.19 349 ASP B O 1
ATOM 6523 N N . THR B 1 350 ? -8.125 -27.125 -16.688 1 87.12 350 THR B N 1
ATOM 6524 C CA . THR B 1 350 ? -7.141 -26.188 -16.172 1 87.12 350 THR B CA 1
ATOM 6525 C C . THR B 1 350 ? -6.008 -25.984 -17.172 1 87.12 350 THR B C 1
ATOM 6527 O O . THR B 1 350 ? -5.555 -26.938 -17.812 1 87.12 350 THR B O 1
ATOM 6530 N N . ASN B 1 351 ? -5.656 -24.797 -17.312 1 82.31 351 ASN B N 1
ATOM 6531 C CA . ASN B 1 351 ? -4.68 -24.438 -18.344 1 82.31 351 ASN B CA 1
ATOM 6532 C C . ASN B 1 351 ? -3.271 -24.328 -17.766 1 82.31 351 ASN B C 1
ATOM 6534 O O . ASN B 1 351 ? -2.32 -24.016 -18.469 1 82.31 351 ASN B O 1
ATOM 6538 N N . SER B 1 352 ? -3.117 -24.562 -16.516 1 86.62 352 SER B N 1
ATOM 6539 C CA . SER B 1 352 ? -1.816 -24.438 -15.867 1 86.62 352 SER B CA 1
ATOM 6540 C C . SER B 1 352 ? -1.557 -25.625 -14.938 1 86.62 352 SER B C 1
ATOM 6542 O O . SER B 1 352 ? -2.424 -26 -14.148 1 86.62 352 SER B O 1
ATOM 6544 N N . CYS B 1 353 ? -0.362 -26.141 -15.031 1 84 353 CYS B N 1
ATOM 6545 C CA . CYS B 1 353 ? 0.018 -27.266 -14.172 1 84 353 CYS B CA 1
ATOM 6546 C C . CYS B 1 353 ? 0.105 -26.828 -12.719 1 84 353 CYS B C 1
ATOM 6548 O O . CYS B 1 353 ? -0.241 -27.594 -11.812 1 84 353 CYS B O 1
ATOM 6550 N N . GLU B 1 354 ? 0.543 -25.688 -12.547 1 83.62 354 GLU B N 1
ATOM 6551 C CA . GLU B 1 354 ? 0.647 -25.172 -11.188 1 83.62 354 GLU B CA 1
ATOM 6552 C C . GLU B 1 354 ? -0.73 -25.016 -10.547 1 83.62 354 GLU B C 1
ATOM 6554 O O . GLU B 1 354 ? -0.93 -25.391 -9.391 1 83.62 354 GLU B O 1
ATOM 6559 N N . SER B 1 355 ? -1.607 -24.422 -11.297 1 89.5 355 SER B N 1
ATOM 6560 C CA . SER B 1 355 ? -2.967 -24.266 -10.789 1 89.5 355 SER B CA 1
ATOM 6561 C C . SER B 1 355 ? -3.611 -25.609 -10.492 1 89.5 355 SER B C 1
ATOM 6563 O O . SER B 1 355 ? -4.316 -25.766 -9.492 1 89.5 355 SER B O 1
ATOM 6565 N N . GLN B 1 356 ? -3.322 -26.531 -11.391 1 90.25 356 GLN B N 1
ATOM 6566 C CA . GLN B 1 356 ? -3.863 -27.875 -11.203 1 90.25 356 GLN B CA 1
ATOM 6567 C C . GLN B 1 356 ? -3.371 -28.484 -9.891 1 90.25 356 GLN B C 1
ATOM 6569 O O . GLN B 1 356 ? -4.156 -29.047 -9.133 1 90.25 356 GLN B O 1
ATOM 6574 N N . SER B 1 357 ? -2.131 -28.328 -9.641 1 89.19 357 SER B N 1
ATOM 6575 C CA . SER B 1 357 ? -1.537 -28.875 -8.43 1 89.19 357 SER B CA 1
ATOM 6576 C C . SER B 1 357 ? -2.115 -28.203 -7.184 1 89.19 357 SER B C 1
ATOM 6578 O O . SER B 1 357 ? -2.41 -28.891 -6.191 1 89.19 357 SER B O 1
ATOM 6580 N N . ILE B 1 358 ? -2.256 -26.953 -7.199 1 92 358 ILE B N 1
ATOM 6581 C CA . ILE B 1 358 ? -2.762 -26.219 -6.051 1 92 358 ILE B CA 1
ATOM 6582 C C . ILE B 1 358 ? -4.211 -26.594 -5.781 1 92 358 ILE B C 1
ATOM 6584 O O . ILE B 1 358 ? -4.598 -26.828 -4.629 1 92 358 ILE B O 1
ATOM 6588 N N . ILE B 1 359 ? -4.965 -26.656 -6.863 1 95.31 359 ILE B N 1
ATOM 6589 C CA . ILE B 1 359 ? -6.375 -27 -6.723 1 95.31 359 ILE B CA 1
ATOM 6590 C C . ILE B 1 359 ? -6.504 -28.406 -6.125 1 95.31 359 ILE B C 1
ATOM 6592 O O . ILE B 1 359 ? -7.328 -28.641 -5.234 1 95.31 359 ILE B O 1
ATOM 6596 N N . LEU B 1 360 ? -5.695 -29.297 -6.562 1 94.81 360 LEU B N 1
ATOM 6597 C CA . LEU B 1 360 ? -5.723 -30.656 -6.039 1 94.81 360 LEU B CA 1
ATOM 6598 C C . LEU B 1 360 ? -5.371 -30.672 -4.555 1 94.81 360 LEU B C 1
ATOM 6600 O O . LEU B 1 360 ? -5.984 -31.406 -3.777 1 94.81 360 LEU B O 1
ATOM 6604 N N . GLU B 1 361 ? -4.445 -29.922 -4.203 1 92.88 361 GLU B N 1
ATOM 6605 C CA . GLU B 1 361 ? -4.074 -29.828 -2.793 1 92.88 361 GLU B CA 1
ATOM 6606 C C . GLU B 1 361 ? -5.23 -29.312 -1.946 1 92.88 361 GLU B C 1
ATOM 6608 O O . GLU B 1 361 ? -5.461 -29.797 -0.835 1 92.88 361 GLU B O 1
ATOM 6613 N N . ILE B 1 362 ? -5.883 -28.344 -2.469 1 94.31 362 ILE B N 1
ATOM 6614 C CA . ILE B 1 362 ? -7.035 -27.797 -1.775 1 94.31 362 ILE B CA 1
ATOM 6615 C C . ILE B 1 362 ? -8.117 -28.859 -1.623 1 94.31 362 ILE B C 1
ATOM 6617 O O . ILE B 1 362 ? -8.656 -29.062 -0.531 1 94.31 362 ILE B O 1
ATOM 6621 N N . ILE B 1 363 ? -8.375 -29.516 -2.678 1 94.88 363 ILE B N 1
ATOM 6622 C CA . ILE B 1 363 ? -9.406 -30.547 -2.703 1 94.88 363 ILE B CA 1
ATOM 6623 C C . ILE B 1 363 ? -9.047 -31.656 -1.722 1 94.88 363 ILE B C 1
ATOM 6625 O O . ILE B 1 363 ? -9.914 -32.156 -0.999 1 94.88 363 ILE B O 1
ATOM 6629 N N . GLN B 1 364 ? -7.852 -31.984 -1.728 1 93.44 364 GLN B N 1
ATOM 6630 C CA . GLN B 1 364 ? -7.391 -33.031 -0.814 1 93.44 364 GLN B CA 1
ATOM 6631 C C . GLN B 1 364 ? -7.637 -32.625 0.639 1 93.44 364 GLN B C 1
ATOM 6633 O O . GLN B 1 364 ? -8.125 -33.438 1.433 1 93.44 364 GLN B O 1
ATOM 6638 N N . GLU B 1 365 ? -7.266 -31.438 0.925 1 92 365 GLU B N 1
ATOM 6639 C CA . GLU B 1 365 ? -7.461 -30.953 2.287 1 92 365 GLU B CA 1
ATOM 6640 C C . GLU B 1 365 ? -8.938 -30.938 2.664 1 92 365 GLU B C 1
ATOM 6642 O O . GLU B 1 365 ? -9.297 -31.281 3.795 1 92 365 GLU B O 1
ATOM 6647 N N . ILE B 1 366 ? -9.773 -30.562 1.784 1 91.44 366 ILE B N 1
ATOM 6648 C CA . ILE B 1 366 ? -11.211 -30.5 2.021 1 91.44 366 ILE B CA 1
ATOM 6649 C C . ILE B 1 366 ? -11.758 -31.906 2.262 1 91.44 366 ILE B C 1
ATOM 6651 O O . ILE B 1 366 ? -12.508 -32.125 3.213 1 91.44 366 ILE B O 1
ATOM 6655 N N . ILE B 1 367 ? -11.352 -32.812 1.476 1 88.88 367 ILE B N 1
ATOM 6656 C CA . ILE B 1 367 ? -11.859 -34.188 1.563 1 88.88 367 ILE B CA 1
ATOM 6657 C C . ILE B 1 367 ? -11.352 -34.812 2.846 1 88.88 367 ILE B C 1
ATOM 6659 O O . ILE B 1 367 ? -12.094 -35.531 3.52 1 88.88 367 ILE B O 1
ATOM 6663 N N . ASP B 1 368 ? -10.133 -34.562 3.133 1 87.38 368 ASP B N 1
ATOM 6664 C CA . ASP B 1 368 ? -9.57 -35.125 4.355 1 87.38 368 ASP B CA 1
ATOM 6665 C C . ASP B 1 368 ? -10.305 -34.625 5.59 1 87.38 368 ASP B C 1
ATOM 6667 O O . ASP B 1 368 ? -10.555 -35.375 6.531 1 87.38 368 ASP B O 1
ATOM 6671 N N . THR B 1 369 ? -10.609 -33.406 5.578 1 86.38 369 THR B N 1
ATOM 6672 C CA . THR B 1 369 ? -11.328 -32.781 6.695 1 86.38 369 THR B CA 1
ATOM 6673 C C . THR B 1 369 ? -12.742 -33.344 6.793 1 86.38 369 THR B C 1
ATOM 6675 O O . THR B 1 369 ? -13.242 -33.594 7.891 1 86.38 369 THR B O 1
ATOM 6678 N N . LYS B 1 370 ? -13.414 -33.562 5.691 1 83.56 370 LYS B N 1
ATOM 6679 C CA . LYS B 1 370 ? -14.781 -34.062 5.672 1 83.56 370 LYS B CA 1
ATOM 6680 C C . LYS B 1 370 ? -14.844 -35.531 6.105 1 83.56 370 LYS B C 1
ATOM 6682 O O . LYS B 1 370 ? -15.805 -35.969 6.738 1 83.56 370 LYS B O 1
ATOM 6687 N N . ILE B 1 371 ? -13.891 -36.219 5.738 1 78.94 371 ILE B N 1
ATOM 6688 C CA . ILE B 1 371 ? -13.82 -37.625 6.113 1 78.94 371 ILE B CA 1
ATOM 6689 C C . ILE B 1 371 ? -13.648 -37.75 7.625 1 78.94 371 ILE B C 1
ATOM 6691 O O . ILE B 1 371 ? -14.195 -38.656 8.242 1 78.94 371 ILE B O 1
ATOM 6695 N N . ASN B 1 372 ? -12.914 -36.844 8.141 1 78.38 372 ASN B N 1
ATOM 6696 C CA . ASN B 1 372 ? -12.594 -36.906 9.562 1 78.38 372 ASN B CA 1
ATOM 6697 C C . ASN B 1 372 ? -13.711 -36.312 10.414 1 78.38 372 ASN B C 1
ATOM 6699 O O . ASN B 1 372 ? -13.727 -36.469 11.633 1 78.38 372 ASN B O 1
ATOM 6703 N N . GLU B 1 373 ? -14.5 -35.531 9.773 1 76.94 373 GLU B N 1
ATOM 6704 C CA . GLU B 1 373 ? -15.633 -35 10.516 1 76.94 373 GLU B CA 1
ATOM 6705 C C . GLU B 1 373 ? -16.656 -36.062 10.836 1 76.94 373 GLU B C 1
ATOM 6707 O O . GLU B 1 373 ? -16.859 -37 10.055 1 76.94 373 GLU B O 1
ATOM 6712 N N . SER B 1 374 ? -17.031 -36.156 12.055 1 59.16 374 SER B N 1
ATOM 6713 C CA . SER B 1 374 ? -17.922 -37.188 12.625 1 59.16 374 SER B CA 1
ATOM 6714 C C . SER B 1 374 ? -19.25 -37.219 11.883 1 59.16 374 SER B C 1
ATOM 6716 O O . SER B 1 374 ? -19.844 -38.312 11.742 1 59.16 374 SER B O 1
ATOM 6718 N N . ASP B 1 375 ? -19.844 -36.125 11.594 1 56.44 375 ASP B N 1
ATOM 6719 C CA . ASP B 1 375 ? -21.188 -36.125 11.008 1 56.44 375 ASP B CA 1
ATOM 6720 C C . ASP B 1 375 ? -21.125 -36.25 9.492 1 56.44 375 ASP B C 1
ATOM 6722 O O . ASP B 1 375 ? -21.328 -35.281 8.773 1 56.44 375 ASP B O 1
ATOM 6726 N N . LYS B 1 376 ? -20.516 -37.375 9.055 1 58.72 376 LYS B N 1
ATOM 6727 C CA . LYS B 1 376 ? -20.297 -37.781 7.664 1 58.72 376 LYS B CA 1
ATOM 6728 C C . LYS B 1 376 ? -21.609 -37.781 6.887 1 58.72 376 LYS B C 1
ATOM 6730 O O . LYS B 1 376 ? -21.609 -37.844 5.652 1 58.72 376 LYS B O 1
ATOM 6735 N N . GLN B 1 377 ? -22.672 -37.688 7.594 1 54.78 377 GLN B N 1
ATOM 6736 C CA . GLN B 1 377 ? -23.984 -37.938 7.02 1 54.78 377 GLN B CA 1
ATOM 6737 C C . GLN B 1 377 ? -24.422 -36.75 6.141 1 54.78 377 GLN B C 1
ATOM 6739 O O . GLN B 1 377 ? -25.281 -36.906 5.27 1 54.78 377 GLN B O 1
ATOM 6744 N N . ASN B 1 378 ? -23.594 -35.625 6.258 1 62.75 378 ASN B N 1
ATOM 6745 C CA . ASN B 1 378 ? -24.281 -34.5 5.672 1 62.75 378 ASN B CA 1
ATOM 6746 C C . ASN B 1 378 ? -23.672 -34.094 4.328 1 62.75 378 ASN B C 1
ATOM 6748 O O . ASN B 1 378 ? -23.906 -33 3.836 1 62.75 378 ASN B O 1
ATOM 6752 N N . ILE B 1 379 ? -23.031 -35.219 3.762 1 75.06 379 ILE B N 1
ATOM 6753 C CA . ILE B 1 379 ? -22.5 -34.812 2.473 1 75.06 379 ILE B CA 1
ATOM 6754 C C . ILE B 1 379 ? -23.312 -35.438 1.344 1 75.06 379 ILE B C 1
ATOM 6756 O O . ILE B 1 379 ? -23.5 -36.656 1.296 1 75.06 379 ILE B O 1
ATOM 6760 N N . ASN B 1 380 ? -23.953 -34.688 0.464 1 76.31 380 ASN B N 1
ATOM 6761 C CA . ASN B 1 380 ? -24.703 -35.125 -0.708 1 76.31 380 ASN B CA 1
ATOM 6762 C C . ASN B 1 380 ? -23.812 -35.875 -1.682 1 76.31 380 ASN B C 1
ATOM 6764 O O . ASN B 1 380 ? -22.844 -35.344 -2.209 1 76.31 380 ASN B O 1
ATOM 6768 N N . PRO B 1 381 ? -24.141 -37.125 -1.872 1 78.88 381 PRO B N 1
ATOM 6769 C CA . PRO B 1 381 ? -23.312 -37.906 -2.762 1 78.88 381 PRO B CA 1
ATOM 6770 C C . PRO B 1 381 ? -23.25 -37.375 -4.184 1 78.88 381 PRO B C 1
ATOM 6772 O O . PRO B 1 381 ? -22.219 -37.469 -4.844 1 78.88 381 PRO B O 1
ATOM 6775 N N . GLU B 1 382 ? -24.297 -36.812 -4.648 1 81.5 382 GLU B N 1
ATOM 6776 C CA . GLU B 1 382 ? -24.328 -36.25 -6 1 81.5 382 GLU B CA 1
ATOM 6777 C C . GLU B 1 382 ? -23.312 -35.094 -6.141 1 81.5 382 GLU B C 1
ATOM 6779 O O . GLU B 1 382 ? -22.703 -34.938 -7.195 1 81.5 382 GLU B O 1
ATOM 6784 N N . LEU B 1 383 ? -23.188 -34.562 -5.082 1 86.12 383 LEU B N 1
ATOM 6785 C CA . LEU B 1 383 ? -22.281 -33.406 -5.109 1 86.12 383 LEU B CA 1
ATOM 6786 C C . LEU B 1 383 ? -20.828 -33.875 -5.156 1 86.12 383 LEU B C 1
ATOM 6788 O O . LEU B 1 383 ? -20.016 -33.281 -5.871 1 86.12 383 LEU B O 1
ATOM 6792 N N . ILE B 1 384 ? -20.531 -34.844 -4.484 1 87.19 384 ILE B N 1
ATOM 6793 C CA . ILE B 1 384 ? -19.156 -35.344 -4.398 1 87.19 384 ILE B CA 1
ATOM 6794 C C . ILE B 1 384 ? -18.766 -36 -5.723 1 87.19 384 ILE B C 1
ATOM 6796 O O . ILE B 1 384 ? -17.594 -35.906 -6.133 1 87.19 384 ILE B O 1
ATOM 6800 N N . ASN B 1 385 ? -19.688 -36.531 -6.477 1 89 385 ASN B N 1
ATOM 6801 C CA . ASN B 1 385 ? -19.406 -37.281 -7.68 1 89 385 ASN B CA 1
ATOM 6802 C C . ASN B 1 385 ? -19.062 -36.406 -8.867 1 89 385 ASN B C 1
ATOM 6804 O O . ASN B 1 385 ? -18.531 -36.875 -9.875 1 89 385 ASN B O 1
ATOM 6808 N N . ILE B 1 386 ? -19.297 -35.188 -8.711 1 90.31 386 ILE B N 1
ATOM 6809 C CA . ILE B 1 386 ? -18.984 -34.25 -9.797 1 90.31 386 ILE B CA 1
ATOM 6810 C C . ILE B 1 386 ? -17.469 -34.219 -10.023 1 90.31 386 ILE B C 1
ATOM 6812 O O . ILE B 1 386 ? -17.016 -33.844 -11.102 1 90.31 386 ILE B O 1
ATOM 6816 N N . ALA B 1 387 ? -16.734 -34.688 -9.086 1 92.81 387 ALA B N 1
ATOM 6817 C CA . ALA B 1 387 ? -15.281 -34.594 -9.133 1 92.81 387 ALA B CA 1
ATOM 6818 C C . ALA B 1 387 ? -14.688 -35.75 -9.961 1 92.81 387 ALA B C 1
ATOM 6820 O O . ALA B 1 387 ? -13.516 -35.688 -10.344 1 92.81 387 ALA B O 1
ATOM 6821 N N . ILE B 1 388 ? -15.414 -36.719 -10.32 1 91 388 ILE B N 1
ATOM 6822 C CA . ILE B 1 388 ? -14.883 -37.938 -10.891 1 91 388 ILE B CA 1
ATOM 6823 C C . ILE B 1 388 ? -14.281 -37.656 -12.266 1 91 388 ILE B C 1
ATOM 6825 O O . ILE B 1 388 ? -13.117 -37.969 -12.508 1 91 388 ILE B O 1
ATOM 6829 N N . LEU B 1 389 ? -14.961 -37.031 -13.117 1 89.38 389 LEU B N 1
ATOM 6830 C CA . LEU B 1 389 ? -14.5 -36.812 -14.492 1 89.38 389 LEU B CA 1
ATOM 6831 C C . LEU B 1 389 ? -13.266 -35.938 -14.523 1 89.38 389 LEU B C 1
ATOM 6833 O O . LEU B 1 389 ? -12.266 -36.281 -15.164 1 89.38 389 LEU B O 1
ATOM 6837 N N . PRO B 1 390 ? -13.367 -34.844 -13.867 1 91.56 390 PRO B N 1
ATOM 6838 C CA . PRO B 1 390 ? -12.172 -34 -13.859 1 91.56 390 PRO B CA 1
ATOM 6839 C C . PRO B 1 390 ? -10.961 -34.688 -13.242 1 91.56 390 PRO B C 1
ATOM 6841 O O . PRO B 1 390 ? -9.828 -34.469 -13.695 1 91.56 390 PRO B O 1
ATOM 6844 N N . LEU B 1 391 ? -11.164 -35.5 -12.266 1 92.12 391 LEU B N 1
ATOM 6845 C CA . LEU B 1 391 ? -10.062 -36.219 -11.633 1 92.12 391 LEU B CA 1
ATOM 6846 C C . LEU B 1 391 ? -9.461 -37.25 -12.594 1 92.12 391 LEU B C 1
ATOM 6848 O O . LEU B 1 391 ? -8.234 -37.406 -12.656 1 92.12 391 LEU B O 1
ATOM 6852 N N . PHE B 1 392 ? -10.258 -37.844 -13.391 1 88.38 392 PHE B N 1
ATOM 6853 C CA . PHE B 1 392 ? -9.758 -38.75 -14.398 1 88.38 392 PHE B CA 1
ATOM 6854 C C . PHE B 1 392 ? -8.953 -38.031 -15.461 1 88.38 392 PHE B C 1
ATOM 6856 O O . PHE B 1 392 ? -7.953 -38.531 -15.961 1 88.38 392 PHE B O 1
ATOM 6863 N N . GLN B 1 393 ? -9.422 -36.906 -15.727 1 86.19 393 GLN B N 1
ATOM 6864 C CA . GLN B 1 393 ? -8.688 -36.094 -16.688 1 86.19 393 GLN B CA 1
ATOM 6865 C C . GLN B 1 393 ? -7.293 -35.75 -16.172 1 86.19 393 GLN B C 1
ATOM 6867 O O . GLN B 1 393 ? -6.312 -35.844 -16.922 1 86.19 393 GLN B O 1
ATOM 6872 N N . VAL B 1 394 ? -7.238 -35.406 -14.953 1 88.5 394 VAL B N 1
ATOM 6873 C CA . VAL B 1 394 ? -5.961 -35.031 -14.344 1 88.5 394 VAL B CA 1
ATOM 6874 C C . VAL B 1 394 ? -5.043 -36.25 -14.305 1 88.5 394 VAL B C 1
ATOM 6876 O O . VAL B 1 394 ? -3.85 -36.156 -14.602 1 88.5 394 VAL B O 1
ATOM 6879 N N . ILE B 1 395 ? -5.551 -37.375 -13.938 1 87.12 395 ILE B N 1
ATOM 6880 C CA . ILE B 1 395 ? -4.766 -38.594 -13.836 1 87.12 395 ILE B CA 1
ATOM 6881 C C . ILE B 1 395 ? -4.207 -38.969 -15.211 1 87.12 395 ILE B C 1
ATOM 6883 O O . ILE B 1 395 ? -3.053 -39.375 -15.32 1 87.12 395 ILE B O 1
ATOM 6887 N N . ALA B 1 396 ? -4.926 -38.625 -16.188 1 79.88 396 ALA B N 1
ATOM 6888 C CA . ALA B 1 396 ? -4.504 -38.969 -17.547 1 79.88 396 ALA B CA 1
ATOM 6889 C C . ALA B 1 396 ? -3.451 -37.969 -18.047 1 79.88 396 ALA B C 1
ATOM 6891 O O . ALA B 1 396 ? -2.523 -38.344 -18.766 1 79.88 396 ALA B O 1
ATOM 6892 N N . ASP B 1 397 ? -3.6 -36.781 -17.625 1 76.62 397 ASP B N 1
ATOM 6893 C CA . ASP B 1 397 ? -2.768 -35.719 -18.141 1 76.62 397 ASP B CA 1
ATOM 6894 C C . ASP B 1 397 ? -1.472 -35.594 -17.344 1 76.62 397 ASP B C 1
ATOM 6896 O O . ASP B 1 397 ? -0.481 -35.062 -17.844 1 76.62 397 ASP B O 1
ATOM 6900 N N . SER B 1 398 ? -1.485 -35.938 -16.094 1 76.62 398 SER B N 1
ATOM 6901 C CA . SER B 1 398 ? -0.367 -35.625 -15.211 1 76.62 398 SER B CA 1
ATOM 6902 C C . SER B 1 398 ? 0.801 -36.594 -15.43 1 76.62 398 SER B C 1
ATOM 6904 O O . SER B 1 398 ? 0.612 -37.812 -15.477 1 76.62 398 SER B O 1
ATOM 6906 N N . THR B 1 399 ? 1.85 -35.906 -15.703 1 67.38 399 THR B N 1
ATOM 6907 C CA . THR B 1 399 ? 3.078 -36.656 -15.867 1 67.38 399 THR B CA 1
ATOM 6908 C C . THR B 1 399 ? 3.867 -36.719 -14.562 1 67.38 399 THR B C 1
ATOM 6910 O O . THR B 1 399 ? 4.73 -37.562 -14.383 1 67.38 399 THR B O 1
ATOM 6913 N N . GLN B 1 400 ? 3.578 -35.781 -13.711 1 70.75 400 GLN B N 1
ATOM 6914 C CA . GLN B 1 400 ? 4.273 -35.75 -12.43 1 70.75 400 GLN B CA 1
ATOM 6915 C C . GLN B 1 400 ? 3.678 -36.75 -11.453 1 70.75 400 GLN B C 1
ATOM 6917 O O . GLN B 1 400 ? 2.465 -36.781 -11.234 1 70.75 400 GLN B O 1
ATOM 6922 N N . HIS B 1 401 ? 4.523 -37.438 -10.945 1 70.75 401 HIS B N 1
ATOM 6923 C CA . HIS B 1 401 ? 4.113 -38.531 -10.062 1 70.75 401 HIS B CA 1
ATOM 6924 C C . HIS B 1 401 ? 3.35 -38 -8.852 1 70.75 401 HIS B C 1
ATOM 6926 O O . HIS B 1 401 ? 2.346 -38.594 -8.445 1 70.75 401 HIS B O 1
ATOM 6932 N N . LYS B 1 402 ? 3.734 -36.938 -8.406 1 81.38 402 LYS B N 1
ATOM 6933 C CA . LYS B 1 402 ? 3.109 -36.438 -7.195 1 81.38 402 LYS B CA 1
ATOM 6934 C C . LYS B 1 402 ? 1.671 -36 -7.465 1 81.38 402 LYS B C 1
ATOM 6936 O O . LYS B 1 402 ? 0.764 -36.344 -6.699 1 81.38 402 LYS B O 1
ATOM 6941 N N . THR B 1 403 ? 1.473 -35.344 -8.578 1 85.38 403 THR B N 1
ATOM 6942 C CA . THR B 1 403 ? 0.144 -34.844 -8.922 1 85.38 403 THR B CA 1
ATOM 6943 C C . THR B 1 403 ? -0.801 -36 -9.219 1 85.38 403 THR B C 1
ATOM 6945 O O . THR B 1 403 ? -1.96 -36 -8.805 1 85.38 403 THR B O 1
ATOM 6948 N N . ARG B 1 404 ? -0.278 -36.938 -9.906 1 85.94 404 ARG B N 1
ATOM 6949 C CA . ARG B 1 404 ? -1.083 -38.094 -10.242 1 85.94 404 ARG B CA 1
ATOM 6950 C C . ARG B 1 404 ? -1.464 -38.875 -8.984 1 85.94 404 ARG B C 1
ATOM 6952 O O . ARG B 1 404 ? -2.604 -39.344 -8.844 1 85.94 404 ARG B O 1
ATOM 6959 N N . SER B 1 405 ? -0.55 -39.031 -8.07 1 89.56 405 SER B N 1
ATOM 6960 C CA . SER B 1 405 ? -0.795 -39.75 -6.828 1 89.56 405 SER B CA 1
ATOM 6961 C C . SER B 1 405 ? -1.859 -39.062 -5.984 1 89.56 405 SER B C 1
ATOM 6963 O O . SER B 1 405 ? -2.74 -39.719 -5.426 1 89.56 405 SER B O 1
ATOM 6965 N N . ILE B 1 406 ? -1.761 -37.812 -5.938 1 92.56 406 ILE B N 1
ATOM 6966 C CA . ILE B 1 406 ? -2.725 -37.062 -5.152 1 92.56 406 ILE B CA 1
ATOM 6967 C C . ILE B 1 406 ? -4.113 -37.188 -5.77 1 92.56 406 ILE B C 1
ATOM 6969 O O . ILE B 1 406 ? -5.102 -37.375 -5.055 1 92.56 406 ILE B O 1
ATOM 6973 N N . ALA B 1 407 ? -4.188 -37.062 -7.074 1 93.06 407 ALA B N 1
ATOM 6974 C CA . ALA B 1 407 ? -5.473 -37.188 -7.77 1 93.06 407 ALA B CA 1
ATOM 6975 C C . ALA B 1 407 ? -6.094 -38.562 -7.551 1 93.06 407 ALA B C 1
ATOM 6977 O O . ALA B 1 407 ? -7.305 -38.688 -7.355 1 93.06 407 ALA B O 1
ATOM 6978 N N . MET B 1 408 ? -5.266 -39.562 -7.559 1 92.06 408 MET B N 1
ATOM 6979 C CA . MET B 1 408 ? -5.742 -40.938 -7.336 1 92.06 408 MET B CA 1
ATOM 6980 C C . MET B 1 408 ? -6.258 -41.094 -5.91 1 92.06 408 MET B C 1
ATOM 6982 O O . MET B 1 408 ? -7.281 -41.75 -5.688 1 92.06 408 MET B O 1
ATOM 6986 N N . GLU B 1 409 ? -5.547 -40.594 -5.035 1 92.31 409 GLU B N 1
ATOM 6987 C CA . GLU B 1 409 ? -5.969 -40.656 -3.641 1 92.31 409 GLU B CA 1
ATOM 6988 C C . GLU B 1 409 ? -7.309 -39.938 -3.434 1 92.31 409 GLU B C 1
ATOM 6990 O O . GLU B 1 409 ? -8.172 -40.438 -2.703 1 92.31 409 GLU B O 1
ATOM 6995 N N . ILE B 1 410 ? -7.465 -38.844 -4.027 1 93.25 410 ILE B N 1
ATOM 6996 C CA . ILE B 1 410 ? -8.719 -38.094 -3.93 1 93.25 410 ILE B CA 1
ATOM 6997 C C . ILE B 1 410 ? -9.859 -38.906 -4.52 1 93.25 410 ILE B C 1
ATOM 6999 O O . ILE B 1 410 ? -10.945 -38.969 -3.947 1 93.25 410 ILE B O 1
ATOM 7003 N N . LEU B 1 411 ? -9.578 -39.5 -5.656 1 91.31 411 LEU B N 1
ATOM 7004 C CA . LEU B 1 411 ? -10.586 -40.312 -6.324 1 91.31 411 LEU B CA 1
ATOM 7005 C C . LEU B 1 411 ? -11.023 -41.469 -5.438 1 91.31 411 LEU B C 1
ATOM 7007 O O . LEU B 1 411 ? -12.219 -41.781 -5.352 1 91.31 411 LEU B O 1
ATOM 7011 N N . LEU B 1 412 ? -10.102 -42.031 -4.742 1 90.19 412 LEU B N 1
ATOM 7012 C CA . LEU B 1 412 ? -10.406 -43.125 -3.82 1 90.19 412 LEU B CA 1
ATOM 7013 C C . LEU B 1 412 ? -11.273 -42.625 -2.666 1 90.19 412 LEU B C 1
ATOM 7015 O O . LEU B 1 412 ? -12.219 -43.312 -2.26 1 90.19 412 LEU B O 1
ATOM 7019 N N . ASN B 1 413 ? -10.977 -41.531 -2.174 1 88.88 413 ASN B N 1
ATOM 7020 C CA . ASN B 1 413 ? -11.734 -40.969 -1.062 1 88.88 413 ASN B CA 1
ATOM 7021 C C . ASN B 1 413 ? -13.133 -40.531 -1.491 1 88.88 413 ASN B C 1
ATOM 7023 O O . ASN B 1 413 ? -14.078 -40.625 -0.703 1 88.88 413 ASN B O 1
ATOM 7027 N N . VAL B 1 414 ? -13.258 -40.062 -2.684 1 88.44 414 VAL B N 1
ATOM 7028 C CA . VAL B 1 414 ? -14.562 -39.719 -3.23 1 88.44 414 VAL B CA 1
ATOM 7029 C C . VAL B 1 414 ? -15.438 -40.969 -3.32 1 88.44 414 VAL B C 1
ATOM 7031 O O . VAL B 1 414 ? -16.625 -40.938 -2.971 1 88.44 414 VAL B O 1
ATOM 7034 N N . GLN B 1 415 ? -14.812 -42.031 -3.686 1 83.44 415 GLN B N 1
ATOM 7035 C CA . GLN B 1 415 ? -15.531 -43.281 -3.787 1 83.44 415 GLN B CA 1
ATOM 7036 C C . GLN B 1 415 ? -15.93 -43.812 -2.406 1 83.44 415 GLN B C 1
ATOM 7038 O O . GLN B 1 415 ? -17.031 -44.344 -2.229 1 83.44 415 GLN B O 1
ATOM 7043 N N . LYS B 1 416 ? -15.094 -43.625 -1.525 1 82.44 416 LYS B N 1
ATOM 7044 C CA . LYS B 1 416 ? -15.391 -44 -0.153 1 82.44 416 LYS B CA 1
ATOM 7045 C C . LYS B 1 416 ? -16.547 -43.219 0.417 1 82.44 416 LYS B C 1
ATOM 7047 O O . LYS B 1 416 ? -17.422 -43.75 1.087 1 82.44 416 LYS B O 1
ATOM 7052 N N . LEU B 1 417 ? -16.516 -41.969 0.159 1 81.94 417 LEU B N 1
ATOM 7053 C CA . LEU B 1 417 ? -17.562 -41.094 0.671 1 81.94 417 LEU B CA 1
ATOM 7054 C C . LEU B 1 417 ? -18.891 -41.406 -0.007 1 81.94 417 LEU B C 1
ATOM 7056 O O . LEU B 1 417 ? -19.953 -41.312 0.622 1 81.94 417 LEU B O 1
ATOM 7060 N N . HIS B 1 418 ? -18.828 -41.688 -1.252 1 74.94 418 HIS B N 1
ATOM 7061 C CA . HIS B 1 418 ? -20.031 -42.062 -1.982 1 74.94 418 HIS B CA 1
ATOM 7062 C C . HIS B 1 418 ? -20.625 -43.344 -1.414 1 74.94 418 HIS B C 1
ATOM 7064 O O . HIS B 1 418 ? -21.844 -43.469 -1.271 1 74.94 418 HIS B O 1
ATOM 7070 N N . GLY B 1 419 ? -19.828 -44.281 -1.189 1 66.38 419 GLY B N 1
ATOM 7071 C CA . GLY B 1 419 ? -20.266 -45.531 -0.633 1 66.38 419 GLY B CA 1
ATOM 7072 C C . GLY B 1 419 ? -20.859 -45.406 0.757 1 66.38 419 GLY B C 1
ATOM 7073 O O . GLY B 1 419 ? -21.859 -46.062 1.082 1 66.38 419 GLY B O 1
ATOM 7074 N N . ILE B 1 420 ? -20.312 -44.469 1.491 1 58.66 420 ILE B N 1
ATOM 7075 C CA . ILE B 1 420 ? -20.812 -44.281 2.85 1 58.66 420 ILE B CA 1
ATOM 7076 C C . ILE B 1 420 ? -22.188 -43.625 2.807 1 58.66 420 ILE B C 1
ATOM 7078 O O . ILE B 1 420 ? -23.078 -44 3.574 1 58.66 420 ILE B O 1
ATOM 7082 N N . GLN B 1 421 ? -22.406 -42.656 1.863 1 56.28 421 GLN B N 1
ATOM 7083 C CA . GLN B 1 421 ? -23.656 -41.906 1.847 1 56.28 421 GLN B CA 1
ATOM 7084 C C . GLN B 1 421 ? -24.781 -42.719 1.19 1 56.28 421 GLN B C 1
ATOM 7086 O O . GLN B 1 421 ? -25.953 -42.562 1.542 1 56.28 421 GLN B O 1
ATOM 7091 N N . ARG B 1 422 ? -24.609 -43.344 0.039 1 54.31 422 ARG B N 1
ATOM 7092 C CA . ARG B 1 422 ? -25.656 -44.219 -0.5 1 54.31 422 ARG B CA 1
ATOM 7093 C C . ARG B 1 422 ? -26.25 -45.094 0.591 1 54.31 422 ARG B C 1
ATOM 7095 O O . ARG B 1 422 ? -27.453 -45.344 0.589 1 54.31 422 ARG B O 1
ATOM 7102 N N . ILE B 1 423 ? -25.438 -45.375 1.461 1 47.91 423 ILE B N 1
ATOM 7103 C CA . ILE B 1 423 ? -26.062 -46.188 2.506 1 47.91 423 ILE B CA 1
ATOM 7104 C C . ILE B 1 423 ? -27 -45.312 3.336 1 47.91 423 ILE B C 1
ATOM 7106 O O . ILE B 1 423 ? -28.094 -45.719 3.701 1 47.91 423 ILE B O 1
ATOM 7110 N N . SER B 1 424 ? -26.656 -44 3.469 1 42.66 424 SER B N 1
ATOM 7111 C CA . SER B 1 424 ? -27.547 -43.188 4.316 1 42.66 424 SER B CA 1
ATOM 7112 C C . SER B 1 424 ? -28.656 -42.531 3.496 1 42.66 424 SER B C 1
ATOM 7114 O O . SER B 1 424 ? -29.656 -42.094 4.051 1 42.66 424 SER B O 1
ATOM 7116 N N . ALA B 1 425 ? -28.484 -41.812 2.283 1 45.44 425 ALA B N 1
ATOM 7117 C CA . ALA B 1 425 ? -29.438 -40.938 1.589 1 45.44 425 ALA B CA 1
ATOM 7118 C C . ALA B 1 425 ? -30.484 -41.75 0.834 1 45.44 425 ALA B C 1
ATOM 7120 O O . ALA B 1 425 ? -30.188 -42.312 -0.209 1 45.44 425 ALA B O 1
ATOM 7121 N N . SER B 1 426 ? -31.281 -42.406 1.339 1 39.62 426 SER B N 1
ATOM 7122 C CA . SER B 1 426 ? -32.594 -42.625 0.75 1 39.62 426 SER B CA 1
ATOM 7123 C C . SER B 1 426 ? -33.25 -41.312 0.338 1 39.62 426 SER B C 1
ATOM 7125 O O . SER B 1 426 ? -34.375 -41.281 -0.171 1 39.62 426 SER B O 1
ATOM 7127 N N . ASN B 1 427 ? -33.031 -40.094 0.971 1 38.72 427 ASN B N 1
ATOM 7128 C CA . ASN B 1 427 ? -33.969 -38.969 0.785 1 38.72 427 ASN B CA 1
ATOM 7129 C C . ASN B 1 427 ? -33.656 -38.188 -0.488 1 38.72 427 ASN B C 1
ATOM 7131 O O . ASN B 1 427 ? -32.594 -37.562 -0.581 1 38.72 427 ASN B O 1
ATOM 7135 N N . GLN B 1 428 ? -34.062 -38.438 -1.713 1 36.69 428 GLN B N 1
ATOM 7136 C CA . GLN B 1 428 ? -34.125 -38 -3.104 1 36.69 428 GLN B CA 1
ATOM 7137 C C . GLN B 1 428 ? -34.531 -36.531 -3.195 1 36.69 428 GLN B C 1
ATOM 7139 O O . GLN B 1 428 ? -34.375 -35.906 -4.254 1 36.69 428 GLN B O 1
ATOM 7144 N N . LYS B 1 429 ? -35.344 -35.938 -2.357 1 45.19 429 LYS B N 1
ATOM 7145 C CA . LYS B 1 429 ? -36 -34.656 -2.574 1 45.19 429 LYS B CA 1
ATOM 7146 C C . LYS B 1 429 ? -35 -33.5 -2.547 1 45.19 429 LYS B C 1
ATOM 7148 O O . LYS B 1 429 ? -35.188 -32.5 -3.236 1 45.19 429 LYS B O 1
ATOM 7153 N N . ILE B 1 430 ? -34.125 -33.625 -1.769 1 38.84 430 ILE B N 1
ATOM 7154 C CA . ILE B 1 430 ? -33.281 -32.469 -1.529 1 38.84 430 ILE B CA 1
ATOM 7155 C C . ILE B 1 430 ? -32.438 -32.188 -2.764 1 38.84 430 ILE B C 1
ATOM 7157 O O . ILE B 1 430 ? -32.094 -31.016 -3.051 1 38.84 430 ILE B O 1
ATOM 7161 N N . LEU B 1 431 ? -32.219 -33.125 -3.617 1 38.97 431 LEU B N 1
ATOM 7162 C CA . LEU B 1 431 ? -31.328 -32.938 -4.766 1 38.97 431 LEU B CA 1
ATOM 7163 C C . LEU B 1 431 ? -32 -32.062 -5.824 1 38.97 431 LEU B C 1
ATOM 7165 O O . LEU B 1 431 ? -31.344 -31.203 -6.43 1 38.97 431 LEU B O 1
ATOM 7169 N N . LYS B 1 432 ? -33.25 -32.25 -5.949 1 45.72 432 LYS B N 1
ATOM 7170 C CA . LYS B 1 432 ? -33.969 -31.469 -6.953 1 45.72 432 LYS B CA 1
ATOM 7171 C C . LYS B 1 432 ? -34 -30 -6.574 1 45.72 432 LYS B C 1
ATOM 7173 O O . LYS B 1 432 ? -33.844 -29.125 -7.43 1 45.72 432 LYS B O 1
ATOM 7178 N N . GLU B 1 433 ? -34.094 -29.766 -5.25 1 45.41 433 GLU B N 1
ATOM 7179 C CA . GLU B 1 433 ? -34.188 -28.375 -4.805 1 45.41 433 GLU B CA 1
ATOM 7180 C C . GLU B 1 433 ? -32.812 -27.688 -4.879 1 45.41 433 GLU B C 1
ATOM 7182 O O . GLU B 1 433 ? -32.75 -26.516 -5.254 1 45.41 433 GLU B O 1
ATOM 7187 N N . VAL B 1 434 ? -31.812 -28.453 -4.762 1 43.22 434 VAL B N 1
ATOM 7188 C CA . VAL B 1 434 ? -30.484 -27.859 -4.828 1 43.22 434 VAL B CA 1
ATOM 7189 C C . VAL B 1 434 ? -30.109 -27.578 -6.285 1 43.22 434 VAL B C 1
ATOM 7191 O O . VAL B 1 434 ? -29.547 -26.531 -6.598 1 43.22 434 VAL B O 1
ATOM 7194 N N . CYS B 1 435 ? -30.484 -28.391 -7.207 1 45.06 435 CYS B N 1
ATOM 7195 C CA . CYS B 1 435 ? -30.234 -28.125 -8.617 1 45.06 435 CYS B CA 1
ATOM 7196 C C . CYS B 1 435 ? -31 -26.906 -9.094 1 45.06 435 CYS B C 1
ATOM 7198 O O . CYS B 1 435 ? -30.453 -26.062 -9.82 1 45.06 435 CYS B O 1
ATOM 7200 N N . ILE B 1 436 ? -32.188 -26.734 -8.625 1 50.84 436 ILE B N 1
ATOM 7201 C CA . ILE B 1 436 ? -32.969 -25.547 -8.922 1 50.84 436 ILE B CA 1
ATOM 7202 C C . ILE B 1 436 ? -32.344 -24.328 -8.25 1 50.84 436 ILE B C 1
ATOM 7204 O O . ILE B 1 436 ? -32.219 -23.266 -8.875 1 50.84 436 ILE B O 1
ATOM 7208 N N . PHE B 1 437 ? -31.797 -24.625 -7.074 1 44.75 437 PHE B N 1
ATOM 7209 C CA . PHE B 1 437 ? -31.188 -23.531 -6.336 1 44.75 437 PHE B CA 1
ATOM 7210 C C . PHE B 1 437 ? -29.828 -23.172 -6.934 1 44.75 437 PHE B C 1
ATOM 7212 O O . PHE B 1 437 ? -29.516 -21.984 -7.098 1 44.75 437 PHE B O 1
ATOM 7219 N N . LEU B 1 438 ? -29.125 -24.156 -7.309 1 45.06 438 LEU B N 1
ATOM 7220 C CA . LEU B 1 438 ? -27.828 -23.859 -7.914 1 45.06 438 LEU B CA 1
ATOM 7221 C C . LEU B 1 438 ? -28 -23.234 -9.297 1 45.06 438 LEU B C 1
ATOM 7223 O O . LEU B 1 438 ? -27.266 -22.312 -9.656 1 45.06 438 LEU B O 1
ATOM 7227 N N . LYS B 1 439 ? -28.859 -23.672 -10.109 1 50.56 439 LYS B N 1
ATOM 7228 C CA . LYS B 1 439 ? -29.25 -23.016 -11.352 1 50.56 439 LYS B CA 1
ATOM 7229 C C . LYS B 1 439 ? -29.781 -21.609 -11.086 1 50.56 439 LYS B C 1
ATOM 7231 O O . LYS B 1 439 ? -29.453 -20.672 -11.805 1 50.56 439 LYS B O 1
ATOM 7236 N N . MET B 1 440 ? -30.562 -21.469 -10 1 48.56 440 MET B N 1
ATOM 7237 C CA . MET B 1 440 ? -31.078 -20.172 -9.609 1 48.56 440 MET B CA 1
ATOM 7238 C C . MET B 1 440 ? -29.984 -19.297 -9.039 1 48.56 440 MET B C 1
ATOM 7240 O O . MET B 1 440 ? -29.922 -18.094 -9.336 1 48.56 440 MET B O 1
ATOM 7244 N N . LEU B 1 441 ? -29.172 -19.875 -8.219 1 43.91 441 LEU B N 1
ATOM 7245 C CA . LEU B 1 441 ? -28.062 -19.125 -7.656 1 43.91 441 LEU B CA 1
ATOM 7246 C C . LEU B 1 441 ? -27.062 -18.734 -8.742 1 43.91 441 LEU B C 1
ATOM 7248 O O . LEU B 1 441 ? -26.562 -17.609 -8.766 1 43.91 441 LEU B O 1
ATOM 7252 N N . PHE B 1 442 ? -26.766 -19.641 -9.625 1 46.16 442 PHE B N 1
ATOM 7253 C CA . PHE B 1 442 ? -25.953 -19.297 -10.789 1 46.16 442 PHE B CA 1
ATOM 7254 C C . PHE B 1 442 ? -26.688 -18.297 -11.68 1 46.16 442 PHE B C 1
ATOM 7256 O O . PHE B 1 442 ? -26.062 -17.359 -12.188 1 46.16 442 PHE B O 1
ATOM 7263 N N . LEU B 1 443 ? -27.969 -18.438 -11.883 1 46.59 443 LEU B N 1
ATOM 7264 C CA . LEU B 1 443 ? -28.781 -17.453 -12.578 1 46.59 443 LEU B CA 1
ATOM 7265 C C . LEU B 1 443 ? -28.875 -16.156 -11.773 1 46.59 443 LEU B C 1
ATOM 7267 O O . LEU B 1 443 ? -28.828 -15.07 -12.336 1 46.59 443 LEU B O 1
ATOM 7271 N N . ILE B 1 444 ? -28.969 -16.25 -10.5 1 44.88 444 ILE B N 1
ATOM 7272 C CA . ILE B 1 444 ? -28.984 -15.07 -9.633 1 44.88 444 ILE B CA 1
ATOM 7273 C C . ILE B 1 444 ? -27.609 -14.406 -9.633 1 44.88 444 ILE B C 1
ATOM 7275 O O . ILE B 1 444 ? -27.516 -13.18 -9.719 1 44.88 444 ILE B O 1
ATOM 7279 N N . ILE B 1 445 ? -26.656 -15.133 -9.57 1 42.88 445 ILE B N 1
ATOM 7280 C CA . ILE B 1 445 ? -25.312 -14.555 -9.688 1 42.88 445 ILE B CA 1
ATOM 7281 C C . ILE B 1 445 ? -25.125 -13.961 -11.078 1 42.88 445 ILE B C 1
ATOM 7283 O O . ILE B 1 445 ? -24.625 -12.844 -11.219 1 42.88 445 ILE B O 1
ATOM 7287 N N . ILE B 1 446 ? -25.641 -14.602 -12.102 1 43.06 446 ILE B N 1
ATOM 7288 C CA . ILE B 1 446 ? -25.672 -14.031 -13.438 1 43.06 446 ILE B CA 1
ATOM 7289 C C . ILE B 1 446 ? -26.688 -12.891 -13.484 1 43.06 446 ILE B C 1
ATOM 7291 O O . ILE B 1 446 ? -26.422 -11.836 -14.062 1 43.06 446 ILE B O 1
ATOM 7295 N N . TYR B 1 447 ? -27.891 -13.07 -12.953 1 39.19 447 TYR B N 1
ATOM 7296 C CA . TYR B 1 447 ? -28.922 -12.047 -12.945 1 39.19 447 TYR B CA 1
ATOM 7297 C C . TYR B 1 447 ? -28.516 -10.875 -12.055 1 39.19 447 TYR B C 1
ATOM 7299 O O . TYR B 1 447 ? -28.75 -9.711 -12.406 1 39.19 447 TYR B O 1
ATOM 7307 N N . ILE B 1 448 ? -28.047 -11.055 -10.938 1 39.09 448 ILE B N 1
ATOM 7308 C CA . ILE B 1 448 ? -27.531 -9.922 -10.172 1 39.09 448 ILE B CA 1
ATOM 7309 C C . ILE B 1 448 ? -26.422 -9.234 -10.953 1 39.09 448 ILE B C 1
ATOM 7311 O O . ILE B 1 448 ? -26.359 -8.008 -11 1 39.09 448 ILE B O 1
ATOM 7315 N N . ASN B 1 449 ? -25.75 -9.914 -11.641 1 35.59 449 ASN B N 1
ATOM 7316 C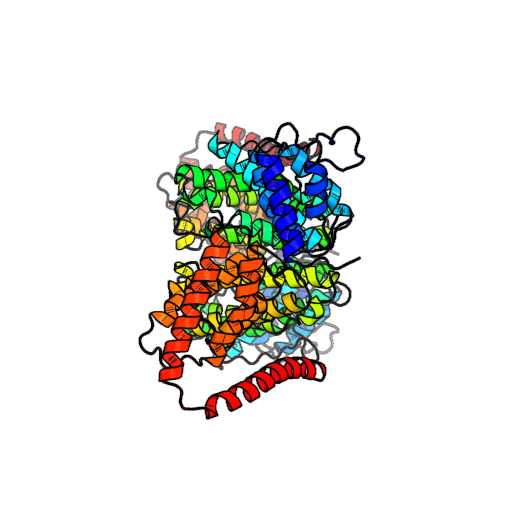 CA . ASN B 1 449 ? -24.75 -9.281 -12.516 1 35.59 449 ASN B CA 1
ATOM 7317 C C . ASN B 1 449 ? -25.422 -8.625 -13.719 1 35.59 449 ASN B C 1
ATOM 7319 O O . ASN B 1 449 ? -24.984 -7.562 -14.164 1 35.59 449 ASN B O 1
ATOM 7323 N N . HIS B 1 450 ? -26.484 -9.109 -14.242 1 36.31 450 HIS B N 1
ATOM 7324 C CA . HIS B 1 450 ? -27.219 -8.398 -15.281 1 36.31 450 HIS B CA 1
ATOM 7325 C C . HIS B 1 450 ? -28 -7.227 -14.695 1 36.31 450 HIS B C 1
ATOM 7327 O O . HIS B 1 450 ? -28.172 -6.195 -15.352 1 36.31 450 HIS B O 1
ATOM 7333 N N . ASN B 1 451 ? -28.734 -7.359 -13.656 1 37.38 451 ASN B N 1
ATOM 7334 C CA . ASN B 1 451 ? -29.547 -6.242 -13.164 1 37.38 451 ASN B CA 1
ATOM 7335 C C . ASN B 1 451 ? -28.672 -5.164 -12.531 1 37.38 451 ASN B C 1
ATOM 7337 O O . ASN B 1 451 ? -29.156 -4.066 -12.234 1 37.38 451 ASN B O 1
ATOM 7341 N N . LEU B 1 452 ? -27.578 -5.383 -12.094 1 32.5 452 LEU B N 1
ATOM 7342 C CA . LEU B 1 452 ? -26.781 -4.223 -11.719 1 32.5 452 LEU B CA 1
ATOM 7343 C C . LEU B 1 452 ? -26.375 -3.428 -12.961 1 32.5 452 LEU B C 1
ATOM 7345 O O . LEU B 1 452 ? -25.812 -2.336 -12.844 1 32.5 452 LEU B O 1
ATOM 7349 N N . TYR B 1 453 ? -26.594 -3.941 -14.133 1 31.3 453 TYR B N 1
ATOM 7350 C CA . TYR B 1 453 ? -26.516 -3.088 -15.312 1 31.3 453 TYR B CA 1
ATOM 7351 C C . TYR B 1 453 ? -27.734 -2.162 -15.398 1 31.3 453 TYR B C 1
ATOM 7353 O O . TYR B 1 453 ? -27.703 -1.156 -16.109 1 31.3 453 TYR B O 1
ATOM 7361 N N . ASN B 1 454 ? -28.969 -2.572 -15.047 1 32.47 454 ASN B N 1
ATOM 7362 C CA . ASN B 1 454 ? -30.094 -1.663 -15.297 1 32.47 454 ASN B CA 1
ATOM 7363 C C . ASN B 1 454 ? -30.25 -0.65 -14.164 1 32.47 454 ASN B C 1
ATOM 7365 O O . ASN B 1 454 ? -31.188 0.157 -14.18 1 32.47 454 ASN B O 1
ATOM 7369 N N . LEU B 1 455 ? -29.828 -0.879 -12.906 1 27.67 455 LEU B N 1
ATOM 7370 C CA . LEU B 1 455 ? -29.969 0.317 -12.086 1 27.67 455 LEU B CA 1
ATOM 7371 C C . LEU B 1 455 ? -28.703 1.181 -12.164 1 27.67 455 LEU B C 1
ATOM 7373 O O . LEU B 1 455 ? -27.594 0.667 -12.094 1 27.67 455 LEU B O 1
#

Organism: Rhizophagus irregularis (strain DAOM 181602 / DAOM 197198 / MUCL 43194) (NCBI:txid747089)

Sequence (910 aa):
MELQHRFISIQSVHKVIQAIIVNPGSADTHPKGTSEPSQLEKFWSFVISPSEITSSNAVNNITLLVQSGAISWNDALNKLTDSLSTLSGVQLDNVIIGITNILLYQVDTQTDSSLEYNCPFRVRGGMTHPYILIISTKTNESWSFLLTQIERIFDMSRLEFIKSKTPEKRSAFLRNILNMIHPFLDFIILDGVQGKFELQKYWTSTLVHFLIQIVYQNIDDKEFIELREHALKYLLSIIQKIPLSSITSYINYDVKNSTLYLLIQSFINIMETSYIRNSFSPFFLKEFSNALSIQILSITCDLHRSSLSTSHYVNLLFKILKLHYKFSDMISIPNFVILWPSLIFLLSDTNSCESQSIILEIIQEIIDTKINESDKQNINPELINIAILPLFQVIADSTQHKTRSIAMEILLNVQKLHGIQRISASNQKILKEVCIFLKMLFLIIIYINHNLYNLMELQHRFISIQSVHKVIQAIIVNPGSADTHPKGTSEPSQLEKFWSFVISPSEITSSNAVNNITLLVQSGAISWNDALNKLTDSLSTLSGVQLDNVIIGITNILLYQVDTQTDSSLEYNCPFRVRGGMTHPYILIISTKTNESWSFLLTQIERIFDMSRLEFIKSKTPEKRSAFLRNILNMIHPFLDFIILDGVQGKFELQKYWTSTLVHFLIQIVYQNIDDKEFIELREHALKYLLSIIQKIPLSSITSYINYDVKNSTLYLLIQSFINIMETSYIRNSFSPFFLKEFSNALSIQILSITCDLHRSSLSTSHYVNLLFKILKLHYKFSDMISIPNFVILWPSLIFLLSDTNSCESQSIILEIIQEIIDTKINESDKQNINPELINIAILPLFQVIADSTQHKTRSIAMEILLNVQKLHGIQRISASNQKILKEVCIFLKMLFLIIIYINHNLYNL